Protein 7CP6 (pdb70)

Solvent-accessible surface area: 37897 Å² total; per-residue (Å²): 72,33,14,32,45,37,106,24,101,34,53,0,39,3,6,0,9,8,8,28,18,5,0,0,1,1,0,0,5,1,32,14,67,9,6,75,12,39,0,2,21,140,61,106,135,20,153,59,40,52,3,21,35,26,56,3,5,16,2,0,1,88,4,1,84,62,2,3,119,47,5,43,130,61,2,110,94,66,52,37,84,14,61,77,5,38,15,6,23,14,90,27,166,108,25,26,129,66,117,101,134,25,17,32,6,22,88,3,100,2,17,23,24,2,26,71,9,0,130,61,2,40,11,55,27,88,52,30,10,110,20,38,128,13,32,45,81,153,40,101,0,0,0,30,7,44,82,201,80,127,32,41,9,37,0,0,1,0,12,43,26,36,136,6,55,0,15,60,97,32,56,62,192,100,47,43,0,28,0,42,3,9,3,73,8,113,97,0,50,152,25,117,85,0,42,36,0,41,95,39,4,178,131,59,14,59,13,10,16,0,12,0,60,7,14,13,0,18,0,27,2,36,129,154,6,121,45,0,0,0,25,0,17,3,71,89,73,230,135,84,145,40,26,35,95,50,0,47,62,4,0,59,100,0,79,10,112,94,65,0,19,1,0,0,97,52,10,89,108,138,76,13,45,16,110,59,37,51,50,105,95,40,29,150,56,2,10,12,120,51,6,35,0,0,0,0,2,56,0,1,3,3,23,18,72,32,6,44,3,23,22,1,0,7,0,0,1,0,0,0,1,0,1,0,0,44,66,20,25,120,155,49,0,36,11,0,0,105,0,0,31,84,2,2,59,28,0,0,17,19,0,1,84,2,0,31,74,41,7,116,114,15,2,166,13,93,76,131,56,20,80,187,64,47,82,118,13,48,91,52,133,55,0,43,44,26,61,3,52,114,18,0,90,141,18,18,88,49,0,17,109,16,35,137,64,110,40,156,26,109,42,181,6,36,36,95,159,31,84,69,143,75,43,116,63,158,77,123,32,55,1,38,2,3,0,9,7,11,27,15,5,0,0,0,1,0,0,6,2,34,16,70,9,6,68,12,43,0,1,20,142,62,104,149,19,150,90,36,49,3,25,28,25,51,3,0,0,2,0,8,86,2,0,101,60,1,7,145,81,4,39,99,35,2,83,36,42,58,34,84,12,55,71,8,33,13,5,23,17,94,27,166,109,22,18,121,21,85,40,20,7,165,81,94,17,18,30,9,22,93,4,86,2,21,25,25,0,28,90,6,0,98,104,20,60,6,59,10,83,52,31,10,104,17,50,126,11,32,44,80,148,48,104,0,0,0,28,11,60,85,220,87,126,28,47,8,40,0,0,0,0,12,39,29,35,144,7,50,0,16,57,99,33,52,68,184,121,53,54,17,24,4,35,2,9,7,52,6,85,101,1,53,160,22,118,79,0,44,36,0,39,103,42,4,207,128,54,15,67,13,12,15,0,6,0,51,4,16,14,0,17,0,24,2,37,45,74,5,55,7,0,0,1,26,0,17,19,60,156,189,131,66,183,110,37,70,90,39,21,30,99,58,0,50,64,24,0,59,94,0,80,11,112,102,67,0,16,0,0,0,100,50,8,96,96,134,74,12,42,43,108,75,27,54,43,111,96,40,27,145,55,2,11,13,117,48,6,33,0,0,0,0,2,54,0,2,2,4,20,12,69,33,19,41,2,19,21,1,0,7,0,0,0,0,0,0,2,0,0,0,0,47,66,19,24,126,154,46,0,35,11,0,0,107,0,0,11,88,3,3,46,32,0,0,17,61,8,1,85,31,0,34,76,36,5,121,113,12,2,168,10,93,77,137,56,20,75,186,67,47,70,92,14,23,103,50,30,53,99,77,8,8,46,26,60,4,53,117,21,0,85,137,20,16,81,52,2,18,112,29,47,140,64,123,42,145,43,130,46,193,5,38,126

Radius of gyration: 33.61 Å; Cα contacts (8 Å, |Δi|>4): 1737; chains: 2; bounding box: 74×90×99 Å

Structure (mmCIF, N/CA/C/O backbone):
data_7CP6
#
_entry.id   7CP6
#
_cell.length_a   55.893
_cell.length_b   120.181
_cell.length_c   68.048
_cell.angle_alpha   90.000
_cell.angle_beta   94.111
_cell.angle_gamma   90.000
#
_symmetry.space_group_name_H-M   'P 1 21 1'
#
loop_
_entity.id
_entity.type
_entity.pdbx_description
1 polymer 'MAK1-like monooxygenase'
2 non-polymer 'FLAVIN-ADENINE DINUCLEOTIDE'
3 non-polymer 'IODIDE ION'
4 non-polymer 'MERCURY (II) ION'
5 water water
#
loop_
_atom_site.group_PDB
_atom_site.id
_atom_site.type_symbol
_atom_site.label_atom_id
_atom_site.label_alt_id
_atom_site.label_comp_id
_atom_site.label_asym_id
_atom_site.label_entity_id
_atom_site.label_seq_id
_atom_site.pdbx_PDB_ins_code
_atom_site.Cartn_x
_atom_site.Cartn_y
_atom_site.Cartn_z
_atom_site.occupancy
_atom_site.B_iso_or_equiv
_atom_site.auth_seq_id
_atom_site.auth_comp_id
_atom_site.auth_asym_id
_atom_site.auth_atom_id
_atom_site.pdbx_PDB_model_num
ATOM 1 N N . THR A 1 5 ? 32.65200 41.24700 50.71100 1.000 76.15739 5 THR A N 1
ATOM 2 C CA . THR A 1 5 ? 33.16800 39.91700 51.01500 1.000 72.27085 5 THR A CA 1
ATOM 3 C C . THR A 1 5 ? 33.95900 39.92900 52.32000 1.000 70.89460 5 THR A C 1
ATOM 4 O O . THR A 1 5 ? 34.84400 40.76400 52.51100 1.000 63.09886 5 THR A O 1
ATOM 8 N N . ALA A 1 6 ? 33.63300 38.99500 53.21900 1.000 64.88408 6 ALA A N 1
ATOM 9 C CA . ALA A 1 6 ? 34.32400 38.93600 54.50300 1.000 60.15818 6 ALA A CA 1
ATOM 10 C C . ALA A 1 6 ? 35.77900 38.51400 54.34400 1.000 54.82394 6 ALA A C 1
ATOM 11 O O . ALA A 1 6 ? 36.62600 38.89900 55.15800 1.000 51.30950 6 ALA A O 1
ATOM 13 N N . LEU A 1 7 ? 36.08700 37.73000 53.31400 1.000 47.09373 7 LEU A N 1
ATOM 14 C CA . LEU A 1 7 ? 37.45500 37.30700 53.02300 1.000 42.76812 7 LEU A CA 1
ATOM 15 C C . LEU A 1 7 ? 37.72900 37.51600 51.54100 1.000 42.23295 7 LEU A C 1
ATOM 16 O O . LEU A 1 7 ? 37.37000 36.65900 50.71400 1.000 49.18677 7 LEU A O 1
ATOM 21 N N . PRO A 1 8 ? 38.35400 38.62800 51.16400 1.000 34.90998 8 PRO A N 1
ATOM 22 C CA . PRO A 1 8 ? 38.64000 38.86100 49.74500 1.000 38.07800 8 PRO A CA 1
ATOM 23 C C . PRO A 1 8 ? 39.68800 37.89100 49.22400 1.000 36.35200 8 PRO A C 1
ATOM 24 O O . PRO A 1 8 ? 40.61100 37.49700 49.94100 1.000 34.48873 8 PRO A O 1
ATOM 28 N N . THR A 1 9 ? 39.52700 37.49900 47.96600 1.000 37.83435 9 THR A N 1
ATOM 29 C CA . THR A 1 9 ? 40.53000 36.62500 47.37400 1.000 41.14524 9 THR A CA 1
ATOM 30 C C . THR A 1 9 ? 41.66900 37.45400 46.78700 1.000 39.69031 9 THR A C 1
ATOM 31 O O . THR A 1 9 ? 41.43500 38.54500 46.25800 1.000 34.80703 9 THR A O 1
ATOM 35 N N . PRO A 1 10 ? 42.90300 36.96700 46.87200 1.000 33.61550 10 PRO A N 1
ATOM 36 C CA . PRO A 1 10 ? 44.02900 37.71800 46.31200 1.000 37.45514 10 PRO A CA 1
ATOM 37 C C . PRO A 1 10 ? 43.99700 37.72200 44.79200 1.000 40.96938 10 PRO A C 1
ATOM 38 O O . PRO A 1 10 ? 43.36800 36.88000 44.14800 1.000 40.97754 10 PRO A O 1
ATOM 42 N N . ARG A 1 11 ? 44.69400 38.70000 44.21900 1.000 41.73461 11 ARG A N 1
ATOM 43 C CA . ARG A 1 11 ? 44.85900 38.75100 42.77700 1.000 41.46693 11 ARG A CA 1
ATOM 44 C C . ARG A 1 11 ? 45.71400 37.57700 42.30200 1.000 39.18447 11 ARG A C 1
ATOM 45 O O . ARG A 1 11 ? 46.29800 36.83300 43.09700 1.000 37.62206 11 ARG A O 1
ATOM 53 N N . ALA A 1 12 ? 45.77900 37.41200 40.98300 1.000 39.78083 12 ALA A N 1
ATOM 54 C CA . ALA A 1 12 ? 46.59000 36.35200 40.40700 1.000 42.79732 12 ALA A CA 1
ATOM 55 C C . ALA A 1 12 ? 48.04900 36.52000 40.83200 1.000 39.06909 12 ALA A C 1
ATOM 56 O O . ALA A 1 12 ? 48.52600 37.64600 41.00400 1.000 34.29258 12 ALA A O 1
ATOM 58 N N . PRO A 1 13 ? 48.77100 35.41700 41.02500 1.000 36.15603 13 PRO A N 1
ATOM 59 C CA . PRO A 1 13 ? 50.16700 35.51200 41.47700 1.000 35.81997 13 PRO A CA 1
ATOM 60 C C . PRO A 1 13 ? 51.00200 36.38600 40.55200 1.000 32.99867 13 PRO A C 1
ATOM 61 O O . PRO A 1 13 ? 51.04300 36.17700 39.33900 1.000 37.40342 13 PRO A O 1
ATOM 65 N N . THR A 1 14 ? 51.66400 37.38200 41.14200 1.000 34.24984 14 THR A N 1
ATOM 66 C CA . THR A 1 14 ? 52.50300 38.28800 40.36900 1.000 32.54462 14 THR A CA 1
ATOM 67 C C . THR A 1 14 ? 53.90200 37.73800 40.13600 1.000 41.03777 14 THR A C 1
ATOM 68 O O . THR A 1 14 ? 54.61200 38.24800 39.26500 1.000 40.36943 14 THR A O 1
ATOM 72 N N . GLY A 1 15 ? 54.31100 36.71800 40.88800 1.000 40.58585 15 GLY A N 1
ATOM 73 C CA . GLY A 1 15 ? 55.65400 36.19000 40.80100 1.000 36.05089 15 GLY A CA 1
ATOM 74 C C . GLY A 1 15 ? 56.67500 36.89300 41.66700 1.000 39.03453 15 GLY A C 1
ATOM 75 O O . GLY A 1 15 ? 57.84600 36.49100 41.66600 1.000 43.33681 15 GLY A O 1
ATOM 76 N N . ILE A 1 16 ? 56.27700 37.92600 42.40400 1.000 32.65553 16 ILE A N 1
ATOM 77 C CA . ILE A 1 16 ? 57.19100 38.68000 43.25300 1.000 34.13617 16 ILE A CA 1
ATOM 78 C C . ILE A 1 16 ? 57.17500 38.08300 44.65300 1.000 32.73728 16 ILE A C 1
ATOM 79 O O . ILE A 1 16 ? 56.11000 37.93900 45.26600 1.000 25.04226 16 ILE A O 1
ATOM 84 N N . SER A 1 17 ? 58.35300 37.72800 45.15600 1.000 25.12954 17 SER A N 1
ATOM 85 C CA . SER A 1 17 ? 58.51000 37.23500 46.51700 1.000 27.26883 17 SER A CA 1
ATOM 86 C C . SER A 1 17 ? 58.95700 38.38500 47.40800 1.000 27.41555 17 SER A C 1
ATOM 87 O O . SER A 1 17 ? 59.88000 39.12600 47.05600 1.000 30.87063 17 SER A O 1
ATOM 90 N N . VAL A 1 18 ? 58.29500 38.54000 48.55200 1.000 30.30401 18 VAL A N 1
ATOM 91 C CA . VAL A 1 18 ? 58.54100 39.65800 49.45400 1.000 26.80760 18 VAL A CA 1
ATOM 92 C C . VAL A 1 18 ? 58.80800 39.11200 50.84900 1.000 22.51037 18 VAL A C 1
ATOM 93 O O . VAL A 1 18 ? 58.04600 38.27900 51.35100 1.000 24.11070 18 VAL A O 1
ATOM 97 N N . ILE A 1 19 ? 59.88900 39.57500 51.46700 1.000 24.26370 19 ILE A N 1
ATOM 98 C CA . ILE A 1 19 ? 60.17000 39.30500 52.87200 1.000 21.99189 19 ILE A CA 1
ATOM 99 C C . ILE A 1 19 ? 59.83900 40.56500 53.65800 1.000 22.49663 19 ILE A C 1
ATOM 100 O O . ILE A 1 19 ? 60.37600 41.64300 53.37400 1.000 25.25666 19 ILE A O 1
ATOM 105 N N . VAL A 1 20 ? 58.94100 40.43600 54.63000 1.000 27.34470 20 VAL A N 1
ATOM 106 C CA . VAL A 1 20 ? 58.54300 41.53600 55.49900 1.000 20.84574 20 VAL A CA 1
ATOM 107 C C . VAL A 1 20 ? 59.04800 41.24100 56.90400 1.000 23.51159 20 VAL A C 1
ATOM 108 O O . VAL A 1 20 ? 58.91400 40.11300 57.39500 1.000 26.13327 20 VAL A O 1
ATOM 112 N N . VAL A 1 21 ? 59.63100 42.24900 57.54600 1.000 19.06111 21 VAL A N 1
ATOM 113 C CA . VAL A 1 21 ? 60.17100 42.12700 58.89500 1.000 21.56959 21 VAL A CA 1
ATOM 114 C C . VAL A 1 21 ? 59.33000 42.99100 59.82300 1.000 24.66616 21 VAL A C 1
ATOM 115 O O . VAL A 1 21 ? 59.20600 44.20300 59.61100 1.000 22.09800 21 VAL A O 1
ATOM 119 N N . GLY A 1 22 ? 58.75100 42.36700 60.84900 1.000 23.36124 22 GLY A N 1
ATOM 120 C CA . GLY A 1 22 ? 58.00100 43.09000 61.85900 1.000 27.70673 22 GLY A CA 1
ATOM 121 C C . GLY A 1 22 ? 56.50800 42.83000 61.82900 1.000 23.92843 22 GLY A C 1
ATOM 122 O O . GLY A 1 22 ? 55.88700 42.88100 60.76400 1.000 28.21767 22 GLY A O 1
ATOM 123 N N . LEU A 1 23 ? 55.92100 42.55100 62.99600 1.000 26.21773 23 LEU A N 1
ATOM 124 C CA . LEU A 1 23 ? 54.48200 42.35100 63.13700 1.000 29.07172 23 LEU A CA 1
ATOM 125 C C . LEU A 1 23 ? 53.78400 43.58900 63.69900 1.000 29.93009 23 LEU A C 1
ATOM 126 O O . LEU A 1 23 ? 52.79300 43.47300 64.42900 1.000 30.37908 23 LEU A O 1
ATOM 131 N N . GLY A 1 24 ? 54.29000 44.77400 63.38400 1.000 27.68453 24 GLY A N 1
ATOM 132 C CA . GLY A 1 24 ? 53.65100 46.01500 63.76300 1.000 24.00610 24 GLY A CA 1
ATOM 133 C C . GLY A 1 24 ? 52.64800 46.45600 62.72200 1.000 26.13555 24 GLY A C 1
ATOM 134 O O . GLY A 1 24 ? 52.16400 45.66500 61.90900 1.000 27.33137 24 GLY A O 1
ATOM 135 N N . PHE A 1 25 ? 52.33800 47.75300 62.74200 1.000 23.86519 25 PHE A N 1
ATOM 136 C CA . PHE A 1 25 ? 51.37100 48.28100 61.78600 1.000 24.30679 25 PHE A CA 1
ATOM 137 C C . PHE A 1 25 ? 51.95100 48.33000 60.37900 1.000 25.08537 25 PHE A C 1
ATOM 138 O O . PHE A 1 25 ? 51.23700 48.08300 59.40000 1.000 23.49155 25 PHE A O 1
ATOM 146 N N . GLY A 1 26 ? 53.24100 48.64200 60.25400 1.000 24.58503 26 GLY A N 1
ATOM 147 C CA . GLY A 1 26 ? 53.85600 48.65500 58.93700 1.000 25.68879 26 GLY A CA 1
ATOM 148 C C . GLY A 1 26 ? 54.00200 47.26200 58.35300 1.000 24.95333 26 GLY A C 1
ATOM 149 O O . GLY A 1 26 ? 53.68000 47.02600 57.18400 1.000 22.17085 26 GLY A O 1
ATOM 150 N N . GLY A 1 27 ? 54.47800 46.31700 59.16400 1.000 18.88034 27 GLY A N 1
ATOM 151 C CA . GLY A 1 27 ? 54.73200 44.97900 58.65400 1.000 23.10259 27 GLY A CA 1
ATOM 152 C C . GLY A 1 27 ? 53.45900 44.22600 58.31400 1.000 23.53281 27 GLY A C 1
ATOM 153 O O . GLY A 1 27 ? 53.35800 43.60400 57.25300 1.000 23.86115 27 GLY A O 1
ATOM 154 N N . LEU A 1 28 ? 52.47400 44.26200 59.21500 1.000 21.94433 28 LEU A N 1
ATOM 155 C CA . LEU A 1 28 ? 51.20600 43.58900 58.94900 1.000 28.18787 28 LEU A CA 1
ATOM 156 C C . LEU A 1 28 ? 50.52200 44.16400 57.71600 1.000 23.94076 28 LEU A C 1
ATOM 157 O O . LEU A 1 28 ? 49.99300 43.41400 56.88600 1.000 24.93026 28 LEU A O 1
ATOM 162 N N . THR A 1 29 ? 50.52500 45.49200 57.57400 1.000 22.62067 29 THR A N 1
ATOM 163 C CA . THR A 1 29 ? 49.92200 46.10600 56.39500 1.000 24.26296 29 THR A CA 1
ATOM 164 C C . THR A 1 29 ? 50.65800 45.69800 55.12500 1.000 26.64744 29 THR A C 1
ATOM 165 O O . THR A 1 29 ? 50.02900 45.35800 54.11500 1.000 24.85136 29 THR A O 1
ATOM 169 N N . ALA A 1 30 ? 51.99200 45.72800 55.15600 1.000 22.28689 30 ALA A N 1
ATOM 170 C CA . ALA A 1 30 ? 52.76500 45.34300 53.98100 1.000 19.40369 30 ALA A CA 1
ATOM 171 C C . ALA A 1 30 ? 52.48700 43.90000 53.58900 1.000 19.45727 30 ALA A C 1
ATOM 172 O O . ALA A 1 30 ? 52.37900 43.58200 52.40100 1.000 26.76285 30 ALA A O 1
ATOM 174 N N . ALA A 1 31 ? 52.35300 43.01300 54.57600 1.000 20.43209 31 ALA A N 1
ATOM 175 C CA . ALA A 1 31 ? 52.10500 41.60800 54.27300 1.000 25.76546 31 ALA A CA 1
ATOM 176 C C . ALA A 1 31 ? 50.69000 41.38800 53.74900 1.000 19.34953 31 ALA A C 1
ATOM 177 O O . ALA A 1 31 ? 50.49000 40.63400 52.79000 1.000 27.14364 31 ALA A O 1
ATOM 179 N N . ILE A 1 32 ? 49.69600 42.03500 54.36100 1.000 26.41424 32 ILE A N 1
ATOM 180 C CA . ILE A 1 32 ? 48.30700 41.81000 53.96500 1.000 21.24871 32 ILE A CA 1
ATOM 181 C C . ILE A 1 32 ? 48.04800 42.37900 52.57500 1.000 26.21726 32 ILE A C 1
ATOM 182 O O . ILE A 1 32 ? 47.49800 41.69800 51.70100 1.000 24.33048 32 ILE A O 1
ATOM 187 N N . GLU A 1 33 ? 48.44400 43.63300 52.34700 1.000 26.26508 33 GLU A N 1
ATOM 188 C CA . GLU A 1 33 ? 48.20200 44.25400 51.04900 1.000 26.09199 33 GLU A CA 1
ATOM 189 C C . GLU A 1 33 ? 48.99400 43.56100 49.94300 1.000 30.73072 33 GLU A C 1
ATOM 190 O O . GLU A 1 33 ? 48.49400 43.40700 48.82300 1.000 24.95122 33 GLU A O 1
ATOM 196 N N . SER A 1 34 ? 50.22600 43.13000 50.23400 1.000 19.29821 34 SER A N 1
ATOM 197 C CA . SER A 1 34 ? 51.01600 42.43600 49.21900 1.000 26.65970 34 SER A CA 1
ATOM 198 C C . SER A 1 34 ? 50.40000 41.09000 48.86500 1.000 24.56636 34 SER A C 1
ATOM 199 O O . SER A 1 34 ? 50.37900 40.70000 47.69200 1.000 27.47524 34 SER A O 1
ATOM 202 N N . HIS A 1 35 ? 49.90500 40.36500 49.86900 1.000 30.42894 35 HIS A N 1
ATOM 203 C CA . HIS A 1 35 ? 49.25000 39.08700 49.61500 1.000 27.70462 35 HIS A CA 1
ATOM 204 C C . HIS A 1 35 ? 48.01100 39.27000 48.74900 1.000 30.38764 35 HIS A C 1
ATOM 205 O O . HIS A 1 35 ? 47.79900 38.52700 47.78400 1.000 28.87206 35 HIS A O 1
ATOM 212 N N . LEU A 1 36 ? 47.17900 40.25900 49.08000 1.000 28.68326 36 LEU A N 1
ATOM 213 C CA . LEU A 1 36 ? 45.96700 40.50400 48.30700 1.000 30.90806 36 LEU A CA 1
ATOM 214 C C . LEU A 1 36 ? 46.26500 40.98800 46.89500 1.000 30.84560 36 LEU A C 1
ATOM 215 O O . LEU A 1 36 ? 45.43100 40.80400 46.00300 1.000 37.44606 36 LEU A O 1
ATOM 220 N N . ARG A 1 37 ? 47.42800 41.59500 46.66800 1.000 33.60157 37 ARG A N 1
ATOM 221 C CA . ARG A 1 37 ? 47.81200 42.05600 45.34100 1.000 30.25534 37 ARG A CA 1
ATOM 222 C C . ARG A 1 37 ? 48.53800 40.99300 44.52500 1.000 33.69128 37 ARG A C 1
ATOM 223 O O . ARG A 1 37 ? 48.94400 41.27400 43.39300 1.000 35.49220 37 ARG A O 1
ATOM 231 N N . GLY A 1 38 ? 48.71600 39.78800 45.06500 1.000 30.73873 38 GLY A N 1
ATOM 232 C CA . GLY A 1 38 ? 49.29200 38.68900 44.31900 1.000 27.59295 38 GLY A CA 1
ATOM 233 C C . GLY A 1 38 ? 50.73000 38.34300 44.64800 1.000 31.82460 38 GLY A C 1
ATOM 234 O O . GLY A 1 38 ? 51.26300 37.39100 44.06500 1.000 34.71952 38 GLY A O 1
ATOM 235 N N . HIS A 1 39 ? 51.37200 39.07300 45.55600 1.000 27.87100 39 HIS A N 1
ATOM 236 C CA . HIS A 1 39 ? 52.75900 38.79800 45.90100 1.000 27.78834 39 HIS A CA 1
ATOM 237 C C . HIS A 1 39 ? 52.85900 37.59200 46.82700 1.000 24.50115 39 HIS A C 1
ATOM 238 O O . HIS A 1 39 ? 51.92700 37.26900 47.56900 1.000 32.65474 39 HIS A O 1
ATOM 245 N N . SER A 1 40 ? 54.00900 36.92400 46.77900 1.000 23.82032 40 SER A N 1
ATOM 246 C CA . SER A 1 40 ? 54.31000 35.82000 47.68300 1.000 30.26785 40 SER A CA 1
ATOM 247 C C . SER A 1 40 ? 55.03600 36.37800 48.90200 1.000 31.83280 40 SER A C 1
ATOM 248 O O . SER A 1 40 ? 56.14300 36.91200 48.77800 1.000 32.93783 40 SER A O 1
ATOM 251 N N . VAL A 1 41 ? 54.42000 36.24900 50.07600 1.000 29.73606 41 VAL A N 1
ATOM 252 C CA . VAL A 1 41 ? 54.82200 36.99200 51.26400 1.000 29.06383 41 VAL A CA 1
ATOM 253 C C . VAL A 1 41 ? 55.28300 36.03400 52.35300 1.000 30.46620 41 VAL A C 1
ATOM 254 O O . VAL A 1 41 ? 54.68500 34.97300 52.55900 1.000 28.24728 41 VAL A O 1
ATOM 258 N N . ILE A 1 42 ? 56.34900 36.41900 53.05100 1.000 26.67307 42 ILE A N 1
ATOM 259 C CA . ILE A 1 42 ? 56.73200 35.82600 54.32600 1.000 29.79691 42 ILE A CA 1
ATOM 260 C C . ILE A 1 42 ? 56.99300 36.96100 55.30400 1.000 27.29996 42 ILE A C 1
ATOM 261 O O . ILE A 1 42 ? 57.76800 37.87600 55.00400 1.000 26.01259 42 ILE A O 1
ATOM 266 N N . LEU A 1 43 ? 56.34100 36.91100 56.46100 1.000 25.32611 43 LEU A N 1
ATOM 267 C CA . LEU A 1 43 ? 56.51400 37.91200 57.50300 1.000 27.17534 43 LEU A CA 1
ATOM 268 C C . LEU A 1 43 ? 57.31300 37.30800 58.64900 1.000 30.57082 43 LEU A C 1
ATOM 269 O O . LEU A 1 43 ? 56.97700 36.22700 59.14300 1.000 28.41990 43 LEU A O 1
ATOM 274 N N . LEU A 1 44 ? 58.35900 38.01100 59.07300 1.000 27.00617 44 LEU A N 1
ATOM 275 C CA . LEU A 1 44 ? 59.22900 37.56600 60.15200 1.000 26.89633 44 LEU A CA 1
ATOM 276 C C . LEU A 1 44 ? 59.07700 38.50100 61.34400 1.000 26.55810 44 LEU A C 1
ATOM 277 O O . LEU A 1 44 ? 59.18800 39.72300 61.19800 1.000 25.66579 44 LEU A O 1
ATOM 282 N N . GLU A 1 45 ? 58.82200 37.92500 62.51700 1.000 29.82634 45 GLU A N 1
ATOM 283 C CA . GLU A 1 45 ? 58.65400 38.68300 63.74900 1.000 30.22218 45 GLU A CA 1
ATOM 284 C C . GLU A 1 45 ? 59.37100 37.96100 64.88000 1.000 26.56461 45 GLU A C 1
ATOM 285 O O . GLU A 1 45 ? 59.29900 36.73300 64.98100 1.000 25.30271 45 GLU A O 1
ATOM 291 N N . LYS A 1 46 ? 60.05600 38.72800 65.73400 1.000 25.48154 46 LYS A N 1
ATOM 292 C CA . LYS A 1 46 ? 60.89100 38.12000 66.76600 1.000 27.02127 46 LYS A CA 1
ATOM 293 C C . LYS A 1 46 ? 60.08800 37.64700 67.97300 1.000 29.04800 46 LYS A C 1
ATOM 294 O O . LYS A 1 46 ? 60.46400 36.65100 68.60200 1.000 35.99559 46 LYS A O 1
ATOM 300 N N . VAL A 1 47 ? 58.99200 38.32700 68.31700 1.000 20.85434 47 VAL A N 1
ATOM 301 C CA . VAL A 1 47 ? 58.21400 37.91700 69.48000 1.000 35.99435 47 VAL A CA 1
ATOM 302 C C . VAL A 1 47 ? 57.42700 36.65300 69.15500 1.000 28.63750 47 VAL A C 1
ATOM 303 O O . VAL A 1 47 ? 57.09700 36.37300 67.99400 1.000 30.43576 47 VAL A O 1
ATOM 307 N N . THR A 1 48 ? 57.13100 35.87000 70.19200 1.000 31.15311 48 THR A N 1
ATOM 308 C CA . THR A 1 48 ? 56.36700 34.63900 70.04000 1.000 36.17472 48 THR A CA 1
ATOM 309 C C . THR A 1 48 ? 54.86300 34.85800 70.13900 1.000 39.06764 48 THR A C 1
ATOM 310 O O . THR A 1 48 ? 54.09700 33.92500 69.87200 1.000 38.44520 48 THR A O 1
ATOM 314 N N . LYS A 1 49 ? 54.42800 36.05900 70.51100 1.000 36.19914 49 LYS A N 1
ATOM 315 C CA . LYS A 1 49 ? 53.01600 36.36500 70.67500 1.000 40.97569 49 LYS A CA 1
ATOM 316 C C . LYS A 1 49 ? 52.84400 37.87500 70.65100 1.000 41.51997 49 LYS A C 1
ATOM 317 O O . LYS A 1 49 ? 53.74600 38.62000 71.04300 1.000 43.25634 49 LYS A O 1
ATOM 323 N N . VAL A 1 50 ? 51.67800 38.31600 70.18500 1.000 38.76035 50 VAL A N 1
ATOM 324 C CA . VAL A 1 50 ? 51.35600 39.73800 70.19000 1.000 39.94641 50 VAL A CA 1
ATOM 325 C C . VAL A 1 50 ? 51.21500 40.20400 71.63300 1.000 41.33097 50 VAL A C 1
ATOM 326 O O . VAL A 1 50 ? 50.37400 39.69600 72.38400 1.000 50.24275 50 VAL A O 1
ATOM 330 N N . LYS A 1 51 ? 52.04700 41.16600 72.02800 1.000 46.88930 51 LYS A N 1
ATOM 331 C CA . LYS A 1 51 ? 51.98700 41.69700 73.38300 1.000 50.05093 51 LYS A CA 1
ATOM 332 C C . LYS A 1 51 ? 50.64500 42.37600 73.62600 1.000 44.47352 51 LYS A C 1
ATOM 333 O O . LYS A 1 51 ? 50.14600 43.12600 72.78200 1.000 40.33354 51 LYS A O 1
ATOM 339 N N . GLN A 1 52 ? 50.05500 42.10200 74.78600 1.000 47.24549 52 GLN A N 1
ATOM 340 C CA . GLN A 1 52 ? 48.74900 42.63400 75.15500 1.000 45.25511 52 GLN A CA 1
ATOM 341 C C . GLN A 1 52 ? 48.89800 43.49800 76.39700 1.000 48.17419 52 GLN A C 1
ATOM 342 O O . GLN A 1 52 ? 49.27700 43.00000 77.46200 1.000 53.58959 52 GLN A O 1
ATOM 348 N N . ASP A 1 53 ? 48.60000 44.78800 76.25900 1.000 40.41381 53 ASP A N 1
ATOM 349 C CA . ASP A 1 53 ? 48.64700 45.73500 77.36600 1.000 48.84778 53 ASP A CA 1
ATOM 350 C C . ASP A 1 53 ? 47.36300 46.54900 77.34800 1.000 41.52600 53 ASP A C 1
ATOM 351 O O . ASP A 1 53 ? 47.05500 47.20300 76.34700 1.000 44.45234 53 ASP A O 1
ATOM 356 N N . ALA A 1 54 ? 46.61500 46.50500 78.45300 1.000 40.98629 54 ALA A N 1
ATOM 357 C CA . ALA A 1 54 ? 45.34700 47.22200 78.51800 1.000 43.10151 54 ALA A CA 1
ATOM 358 C C . ALA A 1 54 ? 45.53400 48.73300 78.57300 1.000 37.36550 54 ALA A C 1
ATOM 359 O O . ALA A 1 54 ? 44.57900 49.47200 78.31000 1.000 39.16316 54 ALA A O 1
ATOM 361 N N . GLY A 1 55 ? 46.73200 49.20600 78.90300 1.000 37.30356 55 GLY A N 1
ATOM 362 C CA . GLY A 1 55 ? 47.02000 50.62100 78.98300 1.000 41.78652 55 GLY A CA 1
ATOM 363 C C . GLY A 1 55 ? 47.62800 51.23700 77.74300 1.000 48.52695 55 GLY A C 1
ATOM 364 O O . GLY A 1 55 ? 48.01700 52.41100 77.78200 1.000 48.77640 55 GLY A O 1
ATOM 365 N N . ASP A 1 56 ? 47.71900 50.49500 76.63900 1.000 42.31444 56 ASP A N 1
ATOM 366 C CA . ASP A 1 56 ? 48.33900 50.99300 75.41200 1.000 43.29007 56 ASP A CA 1
ATOM 367 C C . ASP A 1 56 ? 47.23100 51.40100 74.44500 1.000 43.20775 56 ASP A C 1
ATOM 368 O O . ASP A 1 56 ? 46.92700 50.71400 73.46900 1.000 36.84015 56 ASP A O 1
ATOM 373 N N . ALA A 1 57 ? 46.62300 52.54900 74.72900 1.000 40.78435 57 ALA A N 1
ATOM 374 C CA . ALA A 1 57 ? 45.57500 53.08500 73.87400 1.000 39.54915 57 ALA A CA 1
ATOM 375 C C . ALA A 1 57 ? 46.18500 53.86700 72.71800 1.000 41.15026 57 ALA A C 1
ATOM 376 O O . ALA A 1 57 ? 47.18400 54.57200 72.88400 1.000 41.86516 57 ALA A O 1
ATOM 378 N N . ILE A 1 58 ? 45.57500 53.73800 71.53900 1.000 41.16619 58 ILE A N 1
ATOM 379 C CA . ILE A 1 58 ? 46.06000 54.39300 70.33100 1.000 35.49223 58 ILE A CA 1
ATOM 380 C C . ILE A 1 58 ? 44.87300 54.89600 69.52200 1.000 43.21470 58 ILE A C 1
ATOM 381 O O . ILE A 1 58 ? 43.75400 54.38800 69.62900 1.000 37.16489 58 ILE A O 1
ATOM 386 N N . VAL A 1 59 ? 45.13600 55.90800 68.70000 1.000 32.63722 59 VAL A N 1
ATOM 387 C CA . VAL A 1 59 ? 44.14100 56.49300 67.80900 1.000 35.36179 59 VAL A CA 1
ATOM 388 C C . VAL A 1 59 ? 44.56500 56.20200 66.37800 1.000 37.18332 59 VAL A C 1
ATOM 389 O O . VAL A 1 59 ? 45.68700 56.53300 65.97500 1.000 42.67429 59 VAL A O 1
ATOM 393 N N . ILE A 1 60 ? 43.67300 55.57900 65.61300 1.000 39.74430 60 ILE A N 1
ATOM 394 C CA . ILE A 1 60 ? 43.88800 55.30700 64.19600 1.000 37.94294 60 ILE A CA 1
ATOM 395 C C . ILE A 1 60 ? 43.02300 56.27500 63.40400 1.000 34.93587 60 ILE A C 1
ATOM 396 O O . ILE A 1 60 ? 41.80100 56.32500 63.59400 1.000 36.06472 60 ILE A O 1
ATOM 401 N N . GLY A 1 61 ? 43.65300 57.04600 62.52100 1.000 38.73863 61 GLY A N 1
ATOM 402 C CA . GLY A 1 61 ? 42.95400 58.03500 61.73500 1.000 37.43683 61 GLY A CA 1
ATOM 403 C C . GLY A 1 61 ? 42.08100 57.42100 60.65900 1.000 41.06613 61 GLY A C 1
ATOM 404 O O . GLY A 1 61 ? 42.26200 56.26400 60.26500 1.000 37.69781 61 GLY A O 1
ATOM 405 N N . PRO A 1 62 ? 41.10700 58.19100 60.16600 1.000 41.76989 62 PRO A N 1
ATOM 406 C CA . PRO A 1 62 ? 40.22600 57.66500 59.10900 1.000 42.67183 62 PRO A CA 1
ATOM 407 C C . PRO A 1 62 ? 40.95900 57.32200 57.82500 1.000 39.32339 62 PRO A C 1
ATOM 408 O O . PRO A 1 62 ? 40.48800 56.46600 57.06500 1.000 37.93930 62 PRO A O 1
ATOM 412 N N . ASN A 1 63 ? 42.09800 57.96600 57.55500 1.000 37.36975 63 ASN A N 1
ATOM 413 C CA . ASN A 1 63 ? 42.86300 57.63800 56.35600 1.000 37.67253 63 ASN A CA 1
ATOM 414 C C . ASN A 1 63 ? 43.39300 56.21100 56.40300 1.000 37.67416 63 ASN A C 1
ATOM 415 O O . ASN A 1 63 ? 43.59200 55.58800 55.35300 1.000 41.50088 63 ASN A O 1
ATOM 420 N N . ALA A 1 64 ? 43.62100 55.67500 57.60100 1.000 38.11071 64 ALA A N 1
ATOM 421 C CA . ALA A 1 64 ? 44.05000 54.29100 57.74500 1.000 36.51753 64 ALA A CA 1
ATOM 422 C C . ALA A 1 64 ? 42.88500 53.33600 57.96300 1.000 36.51831 64 ALA A C 1
ATOM 423 O O . ALA A 1 64 ? 42.98000 52.16200 57.58500 1.000 35.35649 64 ALA A O 1
ATOM 425 N N . VAL A 1 65 ? 41.79000 53.81100 58.56100 1.000 33.66979 65 VAL A N 1
ATOM 426 C CA . VAL A 1 65 ? 40.63300 52.94900 58.79300 1.000 35.12284 65 VAL A CA 1
ATOM 427 C C . VAL A 1 65 ? 40.05900 52.46200 57.46700 1.000 34.41101 65 VAL A C 1
ATOM 428 O O . VAL A 1 65 ? 39.75300 51.27600 57.30300 1.000 35.65225 65 VAL A O 1
ATOM 432 N N . ARG A 1 66 ? 39.91500 53.37200 56.49800 1.000 34.08491 66 ARG A N 1
ATOM 433 C CA . ARG A 1 66 ? 39.37100 52.99400 55.19700 1.000 38.11157 66 ARG A CA 1
ATOM 434 C C . ARG A 1 66 ? 40.23000 51.93900 54.51100 1.000 38.71226 66 ARG A C 1
ATOM 435 O O . ARG A 1 66 ? 39.70300 51.08500 53.78900 1.000 45.06425 66 ARG A O 1
ATOM 443 N N . LEU A 1 67 ? 41.54700 51.98200 54.72100 1.000 38.23936 67 LEU A N 1
ATOM 444 C CA . LEU A 1 67 ? 42.41900 50.96000 54.15200 1.000 39.70219 67 LEU A CA 1
ATOM 445 C C . LEU A 1 67 ? 42.21600 49.61600 54.84300 1.000 36.48807 67 LEU A C 1
ATOM 446 O O . LEU A 1 67 ? 42.19300 48.56900 54.18400 1.000 39.22595 67 LEU A O 1
ATOM 451 N N . ILE A 1 68 ? 42.06200 49.62800 56.16900 1.000 33.46777 68 ILE A N 1
ATOM 452 C CA . ILE A 1 68 ? 41.86400 48.38700 56.91100 1.000 34.00016 68 ILE A CA 1
ATOM 453 C C . ILE A 1 68 ? 40.51700 47.76100 56.56700 1.000 39.30686 68 ILE A C 1
ATOM 454 O O . ILE A 1 68 ? 40.40900 46.53900 56.40700 1.000 39.64342 68 ILE A O 1
ATOM 459 N N . LYS A 1 69 ? 39.47200 48.58500 56.44200 1.000 41.76464 69 LYS A N 1
ATOM 460 C CA . LYS A 1 69 ? 38.14500 48.05900 56.13500 1.000 45.35509 69 LYS A CA 1
ATOM 461 C C . LYS A 1 69 ? 38.11100 47.37300 54.77600 1.000 41.24848 69 LYS A C 1
ATOM 462 O O . LYS A 1 69 ? 37.31200 46.45300 54.56600 1.000 46.00175 69 LYS A O 1
ATOM 468 N N . SER A 1 70 ? 38.96800 47.79800 53.84600 1.000 44.16378 70 SER A N 1
ATOM 469 C CA . SER A 1 70 ? 39.02000 47.18600 52.52400 1.000 39.63440 70 SER A CA 1
ATOM 470 C C . SER A 1 70 ? 39.57700 45.76800 52.54800 1.000 40.50630 70 SER A C 1
ATOM 471 O O . SER A 1 70 ? 39.45100 45.05900 51.54400 1.000 39.59005 70 SER A O 1
ATOM 474 N N . TRP A 1 71 ? 40.18700 45.34100 53.65500 1.000 34.35805 71 TRP A N 1
ATOM 475 C CA . TRP A 1 71 ? 40.70800 43.98400 53.76900 1.000 36.41636 71 TRP A CA 1
ATOM 476 C C . TRP A 1 71 ? 39.65200 42.97500 54.19800 1.000 34.27436 71 TRP A C 1
ATOM 477 O O . TRP A 1 71 ? 39.95000 41.77800 54.24400 1.000 41.24865 71 TRP A O 1
ATOM 488 N N . GLY A 1 72 ? 38.44000 43.42300 54.51600 1.000 37.80734 72 GLY A N 1
ATOM 489 C CA . GLY A 1 72 ? 37.39400 42.52800 54.97100 1.000 46.24587 72 GLY A CA 1
ATOM 490 C C . GLY A 1 72 ? 36.30900 43.24100 55.75100 1.000 49.88980 72 GLY A C 1
ATOM 491 O O . GLY A 1 72 ? 36.60100 44.08200 56.60700 1.000 44.11309 72 GLY A O 1
ATOM 492 N N . GLU A 1 73 ? 35.04700 42.90500 55.46600 1.000 54.58776 73 GLU A N 1
ATOM 493 C CA . GLU A 1 73 ? 33.92900 43.59500 56.10400 1.000 50.16193 73 GLU A CA 1
ATOM 494 C C . GLU A 1 73 ? 33.84800 43.27900 57.59300 1.000 56.73017 73 GLU A C 1
ATOM 495 O O . GLU A 1 73 ? 33.49900 44.14900 58.39900 1.000 61.31405 73 GLU A O 1
ATOM 501 N N . GLN A 1 74 ? 34.16700 42.04000 57.97700 1.000 53.34320 74 GLN A N 1
ATOM 502 C CA . GLN A 1 74 ? 34.01500 41.61900 59.36600 1.000 59.16791 74 GLN A CA 1
ATOM 503 C C . GLN A 1 74 ? 34.96300 42.34900 60.31100 1.000 59.03717 74 GLN A C 1
ATOM 504 O O . GLN A 1 74 ? 34.70100 42.38900 61.51900 1.000 61.19650 74 GLN A O 1
ATOM 510 N N . LEU A 1 75 ? 36.04600 42.93700 59.79300 1.000 58.35400 75 LEU A N 1
ATOM 511 C CA . LEU A 1 75 ? 37.02800 43.58500 60.65800 1.000 53.82555 75 LEU A CA 1
ATOM 512 C C . LEU A 1 75 ? 36.40800 44.69500 61.49900 1.000 48.02904 75 LEU A C 1
ATOM 513 O O . LEU A 1 75 ? 36.83200 44.91600 62.63900 1.000 48.99906 75 LEU A O 1
ATOM 518 N N . CYS A 1 76 ? 35.40700 45.39800 60.96300 1.000 54.63602 76 CYS A N 1
ATOM 519 C CA . CYS A 1 76 ? 34.71800 46.41400 61.75400 1.000 63.14015 76 CYS A CA 1
ATOM 520 C C . CYS A 1 76 ? 33.98400 45.78700 62.93300 1.000 67.29163 76 CYS A C 1
ATOM 521 O O . CYS A 1 76 ? 34.01100 46.32100 64.04800 1.000 66.18369 76 CYS A O 1
ATOM 524 N N . GLU A 1 77 ? 33.32200 44.65000 62.70400 1.000 58.89868 77 GLU A N 1
ATOM 525 C CA . GLU A 1 77 ? 32.60400 43.96600 63.77200 1.000 58.50843 77 GLU A CA 1
ATOM 526 C C . GLU A 1 77 ? 33.54000 43.39800 64.83100 1.000 60.46189 77 GLU A C 1
ATOM 527 O O . GLU A 1 77 ? 33.11200 43.19200 65.97100 1.000 63.22600 77 GLU A O 1
ATOM 533 N N . GLU A 1 78 ? 34.80100 43.14000 64.48100 1.000 54.54959 78 GLU A N 1
ATOM 534 C CA . GLU A 1 78 ? 35.75400 42.61700 65.45300 1.000 54.02000 78 GLU A CA 1
ATOM 535 C C . GLU A 1 78 ? 36.27300 43.71200 66.37700 1.000 48.68071 78 GLU A C 1
ATOM 536 O O . GLU A 1 78 ? 36.49900 43.46800 67.56700 1.000 55.16915 78 GLU A O 1
ATOM 542 N N . ILE A 1 79 ? 36.46600 44.92200 65.84900 1.000 54.59321 79 ILE A N 1
ATOM 543 C CA . ILE A 1 79 ? 37.04100 46.00800 66.63600 1.000 60.05847 79 ILE A CA 1
ATOM 544 C C . ILE A 1 79 ? 35.99400 46.77600 67.43900 1.000 51.76548 79 ILE A C 1
ATOM 545 O O . ILE A 1 79 ? 36.35600 47.48100 68.39200 1.000 50.01758 79 ILE A O 1
ATOM 550 N N . GLU A 1 80 ? 34.71100 46.64200 67.09800 1.000 58.89212 80 GLU A N 1
ATOM 551 C CA . GLU A 1 80 ? 33.65300 47.40800 67.75800 1.000 59.10577 80 GLU A CA 1
ATOM 552 C C . GLU A 1 80 ? 33.64500 47.28300 69.27900 1.000 60.32540 80 GLU A C 1
ATOM 553 O O . GLU A 1 80 ? 33.54300 48.32000 69.95400 1.000 65.06651 80 GLU A O 1
ATOM 559 N N . PRO A 1 81 ? 33.74000 46.09100 69.88300 1.000 58.87133 81 PRO A N 1
ATOM 560 C CA . PRO A 1 81 ? 33.73900 46.03200 71.35500 1.000 58.48598 81 PRO A CA 1
ATOM 561 C C . PRO A 1 81 ? 34.96300 46.66300 71.99600 1.000 62.05764 81 PRO A C 1
ATOM 562 O O . PRO A 1 81 ? 34.91800 46.97500 73.19300 1.000 66.32184 81 PRO A O 1
ATOM 566 N N . HIS A 1 82 ? 36.04800 46.86400 71.25100 1.000 56.45634 82 HIS A N 1
ATOM 567 C CA . HIS A 1 82 ? 37.26600 47.44700 71.79300 1.000 55.45782 82 HIS A CA 1
ATOM 568 C C . HIS A 1 82 ? 37.37900 48.94400 71.53300 1.000 49.09541 82 HIS A C 1
ATOM 569 O O . HIS A 1 82 ? 38.38700 49.54900 71.91000 1.000 51.99279 82 HIS A O 1
ATOM 576 N N . LEU A 1 83 ? 36.37800 49.55400 70.90400 1.000 43.68990 83 LEU A N 1
ATOM 577 C CA . LEU A 1 83 ? 36.41400 50.98400 70.63300 1.000 48.67452 83 LEU A CA 1
ATOM 578 C C . LEU A 1 83 ? 35.97500 51.76200 71.86600 1.000 47.87630 83 LEU A C 1
ATOM 579 O O . LEU A 1 83 ? 34.98500 51.41000 72.51400 1.000 50.17018 83 LEU A O 1
ATOM 584 N N . SER A 1 84 ? 36.71400 52.81900 72.18900 1.000 44.26543 84 SER A N 1
ATOM 585 C CA . SER A 1 84 ? 36.35100 53.66400 73.31600 1.000 41.49339 84 SER A CA 1
ATOM 586 C C . SER A 1 84 ? 35.13000 54.50800 72.97100 1.000 38.12955 84 SER A C 1
ATOM 587 O O . SER A 1 84 ? 34.98500 54.98600 71.84300 1.000 44.96790 84 SER A O 1
ATOM 590 N N . ASN A 1 85 ? 34.24100 54.67900 73.94800 1.000 33.85988 85 ASN A N 1
ATOM 591 C CA . ASN A 1 85 ? 33.09200 55.55900 73.79100 1.000 44.59687 85 ASN A CA 1
ATOM 592 C C . ASN A 1 85 ? 33.39800 56.99300 74.20200 1.000 45.14598 85 ASN A C 1
ATOM 593 O O . ASN A 1 85 ? 32.47300 57.80400 74.31900 1.000 40.22992 85 ASN A O 1
ATOM 598 N N . ALA A 1 86 ? 34.66900 57.31900 74.42900 1.000 35.79289 86 ALA A N 1
ATOM 599 C CA . ALA A 1 86 ? 35.04300 58.68900 74.74600 1.000 41.06166 86 ALA A CA 1
ATOM 600 C C . ALA A 1 86 ? 34.88000 59.57600 73.51900 1.000 41.71507 86 ALA A C 1
ATOM 601 O O . ALA A 1 86 ? 35.16700 59.16500 72.39100 1.000 38.37658 86 ALA A O 1
ATOM 603 N N . THR A 1 87 ? 34.41300 60.79900 73.74500 1.000 37.36638 87 THR A N 1
ATOM 604 C CA . THR A 1 87 ? 34.16500 61.74200 72.66500 1.000 48.70113 87 THR A CA 1
ATOM 605 C C . THR A 1 87 ? 35.03500 62.98600 72.72100 1.000 47.99430 87 THR A C 1
ATOM 606 O O . THR A 1 87 ? 35.32400 63.56100 71.66900 1.000 47.91825 87 THR A O 1
ATOM 610 N N . HIS A 1 88 ? 35.46600 63.41600 73.90500 1.000 45.55900 88 HIS A N 1
ATOM 611 C CA . HIS A 1 88 ? 36.21800 64.65400 74.03800 1.000 45.42455 88 HIS A CA 1
ATOM 612 C C . HIS A 1 88 ? 37.33000 64.48900 75.06300 1.000 48.58476 88 HIS A C 1
ATOM 613 O O . HIS A 1 88 ? 37.26500 63.64200 75.95800 1.000 39.15449 88 HIS A O 1
ATOM 620 N N . ALA A 1 89 ? 38.35600 65.32600 74.92100 1.000 42.12020 89 ALA A N 1
ATOM 621 C CA . ALA A 1 89 ? 39.48400 65.37400 75.84000 1.000 37.85765 89 ALA A CA 1
ATOM 622 C C . ALA A 1 89 ? 39.54900 66.75600 76.47200 1.000 36.63990 89 ALA A C 1
ATOM 623 O O . ALA A 1 89 ? 39.53500 67.76800 75.76400 1.000 36.29424 89 ALA A O 1
ATOM 625 N N . GLU A 1 90 ? 39.61500 66.79200 77.80000 1.000 33.73554 90 GLU A N 1
ATOM 626 C CA . GLU A 1 90 ? 39.70600 68.04100 78.54500 1.000 31.45275 90 GLU A CA 1
ATOM 627 C C . GLU A 1 90 ? 41.17500 68.42300 78.70600 1.000 34.39171 90 GLU A C 1
ATOM 628 O O . GLU A 1 90 ? 41.94300 67.70100 79.35100 1.000 30.84395 90 GLU A O 1
ATOM 634 N N . MET A 1 91 ? 41.56200 69.55400 78.11800 1.000 32.50000 91 MET A N 1
ATOM 635 C CA . MET A 1 91 ? 42.94200 70.02600 78.13100 1.000 28.74519 91 MET A CA 1
ATOM 636 C C . MET A 1 91 ? 43.13700 71.02800 79.26400 1.000 31.71680 91 MET A C 1
ATOM 637 O O . MET A 1 91 ? 42.41100 72.02400 79.34800 1.000 32.77190 91 MET A O 1
ATOM 642 N N . LEU A 1 92 ? 44.12200 70.76800 80.12300 1.000 26.74904 92 LEU A N 1
ATOM 643 C CA . LEU A 1 92 ? 44.46000 71.66100 81.22300 1.000 28.04243 92 LEU A CA 1
ATOM 644 C C . LEU A 1 92 ? 45.94800 71.98400 81.18700 1.000 27.56809 92 LEU A C 1
ATOM 645 O O . LEU A 1 92 ? 46.73700 71.29800 80.53300 1.000 27.11142 92 LEU A O 1
ATOM 650 N N . ASP A 1 93 ? 46.32800 73.04100 81.90300 1.000 25.63812 93 ASP A N 1
ATOM 651 C CA . ASP A 1 93 ? 47.72500 73.43500 81.98800 1.000 30.17151 93 ASP A CA 1
ATOM 652 C C . ASP A 1 93 ? 48.36100 72.83900 83.24400 1.000 28.68717 93 ASP A C 1
ATOM 653 O O . ASP A 1 93 ? 47.71900 72.12300 84.01700 1.000 25.47204 93 ASP A O 1
ATOM 658 N N . HIS A 1 94 ? 49.64200 73.14700 83.45700 1.000 21.88148 94 HIS A N 1
ATOM 659 C CA . HIS A 1 94 ? 50.35300 72.60200 84.60800 1.000 24.42578 94 HIS A CA 1
ATOM 660 C C . HIS A 1 94 ? 49.93500 73.25200 85.92100 1.000 25.54073 94 HIS A C 1
ATOM 661 O O . HIS A 1 94 ? 50.39600 72.81300 86.98000 1.000 28.33874 94 HIS A O 1
ATOM 668 N N . HIS A 1 95 ? 49.09000 74.28100 85.87800 1.000 27.81082 95 HIS A N 1
ATOM 669 C CA . HIS A 1 95 ? 48.40300 74.78800 87.05800 1.000 24.53927 95 HIS A CA 1
ATOM 670 C C . HIS A 1 95 ? 47.06400 74.09800 87.28500 1.000 30.00160 95 HIS A C 1
ATOM 671 O O . HIS A 1 95 ? 46.29800 74.53000 88.15200 1.000 27.17846 95 HIS A O 1
ATOM 678 N N . ASP A 1 96 ? 46.76800 73.04600 86.51700 1.000 26.14394 96 ASP A N 1
ATOM 679 C CA . ASP A 1 96 ? 45.49500 72.32900 86.60200 1.000 25.90539 96 ASP A CA 1
ATOM 680 C C . ASP A 1 96 ? 44.32300 73.26900 86.32200 1.000 34.32228 96 ASP A C 1
ATOM 681 O O . ASP A 1 96 ? 43.29200 73.22700 86.99500 1.000 28.85998 96 ASP A O 1
ATOM 686 N N . ARG A 1 97 ? 44.48800 74.13000 85.32100 1.000 30.51466 97 ARG A N 1
ATOM 687 C CA . ARG A 1 97 ? 43.47000 75.08900 84.91800 1.000 36.16658 97 ARG A CA 1
ATOM 688 C C . ARG A 1 97 ? 42.99200 74.76200 83.51100 1.000 32.79759 97 ARG A C 1
ATOM 689 O O . ARG A 1 97 ? 43.79700 74.43700 82.63300 1.000 34.09311 97 ARG A O 1
ATOM 697 N N . PHE A 1 98 ? 41.68100 74.85900 83.30400 1.000 33.17185 98 PHE A N 1
ATOM 698 C CA . PHE A 1 98 ? 41.08800 74.48700 82.02700 1.000 32.58332 98 PHE A CA 1
ATOM 699 C C . PHE A 1 98 ? 41.60100 75.37900 80.90300 1.000 31.90469 98 PHE A C 1
ATOM 700 O O . PHE A 1 98 ? 41.73000 76.59600 81.06100 1.000 35.89489 98 PHE A O 1
ATOM 708 N N . ILE A 1 99 ? 41.89100 74.76200 79.75900 1.000 32.80530 99 ILE A N 1
ATOM 709 C CA . ILE A 1 99 ? 42.34000 75.47300 78.56300 1.000 35.65322 99 ILE A CA 1
ATOM 710 C C . ILE A 1 99 ? 41.29700 75.39300 77.45400 1.000 31.94938 99 ILE A C 1
ATOM 711 O O . ILE A 1 99 ? 40.80000 76.41700 76.98400 1.000 30.63916 99 ILE A O 1
ATOM 716 N N . VAL A 1 100 ? 40.96100 74.17900 77.01700 1.000 35.21319 100 VAL A N 1
ATOM 717 C CA . VAL A 1 100 ? 40.04200 73.97700 75.90200 1.000 39.08840 100 VAL A CA 1
ATOM 718 C C . VAL A 1 100 ? 39.60100 72.52200 75.93200 1.000 42.05409 100 VAL A C 1
ATOM 719 O O . VAL A 1 100 ? 40.27400 71.66500 76.50800 1.000 30.78283 100 VAL A O 1
ATOM 723 N N . ARG A 1 101 ? 38.45200 72.24100 75.32200 1.000 41.30817 101 ARG A N 1
ATOM 724 C CA . ARG A 1 101 ? 37.93600 70.88500 75.18500 1.000 40.56288 101 ARG A CA 1
ATOM 725 C C . ARG A 1 101 ? 38.01900 70.48500 73.71800 1.000 44.37453 101 ARG A C 1
ATOM 726 O O . ARG A 1 101 ? 37.44300 71.15600 72.85400 1.000 40.94102 101 ARG A O 1
ATOM 734 N N . HIS A 1 102 ? 38.73500 69.40200 73.44100 1.000 40.12425 102 HIS A N 1
ATOM 735 C CA . HIS A 1 102 ? 38.97600 68.94100 72.08300 1.000 55.85862 102 HIS A CA 1
ATOM 736 C C . HIS A 1 102 ? 38.19100 67.66400 71.81400 1.000 55.17684 102 HIS A C 1
ATOM 737 O O . HIS A 1 102 ? 37.96000 66.85700 72.71800 1.000 57.03945 102 HIS A O 1
ATOM 744 N N . GLU A 1 103 ? 37.78000 67.48900 70.56100 1.000 56.22409 103 GLU A N 1
ATOM 745 C CA . GLU A 1 103 ? 37.08700 66.27300 70.17000 1.000 62.94172 103 GLU A CA 1
ATOM 746 C C . GLU A 1 103 ? 38.05000 65.08700 70.19300 1.000 67.23611 103 GLU A C 1
ATOM 747 O O . GLU A 1 103 ? 39.27400 65.24900 70.22100 1.000 70.09562 103 GLU A O 1
ATOM 753 N N . LEU A 1 104 ? 37.47400 63.88500 70.18600 1.000 58.80855 104 LEU A N 1
ATOM 754 C CA . LEU A 1 104 ? 38.20200 62.63800 70.44700 1.000 61.95021 104 LEU A CA 1
ATOM 755 C C . LEU A 1 104 ? 38.74300 62.63900 71.87400 1.000 62.60105 104 LEU A C 1
ATOM 756 O O . LEU A 1 104 ? 39.84400 62.15400 72.13400 1.000 61.22390 104 LEU A O 1
ATOM 761 N N . LYS A 1 109 ? 35.54800 59.86300 61.03000 1.000 53.72185 109 LYS A N 1
ATOM 762 C CA . LYS A 1 109 ? 35.51600 58.73100 61.94900 1.000 61.35022 109 LYS A CA 1
ATOM 763 C C . LYS A 1 109 ? 36.83300 58.59700 62.71000 1.000 59.61422 109 LYS A C 1
ATOM 764 O O . LYS A 1 109 ? 37.42600 59.59400 63.12100 1.000 67.35848 109 LYS A O 1
ATOM 770 N N . GLY A 1 110 ? 37.28400 57.35900 62.89600 1.000 56.28296 110 GLY A N 1
ATOM 771 C CA . GLY A 1 110 ? 38.50800 57.09900 63.62700 1.000 47.64220 110 GLY A CA 1
ATOM 772 C C . GLY A 1 110 ? 38.34400 56.00000 64.65400 1.000 46.78306 110 GLY A C 1
ATOM 773 O O . GLY A 1 110 ? 37.22900 55.73300 65.11200 1.000 49.92980 110 GLY A O 1
ATOM 774 N N . TRP A 1 111 ? 39.44700 55.35300 65.02500 1.000 40.56307 111 TRP A N 1
ATOM 775 C CA . TRP A 1 111 ? 39.43900 54.26100 65.99300 1.000 37.17817 111 TRP A CA 1
ATOM 776 C C . TRP A 1 111 ? 40.29200 54.65600 67.19100 1.000 40.01079 111 TRP A C 1
ATOM 777 O O . TRP A 1 111 ? 41.52000 54.74300 67.08200 1.000 45.07825 111 TRP A O 1
ATOM 788 N N . PHE A 1 112 ? 39.64400 54.89400 68.32800 1.000 42.95133 112 PHE A N 1
ATOM 789 C CA . PHE A 1 112 ? 40.32400 55.08100 69.60800 1.000 38.17720 112 PHE A CA 1
ATOM 790 C C . PHE A 1 112 ? 40.17200 53.76800 70.36700 1.000 38.86076 112 PHE A C 1
ATOM 791 O O . PHE A 1 112 ? 39.11700 53.49100 70.94200 1.000 37.98428 112 PHE A O 1
ATOM 799 N N . THR A 1 113 ? 41.22300 52.95100 70.35900 1.000 36.17155 113 THR A N 1
ATOM 800 C CA . THR A 1 113 ? 41.11500 51.58200 70.84600 1.000 37.81187 113 THR A CA 1
ATOM 801 C C . THR A 1 113 ? 42.45700 51.14600 71.42600 1.000 35.48099 113 THR A C 1
ATOM 802 O O . THR A 1 113 ? 43.35000 51.96400 71.66700 1.000 36.33445 113 THR A O 1
ATOM 806 N N . ASN A 1 114 ? 42.59200 49.84100 71.65000 1.000 40.26887 114 ASN A N 1
ATOM 807 C CA . ASN A 1 114 ? 43.78200 49.24300 72.23800 1.000 33.63786 114 ASN A CA 1
ATOM 808 C C . ASN A 1 114 ? 44.71100 48.74200 71.13900 1.000 36.57372 114 ASN A C 1
ATOM 809 O O . ASN A 1 114 ? 44.25600 48.20700 70.12400 1.000 39.27345 114 ASN A O 1
ATOM 814 N N . ARG A 1 115 ? 46.01700 48.91700 71.35100 1.000 29.36084 115 ARG A N 1
ATOM 815 C CA . ARG A 1 115 ? 47.00000 48.54100 70.33700 1.000 33.92442 115 ARG A CA 1
ATOM 816 C C . ARG A 1 115 ? 47.06700 47.02800 70.16200 1.000 31.39933 115 ARG A C 1
ATOM 817 O O . ARG A 1 115 ? 46.86100 46.50800 69.06000 1.000 34.14365 115 ARG A O 1
ATOM 825 N N . GLY A 1 116 ? 47.36800 46.30600 71.24400 1.000 29.00147 116 GLY A N 1
ATOM 826 C CA . GLY A 1 116 ? 47.51600 44.86300 71.14800 1.000 32.61344 116 GLY A CA 1
ATOM 827 C C . GLY A 1 116 ? 46.26300 44.15500 70.67000 1.000 34.43400 116 GLY A C 1
ATOM 828 O O . GLY A 1 116 ? 46.34700 43.13100 69.98700 1.000 29.38492 116 GLY A O 1
ATOM 829 N N . ARG A 1 117 ? 45.08800 44.68700 71.01300 1.000 33.12620 117 ARG A N 1
ATOM 830 C CA . ARG A 1 117 ? 43.84700 44.07000 70.55800 1.000 36.32744 117 ARG A CA 1
ATOM 831 C C . ARG A 1 117 ? 43.61200 44.31100 69.07300 1.000 35.25806 117 ARG A C 1
ATOM 832 O O . ARG A 1 117 ? 43.01200 43.46700 68.39900 1.000 34.54750 117 ARG A O 1
ATOM 840 N N . LEU A 1 118 ? 44.07300 45.44800 68.54700 1.000 33.38426 118 LEU A N 1
ATOM 841 C CA . LEU A 1 118 ? 43.95400 45.70000 67.11500 1.000 30.57776 118 LEU A CA 1
ATOM 842 C C . LEU A 1 118 ? 44.97800 44.89600 66.32300 1.000 31.69863 118 LEU A C 1
ATOM 843 O O . LEU A 1 118 ? 44.66300 44.37800 65.24600 1.000 31.57522 118 LEU A O 1
ATOM 848 N N . ILE A 1 119 ? 46.20400 44.77900 66.83900 1.000 33.44342 119 ILE A N 1
ATOM 849 C CA . ILE A 1 119 ? 47.21600 43.97500 66.16000 1.000 34.58564 119 ILE A CA 1
ATOM 850 C C . ILE A 1 119 ? 46.81700 42.50400 66.16100 1.000 31.38323 119 ILE A C 1
ATOM 851 O O . ILE A 1 119 ? 47.03600 41.79000 65.17500 1.000 30.78721 119 ILE A O 1
ATOM 856 N N . SER A 1 120 ? 46.21700 42.02900 67.25600 1.000 32.42144 120 SER A N 1
ATOM 857 C CA . SER A 1 120 ? 45.78000 40.63700 67.31200 1.000 33.44065 120 SER A CA 1
ATOM 858 C C . SER A 1 120 ? 44.69800 40.35800 66.27700 1.000 29.26556 120 SER A C 1
ATOM 859 O O . SER A 1 120 ? 44.71000 39.30900 65.62200 1.000 35.65590 120 SER A O 1
ATOM 862 N N . ILE A 1 121 ? 43.75400 41.28700 66.11300 1.000 31.82872 121 ILE A N 1
ATOM 863 C CA . ILE A 1 121 ? 42.70500 41.11600 65.11300 1.000 32.05607 121 ILE A CA 1
ATOM 864 C C . ILE A 1 121 ? 43.29900 41.10900 63.71000 1.000 37.15715 121 ILE A C 1
ATOM 865 O O . ILE A 1 121 ? 42.94900 40.26400 62.87600 1.000 29.53459 121 ILE A O 1
ATOM 870 N N . LEU A 1 122 ? 44.21300 42.04100 63.42600 1.000 27.60205 122 LEU A N 1
ATOM 871 C CA . LEU A 1 122 ? 44.85800 42.06500 62.11700 1.000 31.01254 122 LEU A CA 1
ATOM 872 C C . LEU A 1 122 ? 45.72700 40.83000 61.90500 1.000 31.07996 122 LEU A C 1
ATOM 873 O O . LEU A 1 122 ? 45.81500 40.31100 60.78600 1.000 28.98547 122 LEU A O 1
ATOM 878 N N . TYR A 1 123 ? 46.37300 40.34600 62.96800 1.000 26.50489 123 TYR A N 1
ATOM 879 C CA . TYR A 1 123 ? 47.19900 39.14700 62.85800 1.000 30.04122 123 TYR A CA 1
ATOM 880 C C . TYR A 1 123 ? 46.35300 37.90800 62.58900 1.000 30.20341 123 TYR A C 1
ATOM 881 O O . TYR A 1 123 ? 46.71700 37.07200 61.75300 1.000 25.19272 123 TYR A O 1
ATOM 890 N N . GLU A 1 124 ? 45.22600 37.76600 63.29000 1.000 29.28910 124 GLU A N 1
ATOM 891 C CA . GLU A 1 124 ? 44.35200 36.62400 63.04100 1.000 35.39510 124 GLU A CA 1
ATOM 892 C C . GLU A 1 124 ? 43.73100 36.70400 61.65400 1.000 30.55486 124 GLU A C 1
ATOM 893 O O . GLU A 1 124 ? 43.58300 35.68200 60.97400 1.000 32.24465 124 GLU A O 1
ATOM 899 N N . HIS A 1 125 ? 43.36600 37.91100 61.21500 1.000 29.92015 125 HIS A N 1
ATOM 900 C CA . HIS A 1 125 ? 42.83400 38.07500 59.86700 1.000 29.95998 125 HIS A CA 1
ATOM 901 C C . HIS A 1 125 ? 43.87000 37.68200 58.82100 1.000 31.48754 125 HIS A C 1
ATOM 902 O O . HIS A 1 125 ? 43.52800 37.09900 57.78600 1.000 29.39385 125 HIS A O 1
ATOM 909 N N . ALA A 1 126 ? 45.14500 37.98100 59.08000 1.000 31.57057 126 ALA A N 1
ATOM 910 C CA . ALA A 1 126 ? 46.19800 37.59800 58.14600 1.000 31.48927 126 ALA A CA 1
ATOM 911 C C . ALA A 1 126 ? 46.33500 36.08300 58.05700 1.000 30.06304 126 ALA A C 1
ATOM 912 O O . ALA A 1 126 ? 46.57500 35.53900 56.97200 1.000 27.38270 126 ALA A O 1
ATOM 914 N N . ARG A 1 127 ? 46.17800 35.38100 59.18100 1.000 29.69316 127 ARG A N 1
ATOM 915 C CA . ARG A 1 127 ? 46.24800 33.92400 59.14600 1.000 30.97395 127 ARG A CA 1
ATOM 916 C C . ARG A 1 127 ? 45.04300 33.32800 58.42900 1.000 30.40177 127 ARG A C 1
ATOM 917 O O . ARG A 1 127 ? 45.16900 32.30800 57.74200 1.000 27.38474 127 ARG A O 1
ATOM 925 N N . LYS A 1 128 ? 43.86800 33.94600 58.57800 1.000 22.73576 128 LYS A N 1
ATOM 926 C CA . LYS A 1 128 ? 42.69600 33.47900 57.84400 1.000 29.17063 128 LYS A CA 1
ATOM 927 C C . LYS A 1 128 ? 42.88600 33.63000 56.34100 1.000 32.81722 128 LYS A C 1
ATOM 928 O O . LYS A 1 128 ? 42.36000 32.82600 55.56300 1.000 33.76431 128 LYS A O 1
ATOM 934 N N . LEU A 1 129 ? 43.62800 34.65300 55.91700 1.000 26.95472 129 LEU A N 1
ATOM 935 C CA . LEU A 1 129 ? 43.94900 34.83600 54.50900 1.000 26.59186 129 LEU A CA 1
ATOM 936 C C . LEU A 1 129 ? 45.00100 33.85600 54.00700 1.000 24.53145 129 LEU A C 1
ATOM 937 O O . LEU A 1 129 ? 45.20000 33.75900 52.79200 1.000 37.40874 129 LEU A O 1
ATOM 942 N N . GLY A 1 130 ? 45.67300 33.13300 54.89900 1.000 22.69710 130 GLY A N 1
ATOM 943 C CA . GLY A 1 130 ? 46.70000 32.19900 54.48700 1.000 30.59757 130 GLY A CA 1
ATOM 944 C C . GLY A 1 130 ? 48.08100 32.79100 54.32700 1.000 32.00309 130 GLY A C 1
ATOM 945 O O . GLY A 1 130 ? 48.88500 32.26000 53.55200 1.000 32.98313 130 GLY A O 1
ATOM 946 N N . ILE A 1 131 ? 48.38800 33.87300 55.03500 1.000 26.81528 131 ILE A N 1
ATOM 947 C CA . ILE A 1 131 ? 49.69100 34.51800 54.92800 1.000 33.34292 131 ILE A CA 1
ATOM 948 C C . ILE A 1 131 ? 50.69000 33.79600 55.82200 1.000 28.78222 131 ILE A C 1
ATOM 949 O O . ILE A 1 131 ? 50.39000 33.45900 56.97400 1.000 29.00372 131 ILE A O 1
ATOM 954 N N . ASP A 1 132 ? 51.88600 33.55500 55.28800 1.000 33.04242 132 ASP A N 1
ATOM 955 C CA . ASP A 1 132 ? 52.94200 32.83300 55.99700 1.000 27.57905 132 ASP A CA 1
ATOM 956 C C . ASP A 1 132 ? 53.59000 33.77700 57.00300 1.000 32.10632 132 ASP A C 1
ATOM 957 O O . ASP A 1 132 ? 54.49100 34.54800 56.66300 1.000 32.17524 132 ASP A O 1
ATOM 962 N N . ILE A 1 133 ? 53.13000 33.71600 58.25100 1.000 29.27901 133 ILE A N 1
ATOM 963 C CA . ILE A 1 133 ? 53.67400 34.51000 59.34700 1.000 32.71016 133 ILE A CA 1
ATOM 964 C C . ILE A 1 133 ? 54.47700 33.58300 60.24600 1.000 33.90843 133 ILE A C 1
ATOM 965 O O . ILE A 1 133 ? 53.99800 32.50700 60.62300 1.000 29.24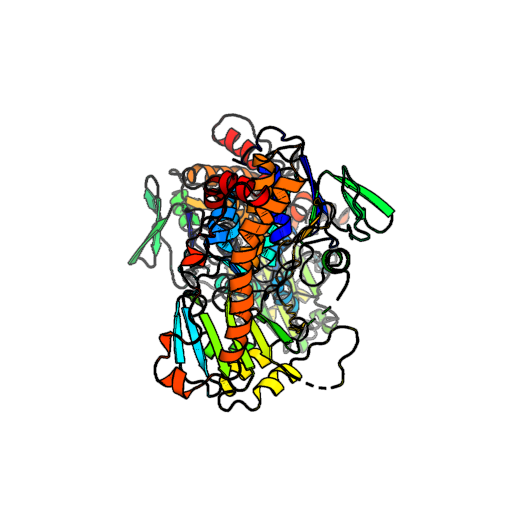818 133 ILE A O 1
ATOM 970 N N . ARG A 1 134 ? 55.69500 33.99900 60.59000 1.000 27.35364 134 ARG A N 1
ATOM 971 C CA . ARG A 1 134 ? 56.62900 33.17000 61.35000 1.000 30.05623 134 ARG A CA 1
ATOM 972 C C . ARG A 1 134 ? 57.10100 33.95200 62.57200 1.000 30.64216 134 ARG A C 1
ATOM 973 O O . ARG A 1 134 ? 57.98400 34.80900 62.47000 1.000 28.82919 134 ARG A O 1
ATOM 981 N N . LEU A 1 135 ? 56.50800 33.65200 63.72300 1.000 27.49108 135 LEU A N 1
ATOM 982 C CA . LEU A 1 135 ? 56.89400 34.27200 64.97700 1.000 27.00597 135 LEU A CA 1
ATOM 983 C C . LEU A 1 135 ? 58.16200 33.62000 65.52500 1.000 24.93684 135 LEU A C 1
ATOM 984 O O . LEU A 1 135 ? 58.59100 32.55400 65.07700 1.000 32.63137 135 LEU A O 1
ATOM 989 N N . GLY A 1 136 ? 58.76200 34.27600 66.51400 1.000 29.98506 136 GLY A N 1
ATOM 990 C CA . GLY A 1 136 ? 60.00600 33.78200 67.07900 1.000 25.79390 136 GLY A CA 1
ATOM 991 C C . GLY A 1 136 ? 61.16100 33.78800 66.10500 1.000 28.55064 136 GLY A C 1
ATOM 992 O O . GLY A 1 136 ? 62.06600 32.95600 66.21900 1.000 29.38175 136 GLY A O 1
ATOM 993 N N . SER A 1 137 ? 61.15600 34.71100 65.14700 1.000 29.45568 137 SER A N 1
ATOM 994 C CA . SER A 1 137 ? 62.15700 34.77200 64.08400 1.000 29.72021 137 SER A CA 1
ATOM 995 C C . SER A 1 137 ? 62.88100 36.11200 64.17900 1.000 31.96851 137 SER A C 1
ATOM 996 O O . SER A 1 137 ? 62.43300 37.11100 63.61100 1.000 31.76385 137 SER A O 1
ATOM 999 N N . ARG A 1 138 ? 64.00300 36.13300 64.89500 1.000 28.99727 138 ARG A N 1
ATOM 1000 C CA . ARG A 1 138 ? 64.79800 37.34700 65.01400 1.000 27.70664 138 ARG A CA 1
ATOM 1001 C C . ARG A 1 138 ? 65.60900 37.55900 63.74300 1.000 30.49602 138 ARG A C 1
ATOM 1002 O O . ARG A 1 138 ? 66.32200 36.65700 63.29200 1.000 30.88667 138 ARG A O 1
ATOM 1010 N N . VAL A 1 139 ? 65.50300 38.75300 63.17300 1.000 26.25629 139 VAL A N 1
ATOM 1011 C CA . VAL A 1 139 ? 66.13500 39.08900 61.90200 1.000 25.15690 139 VAL A CA 1
ATOM 1012 C C . VAL A 1 139 ? 67.36600 39.94400 62.16200 1.000 33.77728 139 VAL A C 1
ATOM 1013 O O . VAL A 1 139 ? 67.33800 40.86000 62.99500 1.000 31.10841 139 VAL A O 1
ATOM 1017 N N . THR A 1 140 ? 68.45100 39.63900 61.45400 1.000 35.79595 140 THR A N 1
ATOM 1018 C CA . THR A 1 140 ? 69.64300 40.47900 61.43700 1.000 35.96763 140 THR A CA 1
ATOM 1019 C C . THR A 1 140 ? 70.48000 40.08800 60.22400 1.000 32.40028 140 THR A C 1
ATOM 1020 O O . THR A 1 140 ? 70.10700 39.20300 59.44800 1.000 32.39804 140 THR A O 1
ATOM 1024 N N . LYS A 1 141 ? 71.61600 40.76300 60.06800 1.000 34.00146 141 LYS A N 1
ATOM 1025 C CA . LYS A 1 141 ? 72.57000 40.49700 58.99300 1.000 27.76212 141 LYS A CA 1
ATOM 1026 C C . LYS A 1 141 ? 71.89300 40.57900 57.62400 1.000 33.44230 141 LYS A C 1
ATOM 1027 O O . LYS A 1 141 ? 71.86500 39.62100 56.84700 1.000 26.01317 141 LYS A O 1
ATOM 1033 N N . TYR A 1 142 ? 71.33300 41.75300 57.34500 1.000 31.04181 142 TYR A N 1
ATOM 1034 C CA . TYR A 1 142 ? 70.75100 42.01000 56.03500 1.000 30.15991 142 TYR A CA 1
ATOM 1035 C C . TYR A 1 142 ? 71.82500 41.91700 54.95900 1.000 33.08148 142 TYR A C 1
ATOM 1036 O O . TYR A 1 142 ? 72.98100 42.28800 55.17700 1.000 34.57904 142 TYR A O 1
ATOM 1045 N N . TRP A 1 143 ? 71.44000 41.40400 53.79300 1.000 33.64608 143 TRP A N 1
ATOM 1046 C CA . TRP A 1 143 ? 72.36700 41.25500 52.68200 1.000 37.95506 143 TRP A CA 1
ATOM 1047 C C . TRP A 1 143 ? 71.62800 41.50600 51.37600 1.000 42.51149 143 TRP A C 1
ATOM 1048 O O . TRP A 1 143 ? 70.40000 41.40600 51.30200 1.000 31.52048 143 TRP A O 1
ATOM 1059 N N . GLU A 1 144 ? 72.39600 41.83400 50.34000 1.000 37.14891 144 GLU A N 1
ATOM 1060 C CA . GLU A 1 144 ? 71.82300 42.17000 49.04700 1.000 36.54415 144 GLU A CA 1
ATOM 1061 C C . GLU A 1 144 ? 72.79700 41.78700 47.94300 1.000 40.39326 144 GLU A C 1
ATOM 1062 O O . GLU A 1 144 ? 74.00300 42.01900 48.05900 1.000 40.15164 144 GLU A O 1
ATOM 1068 N N . GLU A 1 145 ? 72.26200 41.19400 46.87900 1.000 38.81630 145 GLU A N 1
ATOM 1069 C CA . GLU A 1 145 ? 73.00800 40.87100 45.67200 1.000 41.32562 145 GLU A CA 1
ATOM 1070 C C . GLU A 1 145 ? 72.29000 41.48900 44.47900 1.000 38.24838 145 GLU A C 1
ATOM 1071 O O . GLU A 1 145 ? 71.26800 42.16600 44.62500 1.000 38.16739 145 GLU A O 1
ATOM 1077 N N . ASP A 1 146 ? 72.83100 41.25300 43.28700 1.000 39.07198 146 ASP A N 1
ATOM 1078 C CA . ASP A 1 146 ? 72.15400 41.65500 42.05900 1.000 45.68974 146 ASP A CA 1
ATOM 1079 C C . ASP A 1 146 ? 70.98000 40.71600 41.81000 1.000 40.90175 146 ASP A C 1
ATOM 1080 O O . ASP A 1 146 ? 71.17400 39.53200 41.51800 1.000 45.52831 146 ASP A O 1
ATOM 1085 N N . GLY A 1 147 ? 69.76100 41.23400 41.93800 1.000 34.83775 147 GLY A N 1
ATOM 1086 C CA . GLY A 1 147 ? 68.56800 40.46500 41.65600 1.000 31.27240 147 GLY A CA 1
ATOM 1087 C C . GLY A 1 147 ? 67.88800 39.83800 42.85400 1.000 33.36392 147 GLY A C 1
ATOM 1088 O O . GLY A 1 147 ? 66.82100 39.23400 42.68600 1.000 34.24208 147 GLY A O 1
ATOM 1089 N N . ARG A 1 148 ? 68.46000 39.95500 44.05100 1.000 29.37946 148 ARG A N 1
ATOM 1090 C CA . ARG A 1 148 ? 67.84000 39.36300 45.22800 1.000 30.73617 148 ARG A CA 1
ATOM 1091 C C . ARG A 1 148 ? 68.41400 40.00500 46.48200 1.000 32.59138 148 ARG A C 1
ATOM 1092 O O . ARG A 1 148 ? 69.54600 40.49500 46.48600 1.000 33.51807 148 ARG A O 1
ATOM 1100 N N . ALA A 1 149 ? 67.60800 40.00000 47.54100 1.000 31.26300 149 ALA A N 1
ATOM 1101 C CA . ALA A 1 149 ? 68.02200 40.46300 48.85800 1.000 30.41174 149 ALA A CA 1
ATOM 1102 C C . ALA A 1 149 ? 67.48200 39.49000 49.89600 1.000 24.00129 149 ALA A C 1
ATOM 1103 O O . ALA A 1 149 ? 66.61300 38.66300 49.60700 1.000 29.77576 149 ALA A O 1
ATOM 1105 N N . GLY A 1 150 ? 68.00200 39.58600 51.11200 1.000 26.88640 150 GLY A N 1
ATOM 1106 C CA . GLY A 1 150 ? 67.57400 38.65900 52.13600 1.000 25.95165 150 GLY A CA 1
ATOM 1107 C C . GLY A 1 150 ? 68.09000 39.02800 53.50800 1.000 28.24424 150 GLY A C 1
ATOM 1108 O O . GLY A 1 150 ? 68.68000 40.09100 53.71100 1.000 27.34580 150 GLY A O 1
ATOM 1109 N N . VAL A 1 151 ? 67.84500 38.12300 54.45600 1.000 26.88980 151 VAL A N 1
ATOM 1110 C CA . VAL A 1 151 ? 68.15300 38.31500 55.86700 1.000 30.94682 151 VAL A CA 1
ATOM 1111 C C . VAL A 1 151 ? 68.70800 37.01000 56.42800 1.000 25.25536 151 VAL A C 1
ATOM 1112 O O . VAL A 1 151 ? 68.79800 35.99500 55.73300 1.000 29.83450 151 VAL A O 1
ATOM 1116 N N . ILE A 1 152 ? 69.07500 37.04300 57.70700 1.000 31.23275 152 ILE A N 1
ATOM 1117 C CA . ILE A 1 152 ? 69.42700 35.85300 58.47100 1.000 31.92646 152 ILE A CA 1
ATOM 1118 C C . ILE A 1 152 ? 68.47600 35.77000 59.65600 1.000 26.69652 152 ILE A C 1
ATOM 1119 O O . ILE A 1 152 ? 68.27300 36.76300 60.36300 1.000 30.08628 152 ILE A O 1
ATOM 1124 N N . VAL A 1 153 ? 67.89100 34.59500 59.86900 1.000 28.99675 153 VAL A N 1
ATOM 1125 C CA . VAL A 1 153 ? 66.88300 34.38700 60.90300 1.000 30.50001 153 VAL A CA 1
ATOM 1126 C C . VAL A 1 153 ? 67.49500 33.54500 62.01400 1.000 36.14595 153 VAL A C 1
ATOM 1127 O O . VAL A 1 153 ? 67.98600 32.43600 61.76400 1.000 32.15712 153 VAL A O 1
ATOM 1131 N N . ASN A 1 154 ? 67.46600 34.07500 63.24100 1.000 33.94508 154 ASN A N 1
ATOM 1132 C CA . ASN A 1 154 ? 67.94900 33.37500 64.43500 1.000 37.63903 154 ASN A CA 1
ATOM 1133 C C . ASN A 1 154 ? 69.40200 32.92600 64.29400 1.000 39.69441 154 ASN A C 1
ATOM 1134 O O . ASN A 1 154 ? 69.82700 31.96300 64.93600 1.000 41.77503 154 ASN A O 1
ATOM 1139 N N . ASP A 1 155 ? 70.16600 33.62000 63.44700 1.000 37.13371 155 ASP A N 1
ATOM 1140 C CA . ASP A 1 155 ? 71.58700 33.34000 63.22600 1.000 43.99876 155 ASP A CA 1
ATOM 1141 C C . ASP A 1 155 ? 71.82700 31.89700 62.77700 1.000 43.96508 155 ASP A C 1
ATOM 1142 O O . ASP A 1 155 ? 72.90400 31.33700 62.99700 1.000 45.05151 155 ASP A O 1
ATOM 1147 N N . ARG A 1 156 ? 70.82900 31.28500 62.13500 1.000 31.63765 156 ARG A N 1
ATOM 1148 C CA . ARG A 1 156 ? 70.94000 29.90100 61.68500 1.000 39.09828 156 ARG A CA 1
ATOM 1149 C C . ARG A 1 156 ? 70.34000 29.64100 60.31300 1.000 37.38001 156 ARG A C 1
ATOM 1150 O O . ARG A 1 156 ? 70.55800 28.55400 59.77000 1.000 41.86971 156 ARG A O 1
ATOM 1158 N N . GLU A 1 157 ? 69.60100 30.58200 59.73000 1.000 38.43866 157 GLU A N 1
ATOM 1159 C CA . GLU A 1 157 ? 68.83800 30.32400 58.51800 1.000 36.02499 157 GLU A CA 1
ATOM 1160 C C . GLU A 1 157 ? 68.91900 31.53300 57.60100 1.000 39.24820 157 GLU A C 1
ATOM 1161 O O . GLU A 1 157 ? 68.68900 32.66400 58.03900 1.000 37.84179 157 GLU A O 1
ATOM 1167 N N . ARG A 1 158 ? 69.24300 31.29100 56.33400 1.000 37.60953 158 ARG A N 1
ATOM 1168 C CA . ARG A 1 158 ? 69.34200 32.34200 55.33100 1.000 39.14810 158 ARG A CA 1
ATOM 1169 C C . ARG A 1 158 ? 68.09500 32.32600 54.45800 1.000 34.14614 158 ARG A C 1
ATOM 1170 O O . ARG A 1 158 ? 67.68100 31.26400 53.98100 1.000 32.08643 158 ARG A O 1
ATOM 1178 N N . LEU A 1 159 ? 67.49800 33.49800 54.25800 1.000 37.68144 159 LEU A N 1
ATOM 1179 C CA . LEU A 1 159 ? 66.31700 33.64600 53.42200 1.000 36.69852 159 LEU A CA 1
ATOM 1180 C C . LEU A 1 159 ? 66.58600 34.70300 52.36400 1.000 30.29043 159 LEU A C 1
ATOM 1181 O O . LEU A 1 159 ? 67.29300 35.67900 52.61400 1.000 34.09033 159 LEU A O 1
ATOM 1186 N N . ALA A 1 160 ? 66.01500 34.50100 51.17700 1.000 26.02857 160 ALA A N 1
ATOM 1187 C CA . ALA A 1 160 ? 66.23200 35.39800 50.05100 1.000 29.18474 160 ALA A CA 1
ATOM 1188 C C . ALA A 1 160 ? 64.91400 35.65300 49.33800 1.000 28.35974 160 ALA A C 1
ATOM 1189 O O . ALA A 1 160 ? 64.02300 34.80100 49.32800 1.000 26.81805 160 ALA A O 1
ATOM 1191 N N . ALA A 1 161 ? 64.80300 36.83000 48.72900 1.000 27.06421 161 ALA A N 1
ATOM 1192 C CA . ALA A 1 161 ? 63.58000 37.21900 48.03800 1.000 29.27370 161 ALA A CA 1
ATOM 1193 C C . ALA A 1 161 ? 63.91100 38.30400 47.02200 1.000 30.50654 161 ALA A C 1
ATOM 1194 O O . ALA A 1 161 ? 65.05700 38.74400 46.90200 1.000 30.43285 161 ALA A O 1
ATOM 1196 N N . ASP A 1 162 ? 62.88400 38.73200 46.28400 1.000 26.58939 162 ASP A N 1
ATOM 1197 C CA . ASP A 1 162 ? 63.05500 39.82800 45.33700 1.000 29.48092 162 ASP A CA 1
ATOM 1198 C C . ASP A 1 162 ? 63.28000 41.15300 46.05100 1.000 22.99039 162 ASP A C 1
ATOM 1199 O O . ASP A 1 162 ? 63.96900 42.03200 45.52300 1.000 27.73908 162 ASP A O 1
ATOM 1204 N N . CYS A 1 163 ? 62.70900 41.31600 47.24200 1.000 25.61627 163 CYS A N 1
ATOM 1205 C CA . CYS A 1 163 ? 62.91400 42.52600 48.02300 1.000 24.09681 163 CYS A CA 1
ATOM 1206 C C . CYS A 1 163 ? 62.62700 42.22200 49.48500 1.000 22.42995 163 CYS A C 1
ATOM 1207 O O . CYS A 1 163 ? 61.94000 41.25200 49.81500 1.000 22.59310 163 CYS A O 1
ATOM 1210 N N . VAL A 1 164 ? 63.16900 43.06900 50.35600 1.000 22.15997 164 VAL A N 1
ATOM 1211 C CA . VAL A 1 164 ? 62.97000 42.96700 51.79600 1.000 26.01883 164 VAL A CA 1
ATOM 1212 C C . VAL A 1 164 ? 62.36900 44.28000 52.27700 1.000 23.82681 164 VAL A C 1
ATOM 1213 O O . VAL A 1 164 ? 62.95500 45.34900 52.06900 1.000 26.38681 164 VAL A O 1
ATOM 1217 N N . ILE A 1 165 ? 61.20800 44.19800 52.91800 1.000 24.77428 165 ILE A N 1
ATOM 1218 C CA . ILE A 1 165 ? 60.50900 45.36200 53.45100 1.000 22.63505 165 ILE A CA 1
ATOM 1219 C C . ILE A 1 165 ? 60.70800 45.36400 54.96200 1.000 24.73744 165 ILE A C 1
ATOM 1220 O O . ILE A 1 165 ? 60.20600 44.48100 55.66600 1.000 25.36127 165 ILE A O 1
ATOM 1225 N N . CYS A 1 166 ? 61.43300 46.36200 55.46700 1.000 22.98402 166 CYS A N 1
ATOM 1226 C CA . CYS A 1 166 ? 61.85900 46.39900 56.86300 1.000 23.81637 166 CYS A CA 1
ATOM 1227 C C . CYS A 1 166 ? 60.95500 47.33300 57.65900 1.000 24.71087 166 CYS A C 1
ATOM 1228 O O . CYS A 1 166 ? 61.05300 48.55900 57.54000 1.000 24.11811 166 CYS A O 1
ATOM 1231 N N . ALA A 1 167 ? 60.09200 46.75000 58.48800 1.000 23.87287 167 ALA A N 1
ATOM 1232 C CA . ALA A 1 167 ? 59.24800 47.52800 59.38400 1.000 28.04000 167 ALA A CA 1
ATOM 1233 C C . ALA A 1 167 ? 59.51200 47.12700 60.83000 1.000 27.89873 167 ALA A C 1
ATOM 1234 O O . ALA A 1 167 ? 58.58600 46.74200 61.55200 1.000 22.34556 167 ALA A O 1
ATOM 1236 N N . ASP A 1 168 ? 60.77200 47.22200 61.26300 1.000 24.46035 168 ASP A N 1
ATOM 1237 C CA . ASP A 1 168 ? 61.20100 46.70800 62.55600 1.000 24.82364 168 ASP A CA 1
ATOM 1238 C C . ASP A 1 168 ? 61.24500 47.77900 63.64600 1.000 25.59247 168 ASP A C 1
ATOM 1239 O O . ASP A 1 168 ? 61.88900 47.57200 64.68000 1.000 31.56984 168 ASP A O 1
ATOM 1244 N N . GLY A 1 169 ? 60.57800 48.91000 63.44400 1.000 21.52853 169 GLY A N 1
ATOM 1245 C CA . GLY A 1 169 ? 60.38900 49.87000 64.51700 1.000 29.42416 169 GLY A CA 1
ATOM 1246 C C . GLY A 1 169 ? 61.50400 50.88900 64.65300 1.000 31.08742 169 GLY A C 1
ATOM 1247 O O . GLY A 1 169 ? 62.44200 50.96500 63.85500 1.000 29.85810 169 GLY A O 1
ATOM 1248 N N . VAL A 1 170 ? 61.38500 51.69300 65.71600 1.000 36.15626 170 VAL A N 1
ATOM 1249 C CA . VAL A 1 170 ? 62.31900 52.79600 65.93900 1.000 38.89251 170 VAL A CA 1
ATOM 1250 C C . VAL A 1 170 ? 63.73500 52.27500 66.15900 1.000 38.47495 170 VAL A C 1
ATOM 1251 O O . VAL A 1 170 ? 64.71100 52.87900 65.69900 1.000 42.36302 170 VAL A O 1
ATOM 1255 N N . HIS A 1 171 ? 63.87200 51.15600 66.86300 1.000 31.37115 171 HIS A N 1
ATOM 1256 C CA . HIS A 1 171 ? 65.18500 50.55900 67.11400 1.000 41.49090 171 HIS A CA 1
ATOM 1257 C C . HIS A 1 171 ? 65.59200 49.63000 65.97500 1.000 37.41302 171 HIS A C 1
ATOM 1258 O O . HIS A 1 171 ? 65.96000 48.47400 66.17900 1.000 47.04164 171 HIS A O 1
ATOM 1265 N N . SER A 1 172 ? 65.53400 50.15400 64.75300 1.000 40.79174 172 SER A N 1
ATOM 1266 C CA . SER A 1 172 ? 65.70400 49.34600 63.55200 1.000 33.72568 172 SER A CA 1
ATOM 1267 C C . SER A 1 172 ? 67.17000 48.98900 63.34800 1.000 37.51731 172 SER A C 1
ATOM 1268 O O . SER A 1 172 ? 68.02100 49.87600 63.23000 1.000 34.43091 172 SER A O 1
ATOM 1271 N N . ALA A 1 173 ? 67.46100 47.68800 63.29100 1.000 35.99880 173 ALA A N 1
ATOM 1272 C CA . ALA A 1 173 ? 68.79400 47.25900 62.88500 1.000 41.19017 173 ALA A CA 1
ATOM 1273 C C . ALA A 1 173 ? 68.97700 47.39000 61.37900 1.000 39.44131 173 ALA A C 1
ATOM 1274 O O . ALA A 1 173 ? 70.10800 47.53900 60.90300 1.000 39.30011 173 ALA A O 1
ATOM 1276 N N . ALA A 1 174 ? 67.88000 47.33800 60.62000 1.000 42.33029 174 ALA A N 1
ATOM 1277 C CA . ALA A 1 174 ? 67.96500 47.52400 59.17500 1.000 38.43063 174 ALA A CA 1
ATOM 1278 C C . ALA A 1 174 ? 68.37600 48.94800 58.82600 1.000 30.85302 174 ALA A C 1
ATOM 1279 O O . ALA A 1 174 ? 69.13900 49.16500 57.87700 1.000 37.35588 174 ALA A O 1
ATOM 1281 N N . ARG A 1 175 ? 67.87400 49.93300 59.57600 1.000 25.44636 175 ARG A N 1
ATOM 1282 C CA . ARG A 1 175 ? 68.27400 51.31600 59.33800 1.000 38.31707 175 ARG A CA 1
ATOM 1283 C C . ARG A 1 175 ? 69.76300 51.50400 59.59000 1.000 39.36717 175 ARG A C 1
ATOM 1284 O O . ARG A 1 175 ? 70.44500 52.20300 58.83100 1.000 35.79290 175 ARG A O 1
ATOM 1292 N N . ALA A 1 176 ? 70.28600 50.88500 60.65100 1.000 40.33879 176 ALA A N 1
ATOM 1293 C CA . ALA A 1 176 ? 71.72000 50.94600 60.90700 1.000 42.51754 176 ALA A CA 1
ATOM 1294 C C . ALA A 1 176 ? 72.50500 50.30200 59.77200 1.000 43.23582 176 ALA A C 1
ATOM 1295 O O . ALA A 1 176 ? 73.56000 50.80600 59.37300 1.000 46.34518 176 ALA A O 1
ATOM 1297 N N . TRP A 1 177 ? 72.00000 49.19100 59.23100 1.000 39.18367 177 TRP A N 1
ATOM 1298 C CA . TRP A 1 177 ? 72.66700 48.54800 58.10300 1.000 37.12835 177 TRP A CA 1
ATOM 1299 C C . TRP A 1 177 ? 72.56100 49.39400 56.84100 1.000 39.08473 177 TRP A C 1
ATOM 1300 O O . TRP A 1 177 ? 73.54700 49.56200 56.11400 1.000 42.01139 177 TRP A O 1
ATOM 1311 N N . LEU A 1 178 ? 71.37100 49.92800 56.55900 1.000 43.18748 178 LEU A N 1
ATOM 1312 C CA . LEU A 1 178 ? 71.18200 50.72200 55.34900 1.000 42.48988 178 LEU A CA 1
ATOM 1313 C C . LEU A 1 178 ? 71.98300 52.01700 55.40700 1.000 45.89696 178 LEU A C 1
ATOM 1314 O O . LEU A 1 178 ? 72.58500 52.42600 54.40700 1.000 46.29055 178 LEU A O 1
ATOM 1319 N N . THR A 1 179 ? 72.00500 52.67300 56.56800 1.000 52.37412 179 THR A N 1
ATOM 1320 C CA . THR A 1 179 ? 72.74300 53.92300 56.70800 1.000 49.99871 179 THR A CA 1
ATOM 1321 C C . THR A 1 179 ? 74.22200 53.67400 56.98400 1.000 58.90396 179 THR A C 1
ATOM 1322 O O . THR A 1 179 ? 75.08200 54.41100 56.48800 1.000 63.42162 179 THR A O 1
ATOM 1326 N N . GLY A 1 180 ? 74.53700 52.63900 57.76000 1.000 59.09994 180 GLY A N 1
ATOM 1327 C CA . GLY A 1 180 ? 75.90000 52.39700 58.18000 1.000 58.19631 180 GLY A CA 1
ATOM 1328 C C . GLY A 1 180 ? 76.40800 53.32800 59.25500 1.000 68.67322 180 GLY A C 1
ATOM 1329 O O . GLY A 1 180 ? 77.54600 53.16100 59.70800 1.000 69.63324 180 GLY A O 1
ATOM 1330 N N . GLN A 1 181 ? 75.60500 54.29700 59.68100 1.000 65.08727 181 GLN A N 1
ATOM 1331 C CA . GLN A 1 181 ? 76.03900 55.30200 60.64100 1.000 72.34157 181 GLN A CA 1
ATOM 1332 C C . GLN A 1 181 ? 74.99200 55.50300 61.73100 1.000 69.01697 181 GLN A C 1
ATOM 1333 O O . GLN A 1 181 ? 73.94900 56.11300 61.49700 1.000 68.59320 181 GLN A O 1
ATOM 1339 N N . SER A 1 188 ? 67.90600 61.27700 72.41200 1.000 67.40294 188 SER A N 1
ATOM 1340 C CA . SER A 1 188 ? 67.07000 62.47100 72.35600 1.000 60.81587 188 SER A CA 1
ATOM 1341 C C . SER A 1 188 ? 66.82300 63.03000 73.75300 1.000 59.06354 188 SER A C 1
ATOM 1342 O O . SER A 1 188 ? 66.72800 64.24300 73.93900 1.000 59.46142 188 SER A O 1
ATOM 1345 N N . GLY A 1 189 ? 66.72100 62.13500 74.73500 1.000 52.79203 189 GLY A N 1
ATOM 1346 C CA . GLY A 1 189 ? 66.46700 62.51200 76.10800 1.000 55.01984 189 GLY A CA 1
ATOM 1347 C C . GLY A 1 189 ? 65.02300 62.39000 76.54500 1.000 47.34403 189 GLY A C 1
ATOM 1348 O O . GLY A 1 189 ? 64.73900 62.56300 77.73700 1.000 49.19720 189 GLY A O 1
ATOM 1349 N N . TRP A 1 190 ? 64.10800 62.09500 75.62500 1.000 45.89119 190 TRP A N 1
ATOM 1350 C CA . TRP A 1 190 ? 62.69500 61.96900 75.94800 1.000 39.76405 190 TRP A CA 1
ATOM 1351 C C . TRP A 1 190 ? 62.36200 60.54100 76.35800 1.000 36.76172 190 TRP A C 1
ATOM 1352 O O . TRP A 1 190 ? 62.89800 59.57900 75.80100 1.000 36.26933 190 TRP A O 1
ATOM 1363 N N . ALA A 1 191 ? 61.47100 60.41300 77.33800 1.000 30.05083 191 ALA A N 1
ATOM 1364 C CA . ALA A 1 191 ? 60.96200 59.12100 77.77100 1.000 26.12689 191 ALA A CA 1
ATOM 1365 C C . ALA A 1 191 ? 59.45700 59.23300 77.96200 1.000 30.77329 191 ALA A C 1
ATOM 1366 O O . ALA A 1 191 ? 58.88800 60.32800 77.95200 1.000 24.96202 191 ALA A O 1
ATOM 1368 N N . ASN A 1 192 ? 58.80700 58.08400 78.14200 1.000 23.94683 192 ASN A N 1
ATOM 1369 C CA . ASN A 1 192 ? 57.35000 58.03200 78.23900 1.000 34.34424 192 ASN A CA 1
ATOM 1370 C C . ASN A 1 192 ? 56.95000 57.00700 79.28900 1.000 29.33686 192 ASN A C 1
ATOM 1371 O O . ASN A 1 192 ? 57.11600 55.80200 79.07700 1.000 31.45193 192 ASN A O 1
ATOM 1376 N N . PHE A 1 193 ? 56.42900 57.48200 80.41800 1.000 24.87286 193 PHE A N 1
ATOM 1377 C CA . PHE A 1 193 ? 55.75900 56.59400 81.35500 1.000 29.50087 193 PHE A CA 1
ATOM 1378 C C . PHE A 1 193 ? 54.43900 56.11700 80.76000 1.000 29.97954 193 PHE A C 1
ATOM 1379 O O . PHE A 1 193 ? 53.77600 56.83700 80.01100 1.000 27.28058 193 PHE A O 1
ATOM 1387 N N . ARG A 1 194 ? 54.05600 54.89100 81.10200 1.000 23.65720 194 ARG A N 1
ATOM 1388 C CA . ARG A 1 194 ? 52.78100 54.35000 80.65500 1.000 26.16865 194 ARG A CA 1
ATOM 1389 C C . ARG A 1 194 ? 52.32900 53.29700 81.65300 1.000 31.41433 194 ARG A C 1
ATOM 1390 O O . ARG A 1 194 ? 53.12800 52.46400 82.08800 1.000 25.74004 194 ARG A O 1
ATOM 1398 N N . ALA A 1 195 ? 51.04900 53.34200 82.01900 1.000 26.71577 195 ALA A N 1
ATOM 1399 C CA . ALA A 1 195 ? 50.55400 52.47300 83.07500 1.000 25.60693 195 ALA A CA 1
ATOM 1400 C C . ALA A 1 195 ? 49.06300 52.22900 82.90400 1.000 30.72107 195 ALA A C 1
ATOM 1401 O O . ALA A 1 195 ? 48.34900 53.00800 82.26800 1.000 26.07837 195 ALA A O 1
ATOM 1403 N N . HIS A 1 196 ? 48.60800 51.12700 83.49500 1.000 33.80094 196 HIS A N 1
ATOM 1404 C CA . HIS A 1 196 ? 47.20200 50.76400 83.56500 1.000 28.29873 196 HIS A CA 1
ATOM 1405 C C . HIS A 1 196 ? 46.87700 50.40200 85.00700 1.000 33.14981 196 HIS A C 1
ATOM 1406 O O . HIS A 1 196 ? 47.75300 49.97500 85.76300 1.000 31.60241 196 HIS A O 1
ATOM 1413 N N . MET A 1 197 ? 45.61900 50.59300 85.39800 1.000 28.61008 197 MET A N 1
ATOM 1414 C CA . MET A 1 197 ? 45.23500 50.27000 86.76500 1.000 27.50024 197 MET A CA 1
ATOM 1415 C C . MET A 1 197 ? 43.74300 49.98400 86.83000 1.000 29.88825 197 MET A C 1
ATOM 1416 O O . MET A 1 197 ? 42.97000 50.39600 85.96200 1.000 31.21307 197 MET A O 1
ATOM 1421 N N . THR A 1 198 ? 43.35900 49.25400 87.87200 1.000 35.52292 198 THR A N 1
ATOM 1422 C CA . THR A 1 198 ? 41.97100 49.15200 88.29200 1.000 38.26087 198 THR A CA 1
ATOM 1423 C C . THR A 1 198 ? 41.71300 50.17700 89.39000 1.000 37.36416 198 THR A C 1
ATOM 1424 O O . THR A 1 198 ? 42.59500 50.48500 90.19600 1.000 36.72039 198 THR A O 1
ATOM 1428 N N . THR A 1 199 ? 40.49200 50.70900 89.41400 1.000 40.40398 199 THR A N 1
ATOM 1429 C CA . THR A 1 199 ? 40.17300 51.87600 90.22500 1.000 42.10278 199 THR A CA 1
ATOM 1430 C C . THR A 1 199 ? 39.51900 51.52300 91.55800 1.000 44.88145 199 THR A C 1
ATOM 1431 O O . THR A 1 199 ? 38.82300 52.36400 92.13500 1.000 49.92726 199 THR A O 1
ATOM 1435 N N . GLU A 1 200 ? 39.73900 50.31000 92.06800 1.000 45.89036 200 GLU A N 1
ATOM 1436 C CA . GLU A 1 200 ? 39.11000 49.92300 93.32800 1.000 48.21484 200 GLU A CA 1
ATOM 1437 C C . GLU A 1 200 ? 39.71900 50.67600 94.50800 1.000 50.46355 200 GLU A C 1
ATOM 1438 O O . GLU A 1 200 ? 38.99500 51.25700 95.32500 1.000 49.47300 200 GLU A O 1
ATOM 1444 N N . GLN A 1 201 ? 41.05100 50.68200 94.61300 1.000 45.11878 201 GLN A N 1
ATOM 1445 C CA . GLN A 1 201 ? 41.69900 51.38000 95.71900 1.000 49.26466 201 GLN A CA 1
ATOM 1446 C C . GLN A 1 201 ? 41.66600 52.88800 95.52400 1.000 46.74966 201 GLN A C 1
ATOM 1447 O O . GLN A 1 201 ? 41.57900 53.63800 96.50400 1.000 50.06851 201 GLN A O 1
ATOM 1453 N N . LEU A 1 202 ? 41.74000 53.34700 94.27400 1.000 43.66297 202 LEU A N 1
ATOM 1454 C CA . LEU A 1 202 ? 41.65800 54.77500 93.99600 1.000 42.60613 202 LEU A CA 1
ATOM 1455 C C . LEU A 1 202 ? 40.30500 55.34500 94.39800 1.000 44.75866 202 LEU A C 1
ATOM 1456 O O . LEU A 1 202 ? 40.21800 56.50800 94.80800 1.000 41.20295 202 LEU A O 1
ATOM 1461 N N . ALA A 1 203 ? 39.24100 54.54400 94.29000 1.000 46.51387 203 ALA A N 1
ATOM 1462 C CA . ALA A 1 203 ? 37.90800 55.01000 94.65300 1.000 44.82332 203 ALA A CA 1
ATOM 1463 C C . ALA A 1 203 ? 37.78700 55.31800 96.13900 1.000 44.58842 203 ALA A C 1
ATOM 1464 O O . ALA A 1 203 ? 36.91200 56.09800 96.52900 1.000 47.88503 203 ALA A O 1
ATOM 1466 N N . LYS A 1 204 ? 38.64100 54.72800 96.97300 1.000 44.80646 204 LYS A N 1
ATOM 1467 C CA . LYS A 1 204 ? 38.61000 54.95400 98.41000 1.000 46.31692 204 LYS A CA 1
ATOM 1468 C C . LYS A 1 204 ? 39.43700 56.15700 98.84400 1.000 47.12668 204 LYS A C 1
ATOM 1469 O O . LYS A 1 204 ? 39.41800 56.50700 100.02900 1.000 43.68649 204 LYS A O 1
ATOM 1475 N N . ASP A 1 205 ? 40.15900 56.79300 97.92100 1.000 42.64071 205 ASP A N 1
ATOM 1476 C CA . ASP A 1 205 ? 40.93300 57.98600 98.23000 1.000 37.50670 205 ASP A CA 1
ATOM 1477 C C . ASP A 1 205 ? 40.13500 59.21200 97.82000 1.000 41.49084 205 ASP A C 1
ATOM 1478 O O . ASP A 1 205 ? 39.87300 59.39100 96.61900 1.000 36.47811 205 ASP A O 1
ATOM 1483 N N . PRO A 1 206 ? 39.72300 60.07200 98.75800 1.000 42.30384 206 PRO A N 1
ATOM 1484 C CA . PRO A 1 206 ? 38.92800 61.24900 98.37300 1.000 43.16247 206 PRO A CA 1
ATOM 1485 C C . PRO A 1 206 ? 39.70200 62.27400 97.56200 1.000 40.06398 206 PRO A C 1
ATOM 1486 O O . PRO A 1 206 ? 39.08000 63.03800 96.81300 1.000 49.68386 206 PRO A O 1
ATOM 1490 N N . GLU A 1 207 ? 41.02900 62.32300 97.68400 1.000 35.58953 207 GLU A N 1
ATOM 1491 C CA . GLU A 1 207 ? 41.83300 63.21300 96.85700 1.000 31.90862 207 GLU A CA 1
ATOM 1492 C C . GLU A 1 207 ? 41.97000 62.72800 95.42000 1.000 36.90603 207 GLU A C 1
ATOM 1493 O O . GLU A 1 207 ? 42.39400 63.50800 94.56000 1.000 36.56067 207 GLU A O 1
ATOM 1499 N N . ALA A 1 208 ? 41.62600 61.47000 95.13900 1.000 34.38987 208 ALA A N 1
ATOM 1500 C CA . ALA A 1 208 ? 41.75700 60.90500 93.80500 1.000 33.79958 208 ALA A CA 1
ATOM 1501 C C . ALA A 1 208 ? 40.44600 60.41300 93.21300 1.000 32.54273 208 ALA A C 1
ATOM 1502 O O . ALA A 1 208 ? 40.39800 60.14800 92.00600 1.000 34.75523 208 ALA A O 1
ATOM 1504 N N . SER A 1 209 ? 39.38900 60.28300 94.01500 1.000 34.06781 209 SER A N 1
ATOM 1505 C CA . SER A 1 209 ? 38.12000 59.76900 93.51600 1.000 38.37241 209 SER A CA 1
ATOM 1506 C C . SER A 1 209 ? 37.47300 60.68900 92.49200 1.000 36.12161 209 SER A C 1
ATOM 1507 O O . SER A 1 209 ? 36.53500 60.26200 91.80900 1.000 37.45864 209 SER A O 1
ATOM 1510 N N . TRP A 1 210 ? 37.95100 61.93100 92.36500 1.000 30.51959 210 TRP A N 1
ATOM 1511 C CA . TRP A 1 210 ? 37.38200 62.85300 91.38800 1.000 29.00847 210 TRP A CA 1
ATOM 1512 C C . TRP A 1 210 ? 37.45500 62.29500 89.97400 1.000 31.46354 210 TRP A C 1
ATOM 1513 O O . TRP A 1 210 ? 36.58000 62.58300 89.15200 1.000 24.74011 210 TRP A O 1
ATOM 1524 N N . VAL A 1 211 ? 38.48600 61.50200 89.66700 1.000 25.48883 211 VAL A N 1
ATOM 1525 C CA . VAL A 1 211 ? 38.69300 61.05300 88.29500 1.000 24.51167 211 VAL A CA 1
ATOM 1526 C C . VAL A 1 211 ? 37.62700 60.05600 87.85900 1.000 23.20932 211 VAL A C 1
ATOM 1527 O O . VAL A 1 211 ? 37.46900 59.80800 86.65900 1.000 27.36190 211 VAL A O 1
ATOM 1531 N N . LEU A 1 212 ? 36.87700 59.49300 88.80200 1.000 28.87021 212 LEU A N 1
ATOM 1532 C CA . LEU A 1 212 ? 35.80700 58.55500 88.49500 1.000 30.30145 212 LEU A CA 1
ATOM 1533 C C . LEU A 1 212 ? 34.47000 59.23600 88.23600 1.000 35.36196 212 LEU A C 1
ATOM 1534 O O . LEU A 1 212 ? 33.46700 58.54100 88.04400 1.000 39.08635 212 LEU A O 1
ATOM 1539 N N . GLN A 1 213 ? 34.42700 60.56700 88.22000 1.000 35.80908 213 GLN A N 1
ATOM 1540 C CA . GLN A 1 213 ? 33.16200 61.27300 88.05300 1.000 33.37303 213 GLN A CA 1
ATOM 1541 C C . GLN A 1 213 ? 32.63200 61.09300 86.63200 1.000 29.91895 213 GLN A C 1
ATOM 1542 O O . GLN A 1 213 ? 33.36400 61.27000 85.65300 1.000 32.69677 213 GLN A O 1
ATOM 1548 N N . GLY A 1 214 ? 31.36000 60.71400 86.52500 1.000 36.92344 214 GLY A N 1
ATOM 1549 C CA . GLY A 1 214 ? 30.73100 60.53200 85.22800 1.000 27.64291 214 GLY A CA 1
ATOM 1550 C C . GLY A 1 214 ? 31.35000 59.46500 84.35400 1.000 30.40274 214 GLY A C 1
ATOM 1551 O O . GLY A 1 214 ? 31.17400 59.49900 83.13300 1.000 32.01613 214 GLY A O 1
ATOM 1552 N N . THR A 1 215 ? 32.06400 58.50300 84.94300 1.000 30.82253 215 THR A N 1
ATOM 1553 C CA . THR A 1 215 ? 32.76900 57.50900 84.13900 1.000 34.29673 215 THR A CA 1
ATOM 1554 C C . THR A 1 215 ? 31.87100 56.35400 83.71000 1.000 37.37286 215 THR A C 1
ATOM 1555 O O . THR A 1 215 ? 32.15000 55.71000 82.69300 1.000 38.30902 215 THR A O 1
ATOM 1559 N N . ARG A 1 216 ? 30.80800 56.06400 84.46500 1.000 36.32038 216 ARG A N 1
ATOM 1560 C CA . ARG A 1 216 ? 29.87700 55.02500 84.03400 1.000 46.30201 216 ARG A CA 1
ATOM 1561 C C . ARG A 1 216 ? 29.12800 55.43900 82.77500 1.000 46.89959 216 ARG A C 1
ATOM 1562 O O . ARG A 1 216 ? 28.78100 54.58500 81.95100 1.000 53.08059 216 ARG A O 1
ATOM 1570 N N . GLU A 1 217 ? 28.87100 56.73700 82.61400 1.000 40.57573 217 GLU A N 1
ATOM 1571 C CA . GLU A 1 217 ? 28.19800 57.22500 81.41600 1.000 37.52176 217 GLU A CA 1
ATOM 1572 C C . GLU A 1 217 ? 29.06400 57.01900 80.17900 1.000 37.90063 217 GLU A C 1
ATOM 1573 O O . GLU A 1 217 ? 28.62100 56.42300 79.19000 1.000 40.98149 217 GLU A O 1
ATOM 1579 N N . LYS A 1 218 ? 30.30500 57.49900 80.21700 1.000 38.03595 218 LYS A N 1
ATOM 1580 C CA . LYS A 1 218 ? 31.22400 57.34100 79.09900 1.000 36.53583 218 LYS A CA 1
ATOM 1581 C C . LYS A 1 218 ? 32.64600 57.54900 79.60100 1.000 35.97575 218 LYS A C 1
ATOM 1582 O O . LYS A 1 218 ? 32.87000 58.06000 80.70100 1.000 34.32406 218 LYS A O 1
ATOM 1588 N N . ASP A 1 219 ? 33.60700 57.14400 78.77500 1.000 32.57148 219 ASP A N 1
ATOM 1589 C CA . ASP A 1 219 ? 35.01100 57.29600 79.13200 1.000 39.13881 219 ASP A CA 1
ATOM 1590 C C . ASP A 1 219 ? 35.42700 58.76000 79.04900 1.000 33.42096 219 ASP A C 1
ATOM 1591 O O . ASP A 1 219 ? 35.03600 59.48200 78.12800 1.000 28.60066 219 ASP A O 1
ATOM 1596 N N . ARG A 1 220 ? 36.22500 59.19400 80.02000 1.000 31.07453 220 ARG A N 1
ATOM 1597 C CA . ARG A 1 220 ? 36.70900 60.56400 80.09700 1.000 30.75079 220 ARG A CA 1
ATOM 1598 C C . ARG A 1 220 ? 38.21300 60.60200 79.85600 1.000 35.80426 220 ARG A C 1
ATOM 1599 O O . ARG A 1 220 ? 38.93700 59.65900 80.19200 1.000 33.20927 220 ARG A O 1
ATOM 1607 N N . VAL A 1 221 ? 38.67800 61.70300 79.26700 1.000 28.88692 221 VAL A N 1
ATOM 1608 C CA . VAL A 1 221 ? 40.08400 61.89400 78.92800 1.000 32.09883 221 VAL A CA 1
ATOM 1609 C C . VAL A 1 221 ? 40.53800 63.24000 79.48000 1.000 31.22812 221 VAL A C 1
ATOM 1610 O O . VAL A 1 221 ? 39.89700 64.26600 79.22900 1.000 30.70847 221 VAL A O 1
ATOM 1614 N N . TYR A 1 222 ? 41.63900 63.23400 80.22900 1.000 29.50796 222 TYR A N 1
ATOM 1615 C CA . TYR A 1 222 ? 42.23000 64.44800 80.77700 1.000 22.99768 222 TYR A CA 1
ATOM 1616 C C . TYR A 1 222 ? 43.68600 64.52500 80.34200 1.000 31.44733 222 TYR A C 1
ATOM 1617 O O . TYR A 1 222 ? 44.43200 63.55300 80.49400 1.000 27.58224 222 TYR A O 1
ATOM 1626 N N . VAL A 1 223 ? 44.08700 65.67200 79.79300 1.000 26.63283 223 VAL A N 1
ATOM 1627 C CA . VAL A 1 223 ? 45.45400 65.88200 79.33100 1.000 25.54937 223 VAL A CA 1
ATOM 1628 C C . VAL A 1 223 ? 45.98400 67.17500 79.93800 1.000 32.73998 223 VAL A C 1
ATOM 1629 O O . VAL A 1 223 ? 45.35200 68.23000 79.81500 1.000 30.28407 223 VAL A O 1
ATOM 1633 N N . TRP A 1 224 ? 47.14200 67.09000 80.58700 1.000 22.64681 224 TRP A N 1
ATOM 1634 C CA . TRP A 1 224 ? 47.81700 68.23800 81.17600 1.000 21.72337 224 TRP A CA 1
ATOM 1635 C C . TRP A 1 224 ? 49.06400 68.57600 80.36900 1.000 28.96462 224 TRP A C 1
ATOM 1636 O O . TRP A 1 224 ? 49.82800 67.68300 79.99000 1.000 23.26583 224 TRP A O 1
ATOM 1647 N N . PHE A 1 225 ? 49.27000 69.86900 80.11200 1.000 29.44614 225 PHE A N 1
ATOM 1648 C CA . PHE A 1 225 ? 50.42100 70.35900 79.36400 1.000 25.01521 225 PHE A CA 1
ATOM 1649 C C . PHE A 1 225 ? 51.13900 71.42700 80.17600 1.000 26.70228 225 PHE A C 1
ATOM 1650 O O . PHE A 1 225 ? 50.51200 72.18200 80.92300 1.000 30.54057 225 PHE A O 1
ATOM 1658 N N . GLY A 1 226 ? 52.45000 71.50700 80.00900 1.000 28.49126 226 GLY A N 1
ATOM 1659 C CA . GLY A 1 226 ? 53.22300 72.60000 80.57500 1.000 23.74807 226 GLY A CA 1
ATOM 1660 C C . GLY A 1 226 ? 54.56100 72.24600 81.19300 1.000 23.96781 226 GLY A C 1
ATOM 1661 O O . GLY A 1 226 ? 54.75700 71.16000 81.74200 1.000 23.31971 226 GLY A O 1
ATOM 1662 N N . ASP A 1 227 ? 55.50100 73.19000 81.10700 1.000 28.67996 227 ASP A N 1
ATOM 1663 C CA . ASP A 1 227 ? 56.82000 73.07500 81.73100 1.000 26.52005 227 ASP A CA 1
ATOM 1664 C C . ASP A 1 227 ? 57.53400 71.78800 81.31500 1.000 22.44032 227 ASP A C 1
ATOM 1665 O O . ASP A 1 227 ? 58.15800 71.10700 82.12900 1.000 25.93174 227 ASP A O 1
ATOM 1670 N N . GLY A 1 228 ? 57.44000 71.45600 80.02800 1.000 25.72388 228 GLY A N 1
ATOM 1671 C CA . GLY A 1 228 ? 58.17200 70.33100 79.48000 1.000 24.39358 228 GLY A CA 1
ATOM 1672 C C . GLY A 1 228 ? 57.61400 68.96500 79.79900 1.000 25.76500 228 GLY A C 1
ATOM 1673 O O . GLY A 1 228 ? 58.33700 67.97200 79.67500 1.000 27.34058 228 GLY A O 1
ATOM 1674 N N . ILE A 1 229 ? 56.34800 68.87600 80.19700 1.000 22.09449 229 ILE A N 1
ATOM 1675 C CA . ILE A 1 229 ? 55.73700 67.62000 80.61300 1.000 27.79952 229 ILE A CA 1
ATOM 1676 C C . ILE A 1 229 ? 54.36200 67.50800 79.97000 1.000 23.22166 229 ILE A C 1
ATOM 1677 O O . ILE A 1 229 ? 53.64100 68.50300 79.84700 1.000 23.33582 229 ILE A O 1
ATOM 1682 N N . ASN A 1 230 ? 54.00800 66.29400 79.55200 1.000 22.11210 230 ASN A N 1
ATOM 1683 C CA . ASN A 1 230 ? 52.68200 65.98400 79.03600 1.000 29.85455 230 ASN A CA 1
ATOM 1684 C C . ASN A 1 230 ? 52.14600 64.77200 79.78200 1.000 30.73098 230 ASN A C 1
ATOM 1685 O O . ASN A 1 230 ? 52.82100 63.74100 79.85600 1.000 26.69513 230 ASN A O 1
ATOM 1690 N N . LEU A 1 231 ? 50.94200 64.89500 80.33600 1.000 27.65740 231 LEU A N 1
ATOM 1691 C CA . LEU A 1 231 ? 50.30100 63.80900 81.06700 1.000 24.97853 231 LEU A CA 1
ATOM 1692 C C . LEU A 1 231 ? 48.87500 63.63700 80.56700 1.000 27.54776 231 LEU A C 1
ATOM 1693 O O . LEU A 1 231 ? 48.11500 64.60800 80.50700 1.000 26.16377 231 LEU A O 1
ATOM 1698 N N . ALA A 1 232 ? 48.51500 62.40300 80.21900 1.000 17.74439 232 ALA A N 1
ATOM 1699 C CA . ALA A 1 232 ? 47.17900 62.06600 79.74900 1.000 26.00844 232 ALA A CA 1
ATOM 1700 C C . ALA A 1 232 ? 46.60700 60.96000 80.62300 1.000 25.18013 232 ALA A C 1
ATOM 1701 O O . ALA A 1 232 ? 47.30500 59.98900 80.92800 1.000 24.23754 232 ALA A O 1
ATOM 1703 N N . ILE A 1 233 ? 45.34600 61.10700 81.02600 1.000 26.01502 233 ILE A N 1
ATOM 1704 C CA . ILE A 1 233 ? 44.651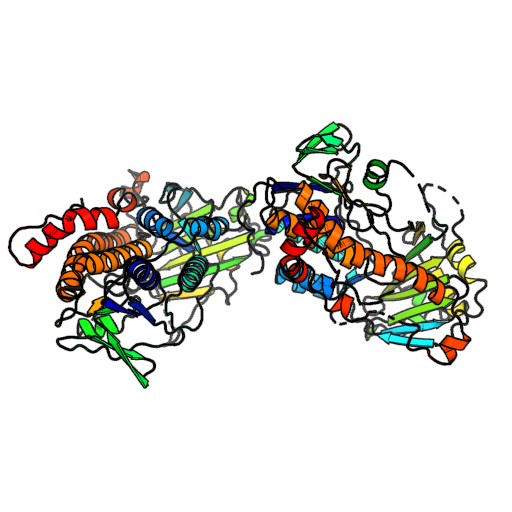00 60.11500 81.84000 1.000 23.65225 233 ILE A CA 1
ATOM 1705 C C . ILE A 1 233 ? 43.34200 59.75600 81.14900 1.000 31.65613 233 ILE A C 1
ATOM 1706 O O . ILE A 1 233 ? 42.54700 60.64300 80.81700 1.000 27.21690 233 ILE A O 1
ATOM 1711 N N . MET A 1 234 ? 43.11800 58.46000 80.93700 1.000 26.53389 234 MET A N 1
ATOM 1712 C CA . MET A 1 234 ? 41.96900 57.96500 80.18700 1.000 25.29598 234 MET A CA 1
ATOM 1713 C C . MET A 1 234 ? 41.27300 56.88300 80.99800 1.000 33.45058 234 MET A C 1
ATOM 1714 O O . MET A 1 234 ? 41.89800 55.88300 81.36200 1.000 37.35141 234 MET A O 1
ATOM 1719 N N . THR A 1 235 ? 39.98600 57.07700 81.27400 1.000 31.14292 235 THR A N 1
ATOM 1720 C CA . THR A 1 235 ? 39.19300 56.08900 81.99200 1.000 29.40389 235 THR A CA 1
ATOM 1721 C C . THR A 1 235 ? 38.61400 55.06900 81.02000 1.000 28.36983 235 THR A C 1
ATOM 1722 O O . THR A 1 235 ? 38.39600 55.36100 79.84200 1.000 30.92661 235 THR A O 1
ATOM 1726 N N . MET A 1 236 ? 38.36600 53.86200 81.52700 1.000 30.82202 236 MET A N 1
ATOM 1727 C CA . MET A 1 236 ? 37.90300 52.76200 80.69200 1.000 38.77111 236 MET A CA 1
ATOM 1728 C C . MET A 1 236 ? 36.93700 51.88600 81.47700 1.000 26.47671 236 MET A C 1
ATOM 1729 O O . MET A 1 236 ? 36.93600 51.87600 82.71100 1.000 32.61361 236 MET A O 1
ATOM 1734 N N . LYS A 1 237 ? 36.11100 51.14700 80.73200 1.000 34.89677 237 LYS A N 1
ATOM 1735 C CA . LYS A 1 237 ? 35.25100 50.09800 81.28600 1.000 43.37742 237 LYS A CA 1
ATOM 1736 C C . LYS A 1 237 ? 34.32000 50.64000 82.37100 1.000 37.93401 237 LYS A C 1
ATOM 1737 O O . LYS A 1 237 ? 34.25600 50.11200 83.48300 1.000 37.94811 237 LYS A O 1
ATOM 1743 N N . ARG A 1 238 ? 33.59200 51.70600 82.03400 1.000 38.50729 238 ARG A N 1
ATOM 1744 C CA . ARG A 1 238 ? 32.63400 52.33200 82.94900 1.000 34.39172 238 ARG A CA 1
ATOM 1745 C C . ARG A 1 238 ? 33.29900 52.71800 84.26900 1.000 39.43521 238 ARG A C 1
ATOM 1746 O O . ARG A 1 238 ? 32.73000 52.55400 85.35000 1.000 38.24349 238 ARG A O 1
ATOM 1754 N N . GLY A 1 239 ? 34.52500 53.23200 84.17700 1.000 34.89892 239 GLY A N 1
ATOM 1755 C CA . GLY A 1 239 ? 35.26100 53.67300 85.34200 1.000 30.94963 239 GLY A CA 1
ATOM 1756 C C . GLY A 1 239 ? 35.92200 52.58000 86.15100 1.000 34.95995 239 GLY A C 1
ATOM 1757 O O . GLY A 1 239 ? 36.48100 52.87600 87.21500 1.000 38.80149 239 GLY A O 1
ATOM 1758 N N . GLN A 1 240 ? 35.87900 51.32800 85.69300 1.000 38.51638 240 GLN A N 1
ATOM 1759 C CA . GLN A 1 240 ? 36.52200 50.25200 86.43600 1.000 44.10685 240 GLN A CA 1
ATOM 1760 C C . GLN A 1 240 ? 38.03400 50.25600 86.25200 1.000 36.32217 240 GLN A C 1
ATOM 1761 O O . GLN A 1 240 ? 38.76000 49.75900 87.12000 1.000 40.73826 240 GLN A O 1
ATOM 1767 N N . GLU A 1 241 ? 38.52200 50.80900 85.14300 1.000 38.12545 241 GLU A N 1
ATOM 1768 C CA . GLU A 1 241 ? 39.94600 50.84400 84.84900 1.000 38.56022 241 GLU A CA 1
ATOM 1769 C C . GLU A 1 241 ? 40.31300 52.20800 84.28300 1.000 36.79196 241 GLU A C 1
ATOM 1770 O O . GLU A 1 241 ? 39.46200 52.94200 83.77400 1.000 37.31474 241 GLU A O 1
ATOM 1776 N N . LEU A 1 242 ? 41.59900 52.54100 84.37400 1.000 32.35112 242 LEU A N 1
ATOM 1777 C CA . LEU A 1 242 ? 42.11400 53.73900 83.72800 1.000 31.45418 242 LEU A CA 1
ATOM 1778 C C . LEU A 1 242 ? 43.56700 53.51400 83.33900 1.000 31.03796 242 LEU A C 1
ATOM 1779 O O . LEU A 1 242 ? 44.29100 52.75400 83.98700 1.000 29.26669 242 LEU A O 1
ATOM 1784 N N . ALA A 1 243 ? 43.98100 54.18600 82.27100 1.000 25.04977 243 ALA A N 1
ATOM 1785 C CA . ALA A 1 243 ? 45.36200 54.18800 81.82300 1.000 32.36384 243 ALA A CA 1
ATOM 1786 C C . ALA A 1 243 ? 45.88200 55.61800 81.80500 1.000 25.98341 243 ALA A C 1
ATOM 1787 O O . ALA A 1 243 ? 45.11000 56.57800 81.73200 1.000 27.39878 243 ALA A O 1
ATOM 1789 N N . TRP A 1 244 ? 47.20300 55.76000 81.88200 1.000 21.11893 244 TRP A N 1
ATOM 1790 C CA . TRP A 1 244 ? 47.80000 57.08300 81.78800 1.000 24.43345 244 TRP A CA 1
ATOM 1791 C C . TRP A 1 244 ? 49.17500 56.98800 81.14500 1.000 25.52020 244 TRP A C 1
ATOM 1792 O O . TRP A 1 244 ? 49.80500 55.92700 81.11900 1.000 21.70970 244 TRP A O 1
ATOM 1803 N N . ALA A 1 245 ? 49.62400 58.12200 80.60800 1.000 21.73436 245 ALA A N 1
ATOM 1804 C CA . ALA A 1 245 ? 50.91300 58.23600 79.94400 1.000 24.81527 245 ALA A CA 1
ATOM 1805 C C . ALA A 1 245 ? 51.52700 59.58300 80.28800 1.000 29.15758 245 ALA A C 1
ATOM 1806 O O . ALA A 1 245 ? 50.81300 60.58000 80.42600 1.000 28.73276 245 ALA A O 1
ATOM 1808 N N . LEU A 1 246 ? 52.85200 59.61000 80.42000 1.000 22.92105 246 LEU A N 1
ATOM 1809 C CA . LEU A 1 246 ? 53.56700 60.81100 80.84500 1.000 19.41766 246 LEU A CA 1
ATOM 1810 C C . LEU A 1 246 ? 54.83800 60.93200 80.01400 1.000 25.51790 246 LEU A C 1
ATOM 1811 O O . LEU A 1 246 ? 55.75900 60.12500 80.17100 1.000 22.27946 246 LEU A O 1
ATOM 1816 N N . MET A 1 247 ? 54.88600 61.93700 79.14000 1.000 22.40646 247 MET A N 1
ATOM 1817 C CA . MET A 1 247 ? 56.07800 62.24700 78.35900 1.000 28.66372 247 MET A CA 1
ATOM 1818 C C . MET A 1 247 ? 56.89900 63.30900 79.07800 1.000 29.42140 247 MET A C 1
ATOM 1819 O O . MET A 1 247 ? 56.35500 64.32600 79.52000 1.000 24.98136 247 MET A O 1
ATOM 1824 N N . HIS A 1 248 ? 58.20700 63.08100 79.17400 1.000 24.51185 248 HIS A N 1
ATOM 1825 C CA . HIS A 1 248 ? 59.07700 63.93400 79.97600 1.000 31.08721 248 HIS A CA 1
ATOM 1826 C C . HIS A 1 248 ? 60.50900 63.80500 79.46800 1.000 35.52104 248 HIS A C 1
ATOM 1827 O O . HIS A 1 248 ? 60.80900 62.99600 78.58600 1.000 28.99467 248 HIS A O 1
ATOM 1834 N N . THR A 1 249 ? 61.40000 64.61600 80.04700 1.000 33.59184 249 THR A N 1
ATOM 1835 C CA . THR A 1 249 ? 62.83300 64.54500 79.77700 1.000 40.55724 249 THR A CA 1
ATOM 1836 C C . THR A 1 249 ? 63.63900 64.28100 81.04500 1.000 42.17876 249 THR A C 1
ATOM 1837 O O . THR A 1 249 ? 64.84000 64.56700 81.08200 1.000 44.10152 249 THR A O 1
ATOM 1841 N N . ASP A 1 250 ? 63.00300 63.75200 82.08700 1.000 38.89625 250 ASP A N 1
ATOM 1842 C CA . ASP A 1 250 ? 63.67200 63.45800 83.34700 1.000 44.13818 250 ASP A CA 1
ATOM 1843 C C . ASP A 1 250 ? 64.25200 62.05000 83.39700 1.000 45.80018 250 ASP A C 1
ATOM 1844 O O . ASP A 1 250 ? 64.65700 61.60100 84.47400 1.000 46.10347 250 ASP A O 1
ATOM 1849 N N . LYS A 1 251 ? 64.29200 61.34500 82.26800 1.000 50.07107 251 LYS A N 1
ATOM 1850 C CA . LYS A 1 251 ? 64.83200 59.99100 82.24600 1.000 50.81533 251 LYS A CA 1
ATOM 1851 C C . LYS A 1 251 ? 66.30200 60.00700 82.64100 1.000 56.80282 251 LYS A C 1
ATOM 1852 O O . LYS A 1 251 ? 67.11200 60.71100 82.03000 1.000 47.19429 251 LYS A O 1
ATOM 1858 N N . PHE A 1 252 ? 66.64100 59.23300 83.66500 1.000 56.71888 252 PHE A N 1
ATOM 1859 C CA . PHE A 1 252 ? 67.99300 59.21900 84.20300 1.000 60.68801 252 PHE A CA 1
ATOM 1860 C C . PHE A 1 252 ? 68.98200 58.59600 83.22200 1.000 58.57154 252 PHE A C 1
ATOM 1861 O O . PHE A 1 252 ? 69.21900 57.38800 83.24600 1.000 59.18921 252 PHE A O 1
ATOM 1869 N N . GLY A 1 260 ? 69.93100 47.91500 81.14500 1.000 50.34459 260 GLY A N 1
ATOM 1870 C CA . GLY A 1 260 ? 68.63300 47.32900 81.42200 1.000 51.13758 260 GLY A CA 1
ATOM 1871 C C . GLY A 1 260 ? 67.54300 48.36100 81.63600 1.000 48.01003 260 GLY A C 1
ATOM 1872 O O . GLY A 1 260 ? 67.81000 49.56200 81.68500 1.000 47.50975 260 GLY A O 1
ATOM 1873 N N . GLY A 1 261 ? 66.30300 47.89000 81.76700 1.000 40.66412 261 GLY A N 1
ATOM 1874 C CA . GLY A 1 261 ? 65.18500 48.78200 81.97000 1.000 44.44374 261 GLY A CA 1
ATOM 1875 C C . GLY A 1 261 ? 64.90600 49.06200 83.43600 1.000 38.70666 261 GLY A C 1
ATOM 1876 O O . GLY A 1 261 ? 65.37100 48.35300 84.32700 1.000 37.98829 261 GLY A O 1
ATOM 1877 N N . ARG A 1 262 ? 64.12800 50.11600 83.67400 1.000 37.80592 262 ARG A N 1
ATOM 1878 C CA . ARG A 1 262 ? 63.76300 50.51400 85.02600 1.000 39.27892 262 ARG A CA 1
ATOM 1879 C C . ARG A 1 262 ? 62.56200 51.44800 84.96600 1.000 42.90874 262 ARG A C 1
ATOM 1880 O O . ARG A 1 262 ? 62.49100 52.32000 84.09700 1.000 40.40208 262 ARG A O 1
ATOM 1888 N N . ALA A 1 263 ? 61.62600 51.26000 85.89600 1.000 34.29340 263 ALA A N 1
ATOM 1889 C CA . ALA A 1 263 ? 60.46200 52.13000 86.01000 1.000 32.14421 263 ALA A CA 1
ATOM 1890 C C . ALA A 1 263 ? 60.04700 52.20900 87.47100 1.000 33.67754 263 ALA A C 1
ATOM 1891 O O . ALA A 1 263 ? 59.90100 51.17700 88.13200 1.000 32.30005 263 ALA A O 1
ATOM 1893 N N . SER A 1 264 ? 59.85500 53.43000 87.96600 1.000 28.81813 264 SER A N 1
ATOM 1894 C CA . SER A 1 264 ? 59.46500 53.65100 89.35200 1.000 30.41754 264 SER A CA 1
ATOM 1895 C C . SER A 1 264 ? 58.39700 54.73100 89.41000 1.000 29.44220 264 SER A C 1
ATOM 1896 O O . SER A 1 264 ? 58.52600 55.77100 88.75700 1.000 24.07280 264 SER A O 1
ATOM 1899 N N . ILE A 1 265 ? 57.34700 54.48500 90.19800 1.000 29.30409 265 ILE A N 1
ATOM 1900 C CA . ILE A 1 265 ? 56.29300 55.47900 90.35300 1.000 28.24384 265 ILE A CA 1
ATOM 1901 C C . ILE A 1 265 ? 56.80500 56.72400 91.06700 1.000 32.99850 265 ILE A C 1
ATOM 1902 O O . ILE A 1 265 ? 56.24300 57.81200 90.89000 1.000 32.24083 265 ILE A O 1
ATOM 1907 N N . ASP A 1 266 ? 57.87400 56.59800 91.86000 1.000 31.10352 266 ASP A N 1
ATOM 1908 C CA . ASP A 1 266 ? 58.45200 57.76600 92.51500 1.000 30.46835 266 ASP A CA 1
ATOM 1909 C C . ASP A 1 266 ? 59.05600 58.73400 91.50600 1.000 27.66647 266 ASP A C 1
ATOM 1910 O O . ASP A 1 266 ? 59.03500 59.95000 91.72900 1.000 33.36724 266 ASP A O 1
ATOM 1915 N N . ASP A 1 267 ? 59.60100 58.22200 90.40000 1.000 30.39187 267 ASP A N 1
ATOM 1916 C CA . ASP A 1 267 ? 60.13000 59.10400 89.36500 1.000 31.30701 267 ASP A CA 1
ATOM 1917 C C . ASP A 1 267 ? 59.00800 59.84400 88.64900 1.000 29.73067 267 ASP A C 1
ATOM 1918 O O . ASP A 1 267 ? 59.15800 61.01900 88.29400 1.000 32.44809 267 ASP A O 1
ATOM 1923 N N . ALA A 1 268 ? 57.87800 59.17200 88.42200 1.000 29.18472 268 ALA A N 1
ATOM 1924 C CA . ALA A 1 268 ? 56.73800 59.84300 87.80400 1.000 24.67317 268 ALA A CA 1
ATOM 1925 C C . ALA A 1 268 ? 56.17200 60.92100 88.72100 1.000 22.18431 268 ALA A C 1
ATOM 1926 O O . ALA A 1 268 ? 55.82100 62.01200 88.25900 1.000 24.91414 268 ALA A O 1
ATOM 1928 N N . LEU A 1 269 ? 56.08500 60.63700 90.02400 1.000 29.01589 269 LEU A N 1
ATOM 1929 C CA . LEU A 1 269 ? 55.59600 61.63500 90.97000 1.000 24.78107 269 LEU A CA 1
ATOM 1930 C C . LEU A 1 269 ? 56.58200 62.78600 91.12300 1.000 27.18564 269 LEU A C 1
ATOM 1931 O O . LEU A 1 269 ? 56.17500 63.94900 91.23300 1.000 27.56618 269 LEU A O 1
ATOM 1936 N N . ALA A 1 270 ? 57.88300 62.48500 91.13900 1.000 29.97195 270 ALA A N 1
ATOM 1937 C CA . ALA A 1 270 ? 58.88200 63.54600 91.21200 1.000 27.82060 270 ALA A CA 1
ATOM 1938 C C . ALA A 1 270 ? 58.85400 64.42500 89.96900 1.000 25.66467 270 ALA A C 1
ATOM 1939 O O . ALA A 1 270 ? 59.13400 65.62700 90.05500 1.000 30.44508 270 ALA A O 1
ATOM 1941 N N . THR A 1 271 ? 58.51500 63.84900 88.81400 1.000 27.78639 271 THR A N 1
ATOM 1942 C CA . THR A 1 271 ? 58.41900 64.63800 87.59000 1.000 24.67961 271 THR A CA 1
ATOM 1943 C C . THR A 1 271 ? 57.31700 65.68600 87.69400 1.000 28.02621 271 THR A C 1
ATOM 1944 O O . THR A 1 271 ? 57.46200 66.80300 87.18600 1.000 30.08678 271 THR A O 1
ATOM 1948 N N . LEU A 1 272 ? 56.21300 65.35100 88.36200 1.000 26.74539 272 LEU A N 1
ATOM 1949 C CA . LEU A 1 272 ? 55.08500 66.26300 88.50500 1.000 24.50914 272 LEU A CA 1
ATOM 1950 C C . LEU A 1 272 ? 55.19700 67.18100 89.71600 1.000 29.57827 272 LEU A C 1
ATOM 1951 O O . LEU A 1 272 ? 54.39900 68.11600 89.83400 1.000 30.93041 272 LEU A O 1
ATOM 1956 N N . SER A 1 273 ? 56.15500 66.93800 90.60900 1.000 25.44082 273 SER A N 1
ATOM 1957 C CA . SER A 1 273 ? 56.29900 67.76500 91.80600 1.000 31.32322 273 SER A CA 1
ATOM 1958 C C . SER A 1 273 ? 56.42200 69.26300 91.53100 1.000 28.52907 273 SER A C 1
ATOM 1959 O O . SER A 1 273 ? 55.79300 70.04300 92.26500 1.000 29.84438 273 SER A O 1
ATOM 1962 N N . PRO A 1 274 ? 57.19200 69.73700 90.54200 1.000 30.08466 274 PRO A N 1
ATOM 1963 C CA . PRO A 1 274 ? 57.27900 71.19400 90.33400 1.000 26.72898 274 PRO A CA 1
ATOM 1964 C C . PRO A 1 274 ? 55.98100 71.83200 89.87200 1.000 30.64690 274 PRO A C 1
ATOM 1965 O O . PRO A 1 274 ? 55.84200 73.05600 89.98900 1.000 31.13123 274 PRO A O 1
ATOM 1969 N N . TRP A 1 275 ? 55.03500 71.05500 89.35500 1.000 22.79636 275 TRP A N 1
ATOM 1970 C CA . TRP A 1 275 ? 53.79600 71.62200 88.84000 1.000 29.94547 275 TRP A CA 1
ATOM 1971 C C . TRP A 1 275 ? 52.98800 72.25600 89.96800 1.000 24.27565 275 TRP A C 1
ATOM 1972 O O . TRP A 1 275 ? 52.77500 71.61600 91.00800 1.000 31.35408 275 TRP A O 1
ATOM 1983 N N . PRO A 1 276 ? 52.52200 73.49800 89.80900 1.000 24.60540 276 PRO A N 1
ATOM 1984 C CA . PRO A 1 276 ? 51.61900 74.07200 90.81900 1.000 29.60088 276 PRO A CA 1
ATOM 1985 C C . PRO A 1 276 ? 50.31000 73.31400 90.95600 1.000 28.07223 276 PRO A C 1
ATOM 1986 O O . PRO A 1 276 ? 49.76000 73.24300 92.06200 1.000 30.61030 276 PRO A O 1
ATOM 1990 N N . GLY A 1 277 ? 49.79500 72.74300 89.86900 1.000 28.88629 277 GLY A N 1
ATOM 1991 C CA . GLY A 1 277 ? 48.55700 71.98600 89.92200 1.000 28.29627 277 GLY A CA 1
ATOM 1992 C C . GLY A 1 277 ? 48.77700 70.48700 89.95200 1.000 32.37495 277 GLY A C 1
ATOM 1993 O O . GLY A 1 277 ? 48.05700 69.73100 89.29200 1.000 33.09852 277 GLY A O 1
ATOM 1994 N N . ARG A 1 278 ? 49.76900 70.04500 90.72800 1.000 34.35331 278 ARG A N 1
ATOM 1995 C CA . ARG A 1 278 ? 50.14600 68.63700 90.77300 1.000 31.80591 278 ARG A CA 1
ATOM 1996 C C . ARG A 1 278 ? 49.16800 67.77100 91.55800 1.000 30.04761 278 ARG A C 1
ATOM 1997 O O . ARG A 1 278 ? 49.19700 66.54700 91.40200 1.000 36.08398 278 ARG A O 1
ATOM 2005 N N . LEU A 1 279 ? 48.30600 68.37200 92.38200 1.000 33.12039 279 LEU A N 1
ATOM 2006 C CA . LEU A 1 279 ? 47.53700 67.60800 93.36400 1.000 34.34093 279 LEU A CA 1
ATOM 2007 C C . LEU A 1 279 ? 46.64000 66.56900 92.69600 1.000 30.90235 279 LEU A C 1
ATOM 2008 O O . LEU A 1 279 ? 46.76400 65.36700 92.95600 1.000 32.81721 279 LEU A O 1
ATOM 2013 N N . ARG A 1 280 ? 45.71400 67.01700 91.84800 1.000 27.29923 280 ARG A N 1
ATOM 2014 C CA . ARG A 1 280 ? 44.76100 66.08800 91.24100 1.000 33.09973 280 ARG A CA 1
ATOM 2015 C C . ARG A 1 280 ? 45.43100 65.01300 90.39200 1.000 27.05629 280 ARG A C 1
ATOM 2016 O O . ARG A 1 280 ? 45.06900 63.83200 90.54000 1.000 29.51178 280 ARG A O 1
ATOM 2024 N N . PRO A 1 281 ? 46.38900 65.31900 89.50700 1.000 33.11595 281 PRO A N 1
ATOM 2025 C CA . PRO A 1 281 ? 47.02600 64.22500 88.75100 1.000 27.01867 281 PRO A CA 1
ATOM 2026 C C . PRO A 1 281 ? 47.85300 63.29100 89.61800 1.000 29.86726 281 PRO A C 1
ATOM 2027 O O . PRO A 1 281 ? 47.77800 62.06800 89.43900 1.000 26.60259 281 PRO A O 1
ATOM 2031 N N . SER A 1 282 ? 48.64500 63.82800 90.55200 1.000 27.26666 282 SER A N 1
ATOM 2032 C CA . SER A 1 282 ? 49.49900 62.97500 91.37500 1.000 29.44132 282 SER A CA 1
ATOM 2033 C C . SER A 1 282 ? 48.67500 62.05900 92.27000 1.000 28.69921 282 SER A C 1
ATOM 2034 O O . SER A 1 282 ? 49.06600 60.91300 92.52100 1.000 30.45079 282 SER A O 1
ATOM 2037 N N . SER A 1 283 ? 47.53600 62.54700 92.76500 1.000 28.53449 283 SER A N 1
ATOM 2038 C CA . SER A 1 283 ? 46.69200 61.72200 93.62400 1.000 30.87871 283 SER A CA 1
ATOM 2039 C C . SER A 1 283 ? 46.16400 60.50300 92.88200 1.000 29.71619 283 SER A C 1
ATOM 2040 O O . SER A 1 283 ? 45.88600 59.47100 93.50300 1.000 29.35939 283 SER A O 1
ATOM 2043 N N . VAL A 1 284 ? 46.02900 60.59900 91.56100 1.000 22.52792 284 VAL A N 1
ATOM 2044 C CA . VAL A 1 284 ? 45.54000 59.47300 90.77100 1.000 24.32976 284 VAL A CA 1
ATOM 2045 C C . VAL A 1 284 ? 46.65800 58.47000 90.50900 1.000 31.78512 284 VAL A C 1
ATOM 2046 O O . VAL A 1 284 ? 46.54600 57.28700 90.84900 1.000 31.54374 284 VAL A O 1
ATOM 2050 N N . ILE A 1 285 ? 47.76000 58.92800 89.90800 1.000 24.41267 285 ILE A N 1
ATOM 2051 C CA . ILE A 1 285 ? 48.77900 58.00300 89.42400 1.000 28.35438 285 ILE A CA 1
ATOM 2052 C C . ILE A 1 285 ? 49.58200 57.35400 90.53900 1.000 31.42053 285 ILE A C 1
ATOM 2053 O O . ILE A 1 285 ? 50.28000 56.36500 90.28600 1.000 30.61070 285 ILE A O 1
ATOM 2058 N N . ARG A 1 286 ? 49.50300 57.87300 91.76600 1.000 26.94606 286 ARG A N 1
ATOM 2059 C CA . ARG A 1 286 ? 50.22900 57.26000 92.87200 1.000 31.92952 286 ARG A CA 1
ATOM 2060 C C . ARG A 1 286 ? 49.65800 55.90600 93.27200 1.000 32.26871 286 ARG A C 1
ATOM 2061 O O . ARG A 1 286 ? 50.31400 55.17600 94.02100 1.000 31.16948 286 ARG A O 1
ATOM 2069 N N . HIS A 1 287 ? 48.46600 55.55200 92.79400 1.000 26.72443 287 HIS A N 1
ATOM 2070 C CA . HIS A 1 287 ? 47.87300 54.24900 93.06000 1.000 32.65132 287 HIS A CA 1
ATOM 2071 C C . HIS A 1 287 ? 48.31700 53.18700 92.06300 1.000 30.29839 287 HIS A C 1
ATOM 2072 O O . HIS A 1 287 ? 47.79900 52.06600 92.09700 1.000 30.99568 287 HIS A O 1
ATOM 2079 N N . THR A 1 288 ? 49.25900 53.51100 91.18200 1.000 28.99305 288 THR A N 1
ATOM 2080 C CA . THR A 1 288 ? 49.70800 52.56000 90.17500 1.000 24.49543 288 THR A CA 1
ATOM 2081 C C . THR A 1 288 ? 50.48400 51.42300 90.82900 1.000 22.61973 288 THR A C 1
ATOM 2082 O O . THR A 1 288 ? 51.34500 51.65500 91.68300 1.000 28.58745 288 THR A O 1
ATOM 2086 N N . LEU A 1 289 ? 50.16700 50.19000 90.43400 1.000 24.16302 289 LEU A N 1
ATOM 2087 C CA . LEU A 1 289 ? 50.91600 49.03900 90.91900 1.000 33.43579 289 LEU A CA 1
ATOM 2088 C C . LEU A 1 289 ? 52.27000 48.96400 90.21400 1.000 29.97399 289 LEU A C 1
ATOM 2089 O O . LEU A 1 289 ? 52.36600 49.27200 89.02300 1.000 26.33495 289 LEU A O 1
ATOM 2094 N N . PRO A 1 290 ? 53.32800 48.56300 90.92400 1.000 31.28776 290 PRO A N 1
ATOM 2095 C CA . PRO A 1 290 ? 54.66800 48.58100 90.31100 1.000 34.19103 290 PRO A CA 1
ATOM 2096 C C . PRO A 1 290 ? 54.79600 47.69800 89.08300 1.000 29.71075 290 PRO A C 1
ATOM 2097 O O . PRO A 1 290 ? 55.54500 48.04400 88.16100 1.000 33.10751 290 PRO A O 1
ATOM 2101 N N . GLU A 1 291 ? 54.08600 46.57200 89.03300 1.000 29.23067 291 GLU A N 1
ATOM 2102 C CA . GLU A 1 291 ? 54.22300 45.64000 87.92100 1.000 32.06172 291 GLU A CA 1
ATOM 2103 C C . GLU A 1 291 ? 53.43200 46.05700 86.68700 1.000 33.40119 291 GLU A C 1
ATOM 2104 O O . GLU A 1 291 ? 53.49300 45.36000 85.66900 1.000 28.23639 291 GLU A O 1
ATOM 2110 N N . LYS A 1 292 ? 52.70100 47.16900 86.74400 1.000 31.30572 292 LYS A N 1
ATOM 2111 C CA . LYS A 1 292 ? 51.89900 47.63500 85.62100 1.000 29.59025 292 LYS A CA 1
ATOM 2112 C C . LYS A 1 292 ? 52.36100 49.00500 85.13500 1.000 30.11012 292 LYS A C 1
ATOM 2113 O O . LYS A 1 292 ? 51.57300 49.77400 84.58100 1.000 34.10516 292 LYS A O 1
ATOM 2119 N N . LEU A 1 293 ? 53.63900 49.31900 85.33100 1.000 30.23744 293 LEU A N 1
ATOM 2120 C CA . LEU A 1 293 ? 54.20400 50.60700 84.95100 1.000 30.94401 293 LEU A CA 1
ATOM 2121 C C . LEU A 1 293 ? 55.47300 50.38700 84.14300 1.000 32.43294 293 LEU A C 1
ATOM 2122 O O . LEU A 1 293 ? 56.34100 49.60700 84.54600 1.000 36.05004 293 LEU A O 1
ATOM 2127 N N . VAL A 1 294 ? 55.58000 51.07900 83.00700 1.000 31.37059 294 VAL A N 1
ATOM 2128 C CA . VAL A 1 294 ? 56.78400 51.07300 82.18900 1.000 35.24672 294 VAL A CA 1
ATOM 2129 C C . VAL A 1 294 ? 57.24100 52.51000 81.97800 1.000 39.76110 294 VAL A C 1
ATOM 2130 O O . VAL A 1 294 ? 56.46900 53.46100 82.11600 1.000 31.70335 294 VAL A O 1
ATOM 2134 N N . ASP A 1 295 ? 58.52600 52.65800 81.63900 1.000 36.66799 295 ASP A N 1
ATOM 2135 C CA . ASP A 1 295 ? 59.13900 53.96600 81.37600 1.000 35.64106 295 ASP A CA 1
ATOM 2136 C C . ASP A 1 295 ? 60.14600 53.77300 80.24200 1.000 42.81471 295 ASP A C 1
ATOM 2137 O O . ASP A 1 295 ? 61.33300 53.53700 80.48200 1.000 44.22188 295 ASP A O 1
ATOM 2142 N N . HIS A 1 296 ? 59.66200 53.88200 79.00800 1.000 33.12746 296 HIS A N 1
ATOM 2143 C CA . HIS A 1 296 ? 60.46200 53.62300 77.82100 1.000 36.09547 296 HIS A CA 1
ATOM 2144 C C . HIS A 1 296 ? 61.04600 54.91600 77.26900 1.000 38.33229 296 HIS A C 1
ATOM 2145 O O . HIS A 1 296 ? 60.38100 55.95600 77.25200 1.000 39.34693 296 HIS A O 1
ATOM 2152 N N . ALA A 1 297 ? 62.29400 54.84200 76.81500 1.000 37.53790 297 ALA A N 1
ATOM 2153 C CA . ALA A 1 297 ? 62.94000 55.97800 76.17800 1.000 38.81910 297 ALA A CA 1
ATOM 2154 C C . ALA A 1 297 ? 62.39600 56.17500 74.76900 1.000 39.51984 297 ALA A C 1
ATOM 2155 O O . ALA A 1 297 ? 62.19500 55.21100 74.02600 1.000 42.97690 297 ALA A O 1
ATOM 2157 N N . LEU A 1 298 ? 62.15600 57.43100 74.40700 1.000 40.82440 298 LEU A N 1
ATOM 2158 C CA . LEU A 1 298 ? 61.64200 57.77000 73.08800 1.000 43.41967 298 LEU A CA 1
ATOM 2159 C C . LEU A 1 298 ? 62.79500 58.04700 72.13100 1.000 49.05161 298 LEU A C 1
ATOM 2160 O O . LEU A 1 298 ? 63.80200 58.65200 72.51000 1.000 46.68196 298 LEU A O 1
ATOM 2165 N N . ILE A 1 299 ? 62.64000 57.60100 70.88800 1.000 50.13435 299 ILE A N 1
ATOM 2166 C CA . ILE A 1 299 ? 63.67300 57.72300 69.86600 1.000 51.00013 299 ILE A CA 1
ATOM 2167 C C . ILE A 1 299 ? 63.13600 58.59500 68.74200 1.000 47.00940 299 ILE A C 1
ATOM 2168 O O . ILE A 1 299 ? 62.11100 58.26800 68.13000 1.000 46.11004 299 ILE A O 1
ATOM 2173 N N . TYR A 1 300 ? 63.82300 59.70300 68.47300 1.000 41.51347 300 TYR A N 1
ATOM 2174 C CA . TYR A 1 300 ? 63.53500 60.54900 67.32400 1.000 44.64875 300 TYR A CA 1
ATOM 2175 C C . TYR A 1 300 ? 64.81400 60.77500 66.53500 1.000 47.55033 300 TYR A C 1
ATOM 2176 O O . TYR A 1 300 ? 65.89000 60.95600 67.11500 1.000 49.71414 300 TYR A O 1
ATOM 2185 N N . ARG A 1 301 ? 64.69100 60.76400 65.21300 1.000 46.21389 301 ARG A N 1
ATOM 2186 C CA . ARG A 1 301 ? 65.80000 61.01800 64.30800 1.000 39.05044 301 ARG A CA 1
ATOM 2187 C C . ARG A 1 301 ? 65.31400 61.91300 63.17900 1.000 41.72331 301 ARG A C 1
ATOM 2188 O O . ARG A 1 301 ? 64.14200 61.84400 62.79000 1.000 43.16566 301 ARG A O 1
ATOM 2196 N N . PRO A 1 302 ? 66.18300 62.76800 62.64500 1.000 44.57605 302 PRO A N 1
ATOM 2197 C CA . PRO A 1 302 ? 65.78700 63.63600 61.53000 1.000 43.30352 302 PRO A CA 1
ATOM 2198 C C . PRO A 1 302 ? 65.46300 62.81700 60.29300 1.000 35.93203 302 PRO A C 1
ATOM 2199 O O . PRO A 1 302 ? 65.79500 61.62300 60.22800 1.000 32.01178 302 PRO A O 1
ATOM 2203 N N . PRO A 1 303 ? 64.79900 63.41200 59.30100 1.000 36.39133 303 PRO A N 1
ATOM 2204 C CA . PRO A 1 303 ? 64.46200 62.65900 58.08500 1.000 36.70430 303 PRO A CA 1
ATOM 2205 C C . PRO A 1 303 ? 65.70200 62.09600 57.40500 1.000 35.48160 303 PRO A C 1
ATOM 2206 O O . PRO A 1 303 ? 66.73700 62.75800 57.30700 1.000 35.81943 303 PRO A O 1
ATOM 2210 N N . LEU A 1 304 ? 65.58600 60.85600 56.94000 1.000 24.89510 304 LEU A N 1
ATOM 2211 C CA . LEU A 1 304 ? 66.69100 60.18600 56.27700 1.000 35.96350 304 LEU A CA 1
ATOM 2212 C C . LEU A 1 304 ? 66.85400 60.70300 54.85000 1.000 34.18957 304 LEU A C 1
ATOM 2213 O O . LEU A 1 304 ? 65.92900 61.25500 54.24900 1.000 34.07657 304 LEU A O 1
ATOM 2218 N N . ASP A 1 305 ? 68.06100 60.52100 54.31000 1.000 33.22874 305 ASP A N 1
ATOM 2219 C CA . ASP A 1 305 ? 68.29900 60.88200 52.91800 1.000 37.25539 305 ASP A CA 1
ATOM 2220 C C . ASP A 1 305 ? 67.57800 59.93800 51.96600 1.000 37.83292 305 ASP A C 1
ATOM 2221 O O . ASP A 1 305 ? 67.11000 60.36700 50.90500 1.000 38.66963 305 ASP A O 1
ATOM 2226 N N . THR A 1 306 ? 67.47600 58.66100 52.32500 1.000 34.51073 306 THR A N 1
ATOM 2227 C CA . THR A 1 306 ? 66.81300 57.68400 51.47400 1.000 37.20892 306 THR A CA 1
ATOM 2228 C C . THR A 1 306 ? 66.32300 56.52800 52.33400 1.000 37.51243 306 THR A C 1
ATOM 2229 O O . THR A 1 306 ? 66.89800 56.22900 53.38400 1.000 30.61199 306 THR A O 1
ATOM 2233 N N . TRP A 1 307 ? 65.24500 55.89000 51.88000 1.000 31.04629 307 TRP A N 1
ATOM 2234 C CA . TRP A 1 307 ? 64.71900 54.70000 52.53300 1.000 32.62819 307 TRP A CA 1
ATOM 2235 C C . TRP A 1 307 ? 65.15500 53.41300 51.85000 1.000 25.14918 307 TRP A C 1
ATOM 2236 O O . TRP A 1 307 ? 64.95300 52.33200 52.41400 1.000 29.68181 307 TRP A O 1
ATOM 2247 N N . VAL A 1 308 ? 65.74900 53.50300 50.66500 1.000 29.78471 308 VAL A N 1
ATOM 2248 C CA . VAL A 1 308 ? 66.05800 52.34500 49.83700 1.000 30.20731 308 VAL A CA 1
ATOM 2249 C C . VAL A 1 308 ? 67.56400 52.12300 49.83600 1.000 33.64201 308 VAL A C 1
ATOM 2250 O O . VAL A 1 308 ? 68.34500 53.07900 49.77100 1.000 30.60877 308 VAL A O 1
ATOM 2254 N N . SER A 1 309 ? 67.96600 50.85600 49.90800 1.000 30.23675 309 SER A N 1
ATOM 2255 C CA . SER A 1 309 ? 69.37600 50.50100 49.90200 1.000 36.05962 309 SER A CA 1
ATOM 2256 C C . SER A 1 309 ? 70.01000 50.83800 48.55200 1.000 42.33363 309 SER A C 1
ATOM 2257 O O . SER A 1 309 ? 69.33400 51.19000 47.58000 1.000 38.70779 309 SER A O 1
ATOM 2260 N N . ALA A 1 310 ? 71.34000 50.72000 48.50400 1.000 41.35985 310 ALA A N 1
ATOM 2261 C CA . ALA A 1 310 ? 72.07600 51.06700 47.29200 1.000 51.34408 310 ALA A CA 1
ATOM 2262 C C . ALA A 1 310 ? 71.69400 50.15900 46.12900 1.000 42.54506 310 ALA A C 1
ATOM 2263 O O . ALA A 1 310 ? 71.53100 50.62500 44.99500 1.000 47.24732 310 ALA A O 1
ATOM 2265 N N . GLY A 1 311 ? 71.54700 48.85800 46.39000 1.000 44.53840 311 GLY A N 1
ATOM 2266 C CA . GLY A 1 311 ? 71.13000 47.94600 45.33900 1.000 43.82409 311 GLY A CA 1
ATOM 2267 C C . GLY A 1 311 ? 69.69400 48.15400 44.90200 1.000 46.19246 311 GLY A C 1
ATOM 2268 O O . GLY A 1 311 ? 69.34000 47.84900 43.75900 1.000 50.28459 311 GLY A O 1
ATOM 2269 N N . GLY A 1 312 ? 68.85100 48.66500 45.79400 1.000 37.55067 312 GLY A N 1
ATOM 2270 C CA . GLY A 1 312 ? 67.47800 48.97500 45.46400 1.000 37.86371 312 GLY A CA 1
ATOM 2271 C C . GLY A 1 312 ? 66.45100 47.91800 45.80700 1.000 37.04916 312 GLY A C 1
ATOM 2272 O O . GLY A 1 312 ? 65.30000 48.04100 45.37400 1.000 40.96960 312 GLY A O 1
ATOM 2273 N N . ARG A 1 313 ? 66.82000 46.88800 46.57100 1.000 30.91681 313 ARG A N 1
ATOM 2274 C CA . ARG A 1 313 ? 65.89300 45.81600 46.91600 1.000 30.92867 313 ARG A CA 1
ATOM 2275 C C . ARG A 1 313 ? 65.62500 45.71700 48.41300 1.000 29.79550 313 ARG A C 1
ATOM 2276 O O . ARG A 1 313 ? 64.98000 44.76000 48.85300 1.000 28.60259 313 ARG A O 1
ATOM 2284 N N . VAL A 1 314 ? 66.10400 46.67200 49.20700 1.000 30.57059 314 VAL A N 1
ATOM 2285 C CA . VAL A 1 314 ? 65.80600 46.74300 50.63200 1.000 27.14252 314 VAL A CA 1
ATOM 2286 C C . VAL A 1 314 ? 65.28600 48.14200 50.92400 1.000 27.47314 314 VAL A C 1
ATOM 2287 O O . VAL A 1 314 ? 65.87900 49.13100 50.48000 1.000 29.34562 314 VAL A O 1
ATOM 2291 N N . MET A 1 315 ? 64.18000 48.22600 51.66200 1.000 27.62450 315 MET A N 1
ATOM 2292 C CA . MET A 1 315 ? 63.52100 49.49900 51.91300 1.000 30.80508 315 MET A CA 1
ATOM 2293 C C . MET A 1 315 ? 62.98100 49.53700 53.33400 1.000 27.48145 315 MET A C 1
ATOM 2294 O O . MET A 1 315 ? 62.40200 48.55800 53.81300 1.000 23.29240 315 MET A O 1
ATOM 2299 N N . LEU A 1 316 ? 63.17200 50.67400 54.00000 1.000 27.46992 316 LEU A N 1
ATOM 2300 C CA . LEU A 1 316 ? 62.61900 50.90400 55.32600 1.000 24.75965 316 LEU A CA 1
ATOM 2301 C C . LEU A 1 316 ? 61.25500 51.57200 55.21500 1.000 26.18243 316 LEU A C 1
ATOM 2302 O O . LEU A 1 316 ? 61.04500 52.43900 54.36200 1.000 22.29181 316 LEU A O 1
ATOM 2307 N N . ILE A 1 317 ? 60.32800 51.16400 56.08600 1.000 25.10982 317 ILE A N 1
ATOM 2308 C CA . ILE A 1 317 ? 59.02000 51.79900 56.21300 1.000 26.30888 317 ILE A CA 1
ATOM 2309 C C . ILE A 1 317 ? 58.69600 51.95300 57.69500 1.000 24.96916 317 ILE A C 1
ATOM 2310 O O . ILE A 1 317 ? 59.38100 51.41400 58.56500 1.000 21.99488 317 ILE A O 1
ATOM 2315 N N . GLY A 1 318 ? 57.63200 52.70700 57.97300 1.000 29.44806 318 GLY A N 1
ATOM 2316 C CA . GLY A 1 318 ? 57.16100 52.85800 59.33900 1.000 25.56297 318 GLY A CA 1
ATOM 2317 C C . GLY A 1 318 ? 58.12400 53.64600 60.21400 1.000 28.01371 318 GLY A C 1
ATOM 2318 O O . GLY A 1 318 ? 58.82100 54.56000 59.76100 1.000 29.38200 318 GLY A O 1
ATOM 2319 N N . ASP A 1 319 ? 58.15700 53.27800 61.49900 1.000 26.80671 319 ASP A N 1
ATOM 2320 C CA . ASP A 1 319 ? 59.02700 53.96000 62.45500 1.000 28.18689 319 ASP A CA 1
ATOM 2321 C C . ASP A 1 319 ? 60.49900 53.80600 62.09700 1.000 30.17398 319 ASP A C 1
ATOM 2322 O O . ASP A 1 319 ? 61.31300 54.67300 62.43800 1.000 31.34440 319 ASP A O 1
ATOM 2327 N N . ALA A 1 320 ? 60.86200 52.71100 61.42600 1.000 21.70215 320 ALA A N 1
ATOM 2328 C CA . ALA A 1 320 ? 62.24800 52.51700 61.01400 1.000 26.26751 320 ALA A CA 1
ATOM 2329 C C . ALA A 1 320 ? 62.71400 53.61600 60.07000 1.000 34.56829 320 ALA A C 1
ATOM 2330 O O . ALA A 1 320 ? 63.89900 53.96900 60.06500 1.000 36.48799 320 ALA A O 1
ATOM 2332 N N . ALA A 1 321 ? 61.80300 54.17300 59.27200 1.000 29.96950 321 ALA A N 1
ATOM 2333 C CA . ALA A 1 321 ? 62.14300 55.21600 58.31300 1.000 34.24822 321 ALA A CA 1
ATOM 2334 C C . ALA A 1 321 ? 61.86500 56.62500 58.81800 1.000 33.12092 321 ALA A C 1
ATOM 2335 O O . ALA A 1 321 ? 62.60400 57.54900 58.46400 1.000 30.63359 321 ALA A O 1
ATOM 2337 N N . HIS A 1 322 ? 60.82700 56.81600 59.63100 1.000 29.04519 322 HIS A N 1
ATOM 2338 C CA . HIS A 1 322 ? 60.39100 58.15500 60.03400 1.000 33.09983 322 HIS A CA 1
ATOM 2339 C C . HIS A 1 322 ? 59.70200 58.09500 61.39000 1.000 32.06914 322 HIS A C 1
ATOM 2340 O O . HIS A 1 322 ? 58.46900 58.06000 61.48400 1.000 35.94403 322 HIS A O 1
ATOM 2347 N N . PRO A 1 323 ? 60.47500 58.09300 62.47500 1.000 29.23500 323 PRO A N 1
ATOM 2348 C CA . PRO A 1 323 ? 59.86200 58.13600 63.80800 1.000 30.93946 323 PRO A CA 1
ATOM 2349 C C . PRO A 1 323 ? 59.28700 59.51200 64.10900 1.000 32.81896 323 PRO A C 1
ATOM 2350 O O . PRO A 1 323 ? 59.90900 60.54000 63.83100 1.000 37.54253 323 PRO A O 1
ATOM 2354 N N . TYR A 1 324 ? 58.08800 59.52200 64.68300 1.000 27.60652 324 TYR A N 1
ATOM 2355 C CA . TYR A 1 324 ? 57.38000 60.75000 65.01100 1.000 33.13446 324 TYR A CA 1
ATOM 2356 C C . TYR A 1 324 ? 57.44600 61.03500 66.50700 1.000 39.58906 324 TYR A C 1
ATOM 2357 O O . TYR A 1 324 ? 57.64100 60.13700 67.33000 1.000 34.53455 324 TYR A O 1
ATOM 2366 N N . PHE A 1 325 ? 57.27000 62.30700 66.85000 1.000 39.99166 325 PHE A N 1
ATOM 2367 C CA . PHE A 1 325 ? 56.95500 62.66100 68.22800 1.000 36.49945 325 PHE A CA 1
ATOM 2368 C C . PHE A 1 325 ? 55.47700 62.38800 68.48600 1.000 41.15540 325 PHE A C 1
ATOM 2369 O O . PHE A 1 325 ? 54.62600 62.85200 67.72000 1.000 45.22617 325 PHE A O 1
ATOM 2377 N N . PRO A 1 326 ? 55.13400 61.64000 69.53400 1.000 43.69930 326 PRO A N 1
ATOM 2378 C CA . PRO A 1 326 ? 53.74400 61.19100 69.70200 1.000 44.56893 326 PRO A CA 1
ATOM 2379 C C . PRO A 1 326 ? 52.78000 62.30900 70.06300 1.000 47.60120 326 PRO A C 1
ATOM 2380 O O . PRO A 1 326 ? 52.25600 62.33900 71.18100 1.000 58.38036 326 PRO A O 1
ATOM 2384 N N . VAL A 1 327 ? 52.52700 63.22700 69.12900 1.000 45.52733 327 VAL A N 1
ATOM 2385 C CA . VAL A 1 327 ? 51.58300 64.31600 69.36200 1.000 40.56403 327 VAL A CA 1
ATOM 2386 C C . VAL A 1 327 ? 50.71900 64.53300 68.12700 1.000 42.17939 327 VAL A C 1
ATOM 2387 O O . VAL A 1 327 ? 49.81000 65.37100 68.13600 1.000 44.22754 327 VAL A O 1
ATOM 2391 N N . VAL A 1 328 ? 50.98900 63.78400 67.05500 1.000 42.94472 328 VAL A N 1
ATOM 2392 C CA . VAL A 1 328 ? 50.22800 63.93200 65.81600 1.000 37.64401 328 VAL A CA 1
ATOM 2393 C C . VAL A 1 328 ? 49.21100 62.81900 65.60300 1.000 39.96613 328 VAL A C 1
ATOM 2394 O O . VAL A 1 328 ? 48.32600 62.96600 64.74400 1.000 43.54783 328 VAL A O 1
ATOM 2398 N N . GLY A 1 329 ? 49.30200 61.72200 66.34900 1.000 36.21961 329 GLY A N 1
ATOM 2399 C CA . GLY A 1 329 ? 48.35400 60.62800 66.19400 1.000 36.07555 329 GLY A CA 1
ATOM 2400 C C . GLY A 1 329 ? 48.32700 60.02600 64.80600 1.000 32.14566 329 GLY A C 1
ATOM 2401 O O . GLY A 1 329 ? 47.26000 59.62200 64.32600 1.000 35.63931 329 GLY A O 1
ATOM 2402 N N . GLN A 1 330 ? 49.48100 59.96100 64.14400 1.000 29.47966 330 GLN A N 1
ATOM 2403 C CA . GLN A 1 330 ? 49.54000 59.46200 62.77800 1.000 28.47668 330 GLN A CA 1
ATOM 2404 C C . GLN A 1 330 ? 50.68200 58.48900 62.52500 1.000 29.66266 330 GLN A C 1
ATOM 2405 O O . GLN A 1 330 ? 50.87100 58.08500 61.37400 1.000 26.98372 330 GLN A O 1
ATOM 2411 N N . GLY A 1 331 ? 51.44500 58.09900 63.54800 1.000 24.75798 331 GLY A N 1
ATOM 2412 C CA . GLY A 1 331 ? 52.56500 57.19900 63.31900 1.000 27.14250 331 GLY A CA 1
ATOM 2413 C C . GLY A 1 331 ? 52.12600 55.85500 62.77000 1.000 29.69703 331 GLY A C 1
ATOM 2414 O O . GLY A 1 331 ? 52.69300 55.35000 61.79800 1.000 25.66353 331 GLY A O 1
ATOM 2415 N N . GLY A 1 332 ? 51.10200 55.26100 63.38400 1.000 27.04296 332 GLY A N 1
ATOM 2416 C CA . GLY A 1 332 ? 50.59500 53.99200 62.88900 1.000 26.80807 332 GLY A CA 1
ATOM 2417 C C . GLY A 1 332 ? 49.90100 54.12400 61.54700 1.000 31.04687 332 GLY A C 1
ATOM 2418 O O . GLY A 1 332 ? 50.04200 53.25700 60.68100 1.000 21.93699 332 GLY A O 1
ATOM 2419 N N . SER A 1 333 ? 49.14800 55.21100 61.35300 1.000 23.90944 333 SER A N 1
ATOM 2420 C CA . SER A 1 333 ? 48.45200 55.41500 60.08600 1.000 30.28206 333 SER A CA 1
ATOM 2421 C C . SER A 1 333 ? 49.43400 55.59900 58.93700 1.000 28.88774 333 SER A C 1
ATOM 2422 O O . SER A 1 333 ? 49.20300 55.10400 57.82800 1.000 27.29196 333 SER A O 1
ATOM 2425 N N . GLN A 1 334 ? 50.53500 56.31400 59.18100 1.000 24.42941 334 GLN A N 1
ATOM 2426 C CA . GLN A 1 334 ? 51.53000 56.50900 58.13200 1.000 26.24507 334 GLN A CA 1
ATOM 2427 C C . GLN A 1 334 ? 52.32400 55.23600 57.86500 1.000 28.32521 334 GLN A C 1
ATOM 2428 O O . GLN A 1 334 ? 52.77900 55.01900 56.73700 1.000 27.76551 334 GLN A O 1
ATOM 2434 N N . ALA A 1 335 ? 52.50900 54.39000 58.88200 1.000 26.86911 335 ALA A N 1
ATOM 2435 C CA . ALA A 1 335 ? 53.10800 53.08300 58.63600 1.000 25.91838 335 ALA A CA 1
ATOM 2436 C C . ALA A 1 335 ? 52.19100 52.21100 57.79100 1.000 27.46667 335 ALA A C 1
ATOM 2437 O O . ALA A 1 335 ? 52.66900 51.42200 56.96700 1.000 22.32930 335 ALA A O 1
ATOM 2439 N N . ILE A 1 336 ? 50.87700 52.34600 57.97800 1.000 25.63674 336 ILE A N 1
ATOM 2440 C CA . ILE A 1 336 ? 49.91900 51.62100 57.15200 1.000 27.33735 336 ILE A CA 1
ATOM 2441 C C . ILE A 1 336 ? 49.94600 52.14400 55.72000 1.000 26.93843 336 ILE A C 1
ATOM 2442 O O . ILE A 1 336 ? 49.94200 51.36400 54.76000 1.000 28.64703 336 ILE A O 1
ATOM 2447 N N . GLU A 1 337 ? 49.98300 53.46900 55.55300 1.000 25.05681 337 GLU A N 1
ATOM 2448 C CA . GLU A 1 337 ? 50.09900 54.03800 54.21400 1.000 29.54259 337 GLU A CA 1
ATOM 2449 C C . GLU A 1 337 ? 51.40700 53.63800 53.54600 1.000 27.40941 337 GLU A C 1
ATOM 2450 O O . GLU A 1 337 ? 51.44700 53.46300 52.32300 1.000 25.07028 337 GLU A O 1
ATOM 2456 N N . ASP A 1 338 ? 52.48600 53.49100 54.32100 1.000 25.08620 338 ASP A N 1
ATOM 2457 C CA . ASP A 1 338 ? 53.74500 53.02700 53.74600 1.000 25.98797 338 ASP A CA 1
ATOM 2458 C C . ASP A 1 338 ? 53.58700 51.63700 53.14300 1.000 22.08596 338 ASP A C 1
ATOM 2459 O O . ASP A 1 338 ? 54.01400 51.38400 52.01000 1.000 25.92351 338 ASP A O 1
ATOM 2464 N N . GLY A 1 339 ? 52.96100 50.72100 53.88600 1.000 22.33187 339 GLY A N 1
ATOM 2465 C CA . GLY A 1 339 ? 52.84800 49.34900 53.42100 1.000 22.28114 339 GLY A CA 1
ATOM 2466 C C . GLY A 1 339 ? 51.90500 49.18000 52.24700 1.000 24.92356 339 GLY A C 1
ATOM 2467 O O . GLY A 1 339 ? 52.12300 48.31300 51.39500 1.000 21.08403 339 GLY A O 1
ATOM 2468 N N . VAL A 1 340 ? 50.84600 49.99000 52.18700 1.000 28.05911 340 VAL A N 1
ATOM 2469 C CA . VAL A 1 340 ? 49.91100 49.90000 51.07100 1.000 25.88117 340 VAL A CA 1
ATOM 2470 C C . VAL A 1 340 ? 50.56800 50.38000 49.78200 1.000 24.64170 340 VAL A C 1
ATOM 2471 O O . VAL A 1 340 ? 50.44000 49.74200 48.72900 1.000 29.29387 340 VAL A O 1
ATOM 2475 N N . VAL A 1 341 ? 51.28700 51.50200 49.84300 1.000 25.99041 341 VAL A N 1
ATOM 2476 C CA . VAL A 1 341 ? 51.91100 52.05300 48.64400 1.000 26.00081 341 VAL A CA 1
ATOM 2477 C C . VAL A 1 341 ? 53.02300 51.13700 48.14300 1.000 25.61526 341 VAL A C 1
ATOM 2478 O O . VAL A 1 341 ? 53.20000 50.96100 46.93100 1.000 30.85750 341 VAL A O 1
ATOM 2482 N N . VAL A 1 342 ? 53.78700 50.53900 49.06100 1.000 21.27597 342 VAL A N 1
ATOM 2483 C CA . VAL A 1 342 ? 54.84500 49.61300 48.65900 1.000 24.02451 342 VAL A CA 1
ATOM 2484 C C . VAL A 1 342 ? 54.25400 48.42100 47.91600 1.000 22.30136 342 VAL A C 1
ATOM 2485 O O . VAL A 1 342 ? 54.74500 48.02300 46.85300 1.000 22.52257 342 VAL A O 1
ATOM 2489 N N . ALA A 1 343 ? 53.18800 47.83400 48.46300 1.000 21.19238 343 ALA A N 1
ATOM 2490 C CA . ALA A 1 343 ? 52.55700 46.70000 47.79800 1.000 23.85423 343 ALA A CA 1
ATOM 2491 C C . ALA A 1 343 ? 51.91600 47.10900 46.47900 1.000 25.56548 343 ALA A C 1
ATOM 2492 O O . ALA A 1 343 ? 51.90100 46.32000 45.52700 1.000 27.28861 343 ALA A O 1
ATOM 2494 N N . THR A 1 344 ? 51.39300 48.33400 46.40100 1.000 25.78317 344 THR A N 1
ATOM 2495 C CA . THR A 1 344 ? 50.76500 48.79700 45.16900 1.000 29.27974 344 THR A CA 1
ATOM 2496 C C . THR A 1 344 ? 51.80200 49.07900 44.09000 1.000 24.31876 344 THR A C 1
ATOM 2497 O O . THR A 1 344 ? 51.59600 48.74100 42.91900 1.000 26.63724 344 THR A O 1
ATOM 2501 N N . ALA A 1 345 ? 52.92300 49.69900 44.46400 1.000 23.85978 345 ALA A N 1
ATOM 2502 C CA . ALA A 1 345 ? 53.97200 49.98000 43.49100 1.000 26.88284 345 ALA A CA 1
ATOM 2503 C C . ALA A 1 345 ? 54.62200 48.70100 42.97800 1.000 29.20887 345 ALA A C 1
ATOM 2504 O O . ALA A 1 345 ? 55.01200 48.63400 41.80600 1.000 30.43872 345 ALA A O 1
ATOM 2506 N N . LEU A 1 346 ? 54.74800 47.68200 43.83200 1.000 27.78132 346 LEU A N 1
ATOM 2507 C CA . LEU A 1 346 ? 55.28700 46.40300 43.37900 1.000 26.45017 346 LEU A CA 1
ATOM 2508 C C . LEU A 1 346 ? 54.35900 45.74200 42.36700 1.000 34.75903 346 LEU A C 1
ATOM 2509 O O . LEU A 1 346 ? 54.82300 45.09500 41.42000 1.000 33.11377 346 LEU A O 1
ATOM 2514 N N . GLU A 1 347 ? 53.04600 45.89300 42.54900 1.000 26.87506 347 GLU A N 1
ATOM 2515 C CA . GLU A 1 347 ? 52.09700 45.29300 41.61600 1.000 37.67184 347 GLU A CA 1
ATOM 2516 C C . GLU A 1 347 ? 52.13500 45.99000 40.26200 1.000 38.80847 347 GLU A C 1
ATOM 2517 O O . GLU A 1 347 ? 52.08800 45.33200 39.21600 1.000 37.70209 347 GLU A O 1
ATOM 2523 N N . LEU A 1 348 ? 52.22400 47.32100 40.26000 1.000 35.02136 348 LEU A N 1
ATOM 2524 C CA . LEU A 1 348 ? 52.19600 48.07200 39.01000 1.000 32.02063 348 LEU A CA 1
ATOM 2525 C C . LEU A 1 348 ? 53.51300 47.98400 38.24800 1.000 35.85384 348 LEU A C 1
ATOM 2526 O O . LEU A 1 348 ? 53.52000 48.12300 37.02000 1.000 40.15621 348 LEU A O 1
ATOM 2531 N N . ALA A 1 349 ? 54.62900 47.75700 38.94400 1.000 32.36996 349 ALA A N 1
ATOM 2532 C CA . ALA A 1 349 ? 55.91900 47.71600 38.26400 1.000 36.73200 349 ALA A CA 1
ATOM 2533 C C . ALA A 1 349 ? 56.18800 46.35100 37.64200 1.000 37.15710 349 ALA A C 1
ATOM 2534 O O . ALA A 1 349 ? 56.66600 46.27000 36.50500 1.000 40.94935 349 ALA A O 1
ATOM 2536 N N . GLY A 1 350 ? 55.89800 45.27400 38.36600 1.000 37.65770 350 GLY A N 1
ATOM 2537 C CA . GLY A 1 350 ? 56.09900 43.92900 37.86100 1.000 39.37691 350 GLY A CA 1
ATOM 2538 C C . GLY A 1 350 ? 57.37900 43.30000 38.37900 1.000 36.67678 350 GLY A C 1
ATOM 2539 O O . GLY A 1 350 ? 58.18500 43.91600 39.08200 1.000 39.35960 350 GLY A O 1
ATOM 2540 N N . LYS A 1 351 ? 57.55900 42.03200 37.99600 1.000 41.68499 351 LYS A N 1
ATOM 2541 C CA . LYS A 1 351 ? 58.69600 41.24800 38.47500 1.000 42.59033 351 LYS A CA 1
ATOM 2542 C C . LYS A 1 351 ? 60.02400 41.88700 38.08900 1.000 40.57080 351 LYS A C 1
ATOM 2543 O O . LYS A 1 351 ? 60.94200 41.98500 38.91200 1.000 43.67853 351 LYS A O 1
ATOM 2549 N N . GLU A 1 352 ? 60.15300 42.31000 36.83500 1.000 42.63318 352 GLU A N 1
ATOM 2550 C CA . GLU A 1 352 ? 61.43000 42.78300 36.31900 1.000 44.83487 352 GLU A CA 1
ATOM 2551 C C . GLU A 1 352 ? 61.71400 44.24000 36.65900 1.000 40.37325 352 GLU A C 1
ATOM 2552 O O . GLU A 1 352 ? 62.65800 44.81400 36.10500 1.000 41.29469 352 GLU A O 1
ATOM 2558 N N . ASN A 1 353 ? 60.93600 44.84900 37.55000 1.000 36.64411 353 ASN A N 1
ATOM 2559 C CA . ASN A 1 353 ? 61.17000 46.22900 37.95800 1.000 37.70928 353 ASN A CA 1
ATOM 2560 C C . ASN A 1 353 ? 60.90800 46.39600 39.44800 1.000 28.98591 353 ASN A C 1
ATOM 2561 O O . ASN A 1 353 ? 60.30700 47.38300 39.88500 1.000 35.11213 353 ASN A O 1
ATOM 2566 N N . VAL A 1 354 ? 61.36000 45.42800 40.24800 1.000 36.73328 354 VAL A N 1
ATOM 2567 C CA . VAL A 1 354 ? 61.26400 45.56900 41.70100 1.000 31.59796 354 VAL A CA 1
ATOM 2568 C C . VAL A 1 354 ? 62.07300 46.75400 42.21500 1.000 30.81080 354 VAL A C 1
ATOM 2569 O O . VAL A 1 354 ? 61.54600 47.51900 43.04000 1.000 33.45180 354 VAL A O 1
ATOM 2573 N N . PRO A 1 355 ? 63.32700 46.97600 41.78900 1.000 35.02524 355 PRO A N 1
ATOM 2574 C CA . PRO A 1 355 ? 64.02800 48.18900 42.24800 1.000 30.30833 355 PRO A CA 1
ATOM 2575 C C . PRO A 1 355 ? 63.31500 49.47500 41.87100 1.000 32.73036 355 PRO A C 1
ATOM 2576 O O . PRO A 1 355 ? 63.30000 50.42500 42.66300 1.000 36.25855 355 PRO A O 1
ATOM 2580 N N . LEU A 1 356 ? 62.71900 49.53300 40.67800 1.000 34.86580 356 LEU A N 1
ATOM 2581 C CA . LEU A 1 356 ? 61.95500 50.71600 40.29700 1.000 36.21206 356 LEU A CA 1
ATOM 2582 C C . LEU A 1 356 ? 60.74200 50.89800 41.20100 1.000 31.25653 356 LEU A C 1
ATOM 2583 O O . LEU A 1 356 ? 60.40400 52.02600 41.57900 1.000 28.98140 356 LEU A O 1
ATOM 2588 N N . ALA A 1 357 ? 60.08400 49.79500 41.57000 1.000 29.67749 357 ALA A N 1
ATOM 2589 C CA . ALA A 1 357 ? 58.89400 49.88000 42.41200 1.000 29.49080 357 ALA A CA 1
ATOM 2590 C C . ALA A 1 357 ? 59.21300 50.49800 43.76700 1.000 29.31534 357 ALA A C 1
ATOM 2591 O O . ALA A 1 357 ? 58.44600 51.32500 44.27600 1.000 30.23024 357 ALA A O 1
ATOM 2593 N N . LEU A 1 358 ? 60.33900 50.10700 44.37000 1.000 31.92830 358 LEU A N 1
ATOM 2594 C CA . LEU A 1 358 ? 60.69400 50.64400 45.68000 1.000 32.58275 358 LEU A CA 1
ATOM 2595 C C . LEU A 1 358 ? 61.08400 52.11400 45.58700 1.000 29.33653 358 LEU A C 1
ATOM 2596 O O . LEU A 1 358 ? 60.76400 52.90200 46.48400 1.000 30.75713 358 LEU A O 1
ATOM 2601 N N . ARG A 1 359 ? 61.77600 52.50200 44.51100 1.000 33.39766 359 ARG A N 1
ATOM 2602 C CA . ARG A 1 359 ? 62.10400 53.91100 44.31500 1.000 34.34526 359 ARG A CA 1
ATOM 2603 C C . ARG A 1 359 ? 60.85800 54.74300 44.04400 1.000 31.97493 359 ARG A C 1
ATOM 2604 O O . ARG A 1 359 ? 60.79900 55.91400 44.43400 1.000 27.95886 359 ARG A O 1
ATOM 2612 N N . VAL A 1 360 ? 59.86000 54.16100 43.37600 1.000 29.32844 360 VAL A N 1
ATOM 2613 C CA . VAL A 1 360 ? 58.61600 54.88000 43.12000 1.000 30.16066 360 VAL A CA 1
ATOM 2614 C C . VAL A 1 360 ? 57.82600 55.05800 44.41000 1.000 29.16849 360 VAL A C 1
ATOM 2615 O O . VAL A 1 360 ? 57.31800 56.15000 44.69700 1.000 27.02111 360 VAL A O 1
ATOM 2619 N N . ALA A 1 361 ? 57.71500 53.99600 45.21400 1.000 26.07516 361 ALA A N 1
ATOM 2620 C CA . ALA A 1 361 ? 57.01900 54.10500 46.49200 1.000 32.00138 361 ALA A CA 1
ATOM 2621 C C . ALA A 1 361 ? 57.70500 55.09700 47.42300 1.000 29.27784 361 ALA A C 1
ATOM 2622 O O . ALA A 1 361 ? 57.03300 55.80300 48.18400 1.000 28.41189 361 ALA A O 1
ATOM 2624 N N . GLU A 1 362 ? 59.03500 55.17200 47.37300 1.000 25.51168 362 GLU A N 1
ATOM 2625 C CA . GLU A 1 362 ? 59.74900 56.13300 48.20800 1.000 27.74536 362 GLU A CA 1
ATOM 2626 C C . GLU A 1 362 ? 59.41000 57.56500 47.80600 1.000 31.00414 362 GLU A C 1
ATOM 2627 O O . GLU A 1 362 ? 59.13000 58.41000 48.66400 1.000 24.13510 362 GLU A O 1
ATOM 2633 N N . LYS A 1 363 ? 59.41500 57.85600 46.50200 1.000 26.54166 363 LYS A N 1
ATOM 2634 C CA . LYS A 1 363 ? 59.16100 59.22400 46.06000 1.000 31.70287 363 LYS A CA 1
ATOM 2635 C C . LYS A 1 363 ? 57.71800 59.64200 46.31600 1.000 27.50524 363 LYS A C 1
ATOM 2636 O O . LYS A 1 363 ? 57.44100 60.83500 46.48600 1.000 29.99419 363 LYS A O 1
ATOM 2642 N N . ILE A 1 364 ? 56.79100 58.68400 46.35500 1.000 32.61765 364 ILE A N 1
ATOM 2643 C CA . ILE A 1 364 ? 55.41200 59.00300 46.70900 1.000 33.60148 364 ILE A CA 1
ATOM 2644 C C . ILE A 1 364 ? 55.28000 59.23400 48.20900 1.000 29.16844 364 ILE A C 1
ATOM 2645 O O . ILE A 1 364 ? 54.61400 60.17700 48.64900 1.000 31.39908 364 ILE A O 1
ATOM 2650 N N . ARG A 1 365 ? 55.92000 58.38700 49.01800 1.000 30.58483 365 ARG A N 1
ATOM 2651 C CA . ARG A 1 365 ? 55.66300 58.39000 50.45400 1.000 28.02381 365 ARG A CA 1
ATOM 2652 C C . ARG A 1 365 ? 56.51900 59.41100 51.19500 1.000 27.86271 365 ARG A C 1
ATOM 2653 O O . ARG A 1 365 ? 56.05200 60.02300 52.16200 1.000 29.41547 365 ARG A O 1
ATOM 2661 N N . TYR A 1 366 ? 57.76800 59.60600 50.76300 1.000 27.33390 366 TYR A N 1
ATOM 2662 C CA . TYR A 1 366 ? 58.70400 60.42800 51.53100 1.000 29.93358 366 TYR A CA 1
ATOM 2663 C C . TYR A 1 366 ? 58.19500 61.83800 51.80100 1.000 32.68170 366 TYR A C 1
ATOM 2664 O O . TYR A 1 366 ? 58.29900 62.29000 52.95400 1.000 36.23251 366 TYR A O 1
ATOM 2673 N N . PRO A 1 367 ? 57.65500 62.58600 50.82800 1.000 31.31652 367 PRO A N 1
ATOM 2674 C CA . PRO A 1 367 ? 57.18000 63.94300 51.15700 1.000 32.96796 367 PRO A CA 1
ATOM 2675 C C . PRO A 1 367 ? 56.06100 63.96200 52.18400 1.000 34.21781 367 PRO A C 1
ATOM 2676 O O . PRO A 1 367 ? 56.03500 64.84600 53.04900 1.000 35.79069 367 PRO A O 1
ATOM 2680 N N . ARG A 1 368 ? 55.13500 63.00400 52.11500 1.000 31.34553 368 ARG A N 1
ATOM 2681 C CA . ARG A 1 368 ? 54.00300 62.99600 53.03700 1.000 33.65478 368 ARG A CA 1
ATOM 2682 C C . ARG A 1 368 ? 54.44300 62.61700 54.44500 1.000 34.07192 368 ARG A C 1
ATOM 2683 O O . ARG A 1 368 ? 54.04300 63.25700 55.42500 1.000 34.58966 368 ARG A O 1
ATOM 2691 N N . ALA A 1 369 ? 55.27400 61.58000 54.56500 1.000 32.63080 369 ALA A N 1
ATOM 2692 C CA . ALA A 1 369 ? 55.73200 61.14700 55.88000 1.000 33.43293 369 ALA A CA 1
ATOM 2693 C C . ALA A 1 369 ? 56.66700 62.16700 56.51600 1.000 31.87687 369 ALA A C 1
ATOM 2694 O O . ALA A 1 369 ? 56.70500 62.28400 57.74600 1.000 34.01172 369 ALA A O 1
ATOM 2696 N N . THR A 1 370 ? 57.41900 62.91200 55.70500 1.000 35.27380 370 THR A N 1
ATOM 2697 C CA . THR A 1 370 ? 58.38100 63.86700 56.24600 1.000 31.67235 370 THR A CA 1
ATOM 2698 C C . THR A 1 370 ? 57.70100 65.14700 56.71800 1.000 32.35733 370 THR A C 1
ATOM 2699 O O . THR A 1 370 ? 58.09000 65.71300 57.74700 1.000 37.85770 370 THR A O 1
ATOM 2703 N N . VAL A 1 371 ? 56.69000 65.61900 55.98600 1.000 33.68026 371 VAL A N 1
ATOM 2704 C CA . VAL A 1 371 ? 55.93800 66.79000 56.43100 1.000 38.81033 371 VAL A CA 1
ATOM 2705 C C . VAL A 1 371 ? 55.31100 66.53000 57.79500 1.000 39.27091 371 VAL A C 1
ATOM 2706 O O . VAL A 1 371 ? 55.36500 67.38000 58.69300 1.000 35.60955 371 VAL A O 1
ATOM 2710 N N . ILE A 1 372 ? 54.72400 65.34600 57.97800 1.000 35.39522 372 ILE A N 1
ATOM 2711 C CA . ILE A 1 372 ? 54.14300 64.99400 59.27000 1.000 33.25956 372 ILE A CA 1
ATOM 2712 C C . ILE A 1 372 ? 55.23700 64.80000 60.31300 1.000 30.76514 372 ILE A C 1
ATOM 2713 O O . ILE A 1 372 ? 55.06500 65.15200 61.48600 1.000 37.00859 372 ILE A O 1
ATOM 2718 N N . GLN A 1 373 ? 56.38100 64.24300 59.90400 1.000 32.14800 373 GLN A N 1
ATOM 2719 C CA . GLN A 1 373 ? 57.49100 64.05100 60.83200 1.000 31.58777 373 GLN A CA 1
ATOM 2720 C C . GLN A 1 373 ? 58.00400 65.38700 61.35300 1.000 40.55357 373 GLN A C 1
ATOM 2721 O O . GLN A 1 373 ? 58.15500 65.57900 62.56500 1.000 40.43835 373 GLN A O 1
ATOM 2727 N N . LEU A 1 374 ? 58.28200 66.32600 60.44400 1.000 43.53895 374 LEU A N 1
ATOM 2728 C CA . LEU A 1 374 ? 58.71400 67.65500 60.86100 1.000 44.73672 374 LEU A CA 1
ATOM 2729 C C . LEU A 1 374 ? 57.60300 68.40100 61.58600 1.000 41.73293 374 LEU A C 1
ATOM 2730 O O . LEU A 1 374 ? 57.88200 69.22300 62.46600 1.000 46.43404 374 LEU A O 1
ATOM 2735 N N . GLY A 1 375 ? 56.34500 68.13000 61.23500 1.000 43.18404 375 GLY A N 1
ATOM 2736 C CA . GLY A 1 375 ? 55.24000 68.75400 61.93800 1.000 41.36107 375 GLY A CA 1
ATOM 2737 C C . GLY A 1 375 ? 55.11600 68.29700 63.37600 1.000 46.96882 375 GLY A C 1
ATOM 2738 O O . GLY A 1 375 ? 54.70400 69.07400 64.24300 1.000 46.33320 375 GLY A O 1
ATOM 2739 N N . SER A 1 376 ? 55.46900 67.03900 63.65500 1.000 38.83853 376 SER A N 1
ATOM 2740 C CA . SER A 1 376 ? 55.40500 66.54800 65.02700 1.000 40.98913 376 SER A CA 1
ATOM 2741 C C . SER A 1 376 ? 56.49100 67.17100 65.89000 1.000 39.25394 376 SER A C 1
ATOM 2742 O O . SER A 1 376 ? 56.27500 67.40100 67.08500 1.000 41.11245 376 SER A O 1
ATOM 2745 N N . SER A 1 377 ? 57.65700 67.45400 65.30800 1.000 40.10123 377 SER A N 1
ATOM 2746 C CA . SER A 1 377 ? 58.74000 68.05600 66.07700 1.000 42.22792 377 SER A CA 1
ATOM 2747 C C . SER A 1 377 ? 58.42900 69.50400 66.43200 1.000 50.58441 377 SER A C 1
ATOM 2748 O O . SER A 1 377 ? 58.70000 69.94500 67.55400 1.000 50.99144 377 SER A O 1
ATOM 2751 N N . THR A 1 378 ? 57.86200 70.26000 65.48900 1.000 45.49694 378 THR A N 1
ATOM 2752 C CA . THR A 1 378 ? 57.50900 71.64600 65.77800 1.000 47.49494 378 THR A CA 1
ATOM 2753 C C . THR A 1 378 ? 56.32400 71.72400 66.73300 1.000 50.05641 378 THR A C 1
ATOM 2754 O O . THR A 1 378 ? 56.32200 72.53900 67.66200 1.000 51.16171 378 THR A O 1
ATOM 2758 N N . LEU A 1 379 ? 55.30800 70.88300 66.52100 1.000 46.77907 379 LEU A N 1
ATOM 2759 C CA . LEU A 1 379 ? 54.17900 70.84500 67.44300 1.000 43.02268 379 LEU A CA 1
ATOM 2760 C C . LEU A 1 379 ? 54.60700 70.37400 68.82700 1.000 44.61263 379 LEU A C 1
ATOM 2761 O O . LEU A 1 379 ? 53.99000 70.75200 69.83000 1.000 43.95261 379 LEU A O 1
ATOM 2766 N N . GLN A 1 380 ? 55.66100 69.55600 68.90100 1.000 44.75252 380 GLN A N 1
ATOM 2767 C CA . GLN A 1 380 ? 56.16900 69.10800 70.19400 1.000 43.73434 380 GLN A CA 1
ATOM 2768 C C . GLN A 1 380 ? 56.59600 70.28900 71.05600 1.000 47.86071 380 GLN A C 1
ATOM 2769 O O . GLN A 1 380 ? 56.33500 70.31200 72.26500 1.000 49.27207 380 GLN A O 1
ATOM 2775 N N . GLU A 1 381 ? 57.25100 71.28100 70.44900 1.000 52.50472 381 GLU A N 1
ATOM 2776 C CA . GLU A 1 381 ? 57.68100 72.45800 71.19700 1.000 49.63504 381 GLU A CA 1
ATOM 2777 C C . GLU A 1 381 ? 56.48900 73.25700 71.70700 1.000 42.36700 381 GLU A C 1
ATOM 2778 O O . GLU A 1 381 ? 56.48600 73.71400 72.85600 1.000 43.76204 381 GLU A O 1
ATOM 2784 N N . HIS A 1 382 ? 55.46600 73.43100 70.86900 1.000 45.10690 382 HIS A N 1
ATOM 2785 C CA . HIS A 1 382 ? 54.31700 74.24900 71.23600 1.000 45.06251 382 HIS A CA 1
ATOM 2786 C C . HIS A 1 382 ? 53.49200 73.63500 72.35900 1.000 40.30036 382 HIS A C 1
ATOM 2787 O O . HIS A 1 382 ? 52.75500 74.36100 73.03400 1.000 45.99889 382 HIS A O 1
ATOM 2794 N N . LEU A 1 383 ? 53.59100 72.32400 72.57800 1.000 34.35921 383 LEU A N 1
ATOM 2795 C CA . LEU A 1 383 ? 52.76000 71.67200 73.58300 1.000 37.31484 383 LEU A CA 1
ATOM 2796 C C . LEU A 1 383 ? 53.46400 71.51700 74.92300 1.000 35.39990 383 LEU A C 1
ATOM 2797 O O . LEU A 1 383 ? 52.80400 71.55900 75.96800 1.000 29.91332 383 LEU A O 1
ATOM 2802 N N . PHE A 1 384 ? 54.78400 71.34400 74.91900 1.000 28.58995 384 PHE A N 1
ATOM 2803 C CA . PHE A 1 384 ? 55.52400 71.13400 76.15600 1.000 29.50241 384 PHE A CA 1
ATOM 2804 C C . PHE A 1 384 ? 56.01500 72.43200 76.78400 1.000 31.07079 384 PHE A C 1
ATOM 2805 O O . PHE A 1 384 ? 56.21100 72.48300 78.00400 1.000 28.75898 384 PHE A O 1
ATOM 2813 N N . TRP A 1 385 ? 56.21900 73.47900 75.98600 1.000 27.38009 385 TRP A N 1
ATOM 2814 C CA . TRP A 1 385 ? 56.52600 74.81900 76.48700 1.000 32.19052 385 TRP A CA 1
ATOM 2815 C C . TRP A 1 385 ? 55.66300 75.82300 75.73500 1.000 28.63130 385 TRP A C 1
ATOM 2816 O O . TRP A 1 385 ? 56.15700 76.58500 74.89500 1.000 33.13682 385 TRP A O 1
ATOM 2827 N N . PRO A 1 386 ? 54.36200 75.85100 76.01700 1.000 30.71683 386 PRO A N 1
ATOM 2828 C CA . PRO A 1 386 ? 53.45500 76.68100 75.21700 1.000 31.55350 386 PRO A CA 1
ATOM 2829 C C . PRO A 1 386 ? 53.64400 78.16600 75.48200 1.000 35.23855 386 PRO A C 1
ATOM 2830 O O . PRO A 1 386 ? 54.06100 78.58600 76.56500 1.000 30.24972 386 PRO A O 1
ATOM 2834 N N . ASP A 1 387 ? 53.33500 78.96100 74.46100 1.000 36.02660 387 ASP A N 1
ATOM 2835 C CA . ASP A 1 387 ? 53.24600 80.41400 74.59100 1.000 42.73812 387 ASP A CA 1
ATOM 2836 C C . ASP A 1 387 ? 51.87100 80.72200 75.17000 1.000 39.30114 387 ASP A C 1
ATOM 2837 O O . ASP A 1 387 ? 50.87900 80.84200 74.44900 1.000 37.41078 387 ASP A O 1
ATOM 2842 N N . TRP A 1 388 ? 51.81300 80.84400 76.49800 1.000 31.65648 388 TRP A N 1
ATOM 2843 C CA . TRP A 1 388 ? 50.53000 80.95800 77.18200 1.000 36.35117 388 TRP A CA 1
ATOM 2844 C C . TRP A 1 388 ? 49.79400 82.24800 76.84800 1.000 46.34921 388 TRP A C 1
ATOM 2845 O O . TRP A 1 388 ? 48.57200 82.30900 77.02100 1.000 42.12682 388 TRP A O 1
ATOM 2856 N N . GLU A 1 389 ? 50.49800 83.27700 76.37300 1.000 48.97356 389 GLU A N 1
ATOM 2857 C CA . GLU A 1 389 ? 49.81300 84.50500 75.98200 1.000 48.68705 389 GLU A CA 1
ATOM 2858 C C . GLU A 1 389 ? 49.06600 84.32100 74.66800 1.000 45.79470 389 GLU A C 1
ATOM 2859 O O . GLU A 1 389 ? 47.94200 84.81200 74.51200 1.000 54.24190 389 GLU A O 1
ATOM 2865 N N . ALA A 1 390 ? 49.67100 83.61200 73.71100 1.000 42.91432 390 ALA A N 1
ATOM 2866 C CA . ALA A 1 390 ? 48.97800 83.31700 72.46300 1.000 45.91117 390 ALA A CA 1
ATOM 2867 C C . ALA A 1 390 ? 47.87400 82.28900 72.66700 1.000 53.19812 390 ALA A C 1
ATOM 2868 O O . ALA A 1 390 ? 46.85300 82.33100 71.97100 1.000 56.53984 390 ALA A O 1
ATOM 2870 N N . VAL A 1 391 ? 48.06000 81.36100 73.60800 1.000 46.74450 391 VAL A N 1
ATOM 2871 C CA . VAL A 1 391 ? 47.01700 80.38500 73.90900 1.000 53.63493 391 VAL A CA 1
ATOM 2872 C C . VAL A 1 391 ? 45.83800 81.06300 74.59600 1.000 47.88937 391 VAL A C 1
ATOM 2873 O O . VAL A 1 391 ? 44.67800 80.69400 74.37800 1.000 49.37271 391 VAL A O 1
ATOM 2877 N N . ALA A 1 392 ? 46.11400 82.06700 75.43300 1.000 54.40524 392 ALA A N 1
ATOM 2878 C CA . ALA A 1 392 ? 45.03800 82.80000 76.09000 1.000 53.80406 392 ALA A CA 1
ATOM 2879 C C . ALA A 1 392 ? 44.14100 83.49300 75.07300 1.000 59.50065 392 ALA A C 1
ATOM 2880 O O . ALA A 1 392 ? 42.91100 83.45600 75.19100 1.000 60.45179 392 ALA A O 1
ATOM 2882 N N . LYS A 1 393 ? 44.73800 84.12200 74.06100 1.000 52.76527 393 LYS A N 1
ATOM 2883 C CA . LYS A 1 393 ? 43.95900 84.81000 73.04100 1.000 60.56776 393 LYS A CA 1
ATOM 2884 C C . LYS A 1 393 ? 43.31100 83.85500 72.04500 1.000 61.05787 393 LYS A C 1
ATOM 2885 O O . LYS A 1 393 ? 42.34800 84.24500 71.37400 1.000 62.87296 393 LYS A O 1
ATOM 2891 N N . ASP A 1 394 ? 43.80800 82.62200 71.93100 1.000 56.54579 394 ASP A N 1
ATOM 2892 C CA . ASP A 1 394 ? 43.27400 81.65200 70.97500 1.000 66.70196 394 ASP A CA 1
ATOM 2893 C C . ASP A 1 394 ? 43.65400 80.25600 71.45000 1.000 66.27537 394 ASP A C 1
ATOM 2894 O O . ASP A 1 394 ? 44.78700 79.79900 71.23200 1.000 63.21910 394 ASP A O 1
ATOM 2899 N N . PRO A 1 395 ? 42.73300 79.54300 72.09600 1.000 60.52144 395 PRO A N 1
ATOM 2900 C CA . PRO A 1 395 ? 43.04100 78.19000 72.57200 1.000 63.64873 395 PRO A CA 1
ATOM 2901 C C . PRO A 1 395 ? 42.59900 77.09200 71.61400 1.000 64.04869 395 PRO A C 1
ATOM 2902 O O . PRO A 1 395 ? 43.02000 75.94000 71.75900 1.000 65.32647 395 PRO A O 1
ATOM 2906 N N . SER A 1 396 ? 41.75400 77.42900 70.63300 1.000 71.42017 396 SER A N 1
ATOM 2907 C CA . SER A 1 396 ? 41.26600 76.41600 69.70100 1.000 74.60955 396 SER A CA 1
ATOM 2908 C C . SER A 1 396 ? 42.39100 75.84500 68.84700 1.000 74.59921 396 SER A C 1
ATOM 2909 O O . SER A 1 396 ? 42.29800 74.70600 68.37800 1.000 78.72604 396 SER A O 1
ATOM 2912 N N . VAL A 1 397 ? 43.45600 76.62000 68.63400 1.000 71.43353 397 VAL A N 1
ATOM 2913 C CA . VAL A 1 397 ? 44.62300 76.12300 67.91200 1.000 72.20833 397 VAL A CA 1
ATOM 2914 C C . VAL A 1 397 ? 45.46500 75.18600 68.77300 1.000 73.62516 397 VAL A C 1
ATOM 2915 O O . VAL A 1 397 ? 46.18100 74.33000 68.23600 1.000 71.13685 397 VAL A O 1
ATOM 2919 N N . PHE A 1 398 ? 45.36000 75.29600 70.10000 1.000 69.18620 398 PHE A N 1
ATOM 2920 C CA . PHE A 1 398 ? 46.22800 74.53900 70.99800 1.000 64.76340 398 PHE A CA 1
ATOM 2921 C C . PHE A 1 398 ? 45.99400 73.03400 70.91100 1.000 53.22733 398 PHE A C 1
ATOM 2922 O O . PHE A 1 398 ? 46.94500 72.25600 71.05300 1.000 58.44633 398 PHE A O 1
ATOM 2930 N N . ALA A 1 399 ? 44.75400 72.60600 70.68700 1.000 65.45614 399 ALA A N 1
ATOM 2931 C CA . ALA A 1 399 ? 44.38700 71.18800 70.75800 1.000 62.12657 399 ALA A CA 1
ATOM 2932 C C . ALA A 1 399 ? 45.20700 70.29000 69.82800 1.000 64.81559 399 ALA A C 1
ATOM 2933 O O . ALA A 1 399 ? 45.87200 70.76000 68.90500 1.000 68.72018 399 ALA A O 1
ATOM 2935 N N . ASN A 1 402 ? 43.58300 67.43400 63.33400 1.000 59.94150 402 ASN A N 1
ATOM 2936 C CA . ASN A 1 402 ? 44.34100 67.15200 62.12300 1.000 59.20306 402 ASN A CA 1
ATOM 2937 C C . ASN A 1 402 ? 43.56300 67.58700 60.88300 1.000 50.61696 402 ASN A C 1
ATOM 2938 O O . ASN A 1 402 ? 42.34900 67.39700 60.80400 1.000 49.56743 402 ASN A O 1
ATOM 2943 N N . PRO A 1 403 ? 44.26800 68.17600 59.92100 1.000 44.80040 403 PRO A N 1
ATOM 2944 C CA . PRO A 1 403 ? 43.59700 68.76000 58.75600 1.000 45.16900 403 PRO A CA 1
ATOM 2945 C C . PRO A 1 403 ? 43.07700 67.68700 57.81000 1.000 52.10979 403 PRO A C 1
ATOM 2946 O O . PRO A 1 403 ? 43.30200 66.48400 57.97600 1.000 55.33218 403 PRO A O 1
ATOM 2950 N N . GLU A 1 404 ? 42.36800 68.15600 56.78300 1.000 44.82538 404 GLU A N 1
ATOM 2951 C CA . GLU A 1 404 ? 41.70000 67.25800 55.85300 1.000 54.82788 404 GLU A CA 1
ATOM 2952 C C . GLU A 1 404 ? 42.64900 66.65100 54.82900 1.000 51.42046 404 GLU A C 1
ATOM 2953 O O . GLU A 1 404 ? 42.36400 65.56700 54.31000 1.000 47.01276 404 GLU A O 1
ATOM 2959 N N . TRP A 1 405 ? 43.77200 67.30800 54.53100 1.000 44.54109 405 TRP A N 1
ATOM 2960 C CA . TRP A 1 405 ? 44.70400 66.73500 53.56600 1.000 43.39668 405 TRP A CA 1
ATOM 2961 C C . TRP A 1 405 ? 45.38100 65.47500 54.08400 1.000 41.22186 405 TRP A C 1
ATOM 2962 O O . TRP A 1 405 ? 45.97500 64.74200 53.28600 1.000 42.84019 405 TRP A O 1
ATOM 2973 N N . ILE A 1 406 ? 45.29900 65.20500 55.38200 1.000 45.75139 406 ILE A N 1
ATOM 2974 C CA . ILE A 1 406 ? 45.77400 63.95300 55.96000 1.000 43.28161 406 ILE A CA 1
ATOM 2975 C C . ILE A 1 406 ? 44.64500 62.94200 56.09800 1.000 46.60491 406 ILE A C 1
ATOM 2976 O O . ILE A 1 406 ? 44.76100 61.80300 55.64500 1.000 41.23020 406 ILE A O 1
ATOM 2981 N N . LEU A 1 407 ? 43.53900 63.34700 56.72700 1.000 41.53245 407 LEU A N 1
ATOM 2982 C CA . LEU A 1 407 ? 42.50500 62.38700 57.09800 1.000 39.54402 407 LEU A CA 1
ATOM 2983 C C . LEU A 1 407 ? 41.68500 61.94400 55.89200 1.000 41.94366 407 LEU A C 1
ATOM 2984 O O . LEU A 1 407 ? 41.29800 60.77400 55.79600 1.000 39.12797 407 LEU A O 1
ATOM 2989 N N . GLY A 1 408 ? 41.40500 62.85800 54.97100 1.000 41.20778 408 GLY A N 1
ATOM 2990 C CA . GLY A 1 408 ? 40.61500 62.54600 53.80000 1.000 37.82010 408 GLY A CA 1
ATOM 2991 C C . GLY A 1 408 ? 41.38800 61.97700 52.63200 1.000 44.37309 408 GLY A C 1
ATOM 2992 O O . GLY A 1 408 ? 40.83900 61.88000 51.52900 1.000 41.41713 408 GLY A O 1
ATOM 2993 N N . HIS A 1 409 ? 42.64200 61.58700 52.83700 1.000 44.32441 409 HIS A N 1
ATOM 2994 C CA . HIS A 1 409 ? 43.49500 61.11100 51.76000 1.000 38.91251 409 HIS A CA 1
ATOM 2995 C C . HIS A 1 409 ? 43.34100 59.60700 51.56400 1.000 42.23730 409 HIS A C 1
ATOM 2996 O O . HIS A 1 409 ? 43.12000 58.85500 52.51700 1.000 39.26820 409 HIS A O 1
ATOM 3003 N N . ASP A 1 410 ? 43.45900 59.17900 50.30900 1.000 38.01871 410 ASP A N 1
ATOM 3004 C CA . ASP A 1 410 ? 43.42700 57.76700 49.92800 1.000 40.34062 410 ASP A CA 1
ATOM 3005 C C . ASP A 1 410 ? 44.74700 57.46000 49.22800 1.000 37.96029 410 ASP A C 1
ATOM 3006 O O . ASP A 1 410 ? 44.92900 57.80100 48.05500 1.000 38.41648 410 ASP A O 1
ATOM 3011 N N . CYS A 1 411 ? 45.66300 56.80900 49.95000 1.000 35.62766 411 CYS A N 1
ATOM 3012 C CA . CYS A 1 411 ? 47.00300 56.57800 49.42000 1.000 36.87965 411 CYS A CA 1
ATOM 3013 C C . CYS A 1 411 ? 46.98000 55.63200 48.22600 1.000 38.20384 411 CYS A C 1
ATOM 3014 O O . CYS A 1 411 ? 47.76900 55.78800 47.28600 1.000 34.07025 411 CYS A O 1
ATOM 3017 N N . ARG A 1 412 ? 46.08500 54.64400 48.24400 1.000 33.49634 412 ARG A N 1
ATOM 3018 C CA . ARG A 1 412 ? 46.04900 53.65700 47.17000 1.000 34.21223 412 ARG A CA 1
ATOM 3019 C C . ARG A 1 412 ? 45.57500 54.27700 45.86100 1.000 37.13592 412 ARG A C 1
ATOM 3020 O O . ARG A 1 412 ? 46.15300 54.01600 44.80000 1.000 39.28715 412 ARG A O 1
ATOM 3028 N N . GLU A 1 413 ? 44.52800 55.10400 45.91600 1.000 35.40597 413 GLU A N 1
ATOM 3029 C CA . GLU A 1 413 ? 44.04700 55.76300 44.70500 1.000 42.57178 413 GLU A CA 1
ATOM 3030 C C . GLU A 1 413 ? 45.04600 56.79500 44.20100 1.000 41.27581 413 GLU A C 1
ATOM 3031 O O . GLU A 1 413 ? 45.23100 56.94600 42.98700 1.000 35.10570 413 GLU A O 1
ATOM 3037 N N . TYR A 1 414 ? 45.70000 57.51600 45.11500 1.000 39.19028 414 TYR A N 1
ATOM 3038 C CA . TYR A 1 414 ? 46.71000 58.48600 44.70200 1.000 39.28170 414 TYR A CA 1
ATOM 3039 C C . TYR A 1 414 ? 47.89300 57.79700 44.03500 1.000 36.39367 414 TYR A C 1
ATOM 3040 O O . TYR A 1 414 ? 48.47900 58.33200 43.08700 1.000 37.87646 414 TYR A O 1
ATOM 3049 N N . THR A 1 415 ? 48.26100 56.60800 44.51900 1.000 31.11844 415 THR A N 1
ATOM 3050 C CA . THR A 1 415 ? 49.36200 55.86800 43.91000 1.000 35.24628 415 THR A CA 1
ATOM 3051 C C . THR A 1 415 ? 49.02000 55.45000 42.48500 1.000 34.33053 415 THR A C 1
ATOM 3052 O O . THR A 1 415 ? 49.84800 55.58000 41.57600 1.000 33.75913 415 THR A O 1
ATOM 3056 N N . HIS A 1 416 ? 47.80000 54.94800 42.27000 1.000 27.04147 416 HIS A N 1
ATOM 3057 C CA . HIS A 1 416 ? 47.36800 54.60200 40.91900 1.000 37.38490 416 HIS A CA 1
ATOM 3058 C C . HIS A 1 416 ? 47.32800 55.82400 40.01200 1.000 40.00476 416 HIS A C 1
ATOM 3059 O O . HIS A 1 416 ? 47.54900 55.70800 38.80100 1.000 42.28113 416 HIS A O 1
ATOM 3066 N N . GLN A 1 417 ? 47.05400 57.00000 40.57700 1.000 41.65827 417 GLN A N 1
ATOM 3067 C CA . GLN A 1 417 ? 46.91000 58.20600 39.77100 1.000 40.73521 417 GLN A CA 1
ATOM 3068 C C . GLN A 1 417 ? 48.25400 58.72200 39.26700 1.000 42.77140 417 GLN A C 1
ATOM 3069 O O . GLN A 1 417 ? 48.35100 59.19000 38.12700 1.000 40.76867 417 GLN A O 1
ATOM 3075 N N . VAL A 1 418 ? 49.29900 58.64300 40.09100 1.000 35.33034 418 VAL A N 1
ATOM 3076 C CA . VAL A 1 418 ? 50.57700 59.27900 39.78900 1.000 37.84020 418 VAL A CA 1
ATOM 3077 C C . VAL A 1 418 ? 51.67900 58.28000 39.48500 1.000 33.96924 418 VAL A C 1
ATOM 3078 O O . VAL A 1 418 ? 52.83000 58.69600 39.29200 1.000 39.26453 418 VAL A O 1
ATOM 3082 N N . PHE A 1 419 ? 51.37300 56.98000 39.42200 1.000 34.17814 419 PHE A N 1
ATOM 3083 C CA . PHE A 1 419 ? 52.42700 55.97700 39.27100 1.000 33.45525 419 PHE A CA 1
ATOM 3084 C C . PHE A 1 419 ? 53.25900 56.22200 38.01600 1.000 39.94124 419 PHE A C 1
ATOM 3085 O O . PHE A 1 419 ? 54.49400 56.25300 38.07600 1.000 34.88846 419 PHE A O 1
ATOM 3093 N N . ASP A 1 420 ? 52.60000 56.39800 36.86700 1.000 38.08126 420 ASP A N 1
ATOM 3094 C CA . ASP A 1 420 ? 53.33500 56.61400 35.62400 1.000 36.74954 420 ASP A CA 1
ATOM 3095 C C . ASP A 1 420 ? 54.15200 57.89800 35.68000 1.000 38.18312 420 ASP A C 1
ATOM 3096 O O . ASP A 1 420 ? 55.29400 57.93600 35.20600 1.000 33.95446 420 ASP A O 1
ATOM 3101 N N . THR A 1 421 ? 53.58300 58.96100 36.25400 1.000 38.48401 421 THR A N 1
ATOM 3102 C CA . THR A 1 421 ? 54.32600 60.20800 36.39800 1.000 40.48860 421 THR A CA 1
ATOM 3103 C C . THR A 1 421 ? 55.55900 60.01600 37.27300 1.000 39.36332 421 THR A C 1
ATOM 3104 O O . THR A 1 421 ? 56.63700 60.53600 36.96200 1.000 37.44661 421 THR A O 1
ATOM 3108 N N . VAL A 1 422 ? 55.42200 59.26100 38.36500 1.000 34.86317 422 VAL A N 1
ATOM 3109 C CA . VAL A 1 422 ? 56.55300 59.05300 39.26500 1.000 40.89517 422 VAL A CA 1
ATOM 3110 C C . VAL A 1 422 ? 57.61800 58.18900 38.59900 1.000 33.02102 422 VAL A C 1
ATOM 3111 O O . VAL A 1 422 ? 58.82000 58.41300 38.78700 1.000 37.20243 422 VAL A O 1
ATOM 3115 N N . VAL A 1 423 ? 57.20100 57.19800 37.80600 1.000 36.14341 423 VAL A N 1
ATOM 3116 C CA . VAL A 1 423 ? 58.16600 56.36400 37.08900 1.000 39.77850 423 VAL A CA 1
ATOM 3117 C C . VAL A 1 423 ? 59.00600 57.21500 36.14400 1.000 41.89180 423 VAL A C 1
ATOM 3118 O O . VAL A 1 423 ? 60.23000 57.05500 36.06300 1.000 38.57633 423 VAL A O 1
ATOM 3122 N N . ARG A 1 424 ? 58.36500 58.13600 35.42100 1.000 41.31146 424 ARG A N 1
ATOM 3123 C CA . ARG A 1 424 ? 59.11000 59.02700 34.53900 1.000 41.26607 424 ARG A CA 1
ATOM 3124 C C . ARG A 1 424 ? 60.05600 59.92300 35.33100 1.000 47.92789 424 ARG A C 1
ATOM 3125 O O . ARG A 1 424 ? 61.17300 60.20700 34.88400 1.000 51.58107 424 ARG A O 1
ATOM 3133 N N . ALA A 1 425 ? 59.63300 60.36600 36.51800 1.000 47.72319 425 ALA A N 1
ATOM 3134 C CA . ALA A 1 425 ? 60.49100 61.22300 37.33100 1.000 47.77808 425 ALA A CA 1
ATOM 3135 C C . ALA A 1 425 ? 61.67200 60.44800 37.90500 1.000 44.54255 425 ALA A C 1
ATOM 3136 O O . ALA A 1 425 ? 62.78000 60.98700 38.01200 1.000 45.17557 425 ALA A O 1
ATOM 3138 N N . VAL A 1 426 ? 61.45800 59.18600 38.28300 1.000 44.12194 426 VAL A N 1
ATOM 3139 C CA . VAL A 1 426 ? 62.55000 58.37900 38.82200 1.000 44.90830 426 VAL A CA 1
ATOM 3140 C C . VAL A 1 426 ? 63.57800 58.08100 37.73800 1.000 48.75990 426 VAL A C 1
ATOM 3141 O O . VAL A 1 426 ? 64.78900 58.19800 37.96100 1.000 44.13788 426 VAL A O 1
ATOM 3145 N N . ARG A 1 427 ? 63.11500 57.70000 36.54600 1.000 47.77881 427 ARG A N 1
ATOM 3146 C CA . ARG A 1 427 ? 64.00700 57.46700 35.41700 1.000 48.50596 427 ARG A CA 1
ATOM 3147 C C . ARG A 1 427 ? 64.54100 58.75600 34.80400 1.000 51.69127 427 ARG A C 1
ATOM 3148 O O . ARG A 1 427 ? 65.27800 58.68600 33.81400 1.000 54.34272 427 ARG A O 1
ATOM 3156 N N . GLY A 1 428 ? 64.19800 59.91800 35.35700 1.000 48.78907 428 GLY A N 1
ATOM 3157 C CA . GLY A 1 428 ? 64.69100 61.18300 34.85300 1.000 53.56516 428 GLY A CA 1
ATOM 3158 C C . GLY A 1 428 ? 63.98500 61.71200 33.62700 1.000 57.10886 428 GLY A C 1
ATOM 3159 O O . GLY A 1 428 ? 64.49200 62.64700 32.99600 1.000 59.33745 428 GLY A O 1
ATOM 3160 N N . GLU A 1 429 ? 62.82800 61.15200 33.27000 1.000 54.66781 429 GLU A N 1
ATOM 3161 C CA . GLU A 1 429 ? 62.13800 61.56900 32.05500 1.000 59.88479 429 GLU A CA 1
ATOM 3162 C C . GLU A 1 429 ? 61.34700 62.85700 32.25100 1.000 60.59480 429 GLU A C 1
ATOM 3163 O O . GLU A 1 429 ? 61.24400 63.66100 31.31800 1.000 71.90992 429 GLU A O 1
ATOM 3169 N N . GLY A 1 430 ? 60.78700 63.07100 33.43900 1.000 59.17625 430 GLY A N 1
ATOM 3170 C CA . GLY A 1 430 ? 59.99600 64.26000 33.69000 1.000 51.62119 430 GLY A CA 1
ATOM 3171 C C . GLY A 1 430 ? 60.05600 64.74000 35.12500 1.000 51.79552 430 GLY A C 1
ATOM 3172 O O . GLY A 1 430 ? 60.92100 64.31300 35.89600 1.000 55.77016 430 GLY A O 1
ATOM 3173 N N . GLU A 1 431 ? 59.14100 65.63100 35.49300 1.000 47.08571 431 GLU A N 1
ATOM 3174 C CA . GLU A 1 431 ? 59.06500 66.18400 36.83600 1.000 55.76120 431 GLU A CA 1
ATOM 3175 C C . GLU A 1 431 ? 57.88700 65.58000 37.58900 1.000 47.81525 431 GLU A C 1
ATOM 3176 O O . GLU A 1 431 ? 56.96500 65.01100 36.99800 1.000 50.06803 431 GLU A O 1
ATOM 3182 N N . TYR A 1 432 ? 57.92800 65.71200 38.91300 1.000 51.29628 432 TYR A N 1
ATOM 3183 C CA . TYR A 1 432 ? 56.86400 65.21100 39.77600 1.000 47.53522 432 TYR A CA 1
ATOM 3184 C C . TYR A 1 432 ? 56.59400 66.22900 40.87100 1.000 44.38464 432 TYR A C 1
ATOM 3185 O O . TYR A 1 432 ? 57.48700 66.54400 41.66300 1.000 45.35525 432 TYR A O 1
ATOM 3194 N N . ILE A 1 433 ? 55.36600 66.73800 40.91300 1.000 45.26021 433 ILE A N 1
ATOM 3195 C CA . ILE A 1 433 ? 54.92600 67.66200 41.95300 1.000 42.42753 433 ILE A CA 1
ATOM 3196 C C . ILE A 1 433 ? 54.11000 66.86000 42.96300 1.000 45.34537 433 ILE A C 1
ATOM 3197 O O . ILE A 1 433 ? 53.00900 66.39500 42.62200 1.000 43.77972 433 ILE A O 1
ATOM 3202 N N . PRO A 1 434 ? 54.59700 66.66200 44.18800 1.000 41.84960 434 PRO A N 1
ATOM 3203 C CA . PRO A 1 434 ? 53.81200 65.91300 45.17900 1.000 44.25986 434 PRO A CA 1
ATOM 3204 C C . PRO A 1 434 ? 52.53900 66.66500 45.54200 1.000 46.60260 434 PRO A C 1
ATOM 3205 O O . PRO A 1 434 ? 52.57900 67.83200 45.93700 1.000 42.99217 434 PRO A O 1
ATOM 3209 N N . ARG A 1 435 ? 51.40100 65.98600 45.39100 1.000 39.59577 435 ARG A N 1
ATOM 3210 C CA . ARG A 1 435 ? 50.10200 66.55900 45.72100 1.000 39.83855 435 ARG A CA 1
ATOM 3211 C C . ARG A 1 435 ? 49.40100 65.81100 46.84800 1.000 40.87623 435 ARG A C 1
ATOM 3212 O O . ARG A 1 435 ? 48.24900 66.12900 47.16700 1.000 40.08068 435 ARG A O 1
ATOM 3220 N N . ASN A 1 436 ? 50.06100 64.82900 47.46000 1.000 41.93624 436 ASN A N 1
ATOM 3221 C CA . ASN A 1 436 ? 49.58300 64.23000 48.69900 1.000 38.81434 436 ASN A CA 1
ATOM 3222 C C . ASN A 1 436 ? 49.98900 65.04200 49.92400 1.000 39.32321 436 ASN A C 1
ATOM 3223 O O . ASN A 1 436 ? 49.80900 64.57600 51.05500 1.000 43.07477 436 ASN A O 1
ATOM 3228 N N . ILE A 1 437 ? 50.53800 66.23400 49.71200 1.000 44.57853 437 ILE A N 1
ATOM 3229 C CA . ILE A 1 437 ? 50.87100 67.17400 50.78100 1.000 42.89638 437 ILE A CA 1
ATOM 3230 C C . ILE A 1 437 ? 50.29500 68.53200 50.40400 1.000 46.79980 437 ILE A C 1
ATOM 3231 O O . ILE A 1 437 ? 50.01600 68.79600 49.22400 1.000 54.54479 437 ILE A O 1
ATOM 3236 N N . PRO A 1 438 ? 50.09700 69.41800 51.38000 1.000 47.87731 438 PRO A N 1
ATOM 3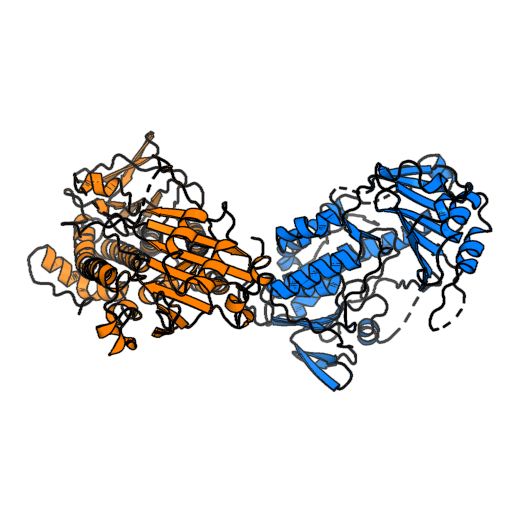237 C CA . PRO A 1 438 ? 49.56800 70.74600 51.05300 1.000 61.49950 438 PRO A CA 1
ATOM 3238 C C . PRO A 1 438 ? 50.63100 71.61500 50.40100 1.000 64.00912 438 PRO A C 1
ATOM 3239 O O . PRO A 1 438 ? 51.80800 71.57000 50.76800 1.000 62.06175 438 PRO A O 1
ATOM 3243 N N . ALA A 1 439 ? 50.20700 72.40200 49.41500 1.000 68.12865 439 ALA A N 1
ATOM 3244 C CA . ALA A 1 439 ? 51.10800 73.36300 48.79500 1.000 75.71174 439 ALA A CA 1
ATOM 3245 C C . ALA A 1 439 ? 51.52900 74.40600 49.82100 1.000 83.36748 439 ALA A C 1
ATOM 3246 O O . ALA A 1 439 ? 50.69600 74.91900 50.57500 1.000 87.14327 439 ALA A O 1
ATOM 3248 N N . ASP A 1 440 ? 52.82900 74.71000 49.85100 1.000 81.73271 440 ASP A N 1
ATOM 3249 C CA . ASP A 1 440 ? 53.41100 75.57100 50.88300 1.000 87.45587 440 ASP A CA 1
ATOM 3250 C C . ASP A 1 440 ? 53.12500 75.00500 52.27300 1.000 81.63942 440 ASP A C 1
ATOM 3251 O O . ASP A 1 440 ? 52.78300 75.73500 53.20500 1.000 84.30354 440 ASP A O 1
ATOM 3256 N N . GLY A 1 441 ? 53.26700 73.68900 52.41000 1.000 78.72277 441 GLY A N 1
ATOM 3257 C CA . GLY A 1 441 ? 52.78900 72.97900 53.58300 1.000 77.83563 441 GLY A CA 1
ATOM 3258 C C . GLY A 1 441 ? 53.89600 72.67200 54.57300 1.000 66.00170 441 GLY A C 1
ATOM 3259 O O . GLY A 1 441 ? 54.93300 72.10800 54.21500 1.000 67.53892 441 GLY A O 1
ATOM 3260 N N . ALA A 1 442 ? 53.65700 73.05100 55.82700 1.000 66.24248 442 ALA A N 1
ATOM 3261 C CA . ALA A 1 442 ? 54.50800 72.67700 56.94800 1.000 65.77554 442 ALA A CA 1
ATOM 3262 C C . ALA A 1 442 ? 53.94800 71.49800 57.72900 1.000 63.64006 442 ALA A C 1
ATOM 3263 O O . ALA A 1 442 ? 54.69800 70.58400 58.08500 1.000 51.99844 442 ALA A O 1
ATOM 3265 N N . TYR A 1 443 ? 52.64400 71.50400 57.99400 1.000 63.50978 443 TYR A N 1
ATOM 3266 C CA . TYR A 1 443 ? 51.95600 70.39000 58.63800 1.000 63.66461 443 TYR A CA 1
ATOM 3267 C C . TYR A 1 443 ? 50.44400 70.59400 58.57400 1.000 61.44076 443 TYR A C 1
ATOM 3268 O O . TYR A 1 443 ? 49.92000 71.58900 59.07600 1.000 59.05653 443 TYR A O 1
ATOM 3277 N N . ALA B 1 6 ? 45.24500 44.31700 23.77600 1.000 56.55029 6 ALA B N 1
ATOM 3278 C CA . ALA B 1 6 ? 45.19400 42.89500 24.08800 1.000 72.80564 6 ALA B CA 1
ATOM 3279 C C . ALA B 1 6 ? 43.81200 42.32000 23.79100 1.000 73.26676 6 ALA B C 1
ATOM 3280 O O . ALA B 1 6 ? 43.67400 41.12700 23.51800 1.000 71.56337 6 ALA B O 1
ATOM 3282 N N . LEU B 1 7 ? 42.79600 43.17500 23.84600 1.000 66.41606 7 LEU B N 1
ATOM 3283 C CA . LEU B 1 7 ? 41.43800 42.73800 23.55200 1.000 70.55493 7 LEU B CA 1
ATOM 3284 C C . LEU B 1 7 ? 41.33500 42.31000 22.09100 1.000 67.93526 7 LEU B C 1
ATOM 3285 O O . LEU B 1 7 ? 41.82100 43.02600 21.20500 1.000 73.92319 7 LEU B O 1
ATOM 3290 N N . PRO B 1 8 ? 40.73000 41.15900 21.79900 1.000 63.71530 8 PRO B N 1
ATOM 3291 C CA . PRO B 1 8 ? 40.57600 40.74100 20.39800 1.000 60.94533 8 PRO B CA 1
ATOM 3292 C C . PRO B 1 8 ? 39.64500 41.68500 19.65000 1.000 67.68353 8 PRO B C 1
ATOM 3293 O O . PRO B 1 8 ? 38.53600 41.97800 20.10300 1.000 58.37457 8 PRO B O 1
ATOM 3297 N N . THR B 1 9 ? 40.10700 42.16200 18.50000 1.000 63.27841 9 THR B N 1
ATOM 3298 C CA . THR B 1 9 ? 39.29300 43.07600 17.71300 1.000 64.79360 9 THR B CA 1
ATOM 3299 C C . THR B 1 9 ? 38.24000 42.30000 16.92400 1.000 59.60364 9 THR B C 1
ATOM 3300 O O . THR B 1 9 ? 38.54500 41.25600 16.34100 1.000 56.41818 9 THR B O 1
ATOM 3304 N N . PRO B 1 10 ? 37.00000 42.78100 16.89500 1.000 52.28132 10 PRO B N 1
ATOM 3305 C CA . PRO B 1 10 ? 35.96300 42.09200 16.12200 1.000 55.28077 10 PRO B CA 1
ATOM 3306 C C . PRO B 1 10 ? 36.24500 42.15900 14.63100 1.000 61.43979 10 PRO B C 1
ATOM 3307 O O . PRO B 1 10 ? 36.84300 43.11300 14.12700 1.000 65.61838 10 PRO B O 1
ATOM 3311 N N . ARG B 1 11 ? 35.80000 41.12400 13.92300 1.000 62.79069 11 ARG B N 1
ATOM 3312 C CA . ARG B 1 11 ? 35.98500 41.06400 12.48200 1.000 59.67379 11 ARG B CA 1
ATOM 3313 C C . ARG B 1 11 ? 35.09000 42.09500 11.79400 1.000 64.69866 11 ARG B C 1
ATOM 3314 O O . ARG B 1 11 ? 34.32800 42.82800 12.43200 1.000 63.42648 11 ARG B O 1
ATOM 3322 N N . ALA B 1 12 ? 35.19300 42.14800 10.46700 1.000 67.92700 12 ALA B N 1
ATOM 3323 C CA . ALA B 1 12 ? 34.44600 43.12600 9.69200 1.000 61.88087 12 ALA B CA 1
ATOM 3324 C C . ALA B 1 12 ? 32.94500 42.96000 9.92600 1.000 59.32597 12 ALA B C 1
ATOM 3325 O O . ALA B 1 12 ? 32.46100 41.84100 10.12600 1.000 55.32050 12 ALA B O 1
ATOM 3327 N N . PRO B 1 13 ? 32.19100 44.05900 9.92000 1.000 55.03633 13 PRO B N 1
ATOM 3328 C CA . PRO B 1 13 ? 30.74600 43.97500 10.18900 1.000 50.21075 13 PRO B CA 1
ATOM 3329 C C . PRO B 1 13 ? 30.04500 43.04900 9.20900 1.000 55.11022 13 PRO B C 1
ATOM 3330 O O . PRO B 1 13 ? 30.13300 43.21800 7.99100 1.000 53.80535 13 PRO B O 1
ATOM 3334 N N . THR B 1 14 ? 29.34600 42.05400 9.75700 1.000 53.71616 14 THR B N 1
ATOM 3335 C CA . THR B 1 14 ? 28.59700 41.11600 8.93300 1.000 52.07324 14 THR B CA 1
ATOM 3336 C C . THR B 1 14 ? 27.28800 41.69900 8.42700 1.000 53.24175 14 THR B C 1
ATOM 3337 O O . THR B 1 14 ? 26.70700 41.14900 7.48700 1.000 58.23588 14 THR B O 1
ATOM 3341 N N . GLY B 1 15 ? 26.81300 42.79100 9.02100 1.000 53.80149 15 GLY B N 1
ATOM 3342 C CA . GLY B 1 15 ? 25.52300 43.34500 8.67800 1.000 54.71589 15 GLY B CA 1
ATOM 3343 C C . GLY B 1 15 ? 24.34400 42.67400 9.34600 1.000 55.57066 15 GLY B C 1
ATOM 3344 O O . GLY B 1 15 ? 23.19800 43.04000 9.05500 1.000 51.83826 15 GLY B O 1
ATOM 3345 N N . ILE B 1 16 ? 24.58300 41.71000 10.23200 1.000 50.67674 16 ILE B N 1
ATOM 3346 C CA . ILE B 1 16 ? 23.52300 40.98100 10.91900 1.000 49.10358 16 ILE B CA 1
ATOM 3347 C C . ILE B 1 16 ? 23.29100 41.62300 12.27900 1.000 49.95502 16 ILE B C 1
ATOM 3348 O O . ILE B 1 16 ? 24.23100 41.78600 13.06700 1.000 46.71677 16 ILE B O 1
ATOM 3353 N N . SER B 1 17 ? 22.04200 41.99100 12.55200 1.000 44.52842 17 SER B N 1
ATOM 3354 C CA . SER B 1 17 ? 21.64500 42.53700 13.84300 1.000 41.63080 17 SER B CA 1
ATOM 3355 C C . SER B 1 17 ? 20.98700 41.43600 14.66300 1.000 38.29459 17 SER B C 1
ATOM 3356 O O . SER B 1 17 ? 20.08100 40.75200 14.17700 1.000 36.73856 17 SER B O 1
ATOM 3359 N N . VAL B 1 18 ? 21.44600 41.26600 15.90100 1.000 31.84196 18 VAL B N 1
ATOM 3360 C CA . VAL B 1 18 ? 21.01800 40.16600 16.75500 1.000 33.49128 18 VAL B CA 1
ATOM 3361 C C . VAL B 1 18 ? 20.58000 40.72400 18.10000 1.000 33.15856 18 VAL B C 1
ATOM 3362 O O . VAL B 1 18 ? 21.32200 41.48500 18.73300 1.000 31.43557 18 VAL B O 1
ATOM 3366 N N . ILE B 1 19 ? 19.38300 40.34200 18.53800 1.000 24.14927 19 ILE B N 1
ATOM 3367 C CA . ILE B 1 19 ? 18.91100 40.61600 19.88900 1.000 32.80193 19 ILE B CA 1
ATOM 3368 C C . ILE B 1 19 ? 19.08000 39.35100 20.71700 1.000 27.80343 19 ILE B C 1
ATOM 3369 O O . ILE B 1 19 ? 18.62000 38.27300 20.31900 1.000 31.17078 19 ILE B O 1
ATOM 3374 N N . VAL B 1 20 ? 19.74400 39.47600 21.86300 1.000 26.21389 20 VAL B N 1
ATOM 3375 C CA . VAL B 1 20 ? 19.97100 38.36200 22.77600 1.000 26.17343 20 VAL B CA 1
ATOM 3376 C C . VAL B 1 20 ? 19.28900 38.68000 24.09900 1.000 28.38952 20 VAL B C 1
ATOM 3377 O O . VAL B 1 20 ? 19.45600 39.77700 24.64200 1.000 26.34006 20 VAL B O 1
ATOM 3381 N N . VAL B 1 21 ? 18.52400 37.72100 24.61300 1.000 23.70319 21 VAL B N 1
ATOM 3382 C CA . VAL B 1 21 ? 17.77500 37.88300 25.85400 1.000 26.03003 21 VAL B CA 1
ATOM 3383 C C . VAL B 1 21 ? 18.43900 37.03000 26.92600 1.000 29.34324 21 VAL B C 1
ATOM 3384 O O . VAL B 1 21 ? 18.53200 35.80500 26.78400 1.000 31.24730 21 VAL B O 1
ATOM 3388 N N . GLY B 1 22 ? 18.90100 37.67100 27.98600 1.000 24.30685 22 GLY B N 1
ATOM 3389 C CA . GLY B 1 22 ? 19.42700 36.96100 29.14000 1.000 29.56840 22 GLY B CA 1
ATOM 3390 C C . GLY B 1 22 ? 20.91400 37.19500 29.33800 1.000 32.70575 22 GLY B C 1
ATOM 3391 O O . GLY B 1 22 ? 21.70600 37.15400 28.38800 1.000 31.52866 22 GLY B O 1
ATOM 3392 N N . LEU B 1 23 ? 21.30000 37.44100 30.59000 1.000 30.68923 23 LEU B N 1
ATOM 3393 C CA . LEU B 1 23 ? 22.69800 37.62100 30.98000 1.000 31.22446 23 LEU B CA 1
ATOM 3394 C C . LEU B 1 23 ? 23.25100 36.37800 31.66700 1.000 32.80615 23 LEU B C 1
ATOM 3395 O O . LEU B 1 23 ? 24.05100 36.47100 32.60200 1.000 32.13055 23 LEU B O 1
ATOM 3400 N N . GLY B 1 24 ? 22.83000 35.19500 31.23300 1.000 31.52368 24 GLY B N 1
ATOM 3401 C CA . GLY B 1 24 ? 2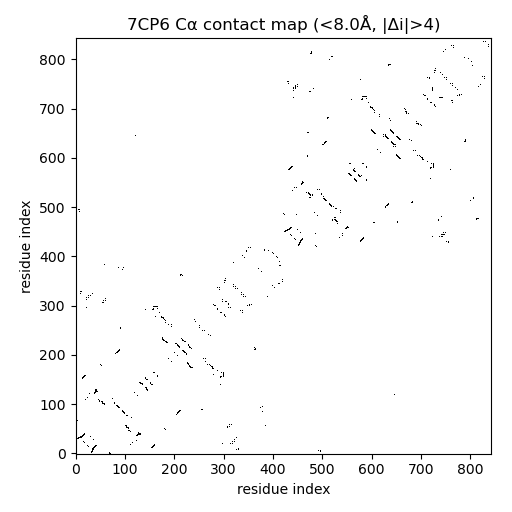3.36400 33.94900 31.73700 1.000 26.05240 24 GLY B CA 1
ATOM 3402 C C . GLY B 1 24 ? 24.50900 33.45600 30.87900 1.000 26.15052 24 GLY B C 1
ATOM 3403 O O . GLY B 1 24 ? 25.10100 34.20300 30.09600 1.000 22.58522 24 GLY B O 1
ATOM 3404 N N . PHE B 1 25 ? 24.81900 32.16600 31.02100 1.000 29.36026 25 PHE B N 1
ATOM 3405 C CA . PHE B 1 25 ? 25.92100 31.59900 30.24900 1.000 29.41567 25 PHE B CA 1
ATOM 3406 C C . PHE B 1 25 ? 25.60000 31.57100 28.76000 1.000 27.29991 25 PHE B C 1
ATOM 3407 O O . PHE B 1 25 ? 26.46800 31.85900 27.93000 1.000 34.29523 25 PHE B O 1
ATOM 3415 N N . GLY B 1 26 ? 24.35800 31.24300 28.40200 1.000 25.54125 26 GLY B N 1
ATOM 3416 C CA . GLY B 1 26 ? 23.99400 31.22100 26.99400 1.000 26.18561 26 GLY B CA 1
ATOM 3417 C C . GLY B 1 26 ? 23.95400 32.60900 26.38100 1.000 26.15131 26 GLY B C 1
ATOM 3418 O O . GLY B 1 26 ? 24.48600 32.83700 25.29100 1.000 32.68242 26 GLY B O 1
ATOM 3419 N N . GLY B 1 27 ? 23.33000 33.55900 27.08000 1.000 26.82971 27 GLY B N 1
ATOM 3420 C CA . GLY B 1 27 ? 23.18100 34.89500 26.52300 1.000 26.92752 27 GLY B CA 1
ATOM 3421 C C . GLY B 1 27 ? 24.50200 35.63000 26.39500 1.000 26.56580 27 GLY B C 1
ATOM 3422 O O . GLY B 1 27 ? 24.79500 36.22600 25.35400 1.000 27.11731 27 GLY B O 1
ATOM 3423 N N . LEU B 1 28 ? 25.31500 35.60300 27.45500 1.000 25.54057 28 LEU B N 1
ATOM 3424 C CA . LEU B 1 28 ? 26.61300 36.27000 27.41200 1.000 29.76816 28 LEU B CA 1
ATOM 3425 C C . LEU B 1 28 ? 27.52000 35.65900 26.35000 1.000 28.47642 28 LEU B C 1
ATOM 3426 O O . LEU B 1 28 ? 28.24300 36.38000 25.65400 1.000 27.67090 28 LEU B O 1
ATOM 3431 N N . THR B 1 29 ? 27.50200 34.33100 26.21700 1.000 28.58900 29 THR B N 1
ATOM 3432 C CA . THR B 1 29 ? 28.30100 33.68300 25.18100 1.000 25.87798 29 THR B CA 1
ATOM 3433 C C . THR B 1 29 ? 27.83200 34.09900 23.79400 1.000 28.01203 29 THR B C 1
ATOM 3434 O O . THR B 1 29 ? 28.64500 34.41300 22.91600 1.000 31.05896 29 THR B O 1
ATOM 3438 N N . ALA B 1 30 ? 26.51400 34.10900 23.57800 1.000 29.96430 30 ALA B N 1
ATOM 3439 C CA . ALA B 1 30 ? 25.98400 34.47400 22.27000 1.000 32.00468 30 ALA B CA 1
ATOM 3440 C C . ALA B 1 30 ? 26.34400 35.90900 21.90900 1.000 27.23517 30 ALA B C 1
ATOM 3441 O O . ALA B 1 30 ? 26.65700 36.20300 20.75100 1.000 30.92734 30 ALA B O 1
ATOM 3443 N N . ALA B 1 31 ? 26.32800 36.81200 22.89100 1.000 28.08413 31 ALA B N 1
ATOM 3444 C CA . ALA B 1 31 ? 26.63100 38.21400 22.62000 1.000 33.65461 31 ALA B CA 1
ATOM 3445 C C . ALA B 1 31 ? 28.12100 38.44200 22.39200 1.000 34.18668 31 ALA B C 1
ATOM 3446 O O . ALA B 1 31 ? 28.50300 39.18700 21.48200 1.000 35.27854 31 ALA B O 1
ATOM 3448 N N . ILE B 1 32 ? 28.97500 37.82300 23.20900 1.000 31.51683 32 ILE B N 1
ATOM 3449 C CA . ILE B 1 32 ? 30.41600 38.01800 23.06400 1.000 31.24521 32 ILE B CA 1
ATOM 3450 C C . ILE B 1 32 ? 30.90800 37.40700 21.75800 1.000 35.27029 32 ILE B C 1
ATOM 3451 O O . ILE B 1 32 ? 31.68300 38.02500 21.01800 1.000 41.05862 32 ILE B O 1
ATOM 3456 N N . GLU B 1 33 ? 30.45700 36.19000 21.45000 1.000 33.88085 33 GLU B N 1
ATOM 3457 C CA . GLU B 1 33 ? 30.91600 35.52200 20.23700 1.000 35.49389 33 GLU B CA 1
ATOM 3458 C C . GLU B 1 33 ? 30.37700 36.20900 18.98700 1.000 37.87900 33 GLU B C 1
ATOM 3459 O O . GLU B 1 33 ? 31.09300 36.34000 17.98800 1.000 39.62221 33 GLU B O 1
ATOM 3465 N N . SER B 1 34 ? 29.11700 36.65700 19.02100 1.000 42.51539 34 SER B N 1
ATOM 3466 C CA . SER B 1 34 ? 28.55700 37.35500 17.86800 1.000 35.18388 34 SER B CA 1
ATOM 3467 C C . SER B 1 34 ? 29.26400 38.68200 17.63200 1.000 39.06188 34 SER B C 1
ATOM 3468 O O . SER B 1 34 ? 29.49800 39.07300 16.48300 1.000 43.01984 34 SER B O 1
ATOM 3471 N N . HIS B 1 35 ? 29.60700 39.39100 18.70900 1.000 38.97383 35 HIS B N 1
ATOM 3472 C CA . HIS B 1 35 ? 30.31300 40.65900 18.56700 1.000 42.11459 35 HIS B CA 1
ATOM 3473 C C . HIS B 1 35 ? 31.69100 40.45100 17.95000 1.000 44.44628 35 HIS B C 1
ATOM 3474 O O . HIS B 1 35 ? 32.09400 41.18300 17.04000 1.000 45.37749 35 HIS B O 1
ATOM 3481 N N . LEU B 1 36 ? 32.42800 39.44700 18.43300 1.000 42.13488 36 LEU B N 1
ATOM 3482 C CA . LEU B 1 36 ? 33.75300 39.17200 17.88700 1.000 43.92368 36 LEU B CA 1
ATOM 3483 C C . LEU B 1 36 ? 33.67900 38.68100 16.44700 1.000 45.58483 36 LEU B C 1
ATOM 3484 O O . LEU B 1 36 ? 34.62800 38.87600 15.68000 1.000 45.11214 36 LEU B O 1
ATOM 3489 N N . ARG B 1 37 ? 32.57100 38.05200 16.06300 1.000 47.92515 37 ARG B N 1
ATOM 3490 C CA . ARG B 1 37 ? 32.39700 37.54200 14.71000 1.000 43.97203 37 ARG B CA 1
ATOM 3491 C C . ARG B 1 37 ? 31.84100 38.58100 13.74200 1.000 45.10772 37 ARG B C 1
ATOM 3492 O O . ARG B 1 37 ? 31.60600 38.25000 12.57600 1.000 53.81748 37 ARG B O 1
ATOM 3500 N N . GLY B 1 38 ? 31.62100 39.81600 14.19000 1.000 46.92243 38 GLY B N 1
ATOM 3501 C CA . GLY B 1 38 ? 31.20700 40.90000 13.31900 1.000 46.88957 38 GLY B CA 1
ATOM 3502 C C . GLY B 1 38 ? 29.76300 41.33300 13.45700 1.000 46.47032 38 GLY B C 1
ATOM 3503 O O . GLY B 1 38 ? 29.39300 42.36900 12.88900 1.000 48.35279 38 GLY B O 1
ATOM 3504 N N . HIS B 1 39 ? 28.93400 40.58900 14.18500 1.000 46.13057 39 HIS B N 1
ATOM 3505 C CA . HIS B 1 39 ? 27.52500 40.93700 14.30000 1.000 46.42540 39 HIS B CA 1
ATOM 3506 C C . HIS B 1 39 ? 27.33800 42.16900 15.18200 1.000 42.24577 39 HIS B C 1
ATOM 3507 O O . HIS B 1 39 ? 28.16400 42.47700 16.04400 1.000 43.38576 39 HIS B O 1
ATOM 3514 N N . SER B 1 40 ? 26.23500 42.87600 14.95400 1.000 40.79579 40 SER B N 1
ATOM 3515 C CA . SER B 1 40 ? 25.82100 43.98400 15.80500 1.000 45.19455 40 SER B CA 1
ATOM 3516 C C . SER B 1 40 ? 24.80100 43.45200 16.80300 1.000 40.23913 40 SER B C 1
ATOM 3517 O O . SER B 1 40 ? 23.72100 42.99800 16.40900 1.000 41.32303 40 SER B O 1
ATOM 3520 N N . VAL B 1 41 ? 25.14300 43.51000 18.08800 1.000 40.00984 41 VAL B N 1
ATOM 3521 C CA . VAL B 1 41 ? 24.43600 42.77000 19.12600 1.000 40.37463 41 VAL B CA 1
ATOM 3522 C C . VAL B 1 41 ? 23.85200 43.73800 20.14400 1.000 37.76599 41 VAL B C 1
ATOM 3523 O O . VAL B 1 41 ? 24.48600 44.73300 20.51000 1.000 39.23021 41 VAL B O 1
ATOM 3527 N N . ILE B 1 42 ? 22.63900 43.43400 20.60100 1.000 34.53505 42 ILE B N 1
ATOM 3528 C CA . ILE B 1 42 ? 22.03400 44.07000 21.76400 1.000 39.87958 42 ILE B CA 1
ATOM 3529 C C . ILE B 1 42 ? 21.59300 42.96400 22.71200 1.000 27.78262 42 ILE B C 1
ATOM 3530 O O . ILE B 1 42 ? 20.85800 42.05600 22.30900 1.000 34.20625 42 ILE B O 1
ATOM 3535 N N . LEU B 1 43 ? 22.04700 43.03100 23.96100 1.000 30.25019 43 LEU B N 1
ATOM 3536 C CA . LEU B 1 43 ? 21.69800 42.04300 24.97400 1.000 28.64324 43 LEU B CA 1
ATOM 3537 C C . LEU B 1 43 ? 20.75300 42.67100 25.99000 1.000 30.40535 43 LEU B C 1
ATOM 3538 O O . LEU B 1 43 ? 21.03900 43.74400 26.53200 1.000 28.02216 43 LEU B O 1
ATOM 3543 N N . LEU B 1 44 ? 19.64100 41.99000 26.25400 1.000 22.67667 44 LEU B N 1
ATOM 3544 C CA . LEU B 1 44 ? 18.61200 42.46600 27.16700 1.000 27.99004 44 LEU B CA 1
ATOM 3545 C C . LEU B 1 44 ? 18.55300 41.55600 28.38700 1.000 29.21692 44 LEU B C 1
ATOM 3546 O O . LEU B 1 44 ? 18.48500 40.32900 28.24900 1.000 26.60652 44 LEU B O 1
ATOM 3551 N N . GLU B 1 45 ? 18.57900 42.15900 29.57500 1.000 24.96654 45 GLU B N 1
ATOM 3552 C CA . GLU B 1 45 ? 18.54000 41.42900 30.83500 1.000 29.20402 45 GLU B CA 1
ATOM 3553 C C . GLU B 1 45 ? 17.64400 42.17100 31.81500 1.000 29.20322 45 GLU B C 1
ATOM 3554 O O . GLU B 1 45 ? 17.70100 43.40000 31.90600 1.000 32.31005 45 GLU B O 1
ATOM 3560 N N . LYS B 1 46 ? 16.81800 41.42000 32.55300 1.000 28.52951 46 LYS B N 1
ATOM 3561 C CA . LYS B 1 46 ? 15.84600 42.05300 33.43900 1.000 26.56822 46 LYS B CA 1
ATOM 3562 C C . LYS B 1 46 ? 16.45700 42.50400 34.76200 1.000 33.32068 46 LYS B C 1
ATOM 3563 O O . LYS B 1 46 ? 15.99500 43.49600 35.33800 1.000 35.54051 46 LYS B O 1
ATOM 3569 N N . VAL B 1 47 ? 17.48100 41.80800 35.26400 1.000 30.92658 47 VAL B N 1
ATOM 3570 C CA . VAL B 1 47 ? 18.08800 42.20200 36.53100 1.000 32.65519 47 VAL B CA 1
ATOM 3571 C C . VAL B 1 47 ? 18.95600 43.44100 36.32600 1.000 29.58788 47 VAL B C 1
ATOM 3572 O O . VAL B 1 47 ? 19.39700 43.75400 35.21800 1.000 28.41800 47 VAL B O 1
ATOM 3576 N N . THR B 1 48 ? 19.19700 44.15800 37.42100 1.000 31.28026 48 THR B N 1
ATOM 3577 C CA . THR B 1 48 ? 20.02800 45.35400 37.38700 1.000 31.13035 48 THR B CA 1
ATOM 3578 C C . THR B 1 48 ? 21.48700 45.07500 37.72600 1.000 37.22666 48 THR B C 1
ATOM 3579 O O . THR B 1 48 ? 22.33500 45.94600 37.50400 1.000 34.09376 48 THR B O 1
ATOM 3583 N N . LYS B 1 49 ? 21.79600 43.89100 38.24900 1.000 39.43389 49 LYS B N 1
ATOM 3584 C CA . LYS B 1 49 ? 23.16100 43.53800 38.61200 1.000 39.52100 49 LYS B CA 1
ATOM 3585 C C . LYS B 1 49 ? 23.26800 42.02300 38.69300 1.000 36.51824 49 LYS B C 1
ATOM 3586 O O . LYS B 1 49 ? 22.28000 41.33200 38.95700 1.000 40.91903 49 LYS B O 1
ATOM 3592 N N . VAL B 1 50 ? 24.47900 41.51700 38.46300 1.000 41.32382 50 VAL B N 1
ATOM 3593 C CA . VAL B 1 50 ? 24.71900 40.08200 38.54900 1.000 43.05954 50 VAL B CA 1
ATOM 3594 C C . VAL B 1 50 ? 24.55500 39.62600 39.99200 1.000 40.28229 50 VAL B C 1
ATOM 3595 O O . VAL B 1 50 ? 25.14900 40.20100 40.91400 1.000 40.63361 50 VAL B O 1
ATOM 3599 N N . LYS B 1 51 ? 23.73900 38.59400 40.19400 1.000 34.84190 51 LYS B N 1
ATOM 3600 C CA . LYS B 1 51 ? 23.53800 38.04200 41.52700 1.000 38.91362 51 LYS B CA 1
ATOM 3601 C C . LYS B 1 51 ? 24.82800 37.41500 42.04300 1.000 47.22485 51 LYS B C 1
ATOM 3602 O O . LYS B 1 51 ? 25.53400 36.71400 41.31300 1.000 47.55560 51 LYS B O 1
ATOM 3608 N N . GLN B 1 52 ? 25.13900 37.67600 43.31200 1.000 47.86988 52 GLN B N 1
ATOM 3609 C CA . GLN B 1 52 ? 26.36500 37.19100 43.94000 1.000 43.21303 52 GLN B CA 1
ATOM 3610 C C . GLN B 1 52 ? 26.00200 36.34700 45.15600 1.000 49.15272 52 GLN B C 1
ATOM 3611 O O . GLN B 1 52 ? 25.49900 36.87100 46.15500 1.000 53.24383 52 GLN B O 1
ATOM 3617 N N . ASP B 1 53 ? 26.25900 35.04300 45.06600 1.000 44.38540 53 ASP B N 1
ATOM 3618 C CA . ASP B 1 53 ? 26.05000 34.11100 46.16900 1.000 43.28929 53 ASP B CA 1
ATOM 3619 C C . ASP B 1 53 ? 27.30000 33.25600 46.29900 1.000 38.43337 53 ASP B C 1
ATOM 3620 O O . ASP B 1 53 ? 27.70500 32.59600 45.33700 1.000 34.40721 53 ASP B O 1
ATOM 3625 N N . ALA B 1 54 ? 27.91100 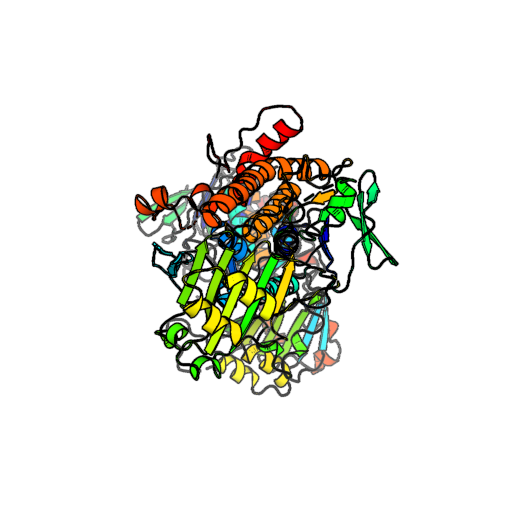33.27000 47.48600 1.000 33.35897 54 ALA B N 1
ATOM 3626 C CA . ALA B 1 54 ? 29.15800 32.54100 47.68900 1.000 41.27756 54 ALA B CA 1
ATOM 3627 C C . ALA B 1 54 ? 28.96100 31.03100 47.69500 1.000 35.48746 54 ALA B C 1
ATOM 3628 O O . ALA B 1 54 ? 29.93100 30.29200 47.49600 1.000 42.36102 54 ALA B O 1
ATOM 3630 N N . GLY B 1 55 ? 27.73800 30.55600 47.91200 1.000 35.05261 55 GLY B N 1
ATOM 3631 C CA . GLY B 1 55 ? 27.45900 29.13800 47.94800 1.000 35.70388 55 GLY B CA 1
ATOM 3632 C C . GLY B 1 55 ? 27.02900 28.51500 46.64000 1.000 42.47998 55 GLY B C 1
ATOM 3633 O O . GLY B 1 55 ? 26.79700 27.30400 46.59100 1.000 43.41248 55 GLY B O 1
ATOM 3634 N N . ASP B 1 56 ? 26.91800 29.30300 45.56900 1.000 43.61970 56 ASP B N 1
ATOM 3635 C CA . ASP B 1 56 ? 26.47000 28.79600 44.27200 1.000 41.07090 56 ASP B CA 1
ATOM 3636 C C . ASP B 1 56 ? 27.68700 28.29600 43.49700 1.000 33.32889 56 ASP B C 1
ATOM 3637 O O . ASP B 1 56 ? 28.21300 28.95200 42.59600 1.000 37.27258 56 ASP B O 1
ATOM 3642 N N . ALA B 1 57 ? 28.13800 27.10000 43.86500 1.000 42.19388 57 ALA B N 1
ATOM 3643 C CA . ALA B 1 57 ? 29.28700 26.47400 43.22800 1.000 34.35427 57 ALA B CA 1
ATOM 3644 C C . ALA B 1 57 ? 28.84900 25.69900 41.99300 1.000 32.03086 57 ALA B C 1
ATOM 3645 O O . ALA B 1 57 ? 27.82400 25.01300 42.00600 1.000 39.51073 57 ALA B O 1
ATOM 3647 N N . ILE B 1 58 ? 29.63400 25.81800 40.92100 1.000 25.37129 58 ILE B N 1
ATOM 3648 C CA . ILE B 1 58 ? 29.35200 25.14500 39.66000 1.000 34.96316 58 ILE B CA 1
ATOM 3649 C C . ILE B 1 58 ? 30.65700 24.63300 39.06800 1.000 39.53557 58 ILE B C 1
ATOM 3650 O O . ILE B 1 58 ? 31.74600 25.10400 39.40000 1.000 34.26250 58 ILE B O 1
ATOM 3655 N N . VAL B 1 59 ? 30.52700 23.66100 38.16900 1.000 28.13665 59 VAL B N 1
ATOM 3656 C CA . VAL B 1 59 ? 31.65500 23.08700 37.44500 1.000 31.65940 59 VAL B CA 1
ATOM 3657 C C . VAL B 1 59 ? 31.46000 23.38100 35.96600 1.000 35.59910 59 VAL B C 1
ATOM 3658 O O . VAL B 1 59 ? 30.42900 23.01700 35.38600 1.000 40.20207 59 VAL B O 1
ATOM 3662 N N . ILE B 1 60 ? 32.44200 24.03900 35.35800 1.000 32.16981 60 ILE B N 1
ATOM 3663 C CA . ILE B 1 60 ? 32.44000 24.31400 33.92700 1.000 34.80151 60 ILE B CA 1
ATOM 3664 C C . ILE B 1 60 ? 33.40400 23.34100 33.26400 1.000 36.75681 60 ILE B C 1
ATOM 3665 O O . ILE B 1 60 ? 34.58800 23.29000 33.61900 1.000 34.34370 60 ILE B O 1
ATOM 3670 N N . GLY B 1 61 ? 32.90000 22.56600 32.30700 1.000 36.54799 61 GLY B N 1
ATOM 3671 C CA . GLY B 1 61 ? 33.69200 21.55900 31.64100 1.000 34.51780 61 GLY B CA 1
ATOM 3672 C C . GLY B 1 61 ? 34.77100 22.14700 30.75400 1.000 38.40653 61 GLY B C 1
ATOM 3673 O O . GLY B 1 61 ? 34.71400 23.31500 30.35500 1.000 37.70999 61 GLY B O 1
ATOM 3674 N N . PRO B 1 62 ? 35.78500 21.33900 30.43100 1.000 41.35412 62 PRO B N 1
ATOM 3675 C CA . PRO B 1 62 ? 36.86600 21.83300 29.56100 1.000 39.77641 62 PRO B CA 1
ATOM 3676 C C . PRO B 1 62 ? 36.39200 22.21300 28.17100 1.000 36.93963 62 PRO B C 1
ATOM 3677 O O . PRO B 1 62 ? 37.00500 23.07900 27.53300 1.000 39.20464 62 PRO B O 1
ATOM 3681 N N . ASN B 1 63 ? 35.32000 21.58700 27.67900 1.000 38.00186 63 ASN B N 1
ATOM 3682 C CA . ASN B 1 63 ? 34.79300 21.93700 26.36400 1.000 41.45808 63 ASN B CA 1
ATOM 3683 C C . ASN B 1 63 ? 34.34200 23.39000 26.30800 1.000 42.69292 63 ASN B C 1
ATOM 3684 O O . ASN B 1 63 ? 34.38100 24.01000 25.23900 1.000 44.24438 63 ASN B O 1
ATOM 3689 N N . ALA B 1 64 ? 33.91100 23.94800 27.43800 1.000 37.41895 64 ALA B N 1
ATOM 3690 C CA . ALA B 1 64 ? 33.53300 25.35300 27.49300 1.000 38.96866 64 ALA B CA 1
ATOM 3691 C C . ALA B 1 64 ? 34.68800 26.25300 27.90700 1.000 37.17750 64 ALA B C 1
ATOM 3692 O O . ALA B 1 64 ? 34.70700 27.43200 27.53600 1.000 42.56083 64 ALA B O 1
ATOM 3694 N N . VAL B 1 65 ? 35.65100 25.72400 28.66600 1.000 38.16369 65 VAL B N 1
ATOM 3695 C CA . VAL B 1 65 ? 36.80700 26.52300 29.06400 1.000 36.64649 65 VAL B CA 1
ATOM 3696 C C . VAL B 1 65 ? 37.61300 26.93900 27.84100 1.000 36.95628 65 VAL B C 1
ATOM 3697 O O . VAL B 1 65 ? 38.02000 28.10000 27.71300 1.000 40.95474 65 VAL B O 1
ATOM 3701 N N . ARG B 1 66 ? 37.84700 26.00200 26.91700 1.000 40.22166 66 ARG B N 1
ATOM 3702 C CA . ARG B 1 66 ? 38.60600 26.32100 25.71200 1.000 43.31582 66 ARG B CA 1
ATOM 3703 C C . ARG B 1 66 ? 37.89900 27.36800 24.86000 1.000 44.11541 66 ARG B C 1
ATOM 3704 O O . ARG B 1 66 ? 38.55600 28.12400 24.13500 1.000 46.28715 66 ARG B O 1
ATOM 3712 N N . LEU B 1 67 ? 36.56700 27.43000 24.93200 1.000 39.71287 67 LEU B N 1
ATOM 3713 C CA . LEU B 1 67 ? 35.83800 28.47200 24.21700 1.000 35.33739 67 LEU B CA 1
ATOM 3714 C C . LEU B 1 67 ? 36.03600 29.83200 24.87600 1.000 43.17165 67 LEU B C 1
ATOM 3715 O O . LEU B 1 67 ? 36.26600 30.83500 24.18900 1.000 41.49963 67 LEU B O 1
ATOM 3720 N N . ILE B 1 68 ? 35.95500 29.88300 26.20900 1.000 40.40061 68 ILE B N 1
ATOM 3721 C CA . ILE B 1 68 ? 36.10500 31.14500 26.92800 1.000 44.23657 68 ILE B CA 1
ATOM 3722 C C . ILE B 1 68 ? 37.50900 31.70700 26.75700 1.000 41.63866 68 ILE B C 1
ATOM 3723 O O . ILE B 1 68 ? 37.69500 32.92900 26.69800 1.000 45.26414 68 ILE B O 1
ATOM 3728 N N . LYS B 1 69 ? 38.51600 30.83400 26.65700 1.000 42.03980 69 LYS B N 1
ATOM 3729 C CA . LYS B 1 69 ? 39.89700 31.29700 26.55700 1.000 45.78931 69 LYS B CA 1
ATOM 3730 C C . LYS B 1 69 ? 40.14200 32.08900 25.27900 1.000 49.30541 69 LYS B C 1
ATOM 3731 O O . LYS B 1 69 ? 41.00300 32.97600 25.25600 1.000 50.15776 69 LYS B O 1
ATOM 3737 N N . SER B 1 70 ? 39.39700 31.79400 24.21100 1.000 49.18498 70 SER B N 1
ATOM 3738 C CA . SER B 1 70 ? 39.60800 32.48000 22.94200 1.000 41.48173 70 SER B CA 1
ATOM 3739 C C . SER B 1 70 ? 39.14400 33.93100 22.97500 1.000 48.22527 70 SER B C 1
ATOM 3740 O O . SER B 1 70 ? 39.55300 34.71700 22.11400 1.000 51.04747 70 SER B O 1
ATOM 3743 N N . TRP B 1 71 ? 38.30700 34.30600 23.94400 1.000 49.53765 71 TRP B N 1
ATOM 3744 C CA . TRP B 1 71 ? 37.80200 35.67000 24.03100 1.000 46.27833 71 TRP B CA 1
ATOM 3745 C C . TRP B 1 71 ? 38.82700 36.65400 24.57900 1.000 47.25002 71 TRP B C 1
ATOM 3746 O O . TRP B 1 71 ? 38.58100 37.86400 24.53500 1.000 50.65634 71 TRP B O 1
ATOM 3757 N N . GLY B 1 72 ? 39.95600 36.17400 25.09400 1.000 46.72054 72 GLY B N 1
ATOM 3758 C CA . GLY B 1 72 ? 40.96800 37.04900 25.65100 1.000 48.89676 72 GLY B CA 1
ATOM 3759 C C . GLY B 1 72 ? 41.84900 36.35400 26.66800 1.000 56.20766 72 GLY B C 1
ATOM 3760 O O . GLY B 1 72 ? 41.34700 35.70300 27.58900 1.000 52.17425 72 GLY B O 1
ATOM 3761 N N . GLU B 1 73 ? 43.16900 36.48800 26.51100 1.000 54.11250 73 GLU B N 1
ATOM 3762 C CA . GLU B 1 73 ? 44.09700 35.82000 27.41900 1.000 59.01588 73 GLU B CA 1
ATOM 3763 C C . GLU B 1 73 ? 43.97700 36.34700 28.84300 1.000 55.49212 73 GLU B C 1
ATOM 3764 O O . GLU B 1 73 ? 44.24700 35.61200 29.80000 1.000 59.09456 73 GLU B O 1
ATOM 3770 N N . GLN B 1 74 ? 43.57200 37.60800 29.00500 1.000 57.70465 74 GLN B N 1
ATOM 3771 C CA . GLN B 1 74 ? 43.45300 38.18900 30.33700 1.000 58.49481 74 GLN B CA 1
ATOM 3772 C C . GLN B 1 74 ? 42.32100 37.56500 31.14600 1.000 56.32887 74 GLN B C 1
ATOM 3773 O O . GLN B 1 74 ? 42.34700 37.63700 32.37900 1.000 56.00061 74 GLN B O 1
ATOM 3779 N N . LEU B 1 75 ? 41.33500 36.95300 30.48200 1.000 50.56081 75 LEU B N 1
ATOM 3780 C CA . LEU B 1 75 ? 40.22400 36.33800 31.20400 1.000 50.52644 75 LEU B CA 1
ATOM 3781 C C . LEU B 1 75 ? 40.71100 35.27000 32.17600 1.000 43.91588 75 LEU B C 1
ATOM 3782 O O . LEU B 1 75 ? 40.21100 35.17400 33.30200 1.000 44.82216 75 LEU B O 1
ATOM 3787 N N . CYS B 1 76 ? 41.68900 34.46000 31.76000 1.000 47.19609 76 CYS B N 1
ATOM 3788 C CA . CYS B 1 76 ? 42.21700 33.42500 32.64400 1.000 54.05061 76 CYS B CA 1
ATOM 3789 C C . CYS B 1 76 ? 42.84100 34.02500 33.89700 1.000 49.10802 76 CYS B C 1
ATOM 3790 O O . CYS B 1 76 ? 42.76100 33.42800 34.97700 1.000 46.61153 76 CYS B O 1
ATOM 3793 N N . GLU B 1 77 ? 43.45900 35.20200 33.77800 1.000 52.40953 77 GLU B N 1
ATOM 3794 C CA . GLU B 1 77 ? 44.03100 35.86100 34.94700 1.000 48.00377 77 GLU B CA 1
ATOM 3795 C C . GLU B 1 77 ? 42.94900 36.35900 35.89700 1.000 48.86514 77 GLU B C 1
ATOM 3796 O O . GLU B 1 77 ? 43.14500 36.34800 37.11700 1.000 48.15626 77 GLU B O 1
ATOM 3802 N N . GLU B 1 78 ? 41.80700 36.79900 35.36100 1.000 42.08386 78 GLU B N 1
ATOM 3803 C CA . GLU B 1 78 ? 40.71800 37.26000 36.21600 1.000 42.53331 78 GLU B CA 1
ATOM 3804 C C . GLU B 1 78 ? 40.00500 36.09800 36.89700 1.000 32.03586 78 GLU B C 1
ATOM 3805 O O . GLU B 1 78 ? 39.51300 36.24700 38.02200 1.000 30.74912 78 GLU B O 1
ATOM 3811 N N . ILE B 1 79 ? 39.94100 34.94000 36.23800 1.000 35.69378 79 ILE B N 1
ATOM 3812 C CA . ILE B 1 79 ? 39.17900 33.81500 36.77000 1.000 38.41727 79 ILE B CA 1
ATOM 3813 C C . ILE B 1 79 ? 40.02300 32.97700 37.72700 1.000 38.95345 79 ILE B C 1
ATOM 3814 O O . ILE B 1 79 ? 39.49500 32.42800 38.70300 1.000 35.41864 79 ILE B O 1
ATOM 3819 N N . GLU B 1 80 ? 41.33100 32.89500 37.48400 1.000 42.37964 80 GLU B N 1
ATOM 3820 C CA . GLU B 1 80 ? 42.21200 32.03400 38.27000 1.000 41.27796 80 GLU B CA 1
ATOM 3821 C C . GLU B 1 80 ? 42.06900 32.17900 39.78400 1.000 38.15992 80 GLU B C 1
ATOM 3822 O O . GLU B 1 80 ? 42.03600 31.14100 40.46700 1.000 41.25174 80 GLU B O 1
ATOM 3828 N N . PRO B 1 81 ? 41.98500 33.37800 40.37200 1.000 38.54564 81 PRO B N 1
ATOM 3829 C CA . PRO B 1 81 ? 41.85300 33.45400 41.83700 1.000 36.60510 81 PRO B CA 1
ATOM 3830 C C . PRO B 1 81 ? 40.57700 32.83300 42.37600 1.000 35.54233 81 PRO B C 1
ATOM 3831 O O . PRO B 1 81 ? 40.54000 32.47100 43.55900 1.000 37.03327 81 PRO B O 1
ATOM 3835 N N . HIS B 1 82 ? 39.53400 32.69900 41.56100 1.000 33.87253 82 HIS B N 1
ATOM 3836 C CA . HIS B 1 82 ? 38.26200 32.15500 42.01700 1.000 33.15609 82 HIS B CA 1
ATOM 3837 C C . HIS B 1 82 ? 38.09400 30.67700 41.69700 1.000 30.17467 82 HIS B C 1
ATOM 3838 O O . HIS B 1 82 ? 37.01900 30.12400 41.94300 1.000 39.41378 82 HIS B O 1
ATOM 3845 N N . LEU B 1 83 ? 39.12100 30.02800 41.15900 1.000 31.28814 83 LEU B N 1
ATOM 3846 C CA . LEU B 1 83 ? 39.05600 28.59900 40.89000 1.000 30.73255 83 LEU B CA 1
ATOM 3847 C C . LEU B 1 83 ? 39.37400 27.81400 42.15600 1.000 34.20187 83 LEU B C 1
ATOM 3848 O O . LEU B 1 83 ? 40.35300 28.10600 42.85000 1.000 30.56337 83 LEU B O 1
ATOM 3853 N N . SER B 1 84 ? 38.54400 26.82100 42.45600 1.000 28.93278 84 SER B N 1
ATOM 3854 C CA . SER B 1 84 ? 38.82900 25.92200 43.56500 1.000 32.99052 84 SER B CA 1
ATOM 3855 C C . SER B 1 84 ? 39.97400 24.98700 43.19800 1.000 28.03381 84 SER B C 1
ATOM 3856 O O . SER B 1 84 ? 40.10900 24.56700 42.04500 1.000 29.99690 84 SER B O 1
ATOM 3859 N N . ASN B 1 85 ? 40.81000 24.66800 44.18400 1.000 30.82278 85 ASN B N 1
ATOM 3860 C CA . ASN B 1 85 ? 41.90400 23.72500 43.99300 1.000 30.01972 85 ASN B CA 1
ATOM 3861 C C . ASN B 1 85 ? 41.52700 22.30000 44.38000 1.000 27.11157 85 ASN B C 1
ATOM 3862 O O . ASN B 1 85 ? 42.41500 21.45300 44.52300 1.000 29.01318 85 ASN B O 1
ATOM 3867 N N . ALA B 1 86 ? 40.23700 22.02000 44.55200 1.000 27.09727 86 ALA B N 1
ATOM 3868 C CA . ALA B 1 86 ? 39.79600 20.67000 44.87200 1.000 24.56997 86 ALA B CA 1
ATOM 3869 C C . ALA B 1 86 ? 40.07900 19.72700 43.71000 1.000 29.42236 86 ALA B C 1
ATOM 3870 O O . ALA B 1 86 ? 39.92100 20.09000 42.54200 1.000 23.98910 86 ALA B O 1
ATOM 3872 N N . THR B 1 87 ? 40.49900 18.50800 44.03800 1.000 25.90506 87 THR B N 1
ATOM 3873 C CA . THR B 1 87 ? 40.81800 17.50200 43.03600 1.000 25.52576 87 THR B CA 1
ATOM 3874 C C . THR B 1 87 ? 39.95600 16.25200 43.12100 1.000 29.93810 87 THR B C 1
ATOM 3875 O O . THR B 1 87 ? 39.78700 15.57100 42.10700 1.000 34.66968 87 THR B O 1
ATOM 3879 N N . HIS B 1 88 ? 39.40800 15.93100 44.29100 1.000 26.15018 88 HIS B N 1
ATOM 3880 C CA . HIS B 1 88 ? 38.66700 14.69200 44.47400 1.000 32.21259 88 HIS B CA 1
ATOM 3881 C C . HIS B 1 88 ? 37.39300 14.95100 45.26200 1.000 28.92211 88 HIS B C 1
ATOM 3882 O O . HIS B 1 88 ? 37.31400 15.88400 46.06500 1.000 26.55226 88 HIS B O 1
ATOM 3889 N N . ALA B 1 89 ? 36.39800 14.10200 45.02200 1.000 27.13093 89 ALA B N 1
ATOM 3890 C CA . ALA B 1 89 ? 35.15200 14.09900 45.77100 1.000 28.01089 89 ALA B CA 1
ATOM 3891 C C . ALA B 1 89 ? 34.97100 12.72800 46.40500 1.000 30.63888 89 ALA B C 1
ATOM 3892 O O . ALA B 1 89 ? 35.09400 11.70400 45.72400 1.000 31.58703 89 ALA B O 1
ATOM 3894 N N . GLU B 1 90 ? 34.69200 12.71100 47.70300 1.000 28.56738 90 GLU B N 1
ATOM 3895 C CA . GLU B 1 90 ? 34.51600 11.46900 48.44400 1.000 32.14850 90 GLU B CA 1
ATOM 3896 C C . GLU B 1 90 ? 33.03300 11.11600 48.49100 1.000 29.61788 90 GLU B C 1
ATOM 3897 O O . GLU B 1 90 ? 32.22200 11.89300 49.00800 1.000 28.37877 90 GLU B O 1
ATOM 3903 N N . MET B 1 91 ? 32.68200 9.95100 47.95000 1.000 36.90038 91 MET B N 1
ATOM 3904 C CA . MET B 1 91 ? 31.30000 9.48900 47.89200 1.000 31.76153 91 MET B CA 1
ATOM 3905 C C . MET B 1 91 ? 31.02900 8.53800 49.05100 1.000 34.82217 91 MET B C 1
ATOM 3906 O O . MET B 1 91 ? 31.78500 7.58400 49.26600 1.000 32.72465 91 MET B O 1
ATOM 3911 N N . LEU B 1 92 ? 29.94800 8.79400 49.78600 1.000 32.23402 92 LEU B N 1
ATOM 3912 C CA . LEU B 1 92 ? 29.53400 7.95600 50.90300 1.000 32.29857 92 LEU B CA 1
ATOM 3913 C C . LEU B 1 92 ? 28.03700 7.69000 50.80900 1.000 29.51137 92 LEU B C 1
ATOM 3914 O O . LEU B 1 92 ? 27.31700 8.33200 50.03900 1.000 24.48418 92 LEU B O 1
ATOM 3919 N N . ASP B 1 93 ? 27.56600 6.72900 51.60400 1.000 31.09860 93 ASP B N 1
ATOM 3920 C CA . ASP B 1 93 ? 26.16000 6.35800 51.62100 1.000 36.94743 93 ASP B CA 1
ATOM 3921 C C . ASP B 1 93 ? 25.46700 6.95400 52.84600 1.000 34.19580 93 ASP B C 1
ATOM 3922 O O . ASP B 1 93 ? 26.06800 7.67300 53.64800 1.000 31.17482 93 ASP B O 1
ATOM 3927 N N . HIS B 1 94 ? 24.17800 6.63800 52.99400 1.000 31.41487 94 HIS B N 1
ATOM 3928 C CA . HIS B 1 94 ? 23.40200 7.16600 54.11000 1.000 33.33843 94 HIS B CA 1
ATOM 3929 C C . HIS B 1 94 ? 23.78200 6.54000 55.44500 1.000 34.62055 94 HIS B C 1
ATOM 3930 O O . HIS B 1 94 ? 23.28800 6.99100 56.48400 1.000 33.43657 94 HIS B O 1
ATOM 3937 N N . HIS B 1 95 ? 24.63200 5.51500 55.44400 1.000 34.85552 95 HIS B N 1
ATOM 3938 C CA . HIS B 1 95 ? 25.26100 5.02000 56.65900 1.000 28.80399 95 HIS B CA 1
ATOM 3939 C C . HIS B 1 95 ? 26.59400 5.70000 56.93200 1.000 33.80450 95 HIS B C 1
ATOM 3940 O O . HIS B 1 95 ? 27.29500 5.31000 57.87200 1.000 27.86346 95 HIS B O 1
ATOM 3947 N N . ASP B 1 96 ? 26.95400 6.70400 56.12600 1.000 32.68086 96 ASP B N 1
ATOM 3948 C CA . ASP B 1 96 ? 28.21900 7.42600 56.26300 1.000 30.26024 96 ASP B CA 1
ATOM 3949 C C . ASP B 1 96 ? 29.40600 6.47500 56.12000 1.000 31.22678 96 ASP B C 1
ATOM 3950 O O . ASP B 1 96 ? 30.36900 6.52200 56.88800 1.000 32.67449 96 ASP B O 1
ATOM 3955 N N . ARG B 1 97 ? 29.33200 5.59400 55.12700 1.000 31.99902 97 ARG B N 1
ATOM 3956 C CA . ARG B 1 97 ? 30.38300 4.63000 54.84200 1.000 33.39705 97 ARG B CA 1
ATOM 3957 C C . ARG B 1 97 ? 30.96500 4.91400 53.46700 1.000 36.25302 97 ARG B C 1
ATOM 3958 O O . ARG B 1 97 ? 30.23800 5.29400 52.54400 1.000 33.96524 97 ARG B O 1
ATOM 3966 N N . PHE B 1 98 ? 32.27300 4.71800 53.33100 1.000 32.26326 98 PHE B N 1
ATOM 3967 C CA . PHE B 1 98 ? 32.95200 5.01200 52.07500 1.000 33.59503 98 PHE B CA 1
ATOM 3968 C C . PHE B 1 98 ? 32.43800 4.12500 50.94500 1.000 32.82987 98 PHE B C 1
ATOM 3969 O O . PHE B 1 98 ? 32.34400 2.90100 51.08900 1.000 36.26608 98 PHE B O 1
ATOM 3977 N N . ILE B 1 99 ? 32.11600 4.75100 49.81100 1.000 32.18035 99 ILE B N 1
ATOM 3978 C CA . ILE B 1 99 ? 31.75500 4.04200 48.58000 1.000 29.47535 99 ILE B CA 1
ATOM 3979 C C . ILE B 1 99 ? 32.90300 4.06300 47.58000 1.000 38.57372 99 ILE B C 1
ATOM 3980 O O . ILE B 1 99 ? 33.41600 3.01400 47.18900 1.000 43.70731 99 ILE B O 1
ATOM 3985 N N . VAL B 1 100 ? 33.31700 5.25700 47.14800 1.000 34.58093 100 VAL B N 1
ATOM 3986 C CA . VAL B 1 100 ? 34.34600 5.41100 46.12300 1.000 37.25112 100 VAL B CA 1
ATOM 3987 C C . VAL B 1 100 ? 34.80300 6.86200 46.13900 1.000 40.33742 100 VAL B C 1
ATOM 3988 O O . VAL B 1 100 ? 34.07700 7.75400 46.57900 1.000 35.11393 100 VAL B O 1
ATOM 3992 N N . ARG B 1 101 ? 36.02300 7.10000 45.67900 1.000 39.72228 101 ARG B N 1
ATOM 3993 C CA . ARG B 1 101 ? 36.54100 8.45100 45.52700 1.000 40.39150 101 ARG B CA 1
ATOM 3994 C C . ARG B 1 101 ? 36.83800 8.68500 44.05600 1.000 42.93767 101 ARG B C 1
ATOM 3995 O O . ARG B 1 101 ? 37.43300 7.82800 43.39700 1.000 38.47915 101 ARG B O 1
ATOM 4003 N N . HIS B 1 102 ? 36.40500 9.83100 43.54300 1.000 34.74537 102 HIS B N 1
ATOM 4004 C CA . HIS B 1 102 ? 36.56200 10.16300 42.13800 1.000 36.79948 102 HIS B CA 1
ATOM 4005 C C . HIS B 1 102 ? 37.30800 11.47900 41.99000 1.000 34.78009 102 HIS B C 1
ATOM 4006 O O . HIS B 1 102 ? 37.17500 12.38400 42.81800 1.000 37.02440 102 HIS B O 1
ATOM 4013 N N . GLU B 1 103 ? 38.09600 11.57400 40.92400 1.000 31.60849 103 GLU B N 1
ATOM 4014 C CA . GLU B 1 103 ? 38.69300 12.84200 40.53900 1.000 40.37560 103 GLU B CA 1
ATOM 4015 C C . GLU B 1 103 ? 37.64500 13.70000 39.84400 1.000 46.32068 103 GLU B C 1
ATOM 4016 O O . GLU B 1 103 ? 36.77900 13.18500 39.13100 1.000 57.78509 103 GLU B O 1
ATOM 4022 N N . LEU B 1 104 ? 37.71800 15.01100 40.06200 1.000 49.87640 104 LEU B N 1
ATOM 4023 C CA . LEU B 1 104 ? 36.70800 15.91400 39.53100 1.000 56.52927 104 LEU B CA 1
ATOM 4024 C C . LEU B 1 104 ? 36.72600 15.90400 38.00100 1.000 65.44290 104 LEU B C 1
ATOM 4025 O O . LEU B 1 104 ? 37.60900 15.32500 37.36300 1.000 69.65370 104 LEU B O 1
ATOM 4030 N N . ALA B 1 105 ? 35.72200 16.55400 37.41200 1.000 72.42956 105 ALA B N 1
ATOM 4031 C CA . ALA B 1 105 ? 35.46700 16.51100 35.97000 1.000 75.08952 105 ALA B CA 1
ATOM 4032 C C . ALA B 1 105 ? 35.68500 17.89800 35.36800 1.000 74.18281 105 ALA B C 1
ATOM 4033 O O . ALA B 1 105 ? 34.76700 18.72100 35.33000 1.000 70.67346 105 ALA B O 1
ATOM 4035 N N . GLY B 1 106 ? 36.89800 18.14900 34.88200 1.000 69.56156 106 GLY B N 1
ATOM 4036 C CA . GLY B 1 106 ? 37.96900 17.17400 34.95800 1.000 72.82089 106 GLY B CA 1
ATOM 4037 C C . GLY B 1 106 ? 38.82100 17.02700 33.71400 1.000 73.29478 106 GLY B C 1
ATOM 4038 O O . GLY B 1 106 ? 38.33600 17.17200 32.59100 1.000 74.48402 106 GLY B O 1
ATOM 4039 N N . ARG B 1 107 ? 40.10200 16.73800 33.91600 1.000 77.05472 107 ARG B N 1
ATOM 4040 C CA . ARG B 1 107 ? 40.66600 16.62300 35.25800 1.000 73.93846 107 ARG B CA 1
ATOM 4041 C C . ARG B 1 107 ? 41.76800 17.65700 35.42400 1.000 69.38897 107 ARG B C 1
ATOM 4042 O O . ARG B 1 107 ? 42.90900 17.43700 35.01700 1.000 69.31938 107 ARG B O 1
ATOM 4050 N N . GLY B 1 108 ? 41.41600 18.79000 36.03000 1.000 65.93638 108 GLY B N 1
ATOM 4051 C CA . GLY B 1 108 ? 42.26100 19.96100 36.01600 1.000 56.59236 108 GLY B CA 1
ATOM 4052 C C . GLY B 1 108 ? 42.11300 20.82200 34.78300 1.000 56.83319 108 GLY B C 1
ATOM 4053 O O . GLY B 1 108 ? 42.55800 21.97700 34.79400 1.000 66.44964 108 GLY B O 1
ATOM 4054 N N . LYS B 1 109 ? 41.50100 20.30000 33.71800 1.000 59.67116 109 LYS B N 1
ATOM 4055 C CA . LYS B 1 109 ? 41.24800 21.08900 32.52000 1.000 58.80576 109 LYS B CA 1
ATOM 4056 C C . LYS B 1 109 ? 40.04800 22.01300 32.67300 1.000 47.91326 109 LYS B C 1
ATOM 4057 O O . LYS B 1 109 ? 39.95900 23.01400 31.95600 1.000 42.26169 109 LYS B O 1
ATOM 4063 N N . GLY B 1 110 ? 39.12600 21.70000 33.58500 1.000 52.07713 110 GLY B N 1
ATOM 4064 C CA . GLY B 1 110 ? 37.91700 22.47100 33.76400 1.000 46.65994 110 GLY B CA 1
ATOM 4065 C C . GLY B 1 110 ? 38.02600 23.49300 34.88300 1.000 47.29286 110 GLY B C 1
ATOM 4066 O O . GLY B 1 110 ? 39.07700 23.69200 35.49600 1.000 43.42488 110 GLY B O 1
ATOM 4067 N N . TRP B 1 111 ? 36.90000 24.15300 35.14600 1.000 40.72748 111 TRP B N 1
ATOM 4068 C CA . TRP B 1 111 ? 36.81000 25.20800 36.14900 1.000 35.87239 111 TRP B CA 1
ATOM 4069 C C . TRP B 1 111 ? 35.76600 24.83000 37.19000 1.000 39.03168 111 TRP B C 1
ATOM 4070 O O . TRP B 1 111 ? 34.59500 24.62100 36.85400 1.000 45.13202 111 TRP B O 1
ATOM 4081 N N . PHE B 1 112 ? 36.19100 24.74700 38.44700 1.000 36.33242 112 PHE B N 1
ATOM 4082 C CA . PHE B 1 112 ? 35.30100 24.57600 39.59400 1.000 38.49557 112 PHE B CA 1
ATOM 4083 C C . PHE B 1 112 ? 35.32500 25.90100 40.35100 1.000 37.08301 112 PHE B C 1
ATOM 4084 O O . PHE B 1 112 ? 36.29400 26.20200 41.05400 1.000 35.77414 112 PHE B O 1
ATOM 4092 N N . THR B 1 113 ? 34.26900 26.69700 40.20300 1.000 29.92882 113 THR B N 1
ATOM 4093 C CA . THR B 1 113 ? 34.30500 28.07700 40.67400 1.000 36.34797 113 THR B CA 1
ATOM 4094 C C . THR B 1 113 ? 32.90200 28.51700 41.08400 1.000 32.99094 113 THR B C 1
ATOM 4095 O O . THR B 1 113 ? 31.99000 27.69900 41.23700 1.000 32.25362 113 THR B O 1
ATOM 4099 N N . ASN B 1 114 ? 32.74000 29.82600 41.26600 1.000 38.29181 114 ASN B N 1
ATOM 4100 C CA . ASN B 1 114 ? 31.49600 30.43200 41.71900 1.000 38.71305 114 ASN B CA 1
ATOM 4101 C C . ASN B 1 114 ? 30.73800 31.01300 40.53000 1.000 30.43992 114 ASN B C 1
AT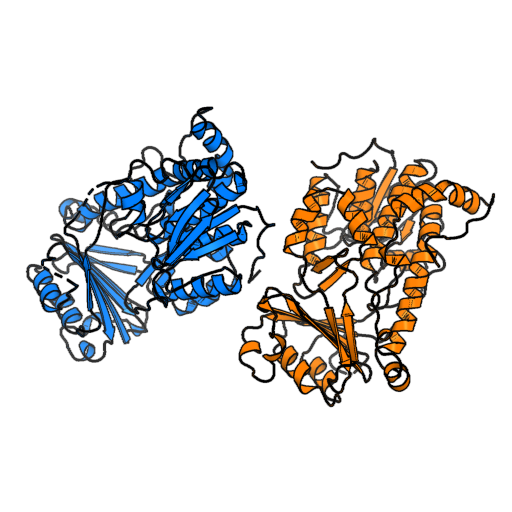OM 4102 O O . ASN B 1 114 ? 31.34000 31.60200 39.62800 1.000 30.55105 114 ASN B O 1
ATOM 4107 N N . ARG B 1 115 ? 29.41200 30.84500 40.53900 1.000 31.31858 115 ARG B N 1
ATOM 4108 C CA . ARG B 1 115 ? 28.60100 31.25300 39.39400 1.000 27.67687 115 ARG B CA 1
ATOM 4109 C C . ARG B 1 115 ? 28.61200 32.76800 39.21700 1.000 29.89425 115 ARG B C 1
ATOM 4110 O O . ARG B 1 115 ? 28.89200 33.27300 38.12300 1.000 29.84534 115 ARG B O 1
ATOM 4118 N N . GLY B 1 116 ? 28.30700 33.50900 40.28300 1.000 23.98893 116 GLY B N 1
ATOM 4119 C CA . GLY B 1 116 ? 28.23600 34.95700 40.16800 1.000 33.95625 116 GLY B CA 1
ATOM 4120 C C . GLY B 1 116 ? 29.57800 35.59200 39.86300 1.000 33.54977 116 GLY B C 1
ATOM 4121 O O . GLY B 1 116 ? 29.65300 36.59000 39.14100 1.000 34.56056 116 GLY B O 1
ATOM 4122 N N . ARG B 1 117 ? 30.65700 35.02700 40.40700 1.000 30.60695 117 ARG B N 1
ATOM 4123 C CA . ARG B 1 117 ? 31.98500 35.56200 40.12800 1.000 33.60802 117 ARG B CA 1
ATOM 4124 C C . ARG B 1 117 ? 32.34900 35.39400 38.65900 1.000 30.57963 117 ARG B C 1
ATOM 4125 O O . ARG B 1 117 ? 32.95600 36.28900 38.05800 1.000 29.76770 117 ARG B O 1
ATOM 4133 N N . LEU B 1 118 ? 31.98600 34.25800 38.06000 1.000 28.03030 118 LEU B N 1
ATOM 4134 C CA . LEU B 1 118 ? 32.30000 34.04200 36.65200 1.000 30.21649 118 LEU B CA 1
ATOM 4135 C C . LEU B 1 118 ? 31.42900 34.90900 35.75300 1.000 22.66984 118 LEU B C 1
ATOM 4136 O O . LEU B 1 118 ? 31.92300 35.50200 34.78700 1.000 23.57943 118 LEU B O 1
ATOM 4141 N N . ILE B 1 119 ? 30.13200 35.00100 36.05700 1.000 27.63868 119 ILE B N 1
ATOM 4142 C CA . ILE B 1 119 ? 29.23500 35.82000 35.24600 1.000 27.14192 119 ILE B CA 1
ATOM 4143 C C . ILE B 1 119 ? 29.64700 37.28600 35.30500 1.000 28.37402 119 ILE B C 1
ATOM 4144 O O . ILE B 1 119 ? 29.60600 37.99700 34.29400 1.000 32.35687 119 ILE B O 1
ATOM 4149 N N . SER B 1 120 ? 30.06300 37.75900 36.48400 1.000 28.05984 120 SER B N 1
ATOM 4150 C CA . SER B 1 120 ? 30.51200 39.14400 36.60300 1.000 30.04971 120 SER B CA 1
ATOM 4151 C C . SER B 1 120 ? 31.74900 39.39800 35.75300 1.000 29.80476 120 SER B C 1
ATOM 4152 O O . SER B 1 120 ? 31.85900 40.44200 35.10000 1.000 32.22725 120 SER B O 1
ATOM 4155 N N . ILE B 1 121 ? 32.69100 38.45100 35.74700 1.000 30.76323 121 ILE B N 1
ATOM 4156 C CA . ILE B 1 121 ? 33.89900 38.60200 34.93900 1.000 30.10626 121 ILE B CA 1
ATOM 4157 C C . ILE B 1 121 ? 33.55200 38.63300 33.45500 1.000 32.82365 121 ILE B C 1
ATOM 4158 O O . ILE B 1 121 ? 34.07400 39.46100 32.69800 1.000 37.09789 121 ILE B O 1
ATOM 4163 N N . LEU B 1 122 ? 32.66700 37.73500 33.01300 1.000 28.36223 122 LEU B N 1
ATOM 4164 C CA . LEU B 1 122 ? 32.26400 37.73500 31.61000 1.000 26.66268 122 LEU B CA 1
ATOM 4165 C C . LEU B 1 122 ? 31.47200 38.98900 31.26600 1.000 28.50733 122 LEU B C 1
ATOM 4166 O O . LEU B 1 122 ? 31.61500 39.53800 30.16700 1.000 29.72308 122 LEU B O 1
ATOM 4171 N N . TYR B 1 123 ? 30.63100 39.45500 32.19200 1.000 30.69524 123 TYR B N 1
ATOM 4172 C CA . TYR B 1 123 ? 29.87200 40.67800 31.95700 1.000 31.66963 123 TYR B CA 1
ATOM 4173 C C . TYR B 1 123 ? 30.79300 41.88400 31.82700 1.000 30.43241 123 TYR B C 1
ATOM 4174 O O . TYR B 1 123 ? 30.61500 42.71500 30.92900 1.000 34.34457 123 TYR B O 1
ATOM 4183 N N . GLU B 1 124 ? 31.78400 41.99900 32.71400 1.000 33.37149 124 GLU B N 1
ATOM 4184 C CA . GLU B 1 124 ? 32.72300 43.11200 32.61800 1.000 35.63194 124 GLU B CA 1
ATOM 4185 C C . GLU B 1 124 ? 33.57900 43.00400 31.36400 1.000 36.78812 124 GLU B C 1
ATOM 4186 O O . GLU B 1 124 ? 33.90900 44.02000 30.74100 1.000 40.77478 124 GLU B O 1
ATOM 4192 N N . HIS B 1 125 ? 33.94800 41.78100 30.97500 1.000 34.64596 125 HIS B N 1
ATOM 4193 C CA . HIS B 1 125 ? 34.70500 41.60100 29.74100 1.000 36.44687 125 HIS B CA 1
ATOM 4194 C C . HIS B 1 125 ? 33.87600 42.00200 28.52700 1.000 37.14380 125 HIS B C 1
ATOM 4195 O O . HIS B 1 125 ? 34.40400 42.58200 27.57100 1.000 35.17347 125 HIS B O 1
ATOM 4202 N N . ALA B 1 126 ? 32.57300 41.70800 28.55100 1.000 31.71593 126 ALA B N 1
ATOM 4203 C CA . ALA B 1 126 ? 31.70400 42.11300 27.45100 1.000 33.01195 126 ALA B CA 1
ATOM 4204 C C . ALA B 1 126 ? 31.58600 43.62800 27.36200 1.000 34.42315 126 ALA B C 1
ATOM 4205 O O . ALA B 1 126 ? 31.48300 44.17600 26.25800 1.000 37.49349 126 ALA B O 1
ATOM 4207 N N . ARG B 1 127 ? 31.60200 44.32100 28.50400 1.000 34.28736 127 ARG B N 1
ATOM 4208 C CA . ARG B 1 127 ? 31.56600 45.77900 28.47600 1.000 38.01292 127 ARG B CA 1
ATOM 4209 C C . ARG B 1 127 ? 32.89000 46.36500 28.00300 1.000 38.15898 127 ARG B C 1
ATOM 4210 O O . ARG B 1 127 ? 32.90100 47.42200 27.36200 1.000 44.70921 127 ARG B O 1
ATOM 4218 N N . LYS B 1 128 ? 34.01000 45.70300 28.30700 1.000 41.42549 128 LYS B N 1
ATOM 4219 C CA . LYS B 1 128 ? 35.29100 46.14400 27.76400 1.000 44.32947 128 LYS B CA 1
ATOM 4220 C C . LYS B 1 128 ? 35.30000 46.07700 26.24400 1.000 43.14752 128 LYS B C 1
ATOM 4221 O O . LYS B 1 128 ? 35.93000 46.91400 25.58800 1.000 48.27441 128 LYS B O 1
ATOM 4227 N N . LEU B 1 129 ? 34.60900 45.09400 25.66900 1.000 39.25685 129 LEU B N 1
ATOM 4228 C CA . LEU B 1 129 ? 34.50000 44.95900 24.22300 1.000 35.11498 129 LEU B CA 1
ATOM 4229 C C . LEU B 1 129 ? 33.50400 45.93400 23.61100 1.000 40.74585 129 LEU B C 1
ATOM 4230 O O . LEU B 1 129 ? 33.36800 45.96300 22.38300 1.000 39.46600 129 LEU B O 1
ATOM 4235 N N . GLY B 1 130 ? 32.81000 46.72300 24.42600 1.000 40.69393 130 GLY B N 1
ATOM 4236 C CA . GLY B 1 130 ? 31.85000 47.67800 23.91000 1.000 38.57233 130 GLY B CA 1
ATOM 4237 C C . GLY B 1 130 ? 30.55200 47.07000 23.42800 1.000 35.58745 130 GLY B C 1
ATOM 4238 O O . GLY B 1 130 ? 29.98100 47.54300 22.43800 1.000 39.23379 130 GLY B O 1
ATOM 4239 N N . ILE B 1 131 ? 30.06500 46.03500 24.10100 1.000 37.09924 131 ILE B N 1
ATOM 4240 C CA . ILE B 1 131 ? 28.83200 45.36500 23.70500 1.000 35.70995 131 ILE B CA 1
ATOM 4241 C C . ILE B 1 131 ? 27.64600 46.10000 24.31700 1.000 32.57824 131 ILE B C 1
ATOM 4242 O O . ILE B 1 131 ? 27.66400 46.45600 25.50200 1.000 38.73863 131 ILE B O 1
ATOM 4247 N N . ASP B 1 132 ? 26.61500 46.33500 23.50500 1.000 35.96867 132 ASP B N 1
ATOM 4248 C CA . ASP B 1 132 ? 25.40900 47.01900 23.95700 1.000 37.35396 132 ASP B CA 1
ATOM 4249 C C . ASP B 1 132 ? 24.61200 46.13100 24.90500 1.000 34.27043 132 ASP B C 1
ATOM 4250 O O . ASP B 1 132 ? 23.76200 45.35000 24.46500 1.000 35.68045 132 ASP B O 1
ATOM 4255 N N . ILE B 1 133 ? 24.87600 46.24400 26.20400 1.000 34.67560 133 ILE B N 1
ATOM 4256 C CA . ILE B 1 133 ? 24.17900 45.47600 27.23000 1.000 38.14997 133 ILE B CA 1
ATOM 4257 C C . ILE B 1 133 ? 23.24400 46.41600 27.97400 1.000 42.16011 133 ILE B C 1
ATOM 4258 O O . ILE B 1 133 ? 23.65800 47.49900 28.40600 1.000 40.64956 133 ILE B O 1
ATOM 4263 N N . ARG B 1 134 ? 21.98700 46.00500 28.12500 1.000 37.55966 134 ARG B N 1
ATOM 4264 C CA . ARG B 1 134 ? 20.95800 46.83900 28.74400 1.000 38.05273 134 ARG B CA 1
ATOM 4265 C C . ARG B 1 134 ? 20.32400 46.06900 29.89800 1.000 31.06795 134 ARG B C 1
ATOM 4266 O O . ARG B 1 134 ? 19.50100 45.17400 29.68400 1.000 28.95545 134 ARG B O 1
ATOM 4274 N N . LEU B 1 135 ? 20.71300 46.42500 31.11900 1.000 25.55967 135 LEU B N 1
ATOM 4275 C CA . LEU B 1 135 ? 20.15600 45.82300 32.31700 1.000 33.28725 135 LEU B CA 1
ATOM 4276 C C . LEU B 1 135 ? 18.81400 46.46600 32.65700 1.000 32.58618 135 LEU B C 1
ATOM 4277 O O . LEU B 1 135 ? 18.45500 47.53000 32.14600 1.000 32.23450 135 LEU B O 1
ATOM 4282 N N . GLY B 1 136 ? 18.06800 45.80600 33.53800 1.000 28.49498 136 GLY B N 1
ATOM 4283 C CA . GLY B 1 136 ? 16.74000 46.28300 33.88500 1.000 33.03403 136 GLY B CA 1
ATOM 4284 C C . GLY B 1 136 ? 15.77700 46.29800 32.72100 1.000 30.76422 136 GLY B C 1
ATOM 4285 O O . GLY B 1 136 ? 14.87000 47.13600 32.68400 1.000 40.04693 136 GLY B O 1
ATOM 4286 N N . SER B 1 137 ? 15.94800 45.38800 31.76500 1.000 33.71505 137 SER B N 1
ATOM 4287 C CA . SER B 1 137 ? 15.14000 45.34100 30.54900 1.000 30.80875 137 SER B CA 1
ATOM 4288 C C . SER B 1 137 ? 14.39900 44.00900 30.51500 1.000 31.78942 137 SER B C 1
ATOM 4289 O O . SER B 1 137 ? 14.95500 42.99400 30.08700 1.000 33.15889 137 SER B O 1
ATOM 4292 N N . ARG B 1 138 ? 13.14600 44.01100 30.96400 1.000 31.10108 138 ARG B N 1
ATOM 4293 C CA . ARG B 1 138 ? 12.33600 42.80200 30.94500 1.000 29.36903 138 ARG B CA 1
ATOM 4294 C C . ARG B 1 138 ? 11.75000 42.59500 29.55400 1.000 35.31032 138 ARG B C 1
ATOM 4295 O O . ARG B 1 138 ? 11.17400 43.51800 28.96800 1.000 31.90956 138 ARG B O 1
ATOM 4303 N N . VAL B 1 139 ? 11.88900 41.37900 29.03200 1.000 30.56305 139 VAL B N 1
ATOM 4304 C CA . VAL B 1 139 ? 11.48600 41.04300 27.67200 1.000 30.04151 139 VAL B CA 1
ATOM 4305 C C . VAL B 1 139 ? 10.20400 40.22300 27.71700 1.000 35.14500 139 VAL B C 1
ATOM 4306 O O . VAL B 1 139 ? 10.06900 39.30500 28.53400 1.000 33.96592 139 VAL B O 1
ATOM 4310 N N . THR B 1 140 ? 9.25900 40.57100 26.84600 1.000 35.58242 140 THR B N 1
ATOM 4311 C CA . THR B 1 140 ? 8.00200 39.84700 26.69700 1.000 34.76217 140 THR B CA 1
ATOM 4312 C C . THR B 1 140 ? 7.46800 40.14700 25.30000 1.000 33.74640 140 THR B C 1
ATOM 4313 O O . THR B 1 140 ? 8.01600 40.98000 24.57400 1.000 34.40600 140 THR B O 1
ATOM 4317 N N . LYS B 1 141 ? 6.40500 39.43300 24.92100 1.000 30.65763 141 LYS B N 1
ATOM 4318 C CA . LYS B 1 141 ? 5.67700 39.68400 23.67600 1.000 35.43277 141 LYS B CA 1
ATOM 4319 C C . LYS B 1 141 ? 6.57900 39.50400 22.45600 1.000 37.15124 141 LYS B C 1
ATOM 4320 O O . LYS B 1 141 ? 6.71400 40.39600 21.61500 1.000 33.61131 141 LYS B O 1
ATOM 4326 N N . TYR B 1 142 ? 7.20400 38.33200 22.36800 1.000 34.74080 142 TYR B N 1
ATOM 4327 C CA . TYR B 1 142 ? 7.98900 37.99400 21.18900 1.000 34.24901 142 TYR B CA 1
ATOM 4328 C C . TYR B 1 142 ? 7.10700 38.03800 19.94800 1.000 35.46594 142 TYR B C 1
ATOM 4329 O O . TYR B 1 142 ? 5.98600 37.52300 19.94800 1.000 36.48659 142 TYR B O 1
ATOM 4338 N N . TRP B 1 143 ? 7.61100 38.67300 18.89300 1.000 32.75194 143 TRP B N 1
ATOM 4339 C CA . TRP B 1 143 ? 6.86800 38.81600 17.65100 1.000 37.45584 143 TRP B CA 1
ATOM 4340 C C . TRP B 1 143 ? 7.79400 38.51500 16.48300 1.000 38.54088 143 TRP B C 1
ATOM 4341 O O . TRP B 1 143 ? 9.01900 38.59100 16.60000 1.000 35.07872 143 TRP B O 1
ATOM 4352 N N . GLU B 1 144 ? 7.19400 38.17100 15.34600 1.000 38.96955 144 GLU B N 1
ATOM 4353 C CA . GLU B 1 144 ? 7.97100 37.77400 14.18300 1.000 42.49229 144 GLU B CA 1
ATOM 4354 C C . GLU B 1 144 ? 7.23200 38.15300 12.91000 1.000 42.46414 144 GLU B C 1
ATOM 4355 O O . GLU B 1 144 ? 6.00600 38.03000 12.83100 1.000 43.90575 144 GLU B O 1
ATOM 4361 N N . GLU B 1 145 ? 7.99000 38.61700 11.92000 1.000 46.44403 145 GLU B N 1
ATOM 4362 C CA . GLU B 1 145 ? 7.49200 38.90900 10.58400 1.000 48.49401 145 GLU B CA 1
ATOM 4363 C C . GLU B 1 145 ? 8.37400 38.18600 9.57200 1.000 54.79071 145 GLU B C 1
ATOM 4364 O O . GLU B 1 145 ? 9.30400 37.45900 9.93500 1.000 60.01916 145 GLU B O 1
ATOM 4370 N N . ASP B 1 146 ? 8.07900 38.38900 8.28500 1.000 49.61438 146 ASP B N 1
ATOM 4371 C CA . ASP B 1 146 ? 8.82200 37.68500 7.24300 1.000 49.99925 146 ASP B CA 1
ATOM 4372 C C . ASP B 1 146 ? 10.28300 38.11800 7.20500 1.000 52.29145 146 ASP B C 1
ATOM 4373 O O . ASP B 1 146 ? 11.17600 37.28400 7.01400 1.000 56.86085 146 ASP B O 1
ATOM 4378 N N . GLY B 1 147 ? 10.55100 39.40700 7.39300 1.000 49.76708 147 GLY B N 1
ATOM 4379 C CA . GLY B 1 147 ? 11.90600 39.90400 7.26400 1.000 47.81500 147 GLY B CA 1
ATOM 4380 C C . GLY B 1 147 ? 12.62000 40.18700 8.57000 1.000 43.28421 147 GLY B C 1
ATOM 4381 O O . GLY B 1 147 ? 13.84100 40.37200 8.58100 1.000 42.77269 147 GLY B O 1
ATOM 4382 N N . ARG B 1 148 ? 11.88500 40.22300 9.67800 1.000 44.78097 148 ARG B N 1
ATOM 4383 C CA . ARG B 1 148 ? 12.47600 40.60700 10.95100 1.000 41.10678 148 ARG B CA 1
ATOM 4384 C C . ARG B 1 148 ? 11.72900 39.93200 12.09200 1.000 41.88446 148 ARG B C 1
ATOM 4385 O O . ARG B 1 148 ? 10.63100 39.39700 11.92100 1.000 43.45972 148 ARG B O 1
ATOM 4393 N N . ALA B 1 149 ? 12.35200 39.96300 13.26800 1.000 34.25793 149 ALA B N 1
ATOM 4394 C CA . ALA B 1 149 ? 11.74300 39.49500 14.50400 1.000 34.82467 149 ALA B CA 1
ATOM 4395 C C . ALA B 1 149 ? 12.17100 40.42700 15.62600 1.000 28.09761 149 ALA B C 1
ATOM 4396 O O . ALA B 1 149 ? 13.13200 41.18700 15.49100 1.000 29.08408 149 ALA B O 1
ATOM 4398 N N . GLY B 1 150 ? 11.45100 40.37500 16.73800 1.000 29.62353 150 GLY B N 1
ATOM 4399 C CA . GLY B 1 150 ? 11.78900 41.27000 17.82400 1.000 29.05399 150 GLY B CA 1
ATOM 4400 C C . GLY B 1 150 ? 11.04000 40.95300 19.09800 1.000 29.41909 150 GLY B C 1
ATOM 4401 O O . GLY B 1 150 ? 10.40400 39.90700 19.22900 1.000 28.72629 150 GLY B O 1
ATOM 4402 N N . VAL B 1 151 ? 11.13400 41.88700 20.04400 1.000 26.81344 151 VAL B N 1
ATOM 4403 C CA . VAL B 1 151 ? 10.60200 41.73500 21.39000 1.000 27.34688 151 VAL B CA 1
ATOM 4404 C C . VAL B 1 151 ? 9.98500 43.05900 21.82700 1.000 33.52576 151 VAL B C 1
ATOM 4405 O O . VAL B 1 151 ? 10.02200 44.05900 21.10600 1.000 31.24766 151 VAL B O 1
ATOM 4409 N N . ILE B 1 152 ? 9.42200 43.05800 23.03300 1.000 29.80633 152 ILE B N 1
ATOM 4410 C CA . ILE B 1 152 ? 8.95700 44.26200 23.70800 1.000 30.05767 152 ILE B CA 1
ATOM 4411 C C . ILE B 1 152 ? 9.69600 44.36200 25.03600 1.000 25.16032 152 ILE B C 1
ATOM 4412 O O . ILE B 1 152 ? 9.73200 43.39500 25.80400 1.000 30.51787 152 ILE B O 1
ATOM 4417 N N . VAL B 1 153 ? 10.28400 45.52400 25.30200 1.000 27.67773 153 VAL B N 1
ATOM 4418 C CA . VAL B 1 153 ? 11.08100 45.74700 26.50300 1.000 31.38665 153 VAL B CA 1
ATOM 4419 C C . VAL B 1 153 ? 10.26800 46.58000 27.48500 1.000 32.16857 153 VAL B C 1
ATOM 4420 O O . VAL B 1 153 ? 9.78400 47.66500 27.13900 1.000 32.36703 153 VAL B O 1
ATOM 4424 N N . ASN B 1 154 ? 10.11800 46.06500 28.70800 1.000 28.77646 154 ASN B N 1
ATOM 4425 C CA . ASN B 1 154 ? 9.45800 46.77200 29.80900 1.000 33.36605 154 ASN B CA 1
ATOM 4426 C C . ASN B 1 154 ? 8.05100 47.23700 29.43800 1.000 37.52639 154 ASN B C 1
ATOM 4427 O O . ASN B 1 154 ? 7.54600 48.21600 29.99400 1.000 32.76179 154 ASN B O 1
ATOM 4432 N N . ASP B 1 155 ? 7.41100 46.53400 28.50000 1.000 31.33589 155 ASP B N 1
ATOM 4433 C CA . ASP B 1 155 ? 6.05500 46.84900 28.04600 1.000 38.75305 155 ASP B CA 1
ATOM 4434 C C . ASP B 1 155 ? 5.94000 48.29500 27.56600 1.000 39.64400 155 ASP B C 1
ATOM 4435 O O . ASP B 1 155 ? 4.89300 48.93100 27.71100 1.000 39.66341 155 ASP B O 1
ATOM 4440 N N . ARG B 1 156 ? 7.02100 48.82700 26.99500 1.000 37.30020 156 ARG B N 1
ATOM 4441 C CA . ARG B 1 156 ? 7.04200 50.20200 26.50200 1.000 35.24307 156 ARG B CA 1
ATOM 4442 C C . ARG B 1 156 ? 7.81300 50.38700 25.20300 1.000 35.13977 156 ARG B C 1
ATOM 4443 O O . ARG B 1 156 ? 7.48000 51.30100 24.44300 1.000 37.22851 156 ARG B O 1
ATOM 4451 N N . GLU B 1 157 ? 8.81900 49.56700 24.91200 1.000 36.75520 157 GLU B N 1
ATOM 4452 C CA . GLU B 1 157 ? 9.71400 49.78200 23.78500 1.000 29.73156 157 GLU B CA 1
ATOM 4453 C C . GLU B 1 157 ? 9.71900 48.55300 22.88800 1.000 37.88049 157 GLU B C 1
ATOM 4454 O O . GLU B 1 157 ? 9.89700 47.42800 23.36800 1.000 34.52660 157 GLU B O 1
ATOM 4460 N N . ARG B 1 158 ? 9.52800 48.77200 21.59000 1.000 32.11823 158 ARG B N 1
ATOM 4461 C CA . ARG B 1 158 ? 9.56200 47.71000 20.59400 1.000 34.70339 158 ARG B CA 1
ATOM 4462 C C . ARG B 1 158 ? 10.93400 47.68700 19.93200 1.000 34.71655 158 ARG B C 1
ATOM 4463 O O . ARG B 1 158 ? 11.42900 48.72900 19.49000 1.000 30.56463 158 ARG B O 1
ATOM 4471 N N . LEU B 1 159 ? 11.54700 46.50700 19.87600 1.000 33.81342 159 LEU B N 1
ATOM 4472 C CA . LEU B 1 159 ? 12.85400 46.31800 19.26000 1.000 33.09524 159 LEU B CA 1
ATOM 4473 C C . LEU B 1 159 ? 12.75800 45.24600 18.18600 1.000 31.78463 159 LEU B C 1
ATOM 4474 O O . LEU B 1 159 ? 12.03200 44.26200 18.34600 1.000 34.41117 159 LEU B O 1
ATOM 4479 N N . ALA B 1 160 ? 13.49500 45.43800 17.09300 1.000 34.81648 160 ALA B N 1
ATOM 4480 C CA . ALA B 1 160 ? 13.49300 44.50500 15.97600 1.000 36.69991 160 ALA B CA 1
ATOM 4481 C C . ALA B 1 160 ? 14.92100 44.22600 15.52900 1.000 36.20599 160 ALA B C 1
ATOM 4482 O O . ALA B 1 160 ? 15.81500 45.06000 15.69200 1.000 32.24029 160 ALA B O 1
ATOM 4484 N N . ALA B 1 161 ? 15.12400 43.04200 14.95800 1.000 30.62515 161 ALA B N 1
ATOM 4485 C CA . ALA B 1 161 ? 16.43600 42.63400 14.47400 1.000 37.22700 161 ALA B CA 1
ATOM 4486 C C . ALA B 1 161 ? 16.25100 41.50300 13.47000 1.000 34.29161 161 ALA B C 1
ATOM 4487 O O . ALA B 1 161 ? 15.13600 41.02700 13.23800 1.000 29.97902 161 ALA B O 1
ATOM 4489 N N . ASP B 1 162 ? 17.36600 41.07600 12.87200 1.000 39.30993 162 ASP B N 1
ATOM 4490 C CA . ASP B 1 162 ? 17.32400 39.96200 11.93100 1.000 33.64740 162 ASP B CA 1
ATOM 4491 C C . ASP B 1 162 ? 16.97700 38.65200 12.62500 1.000 35.75962 162 ASP B C 1
ATOM 4492 O O . ASP B 1 162 ? 16.35300 37.77600 12.01500 1.000 38.92916 162 ASP B O 1
ATOM 4497 N N . CYS B 1 163 ? 17.36400 38.50000 13.88900 1.000 37.23158 163 CYS B N 1
ATOM 4498 C CA . CYS B 1 163 ? 17.03300 37.30000 14.64200 1.000 31.60859 163 CYS B CA 1
ATOM 4499 C C . CYS B 1 163 ? 17.06900 37.62200 16.12700 1.000 31.75374 163 CYS B C 1
ATOM 4500 O O . CYS B 1 163 ? 17.74500 38.55700 16.56400 1.000 30.23485 163 CYS B O 1
ATOM 4503 N N . VAL B 1 164 ? 16.32900 36.82900 16.89700 1.000 29.98083 164 VAL B N 1
ATOM 4504 C CA . VAL B 1 164 ? 16.26700 36.95700 18.34800 1.000 32.12082 164 VAL B CA 1
ATOM 4505 C C . VAL B 1 164 ? 16.72500 35.63800 18.95200 1.000 29.52392 164 VAL B C 1
ATOM 4506 O O . VAL B 1 164 ? 16.12500 34.58800 18.69200 1.000 30.51522 164 VAL B O 1
ATOM 4510 N N . ILE B 1 165 ? 17.78300 35.69200 19.75400 1.000 32.07149 165 ILE B N 1
ATOM 4511 C CA . ILE B 1 165 ? 18.31800 34.52100 20.43700 1.000 30.62116 165 ILE B CA 1
ATOM 4512 C C . ILE B 1 165 ? 17.84900 34.57100 21.88400 1.000 30.49321 165 ILE B C 1
ATOM 4513 O O . ILE B 1 165 ? 18.20600 35.49100 22.63000 1.000 33.23828 165 ILE B O 1
ATOM 4518 N N . CYS B 1 166 ? 17.05000 33.58600 22.28200 1.000 25.02710 166 CYS B N 1
ATOM 4519 C CA . CYS B 1 166 ? 16.41300 33.57200 23.59400 1.000 30.87775 166 CYS B CA 1
ATOM 4520 C C . CYS B 1 166 ? 17.19500 32.65300 24.52500 1.000 34.17136 166 CYS B C 1
ATOM 4521 O O . CYS B 1 166 ? 17.23100 31.43400 24.32300 1.000 34.19485 166 CYS B O 1
ATOM 4524 N N . ALA B 1 167 ? 17.81400 33.24000 25.54400 1.000 34.31142 167 ALA B N 1
ATOM 4525 C CA . ALA B 1 167 ? 18.53600 32.51700 26.58400 1.000 29.29744 167 ALA B CA 1
ATOM 4526 C C . ALA B 1 167 ? 18.04600 32.95900 27.95600 1.000 37.14017 167 ALA B C 1
ATOM 4527 O O . ALA B 1 167 ? 18.82100 33.36600 28.82400 1.000 30.07541 167 ALA B O 1
ATOM 4529 N N . ASP B 1 168 ? 16.73000 32.88300 28.16600 1.000 32.10061 168 ASP B N 1
ATOM 4530 C CA . ASP B 1 168 ? 16.09600 33.40200 29.37000 1.000 32.75322 168 ASP B CA 1
ATOM 4531 C C . ASP B 1 168 ? 15.82300 32.32200 30.41400 1.000 33.17033 168 ASP B C 1
ATOM 4532 O O . ASP B 1 168 ? 14.93100 32.49100 31.25300 1.000 32.93658 168 ASP B O 1
ATOM 4537 N N . GLY B 1 169 ? 16.57000 31.22000 30.38400 1.000 32.72399 169 GLY B N 1
ATOM 4538 C CA . GLY B 1 169 ? 16.53900 30.26000 31.46900 1.000 33.48509 169 GLY B CA 1
ATOM 4539 C C . GLY B 1 169 ? 15.37400 29.28700 31.41800 1.000 33.51002 169 GLY B C 1
ATOM 4540 O O . GLY B 1 169 ? 14.60800 29.21300 30.45200 1.000 39.99263 169 GLY B O 1
ATOM 4541 N N . VAL B 1 170 ? 15.24600 28.52700 32.51100 1.000 35.01833 170 VAL B N 1
ATOM 4542 C CA . VAL B 1 170 ? 14.24100 27.47000 32.58600 1.000 38.69350 170 VAL B CA 1
ATOM 4543 C C . VAL B 1 170 ? 12.83200 28.04500 32.57400 1.000 47.89033 170 VAL B C 1
ATOM 4544 O O . VAL B 1 170 ? 11.89900 27.40400 32.07600 1.000 47.17775 170 VAL B O 1
ATOM 4548 N N . HIS B 1 171 ? 12.64400 29.24200 33.12000 1.000 46.75588 171 HIS B N 1
ATOM 4549 C CA . HIS B 1 171 ? 11.33800 29.90100 33.11200 1.000 46.86451 171 HIS B CA 1
ATOM 4550 C C . HIS B 1 171 ? 11.17200 30.77200 31.87200 1.000 47.84101 171 HIS B C 1
ATOM 4551 O O . HIS B 1 171 ? 10.81500 31.94600 31.95100 1.000 61.83849 171 HIS B O 1
ATOM 4558 N N . SER B 1 172 ? 11.43500 30.18600 30.70800 1.000 47.62522 172 SER B N 1
ATOM 4559 C CA . SER B 1 172 ? 11.47300 30.95000 29.46900 1.000 46.91047 172 SER B CA 1
ATOM 4560 C C . SER B 1 172 ? 10.06500 31.32200 29.02500 1.000 49.26527 172 SER B C 1
ATOM 4561 O O . SER B 1 172 ? 9.23000 30.44500 28.77800 1.000 41.01678 172 SER B O 1
ATOM 4564 N N . ALA B 1 173 ? 9.80000 32.62700 28.92500 1.000 47.98279 173 ALA B N 1
ATOM 4565 C CA . ALA B 1 173 ? 8.56200 33.07400 28.30000 1.000 46.75860 173 ALA B CA 1
ATOM 4566 C C . ALA B 1 173 ? 8.61100 32.88400 26.79100 1.000 40.61585 173 ALA B C 1
ATOM 4567 O O . ALA B 1 173 ? 7.56400 32.74700 26.14800 1.000 51.71160 173 ALA B O 1
ATOM 4569 N N . ALA B 1 174 ? 9.81500 32.87000 26.21300 1.000 41.27998 174 ALA B N 1
ATOM 4570 C CA . ALA B 1 174 ? 9.95000 32.62400 24.78200 1.000 44.93532 174 ALA B CA 1
ATOM 4571 C C . ALA B 1 174 ? 9.59600 31.18500 24.43600 1.000 42.18060 174 ALA B C 1
ATOM 4572 O O . ALA B 1 174 ? 9.02900 30.91800 23.37000 1.000 45.77542 174 ALA B O 1
ATOM 4574 N N . ARG B 1 175 ? 9.92900 30.24300 25.32200 1.000 42.23478 175 ARG B N 1
ATOM 4575 C CA . ARG B 1 175 ? 9.57600 28.84700 25.09000 1.000 50.04620 175 ARG B CA 1
ATOM 4576 C C . ARG B 1 175 ? 8.06500 28.67500 25.01400 1.000 50.43711 175 ARG B C 1
ATOM 4577 O O . ARG B 1 175 ? 7.54700 28.04800 24.08200 1.000 48.19398 175 ARG B O 1
ATOM 4585 N N . ALA B 1 176 ? 7.33900 29.23700 25.98500 1.000 41.62671 176 ALA B N 1
ATOM 4586 C CA . ALA B 1 176 ? 5.88200 29.15700 25.96500 1.000 55.11639 176 ALA B CA 1
ATOM 4587 C C . ALA B 1 176 ? 5.31000 29.80200 24.70800 1.000 54.55617 176 ALA B C 1
ATOM 4588 O O . ALA B 1 176 ? 4.35400 29.28600 24.11600 1.000 54.84408 176 ALA B O 1
ATOM 4590 N N . TRP B 1 177 ? 5.88800 30.92700 24.27900 1.000 48.27899 177 TRP B N 1
ATOM 4591 C CA . TRP B 1 177 ? 5.44600 31.56000 23.04100 1.000 51.74030 177 TRP B CA 1
ATOM 4592 C C . TRP B 1 177 ? 5.77500 30.70800 21.82300 1.000 50.95142 177 TRP B C 1
ATOM 4593 O O . TRP B 1 177 ? 5.01400 30.69800 20.84900 1.000 55.65718 177 TRP B O 1
ATOM 4604 N N . LEU B 1 178 ? 6.89700 29.98800 21.85800 1.000 51.14759 178 LEU B N 1
ATOM 4605 C CA . LEU B 1 178 ? 7.32200 29.21300 20.69800 1.000 49.44109 178 LEU B CA 1
ATOM 4606 C C . LEU B 1 178 ? 6.60400 27.87100 20.62000 1.000 53.21351 178 LEU B C 1
ATOM 4607 O O . LEU B 1 178 ? 6.27500 27.40800 19.52200 1.000 53.18648 178 LEU B O 1
ATOM 4612 N N . THR B 1 179 ? 6.35300 27.23300 21.76400 1.000 60.89091 179 THR B N 1
ATOM 4613 C CA . THR B 1 179 ? 5.70900 25.92500 21.77100 1.000 59.03405 179 THR B CA 1
ATOM 4614 C C . THR B 1 179 ? 4.19400 26.00100 21.92300 1.000 65.88505 179 THR B C 1
ATOM 4615 O O . THR B 1 179 ? 3.50300 25.04300 21.55800 1.000 66.81800 179 THR B O 1
ATOM 4619 N N . GLY B 1 180 ? 3.66200 27.10700 22.44500 1.000 67.36522 180 GLY B N 1
ATOM 4620 C CA . GLY B 1 180 ? 2.23400 27.26200 22.62500 1.000 66.57694 180 GLY B CA 1
ATOM 4621 C C . GLY B 1 180 ? 1.63200 26.48700 23.77800 1.000 75.09102 180 GLY B C 1
ATOM 4622 O O . GLY B 1 180 ? 0.47200 26.73800 24.12900 1.000 69.94936 180 GLY B O 1
ATOM 4623 N N . GLN B 1 181 ? 2.37000 25.55900 24.37900 1.000 75.36342 181 GLN B N 1
ATOM 4624 C CA . GLN B 1 181 ? 1.85200 24.76300 25.48500 1.000 76.88530 181 GLN B CA 1
ATOM 4625 C C . GLN B 1 181 ? 1.70400 25.60400 26.74900 1.000 75.86007 181 GLN B C 1
ATOM 4626 O O . GLN B 1 181 ? 2.21400 25.24200 27.81000 1.000 78.72180 181 GLN B O 1
ATOM 4632 N N . SER B 1 188 ? 9.44200 16.80000 37.53300 1.000 75.12211 188 SER B N 1
ATOM 4633 C CA . SER B 1 188 ? 8.98600 17.67900 38.60400 1.000 75.89723 188 SER B CA 1
ATOM 4634 C C . SER B 1 188 ? 9.05000 16.97100 39.95400 1.000 67.54202 188 SER B C 1
ATOM 4635 O O . SER B 1 188 ? 9.30700 15.77000 40.02300 1.000 66.26595 188 SER B O 1
ATOM 4638 N N . GLY B 1 189 ? 8.82100 17.72600 41.02700 1.000 66.68527 189 GLY B N 1
ATOM 4639 C CA . GLY B 1 189 ? 8.81600 17.17600 42.36600 1.000 67.43899 189 GLY B CA 1
ATOM 4640 C C . GLY B 1 189 ? 10.16100 17.12400 43.05800 1.000 72.03234 189 GLY B C 1
ATOM 4641 O O . GLY B 1 189 ? 10.23200 16.64100 44.19600 1.000 73.58194 189 GLY B O 1
ATOM 4642 N N . TRP B 1 190 ? 11.22500 17.59800 42.41900 1.000 67.40617 190 TRP B N 1
ATOM 4643 C CA . TRP B 1 190 ? 12.55400 17.61200 43.01400 1.000 61.88394 190 TRP B CA 1
ATOM 4644 C C . TRP B 1 190 ? 12.88600 19.01200 43.51600 1.000 60.20638 190 TRP B C 1
ATOM 4645 O O . TRP B 1 190 ? 12.64300 20.00500 42.82500 1.000 59.65967 190 TRP B O 1
ATOM 4656 N N . ALA B 1 191 ? 13.43700 19.08300 44.72600 1.000 56.84638 191 ALA B N 1
ATOM 4657 C CA . ALA B 1 191 ? 13.83900 20.33800 45.34300 1.000 43.82472 191 ALA B CA 1
ATOM 4658 C C . ALA B 1 191 ? 15.32300 20.29500 45.68300 1.000 45.12600 191 ALA B C 1
ATOM 4659 O O . ALA B 1 191 ? 15.94600 19.22900 45.71000 1.000 34.25377 191 ALA B O 1
ATOM 4661 N N . ASN B 1 192 ? 15.88900 21.47000 45.95300 1.000 39.30806 192 ASN B N 1
ATOM 4662 C CA . ASN B 1 192 ? 17.32700 21.58200 46.18100 1.000 34.17429 192 ASN B CA 1
ATOM 4663 C C . ASN B 1 192 ? 17.59200 22.69200 47.18800 1.000 38.79495 192 ASN B C 1
ATOM 4664 O O . ASN B 1 192 ? 17.44000 23.87400 46.86400 1.000 40.52760 192 ASN B O 1
ATOM 4669 N N . PHE B 1 193 ? 17.98200 22.31200 48.40200 1.000 28.55074 193 PHE B N 1
ATOM 4670 C CA . PHE B 1 193 ? 18.53400 23.27300 49.34500 1.000 31.11223 193 PHE B CA 1
ATOM 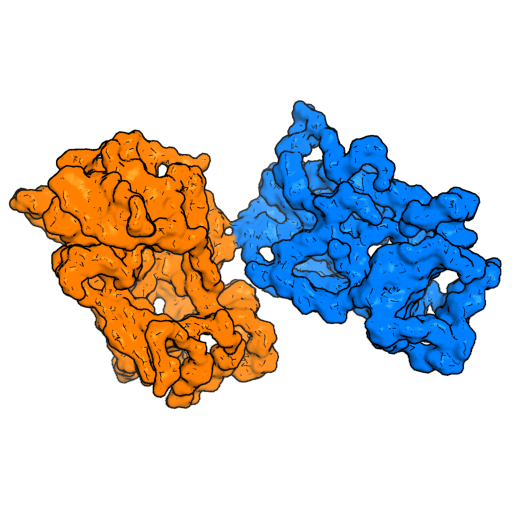4671 C C . PHE B 1 193 ? 19.93000 23.69600 48.90200 1.000 33.66848 193 PHE B C 1
ATOM 4672 O O . PHE B 1 193 ? 20.65800 22.93800 48.25500 1.000 31.00675 193 PHE B O 1
ATOM 4680 N N . ARG B 1 194 ? 20.30400 24.92000 49.26000 1.000 30.37912 194 ARG B N 1
ATOM 4681 C CA . ARG B 1 194 ? 21.62900 25.43000 48.94300 1.000 28.34826 194 ARG B CA 1
ATOM 4682 C C . ARG B 1 194 ? 21.99400 26.49000 49.97100 1.000 35.25611 194 ARG B C 1
ATOM 4683 O O . ARG B 1 194 ? 21.15600 27.31900 50.33700 1.000 29.11144 194 ARG B O 1
ATOM 4691 N N . ALA B 1 195 ? 23.23900 26.45600 50.43900 1.000 24.90130 195 ALA B N 1
ATOM 4692 C CA . ALA B 1 195 ? 23.64100 27.34000 51.52100 1.000 29.82688 195 ALA B CA 1
ATOM 4693 C C . ALA B 1 195 ? 25.14000 27.59800 51.46700 1.000 29.26307 195 ALA B C 1
ATOM 4694 O O . ALA B 1 195 ? 25.90500 26.84500 50.85900 1.000 21.44167 195 ALA B O 1
ATOM 4696 N N . HIS B 1 196 ? 25.54000 28.69100 52.11500 1.000 23.72468 196 HIS B N 1
ATOM 4697 C CA . HIS B 1 196 ? 26.93400 29.05400 52.31500 1.000 26.80250 196 HIS B CA 1
ATOM 4698 C C . HIS B 1 196 ? 27.15800 29.28100 53.80400 1.000 38.29697 196 HIS B C 1
ATOM 4699 O O . HIS B 1 196 ? 26.22100 29.57300 54.55200 1.000 37.07200 196 HIS B O 1
ATOM 4706 N N . MET B 1 197 ? 28.40900 29.14300 54.23600 1.000 23.50348 197 MET B N 1
ATOM 4707 C CA . MET B 1 197 ? 28.69500 29.16500 55.66300 1.000 27.95790 197 MET B CA 1
ATOM 4708 C C . MET B 1 197 ? 30.14700 29.55500 55.89900 1.000 32.61086 197 MET B C 1
ATOM 4709 O O . MET B 1 197 ? 31.03000 29.16900 55.13100 1.000 30.99219 197 MET B O 1
ATOM 4714 N N . THR B 1 198 ? 30.38100 30.32800 56.95600 1.000 30.79593 198 THR B N 1
ATOM 4715 C CA . THR B 1 198 ? 31.71300 30.49500 57.51900 1.000 37.08616 198 THR B CA 1
ATOM 4716 C C . THR B 1 198 ? 31.88600 29.51300 58.67200 1.000 32.61809 198 THR B C 1
ATOM 4717 O O . THR B 1 198 ? 30.93500 29.20300 59.39300 1.000 31.62743 198 THR B O 1
ATOM 4721 N N . THR B 1 199 ? 33.11000 29.01900 58.83800 1.000 28.33324 199 THR B N 1
ATOM 4722 C CA . THR B 1 199 ? 33.36500 27.87100 59.69800 1.000 32.61624 199 THR B CA 1
ATOM 4723 C C . THR B 1 199 ? 33.78900 28.24700 61.11400 1.000 35.78984 199 THR B C 1
ATOM 4724 O O . THR B 1 199 ? 34.24800 27.37200 61.85600 1.000 38.21124 199 THR B O 1
ATOM 4728 N N . GLU B 1 200 ? 33.63500 29.51200 61.51400 1.000 37.79921 200 GLU B N 1
ATOM 4729 C CA . GLU B 1 200 ? 34.11300 29.93100 62.83000 1.000 39.78850 200 GLU B CA 1
ATOM 4730 C C . GLU B 1 200 ? 33.33700 29.24600 63.95200 1.000 45.88248 200 GLU B C 1
ATOM 4731 O O . GLU B 1 200 ? 33.93200 28.74000 64.91000 1.000 48.22642 200 GLU B O 1
ATOM 4737 N N . GLN B 1 201 ? 32.00600 29.21800 63.85200 1.000 43.50760 201 GLN B N 1
ATOM 4738 C CA . GLN B 1 201 ? 31.21100 28.55700 64.88300 1.000 43.44472 201 GLN B CA 1
ATOM 4739 C C . GLN B 1 201 ? 31.29900 27.04200 64.75600 1.000 44.82779 201 GLN B C 1
ATOM 4740 O O . GLN B 1 201 ? 31.31400 26.32600 65.76400 1.000 46.58802 201 GLN B O 1
ATOM 4746 N N . LEU B 1 202 ? 31.36100 26.54000 63.52100 1.000 39.52622 202 LEU B N 1
ATOM 4747 C CA . LEU B 1 202 ? 31.47200 25.10300 63.29900 1.000 37.61434 202 LEU B CA 1
ATOM 4748 C C . LEU B 1 202 ? 32.75000 24.53500 63.90300 1.000 35.06643 202 LEU B C 1
ATOM 4749 O O . LEU B 1 202 ? 32.75400 23.39600 64.38500 1.000 37.88061 202 LEU B O 1
ATOM 4754 N N . ALA B 1 203 ? 33.84000 25.30600 63.88900 1.000 38.93755 203 ALA B N 1
ATOM 4755 C CA . ALA B 1 203 ? 35.11200 24.81200 64.40300 1.000 42.33176 203 ALA B CA 1
ATOM 4756 C C . ALA B 1 203 ? 35.06200 24.51600 65.89700 1.000 40.36703 203 ALA B C 1
ATOM 4757 O O . ALA B 1 203 ? 35.87200 23.72200 66.38600 1.000 41.25033 203 ALA B O 1
ATOM 4759 N N . LYS B 1 204 ? 34.13500 25.13300 66.63100 1.000 42.34778 204 LYS B N 1
ATOM 4760 C CA . LYS B 1 204 ? 33.99500 24.87500 68.05800 1.000 40.75486 204 LYS B CA 1
ATOM 4761 C C . LYS B 1 204 ? 33.18300 23.62300 68.35800 1.000 44.09780 204 LYS B C 1
ATOM 4762 O O . LYS B 1 204 ? 33.21500 23.14300 69.49700 1.000 46.30913 204 LYS B O 1
ATOM 4768 N N . ASP B 1 205 ? 32.45700 23.09000 67.37500 1.000 41.23873 205 ASP B N 1
ATOM 4769 C CA . ASP B 1 205 ? 31.64900 21.89500 67.57200 1.000 33.87562 205 ASP B CA 1
ATOM 4770 C C . ASP B 1 205 ? 32.51900 20.67100 67.32700 1.000 39.94908 205 ASP B C 1
ATOM 4771 O O . ASP B 1 205 ? 32.92900 20.43800 66.17900 1.000 43.52484 205 ASP B O 1
ATOM 4776 N N . PRO B 1 206 ? 32.82700 19.86800 68.35000 1.000 45.53873 206 PRO B N 1
ATOM 4777 C CA . PRO B 1 206 ? 33.68100 18.69100 68.12400 1.000 41.58170 206 PRO B CA 1
ATOM 4778 C C . PRO B 1 206 ? 33.03800 17.63100 67.24800 1.000 40.69591 206 PRO B C 1
ATOM 4779 O O . PRO B 1 206 ? 33.76000 16.79200 66.69500 1.000 47.23554 206 PRO B O 1
ATOM 4783 N N . GLU B 1 207 ? 31.71200 17.63700 67.10200 1.000 42.51678 207 GLU B N 1
ATOM 4784 C CA . GLU B 1 207 ? 31.05700 16.70100 66.19700 1.000 41.81318 207 GLU B CA 1
ATOM 4785 C C . GLU B 1 207 ? 31.11900 17.15100 64.74400 1.000 35.96005 207 GLU B C 1
ATOM 4786 O O . GLU B 1 207 ? 30.88900 16.33300 63.84700 1.000 33.95474 207 GLU B O 1
ATOM 4792 N N . ALA B 1 208 ? 31.42500 18.42700 64.49300 1.000 27.66189 208 ALA B N 1
ATOM 4793 C CA . ALA B 1 208 ? 31.46800 18.96000 63.13900 1.000 36.94567 208 ALA B CA 1
ATOM 4794 C C . ALA B 1 208 ? 32.85700 19.38100 62.68100 1.000 33.46296 208 ALA B C 1
ATOM 4795 O O . ALA B 1 208 ? 33.06700 19.53300 61.47400 1.000 32.78199 208 ALA B O 1
ATOM 4797 N N . SER B 1 209 ? 33.80600 19.56300 63.60400 1.000 31.21311 209 SER B N 1
ATOM 4798 C CA . SER B 1 209 ? 35.14200 20.02800 63.24400 1.000 33.42475 209 SER B CA 1
ATOM 4799 C C . SER B 1 209 ? 35.87200 19.08700 62.29400 1.000 26.20825 209 SER B C 1
ATOM 4800 O O . SER B 1 209 ? 36.88300 19.49200 61.70900 1.000 30.16667 209 SER B O 1
ATOM 4803 N N . TRP B 1 210 ? 35.39200 17.85100 62.12600 1.000 30.06456 210 TRP B N 1
ATOM 4804 C CA . TRP B 1 210 ? 36.03200 16.92100 61.20100 1.000 31.20033 210 TRP B CA 1
ATOM 4805 C C . TRP B 1 210 ? 36.06800 17.47000 59.78100 1.000 31.29795 210 TRP B C 1
ATOM 4806 O O . TRP B 1 210 ? 37.00400 17.17900 59.02800 1.000 28.19958 210 TRP B O 1
ATOM 4817 N N . VAL B 1 211 ? 35.06200 18.26100 59.39400 1.000 29.93336 211 VAL B N 1
ATOM 4818 C CA . VAL B 1 211 ? 34.94500 18.70000 58.00800 1.000 24.59763 211 VAL B CA 1
ATOM 4819 C C . VAL B 1 211 ? 36.07200 19.64700 57.61600 1.000 19.42092 211 VAL B C 1
ATOM 4820 O O . VAL B 1 211 ? 36.30100 19.87200 56.42200 1.000 21.91888 211 VAL B O 1
ATOM 4824 N N . LEU B 1 212 ? 36.79800 20.19300 58.58800 1.000 27.81858 212 LEU B N 1
ATOM 4825 C CA . LEU B 1 212 ? 37.89500 21.11000 58.31500 1.000 27.97834 212 LEU B CA 1
ATOM 4826 C C . LEU B 1 212 ? 39.23800 20.40800 58.13900 1.000 22.69929 212 LEU B C 1
ATOM 4827 O O . LEU B 1 212 ? 40.25000 21.08800 57.93800 1.000 25.46924 212 LEU B O 1
ATOM 4832 N N . GLN B 1 213 ? 39.27400 19.07700 58.19500 1.000 25.71706 213 GLN B N 1
ATOM 4833 C CA . GLN B 1 213 ? 40.53800 18.35800 58.08900 1.000 21.10955 213 GLN B CA 1
ATOM 4834 C C . GLN B 1 213 ? 41.14700 18.54500 56.70200 1.000 24.82947 213 GLN B C 1
ATOM 4835 O O . GLN B 1 213 ? 40.46700 18.38800 55.68200 1.000 20.83864 213 GLN B O 1
ATOM 4841 N N . GLY B 1 214 ? 42.42600 18.91700 56.66800 1.000 25.92871 214 GLY B N 1
ATOM 4842 C CA . GLY B 1 214 ? 43.15200 19.07200 55.42100 1.000 17.62976 214 GLY B CA 1
ATOM 4843 C C . GLY B 1 214 ? 42.66000 20.19200 54.52500 1.000 23.09446 214 GLY B C 1
ATOM 4844 O O . GLY B 1 214 ? 43.06400 20.27800 53.36100 1.000 23.83088 214 GLY B O 1
ATOM 4845 N N . THR B 1 215 ? 41.79800 21.06600 55.05100 1.000 22.58587 215 THR B N 1
ATOM 4846 C CA . THR B 1 215 ? 41.20200 22.11000 54.22400 1.000 22.95942 215 THR B CA 1
ATOM 4847 C C . THR B 1 215 ? 42.15100 23.26400 53.92900 1.000 28.20906 215 THR B C 1
ATOM 4848 O O . THR B 1 215 ? 41.91400 24.00500 52.96900 1.000 24.82059 215 THR B O 1
ATOM 4852 N N . ARG B 1 216 ? 43.21200 23.44300 54.72100 1.000 25.24632 216 ARG B N 1
ATOM 4853 C CA . ARG B 1 216 ? 44.16000 24.51200 54.42100 1.000 30.77917 216 ARG B CA 1
ATOM 4854 C C . ARG B 1 216 ? 44.98100 24.19800 53.17700 1.000 29.28729 216 ARG B C 1
ATOM 4855 O O . ARG B 1 216 ? 45.32300 25.10800 52.41400 1.000 33.14721 216 ARG B O 1
ATOM 4863 N N . GLU B 1 217 ? 45.29700 22.92200 52.95300 1.000 30.61344 217 GLU B N 1
ATOM 4864 C CA . GLU B 1 217 ? 46.07700 22.54300 51.77900 1.000 25.43846 217 GLU B CA 1
ATOM 4865 C C . GLU B 1 217 ? 45.25300 22.67000 50.50200 1.000 27.81644 217 GLU B C 1
ATOM 4866 O O . GLU B 1 217 ? 45.70400 23.26900 49.51900 1.000 29.40932 217 GLU B O 1
ATOM 4872 N N . LYS B 1 218 ? 44.04700 22.10600 50.49200 1.000 23.68595 218 LYS B N 1
ATOM 4873 C CA . LYS B 1 218 ? 43.19900 22.16800 49.30900 1.000 28.35481 218 LYS B CA 1
ATOM 4874 C C . LYS B 1 218 ? 41.74800 21.96700 49.71700 1.000 28.49385 218 LYS B C 1
ATOM 4875 O O . LYS B 1 218 ? 41.45000 21.42800 50.78700 1.000 18.18299 218 LYS B O 1
ATOM 4881 N N . ASP B 1 219 ? 40.84900 22.40100 48.83800 1.000 23.95494 219 ASP B N 1
ATOM 4882 C CA . ASP B 1 219 ? 39.42300 22.24500 49.08100 1.000 26.02105 219 ASP B CA 1
ATOM 4883 C C . ASP B 1 219 ? 39.02700 20.77500 49.00700 1.000 25.36747 219 ASP B C 1
ATOM 4884 O O . ASP B 1 219 ? 39.56800 20.00800 48.20600 1.000 22.26489 219 ASP B O 1
ATOM 4889 N N . ARG B 1 220 ? 38.07600 20.38700 49.85100 1.000 24.62980 220 ARG B N 1
ATOM 4890 C CA . ARG B 1 220 ? 37.61900 19.01000 49.95500 1.000 26.50801 220 ARG B CA 1
ATOM 4891 C C . ARG B 1 220 ? 36.13000 18.93400 49.64200 1.000 29.17950 220 ARG B C 1
ATOM 4892 O O . ARG B 1 220 ? 35.36800 19.85700 49.94300 1.000 28.73328 220 ARG B O 1
ATOM 4900 N N . VAL B 1 221 ? 35.72100 17.82000 49.03700 1.000 24.90304 221 VAL B N 1
ATOM 4901 C CA . VAL B 1 221 ? 34.34100 17.60900 48.61600 1.000 28.06252 221 VAL B CA 1
ATOM 4902 C C . VAL B 1 221 ? 33.85700 16.28200 49.18100 1.000 24.00402 221 VAL B C 1
ATOM 4903 O O . VAL B 1 221 ? 34.52000 15.25200 49.01500 1.000 23.31380 221 VAL B O 1
ATOM 4907 N N . TYR B 1 222 ? 32.70400 16.30800 49.84600 1.000 22.81833 222 TYR B N 1
ATOM 4908 C CA . TYR B 1 222 ? 32.05800 15.11100 50.37100 1.000 19.17110 222 TYR B CA 1
ATOM 4909 C C . TYR B 1 222 ? 30.63300 15.06300 49.84500 1.000 26.62165 222 TYR B C 1
ATOM 4910 O O . TYR B 1 222 ? 29.92400 16.07400 49.88000 1.000 25.26408 222 TYR B O 1
ATOM 4919 N N . VAL B 1 223 ? 30.21700 13.89800 49.35200 1.000 21.88068 223 VAL B N 1
ATOM 4920 C CA . VAL B 1 223 ? 28.87700 13.71000 48.80900 1.000 27.04804 223 VAL B CA 1
ATOM 4921 C C . VAL B 1 223 ? 28.28200 12.44300 49.40600 1.000 29.19119 223 VAL B C 1
ATOM 4922 O O . VAL B 1 223 ? 28.90300 11.37500 49.35600 1.000 31.46550 223 VAL B O 1
ATOM 4926 N N . TRP B 1 224 ? 27.08300 12.56200 49.96900 1.000 23.38161 224 TRP B N 1
ATOM 4927 C CA . TRP B 1 224 ? 26.35500 11.43600 50.53300 1.000 28.84016 224 TRP B CA 1
ATOM 4928 C C . TRP B 1 224 ? 25.16600 11.09200 49.64500 1.000 33.55245 224 TRP B C 1
ATOM 4929 O O . TRP B 1 224 ? 24.46900 11.98400 49.15000 1.000 28.24179 224 TRP B O 1
ATOM 4940 N N . PHE B 1 225 ? 24.93700 9.79400 49.45500 1.000 34.60207 225 PHE B N 1
ATOM 4941 C CA . PHE B 1 225 ? 23.81500 9.28600 48.67800 1.000 32.97814 225 PHE B CA 1
ATOM 4942 C C . PHE B 1 225 ? 23.01800 8.31200 49.53400 1.000 36.11628 225 PHE B C 1
ATOM 4943 O O . PHE B 1 225 ? 23.57500 7.63000 50.39700 1.000 36.22240 225 PHE B O 1
ATOM 4951 N N . GLY B 1 226 ? 21.71800 8.24100 49.29100 1.000 34.15346 226 GLY B N 1
ATOM 4952 C CA . GLY B 1 226 ? 20.88600 7.22400 49.91100 1.000 38.64547 226 GLY B CA 1
ATOM 4953 C C . GLY B 1 226 ? 19.52000 7.64100 50.42200 1.000 44.05615 226 GLY B C 1
ATOM 4954 O O . GLY B 1 226 ? 19.32300 8.74800 50.92500 1.000 37.60281 226 GLY B O 1
ATOM 4955 N N . ASP B 1 227 ? 18.55800 6.72500 50.29800 1.000 41.41577 227 ASP B N 1
ATOM 4956 C CA . ASP B 1 227 ? 17.19900 6.89500 50.81300 1.000 43.32880 227 ASP B CA 1
ATOM 4957 C C . ASP B 1 227 ? 16.55700 8.18600 50.30000 1.000 39.74704 227 ASP B C 1
ATOM 4958 O O . ASP B 1 227 ? 15.97300 8.96600 51.05500 1.000 38.79483 227 ASP B O 1
ATOM 4963 N N . GLY B 1 228 ? 16.67000 8.40200 48.99000 1.000 40.39191 228 GLY B N 1
ATOM 4964 C CA . GLY B 1 228 ? 16.01300 9.51300 48.33200 1.000 39.70217 228 GLY B CA 1
ATOM 4965 C C . GLY B 1 228 ? 16.64800 10.86900 48.53200 1.000 48.24802 228 GLY B C 1
ATOM 4966 O O . GLY B 1 228 ? 16.04000 11.87800 48.15400 1.000 42.00291 228 GLY B O 1
ATOM 4967 N N . ILE B 1 229 ? 17.84900 10.93200 49.10600 1.000 44.37762 229 ILE B N 1
ATOM 4968 C CA . ILE B 1 229 ? 18.50600 12.19300 49.42600 1.000 40.09775 229 ILE B CA 1
ATOM 4969 C C . ILE B 1 229 ? 19.90300 12.19600 48.82100 1.000 39.39576 229 ILE B C 1
ATOM 4970 O O . ILE B 1 229 ? 20.56400 11.15800 48.72600 1.000 39.03851 229 ILE B O 1
ATOM 4975 N N . ASN B 1 230 ? 20.34800 13.38000 48.40200 1.000 37.06237 230 ASN B N 1
ATOM 4976 C CA . ASN B 1 230 ? 21.71500 13.59800 47.94500 1.000 36.07341 230 ASN B CA 1
ATOM 4977 C C . ASN B 1 230 ? 22.22900 14.87900 48.58400 1.000 39.00352 230 ASN B C 1
ATOM 4978 O O . ASN B 1 230 ? 21.63300 15.94500 48.40400 1.000 36.69536 230 ASN B O 1
ATOM 4983 N N . LEU B 1 231 ? 23.32700 14.77300 49.33100 1.000 33.50270 231 LEU B N 1
ATOM 4984 C CA . LEU B 1 231 ? 23.90700 15.90500 50.04100 1.000 30.17173 231 LEU B CA 1
ATOM 4985 C C . LEU B 1 231 ? 25.37500 16.03700 49.66900 1.000 34.12952 231 LEU B C 1
ATOM 4986 O O . LEU B 1 231 ? 26.12500 15.05900 49.73700 1.000 28.18404 231 LEU B O 1
ATOM 4991 N N . ALA B 1 232 ? 25.78100 17.24500 49.28600 1.000 24.57285 232 ALA B N 1
ATOM 4992 C CA . ALA B 1 232 ? 27.16300 17.54300 48.94100 1.000 30.46370 232 ALA B CA 1
ATOM 4993 C C . ALA B 1 232 ? 27.67300 18.68200 49.81100 1.000 29.74829 232 ALA B C 1
ATOM 4994 O O . ALA B 1 232 ? 26.96600 19.67000 50.02600 1.000 27.30605 232 ALA B O 1
ATOM 4996 N N . ILE B 1 233 ? 28.89900 18.54000 50.31100 1.000 21.14876 233 ILE B N 1
ATOM 4997 C CA . ILE B 1 233 ? 29.55000 19.56400 51.12200 1.000 22.41083 233 ILE B CA 1
ATOM 4998 C C . ILE B 1 233 ? 30.91300 19.86500 50.51100 1.000 26.76734 233 ILE B C 1
ATOM 4999 O O . ILE B 1 233 ? 31.68600 18.94400 50.22300 1.000 25.14821 233 ILE B O 1
ATOM 5004 N N . MET B 1 234 ? 31.20500 21.15100 50.31400 1.000 23.99885 234 MET B N 1
ATOM 5005 C CA . MET B 1 234 ? 32.41200 21.59900 49.62700 1.000 25.39476 234 MET B CA 1
ATOM 5006 C C . MET B 1 234 ? 33.05400 22.72100 50.43000 1.000 23.93610 234 MET B C 1
ATOM 5007 O O . MET B 1 234 ? 32.42600 23.76000 50.65400 1.000 27.06102 234 MET B O 1
ATOM 5012 N N . THR B 1 235 ? 34.30100 22.52000 50.85100 1.000 23.85754 235 THR B N 1
ATOM 5013 C CA . THR B 1 235 ? 35.02100 23.52700 51.62100 1.000 25.45287 235 THR B CA 1
ATOM 5014 C C . THR B 1 235 ? 35.68900 24.53000 50.68800 1.000 28.16072 235 THR B C 1
ATOM 5015 O O . THR B 1 235 ? 36.00900 24.22100 49.53700 1.000 27.31852 235 THR B O 1
ATOM 5019 N N . MET B 1 236 ? 35.89300 25.74500 51.19700 1.000 26.30741 236 MET B N 1
ATOM 5020 C CA . MET B 1 236 ? 36.42600 26.84500 50.40500 1.000 29.78612 236 MET B CA 1
ATOM 5021 C C . MET B 1 236 ? 37.37100 27.68300 51.25300 1.000 24.93523 236 MET B C 1
ATOM 5022 O O . MET B 1 236 ? 37.28100 27.70200 52.48400 1.000 22.43372 236 MET B O 1
ATOM 5027 N N . LYS B 1 237 ? 38.27500 28.38400 50.56900 1.000 22.45555 237 LYS B N 1
ATOM 5028 C CA . LYS B 1 237 ? 39.14500 29.39600 51.17100 1.000 24.46379 237 LYS B CA 1
ATOM 5029 C C . LYS B 1 237 ? 39.87500 28.85400 52.39900 1.000 21.80690 237 LYS B C 1
ATOM 5030 O O . LYS B 1 237 ? 39.77100 29.38700 53.50600 1.000 23.88250 237 LYS B O 1
ATOM 5036 N N . ARG B 1 238 ? 40.61400 27.76600 52.18100 1.000 26.50226 238 ARG B N 1
ATOM 5037 C CA . ARG B 1 238 ? 41.48200 27.18400 53.20500 1.000 24.92798 238 ARG B CA 1
ATOM 5038 C C . ARG B 1 238 ? 40.69200 26.80200 54.45600 1.000 25.64044 238 ARG B C 1
ATOM 5039 O O . ARG B 1 238 ? 41.17700 26.92400 55.58200 1.000 25.36916 238 ARG B O 1
ATOM 5047 N N . GLY B 1 239 ? 39.46200 26.33300 54.25800 1.000 31.10181 239 GLY B N 1
ATOM 5048 C CA . GLY B 1 239 ? 38.62800 25.89700 55.35600 1.000 21.77528 239 GLY B CA 1
ATOM 5049 C C . GLY B 1 239 ? 37.91500 26.99500 56.10900 1.000 23.02364 239 GLY B C 1
ATOM 5050 O O . GLY B 1 239 ? 37.25400 26.70400 57.11300 1.000 30.39840 239 GLY B O 1
ATOM 5051 N N . GLN B 1 240 ? 38.03000 28.24800 55.66800 1.000 24.02624 240 GLN B N 1
ATOM 5052 C CA . GLN B 1 240 ? 37.32500 29.34000 56.32600 1.000 26.98593 240 GLN B CA 1
ATOM 5053 C C . GLN B 1 240 ? 35.85400 29.39800 55.94200 1.000 25.64710 240 GLN B C 1
ATOM 5054 O O . GLN B 1 240 ? 35.06900 30.03700 56.64900 1.000 28.74486 240 GLN B O 1
ATOM 5060 N N . GLU B 1 241 ? 35.46800 28.75400 54.84400 1.000 25.08801 241 GLU B N 1
ATOM 5061 C CA . GLU B 1 241 ? 34.08700 28.75000 54.38900 1.000 32.02447 241 GLU B CA 1
ATOM 5062 C C . GLU B 1 241 ? 33.75400 27.38700 53.80300 1.000 31.10219 241 GLU B C 1
ATOM 5063 O O . GLU B 1 241 ? 34.64000 26.59600 53.47000 1.000 24.39665 241 GLU B O 1
ATOM 5069 N N . LEU B 1 242 ? 32.45700 27.12300 53.67700 1.000 24.12752 242 LEU B N 1
ATOM 5070 C CA . LEU B 1 242 ? 31.99800 25.94300 52.96300 1.000 29.91412 242 LEU B CA 1
ATOM 5071 C C . LEU B 1 242 ? 30.60000 26.20400 52.42800 1.000 27.89918 242 LEU B C 1
ATOM 5072 O O . LEU B 1 242 ? 29.85400 27.02600 52.96600 1.000 28.19232 242 LEU B O 1
ATOM 5077 N N . ALA B 1 243 ? 30.26000 25.49900 51.35600 1.000 22.85242 243 ALA B N 1
ATOM 5078 C CA . ALA B 1 243 ? 28.92400 25.51900 50.78900 1.000 27.57067 243 ALA B CA 1
ATOM 5079 C C . ALA B 1 243 ? 28.38900 24.09700 50.73600 1.000 29.98387 243 ALA B C 1
ATOM 5080 O O . ALA B 1 243 ? 29.15600 23.13300 50.64900 1.000 27.02289 243 ALA B O 1
ATOM 5082 N N . TRP B 1 244 ? 27.06700 23.96500 50.79500 1.000 28.27055 244 TRP B N 1
ATOM 5083 C CA . TRP B 1 244 ? 26.46800 22.64600 50.69700 1.000 27.19521 244 TRP B CA 1
ATOM 5084 C C . TRP B 1 244 ? 25.15100 22.73100 49.94100 1.000 29.89696 244 TRP B C 1
ATOM 5085 O O . TRP B 1 244 ? 24.49600 23.77700 49.90900 1.000 26.40720 244 TRP B O 1
ATOM 5096 N N . ALA B 1 245 ? 24.78300 21.61300 49.32000 1.000 28.63541 245 ALA B N 1
ATOM 5097 C CA . ALA B 1 245 ? 23.54500 21.49300 48.56700 1.000 26.28698 245 ALA B CA 1
ATOM 5098 C C . ALA B 1 245 ? 22.88900 20.16800 48.91600 1.000 34.36620 245 ALA B C 1
ATOM 5099 O O . ALA B 1 245 ? 23.56300 19.13600 48.99500 1.000 34.22463 245 ALA B O 1
ATOM 5101 N N . LEU B 1 246 ? 21.57500 20.20000 49.13000 1.000 32.72462 246 LEU B N 1
ATOM 5102 C CA . LEU B 1 246 ? 20.81100 19.01800 49.52500 1.000 35.17801 246 LEU B CA 1
ATOM 5103 C C . LEU B 1 246 ? 19.65300 18.84600 48.54500 1.000 34.77681 246 LEU B C 1
ATOM 5104 O O . LEU B 1 246 ? 18.65000 19.56100 48.62800 1.000 31.29172 246 LEU B O 1
ATOM 5109 N N . MET B 1 247 ? 19.79500 17.90100 47.61800 1.000 34.57598 247 MET B N 1
ATOM 5110 C CA . MET B 1 247 ? 18.69800 17.53600 46.73300 1.000 38.11553 247 MET B CA 1
ATOM 5111 C C . MET B 1 247 ? 17.81300 16.50000 47.41500 1.000 47.08223 247 MET B C 1
ATOM 5112 O O . MET B 1 247 ? 18.30500 15.49100 47.93000 1.000 36.69095 247 MET B O 1
ATOM 5117 N N . HIS B 1 248 ? 16.50600 16.75300 47.41800 1.000 34.71411 248 HIS B N 1
ATOM 5118 C CA . HIS B 1 248 ? 15.54600 15.86600 48.05500 1.000 37.34355 248 HIS B CA 1
ATOM 5119 C C . HIS B 1 248 ? 14.26500 15.85900 47.23200 1.000 48.54323 248 HIS B C 1
ATOM 5120 O O . HIS B 1 248 ? 14.13100 16.58600 46.24200 1.000 52.57728 248 HIS B O 1
ATOM 5127 N N . THR B 1 249 ? 13.31700 15.02000 47.64400 1.000 52.81240 249 THR B N 1
ATOM 5128 C CA . THR B 1 249 ? 12.01300 14.97200 46.99600 1.000 59.25680 249 THR B CA 1
ATOM 5129 C C . THR B 1 249 ? 11.00800 15.78800 47.79900 1.000 63.31611 249 THR B C 1
ATOM 5130 O O . THR B 1 249 ? 10.65700 16.91000 47.41600 1.000 65.91922 249 THR B O 1
ATOM 5134 N N . ASP B 1 250 ? 10.55700 15.23300 48.91900 1.000 61.32879 250 ASP B N 1
ATOM 5135 C CA . ASP B 1 250 ? 9.57200 15.88400 49.77400 1.000 60.76825 250 ASP B CA 1
ATOM 5136 C C . ASP B 1 250 ? 9.45400 15.16200 51.11300 1.000 61.38918 250 ASP B C 1
ATOM 5137 O O . ASP B 1 250 ? 10.38800 15.16000 51.91600 1.000 64.30269 250 ASP B O 1
ATOM 5142 N N . HIS B 1 255 ? 1.38500 22.43500 55.83500 1.000 64.71379 255 HIS B N 1
ATOM 5143 C CA . HIS B 1 255 ? 2.58400 22.87700 55.13500 1.000 74.75643 255 HIS B CA 1
ATOM 5144 C C . HIS B 1 255 ? 2.61500 24.40000 55.03200 1.000 73.41748 255 HIS B C 1
ATOM 5145 O O . HIS B 1 255 ? 1.69400 25.01200 54.49100 1.000 69.43281 255 HIS B O 1
ATOM 5152 N N . GLU B 1 256 ? 3.67800 25.00800 55.55700 1.000 71.70271 256 GLU B N 1
ATOM 5153 C CA . GLU B 1 256 ? 3.83700 26.45700 55.52300 1.000 69.63941 256 GLU B CA 1
ATOM 5154 C C . GLU B 1 256 ? 4.30800 26.97300 54.16700 1.000 70.73793 256 GLU B C 1
ATOM 5155 O O . GLU B 1 256 ? 4.61200 28.16500 54.04800 1.000 66.09465 256 GLU B O 1
ATOM 5161 N N . SER B 1 257 ? 4.38000 26.11300 53.15400 1.000 71.23638 257 SER B N 1
ATOM 5162 C CA . SER B 1 257 ? 4.70400 26.56000 51.81000 1.000 72.33165 257 SER B CA 1
ATOM 5163 C C . SER B 1 257 ? 3.57100 27.41600 51.25100 1.000 73.92815 257 SER B C 1
ATOM 5164 O O . SER B 1 257 ? 2.42100 27.33900 51.69300 1.000 71.23228 257 SER B O 1
ATOM 5167 N N . TRP B 1 258 ? 3.90600 28.24100 50.26400 1.000 69.89929 258 TRP B N 1
ATOM 5168 C CA . TRP B 1 258 ? 2.93200 29.15400 49.67700 1.000 67.72410 258 TRP B CA 1
ATOM 5169 C C . TRP B 1 258 ? 3.42800 29.57900 48.29800 1.000 64.04257 258 TRP B C 1
ATOM 5170 O O . TRP B 1 258 ? 4.35600 28.98200 47.74100 1.000 66.14730 258 TRP B O 1
ATOM 5181 N N . ALA B 1 259 ? 2.79700 30.61900 47.74300 1.000 59.13965 259 ALA B N 1
ATOM 5182 C CA . ALA B 1 259 ? 3.13100 31.06400 46.39300 1.000 57.83115 259 ALA B CA 1
ATOM 5183 C C . ALA B 1 259 ? 4.55800 31.58800 46.30500 1.000 54.96773 259 ALA B C 1
ATOM 5184 O O . ALA B 1 259 ? 5.22100 31.40900 45.27700 1.000 56.89708 259 ALA B O 1
ATOM 5186 N N . GLY B 1 260 ? 5.04500 32.23400 47.35900 1.000 46.08366 260 GLY B N 1
ATOM 5187 C CA . GLY B 1 260 ? 6.41300 32.70700 47.40200 1.000 41.02459 260 GLY B CA 1
ATOM 5188 C C . GLY B 1 260 ? 7.38100 31.59600 47.75500 1.000 43.09281 260 GLY B C 1
ATOM 5189 O O . GLY B 1 260 ? 7.06100 30.40600 47.69800 1.000 49.29286 260 GLY B O 1
ATOM 5190 N N . GLY B 1 261 ? 8.59400 32.00100 48.12900 1.000 41.85748 261 GLY B N 1
ATOM 5191 C CA . GLY B 1 261 ? 9.63100 31.06800 48.50100 1.000 36.88384 261 GLY B CA 1
ATOM 5192 C C . GLY B 1 261 ? 9.70100 30.84500 50.00000 1.000 37.31478 261 GLY B C 1
ATOM 5193 O O . GLY B 1 261 ? 9.22100 31.65200 50.79400 1.000 37.98933 261 GLY B O 1
ATOM 5194 N N . ARG B 1 262 ? 10.31000 29.72500 50.38000 1.000 42.90004 262 ARG B N 1
ATOM 5195 C CA . ARG B 1 262 ? 10.47800 29.38600 51.78600 1.000 35.02215 262 ARG B CA 1
ATOM 5196 C C . ARG B 1 262 ? 11.65900 28.43700 51.93000 1.000 34.42283 262 ARG B C 1
ATOM 5197 O O . ARG B 1 262 ? 11.84500 27.54200 51.10300 1.000 36.50686 262 ARG B O 1
ATOM 5205 N N . ALA B 1 263 ? 12.44500 28.63800 52.98600 1.000 34.23150 263 ALA B N 1
ATOM 5206 C CA . ALA B 1 263 ? 13.57500 27.76600 53.27900 1.000 32.80240 263 ALA B CA 1
ATOM 5207 C C . ALA B 1 263 ? 13.78200 27.71800 54.78400 1.000 30.55496 263 ALA B C 1
ATOM 5208 O O . ALA B 1 263 ? 13.80800 28.76200 55.44200 1.000 34.39173 263 ALA B O 1
ATOM 5210 N N . SER B 1 264 ? 13.93100 26.51000 55.32100 1.000 29.28324 264 SER B N 1
ATOM 5211 C CA . SER B 1 264 ? 14.11200 26.31800 56.75300 1.000 39.67658 264 SER B CA 1
ATOM 5212 C C . SER B 1 264 ? 15.18900 25.27100 56.98400 1.000 33.87855 264 SER B C 1
ATOM 5213 O O . SER B 1 264 ? 15.18100 24.21900 56.33900 1.000 35.13723 264 SER B O 1
ATOM 5216 N N . ILE B 1 265 ? 16.11600 25.56500 57.89900 1.000 40.85604 265 ILE B N 1
ATOM 5217 C CA . ILE B 1 265 ? 17.14800 24.59300 58.23800 1.000 40.45732 265 ILE B CA 1
ATOM 5218 C C . ILE B 1 265 ? 16.55800 23.42700 59.02100 1.000 45.62843 265 ILE B C 1
ATOM 5219 O O . ILE B 1 265 ? 17.11700 22.32400 59.00300 1.000 40.96824 265 ILE B O 1
ATOM 5224 N N . ASP B 1 266 ? 15.42300 23.64100 59.69200 1.000 46.27820 266 ASP B N 1
ATOM 5225 C CA . ASP B 1 266 ? 14.75000 22.54600 60.38100 1.000 45.97466 266 ASP B CA 1
ATOM 5226 C C . ASP B 1 266 ? 14.26400 21.49500 59.39200 1.000 45.24205 266 ASP B C 1
ATOM 5227 O O . ASP B 1 266 ? 14.31700 20.29300 59.67700 1.000 46.19564 266 ASP B O 1
ATOM 5232 N N . ASP B 1 267 ? 13.78900 21.92800 58.22200 1.000 45.36974 267 ASP B N 1
ATOM 5233 C CA . ASP B 1 267 ? 13.35800 20.97600 57.20300 1.000 37.67073 267 ASP B CA 1
ATOM 5234 C C . ASP B 1 267 ? 14.54600 20.22900 56.61100 1.000 42.70170 267 ASP B C 1
ATOM 5235 O O . ASP B 1 267 ? 14.44300 19.03700 56.29900 1.000 43.15249 267 ASP B O 1
ATOM 5240 N N . ALA B 1 268 ? 15.68000 20.91400 56.44200 1.000 40.34959 268 ALA B N 1
ATOM 5241 C CA . ALA B 1 268 ? 16.87300 20.24900 55.92800 1.000 42.75990 268 ALA B CA 1
ATOM 5242 C C . ALA B 1 268 ? 17.39100 19.21000 56.91500 1.000 32.39341 268 ALA B C 1
ATOM 5243 O O . ALA B 1 268 ? 17.78700 18.10900 56.51400 1.000 37.29058 268 ALA B O 1
ATOM 5245 N N . LEU B 1 269 ? 17.39400 19.54000 58.20900 1.000 35.54296 269 LEU B N 1
ATOM 5246 C CA . LEU B 1 269 ? 17.86100 18.59100 59.21500 1.000 34.63109 269 LEU B CA 1
ATOM 5247 C C . LEU B 1 269 ? 16.89500 17.42300 59.36700 1.000 41.08407 269 LEU B C 1
ATOM 5248 O O . LEU B 1 269 ? 17.32300 16.26800 59.48000 1.000 37.50928 269 LEU B O 1
ATOM 5253 N N . ALA B 1 270 ? 15.58800 17.70300 59.37600 1.000 39.08317 270 ALA B N 1
ATOM 5254 C CA . ALA B 1 270 ? 14.60200 16.62800 59.43100 1.000 41.84241 270 ALA B CA 1
ATOM 5255 C C . ALA B 1 270 ? 14.68900 15.73300 58.20400 1.000 40.91250 270 ALA B C 1
ATOM 5256 O O . ALA B 1 270 ? 14.33900 14.54900 58.27000 1.000 44.20848 270 ALA B O 1
ATOM 5258 N N . THR B 1 271 ? 15.15300 16.28000 57.08000 1.000 33.22778 271 THR B N 1
ATOM 5259 C CA . THR B 1 271 ? 15.34200 15.47900 55.87700 1.000 33.94132 271 THR B CA 1
ATOM 5260 C C . THR B 1 271 ? 16.43800 14.43400 56.06600 1.000 42.92941 271 THR B C 1
ATOM 5261 O O . THR B 1 271 ? 16.40400 13.37600 55.42600 1.000 39.25250 271 THR B O 1
ATOM 5265 N N . LEU B 1 272 ? 17.40400 14.70100 56.94300 1.000 38.00017 272 LEU B N 1
ATOM 5266 C CA . LEU B 1 272 ? 18.49200 13.77100 57.21500 1.000 44.90302 272 LEU B CA 1
ATOM 5267 C C . LEU B 1 272 ? 18.25100 12.91800 58.45400 1.000 41.93374 272 LEU B C 1
ATOM 5268 O O . LEU B 1 272 ? 19.08800 12.07100 58.77700 1.000 41.56397 272 LEU B O 1
ATOM 5273 N N . SER B 1 273 ? 17.13100 13.12100 59.14700 1.000 44.42260 273 SER B N 1
ATOM 5274 C CA . SER B 1 273 ? 16.87200 12.37400 60.37600 1.000 46.69674 273 SER B CA 1
ATOM 5275 C C . SER B 1 273 ? 16.82100 10.85900 60.19000 1.000 45.52224 273 SER B C 1
ATOM 5276 O O . SER B 1 273 ? 17.37100 10.14800 61.05000 1.000 49.48426 273 SER B O 1
ATOM 5279 N N . PRO B 1 274 ? 16.19400 10.29700 59.14700 1.000 39.45177 274 PRO B N 1
ATOM 5280 C CA . PRO B 1 274 ? 16.16600 8.82900 59.02700 1.000 44.00345 274 PRO B CA 1
ATOM 5281 C C . PRO B 1 274 ? 17.50500 8.20500 58.66000 1.000 49.38664 274 PRO B C 1
ATOM 5282 O O . PRO B 1 274 ? 17.61700 6.97300 58.69800 1.000 45.13015 274 PRO B O 1
ATOM 5286 N N . TRP B 1 275 ? 18.50900 8.99600 58.31000 1.000 37.83215 275 TRP B N 1
ATOM 5287 C CA . TRP B 1 275 ? 19.80400 8.43100 57.94800 1.000 40.21314 275 TRP B CA 1
ATOM 5288 C C . TRP B 1 275 ? 20.50400 7.88400 59.18700 1.000 33.50685 275 TRP B C 1
ATOM 5289 O O . TRP B 1 275 ? 20.63900 8.60100 60.18400 1.000 34.02282 275 TRP B O 1
ATOM 5300 N N . PRO B 1 276 ? 20.95500 6.62600 59.17000 1.000 39.70695 276 PRO B N 1
ATOM 5301 C CA . PRO B 1 276 ? 21.72700 6.12300 60.31900 1.000 37.65154 276 PRO B CA 1
ATOM 5302 C C . PRO B 1 276 ? 23.04200 6.85500 60.51300 1.000 31.19976 276 PRO B C 1
ATOM 5303 O O . PRO B 1 276 ? 23.44100 7.11500 61.65500 1.000 35.92397 276 PRO B O 1
ATOM 5307 N N . GLY B 1 277 ? 23.72600 7.20300 59.42400 1.000 31.43097 277 GLY B N 1
ATOM 5308 C CA . GLY B 1 277 ? 24.98600 7.91600 59.51200 1.000 36.50808 277 GLY B CA 1
ATOM 5309 C C . GLY B 1 277 ? 24.82800 9.41700 59.38900 1.000 34.46722 277 GLY B C 1
ATOM 5310 O O . GLY B 1 277 ? 25.70100 10.10100 58.84500 1.000 31.53628 277 GLY B O 1
ATOM 5311 N N . ARG B 1 278 ? 23.71500 9.94200 59.90300 1.000 35.43061 278 ARG B N 1
ATOM 5312 C CA . ARG B 1 278 ? 23.40900 11.36300 59.79200 1.000 39.30578 278 ARG B CA 1
ATOM 5313 C C . ARG B 1 278 ? 24.29700 12.23900 60.66400 1.000 35.72638 278 ARG B C 1
ATOM 5314 O O . ARG B 1 278 ? 24.29100 13.45900 60.48000 1.000 37.14534 278 ARG B O 1
ATOM 5322 N N . LEU B 1 279 ? 25.05300 11.65300 61.59500 1.000 36.12897 279 LEU B N 1
ATOM 5323 C CA . LEU B 1 279 ? 25.72000 12.44600 62.62500 1.000 35.42217 279 LEU B CA 1
ATOM 5324 C C . LEU B 1 279 ? 26.70700 13.44100 62.02400 1.000 34.18662 279 LEU B C 1
ATOM 5325 O O . LEU B 1 279 ? 26.64500 14.64100 62.31300 1.000 30.53939 279 LEU B O 1
ATOM 5330 N N . ARG B 1 280 ? 27.63600 12.96000 61.18900 1.000 35.32978 280 ARG B N 1
ATOM 5331 C CA . ARG B 1 280 ? 28.66200 13.85700 60.65700 1.000 36.07291 280 ARG B CA 1
ATOM 5332 C C . ARG B 1 280 ? 28.08900 14.92800 59.73500 1.000 27.00367 280 ARG B C 1
ATOM 5333 O O . ARG B 1 280 ? 28.39700 16.11500 59.94300 1.000 33.99514 280 ARG B O 1
ATOM 5341 N N . PRO B 1 281 ? 27.27900 14.60900 58.71700 1.000 22.00755 281 PRO B N 1
ATOM 5342 C CA . PRO B 1 281 ? 26.79300 15.69200 57.84400 1.000 30.18061 281 PRO B CA 1
ATOM 5343 C C . PRO B 1 281 ? 25.82000 16.63500 58.53200 1.000 34.51389 281 PRO B C 1
ATOM 5344 O O . PRO B 1 281 ? 25.88100 17.84800 58.29500 1.000 32.89555 281 PRO B O 1
ATOM 5348 N N . SER B 1 282 ? 24.92300 16.12200 59.38000 1.000 32.48044 282 SER B N 1
ATOM 5349 C CA . SER B 1 282 ? 23.97500 17.00400 60.05400 1.000 32.62766 282 SER B CA 1
ATOM 5350 C C . SER B 1 282 ? 24.66900 17.91400 61.05800 1.000 33.71816 282 SER B C 1
ATOM 5351 O O . SER B 1 282 ? 24.23700 19.05500 61.25500 1.000 30.15674 282 SER B O 1
ATOM 5354 N N . SER B 1 283 ? 25.73500 17.43300 61.70100 1.000 28.97426 283 SER B N 1
ATOM 5355 C CA . SER B 1 283 ? 26.48800 18.28400 62.61300 1.000 33.90941 283 SER B CA 1
ATOM 5356 C C . SER B 1 283 ? 27.11200 19.47100 61.89500 1.000 31.36888 283 SER B C 1
ATOM 5357 O O . SER B 1 283 ? 27.38600 20.49400 62.53000 1.000 32.13029 283 SER B O 1
ATOM 5360 N N . VAL B 1 284 ? 27.33100 19.35700 60.58700 1.000 34.46690 284 VAL B N 1
ATOM 5361 C CA . VAL B 1 284 ? 27.91200 20.45300 59.81800 1.000 30.37660 284 VAL B CA 1
ATOM 5362 C C . VAL B 1 284 ? 26.84700 21.47600 59.44800 1.000 31.83840 284 VAL B C 1
ATOM 5363 O O . VAL B 1 284 ? 26.94900 22.66000 59.79200 1.000 27.40554 284 VAL B O 1
ATOM 5367 N N . ILE B 1 285 ? 25.80000 21.03300 58.74600 1.000 33.34643 285 ILE B N 1
ATOM 5368 C CA . ILE B 1 285 ? 24.81800 21.96100 58.19700 1.000 32.56686 285 ILE B CA 1
ATOM 5369 C C . ILE B 1 285 ? 23.89700 22.55600 59.24900 1.000 32.84119 285 ILE B C 1
ATOM 5370 O O . ILE B 1 285 ? 23.19100 23.52700 58.95500 1.000 35.09788 285 ILE B O 1
ATOM 5375 N N . ARG B 1 286 ? 23.87900 22.01100 60.46700 1.000 33.77563 286 ARG B N 1
ATOM 5376 C CA . ARG B 1 286 ? 23.03600 22.59300 61.50500 1.000 40.49221 286 ARG B CA 1
ATOM 5377 C C . ARG B 1 286 ? 23.54100 23.94900 61.97800 1.000 35.04386 286 ARG B C 1
ATOM 5378 O O . ARG B 1 286 ? 22.81800 24.64000 62.70300 1.000 34.96714 286 ARG B O 1
ATOM 5386 N N . HIS B 1 287 ? 24.75100 24.34500 61.58800 1.000 34.39778 287 HIS B N 1
ATOM 5387 C CA . HIS B 1 287 ? 25.28800 25.66100 61.90200 1.000 32.22261 287 HIS B CA 1
ATOM 5388 C C . HIS B 1 287 ? 24.95000 26.70400 60.84600 1.000 30.22194 287 HIS B C 1
ATOM 5389 O O . HIS B 1 287 ? 25.38700 27.85300 60.96800 1.000 34.94937 287 HIS B O 1
ATOM 5396 N N . THR B 1 288 ? 24.18900 26.33600 59.82000 1.000 30.44809 288 THR B N 1
ATOM 5397 C CA . THR B 1 288 ? 23.86000 27.27300 58.75500 1.000 31.17867 288 THR B CA 1
ATOM 5398 C C . THR B 1 288 ? 22.93400 28.36600 59.27500 1.000 30.95997 288 THR B C 1
ATOM 5399 O O . THR B 1 288 ? 21.95200 28.08700 59.97000 1.000 33.15665 288 THR B O 1
ATOM 5403 N N . LEU B 1 289 ? 23.25400 29.61600 58.94000 1.000 30.37934 289 LEU B N 1
ATOM 5404 C CA . LEU B 1 289 ? 22.38600 30.72600 59.29200 1.000 29.94097 289 LEU B CA 1
ATOM 5405 C C . LEU B 1 289 ? 21.19800 30.79100 58.33400 1.000 36.93438 289 LEU B C 1
ATOM 5406 O O . LEU B 1 289 ? 21.33200 30.48500 57.14500 1.000 25.76950 289 LEU B O 1
ATOM 5411 N N . PRO B 1 290 ? 20.02300 31.18200 58.83300 1.000 32.16007 290 PRO B N 1
ATOM 5412 C CA . PRO B 1 290 ? 18.82400 31.16600 57.97700 1.000 25.26992 290 PRO B CA 1
ATOM 5413 C C . PRO B 1 290 ? 18.89900 32.12800 56.80500 1.000 31.75918 290 PRO B C 1
ATOM 5414 O O . PRO B 1 290 ? 18.34800 31.83100 55.73800 1.000 34.30837 290 PRO B O 1
ATOM 5418 N N . GLU B 1 291 ? 19.57100 33.26900 56.96200 1.000 32.23912 291 GLU B N 1
ATOM 5419 C CA . GLU B 1 291 ? 19.64500 34.23400 55.87300 1.000 36.38759 291 GLU B CA 1
ATOM 5420 C C . GLU B 1 291 ? 20.57300 33.79000 54.75000 1.000 35.17668 291 GLU B C 1
ATOM 5421 O O . GLU B 1 291 ? 20.60800 34.44700 53.70400 1.000 31.72723 291 GLU B O 1
ATOM 5427 N N . LYS B 1 292 ? 21.31400 32.69600 54.93100 1.000 36.53887 292 LYS B N 1
ATOM 5428 C CA . LYS B 1 292 ? 22.22800 32.18900 53.91500 1.000 38.36038 292 LYS B CA 1
ATOM 5429 C C . LYS B 1 292 ? 21.76700 30.85500 53.33800 1.000 37.07446 292 LYS B C 1
ATOM 5430 O O . LYS B 1 292 ? 22.58100 30.10600 52.78700 1.000 36.87835 292 LYS B O 1
ATOM 5436 N N . LEU B 1 293 ? 20.47600 30.54800 53.44800 1.000 33.55970 293 LEU B N 1
ATOM 5437 C CA . LEU B 1 293 ? 19.90600 29.29300 52.98200 1.000 33.38330 293 LEU B CA 1
ATOM 5438 C C . LEU B 1 293 ? 18.79500 29.57100 51.97900 1.000 30.60698 293 LEU B C 1
ATOM 5439 O O . LEU B 1 293 ? 17.97000 30.46600 52.18800 1.000 37.78528 293 LEU B O 1
ATOM 5444 N N . VAL B 1 294 ? 18.77600 28.80500 50.88700 1.000 27.83311 294 VAL B N 1
ATOM 5445 C CA . VAL B 1 294 ? 17.71500 28.88200 49.89200 1.000 36.88077 294 VAL B CA 1
ATOM 5446 C C . VAL B 1 294 ? 17.21800 27.47400 49.59300 1.000 40.59248 294 VAL B C 1
ATOM 5447 O O . VAL B 1 294 ? 17.88500 26.47800 49.87800 1.000 36.03299 294 VAL B O 1
ATOM 5451 N N . ASP B 1 295 ? 16.02100 27.40600 49.01100 1.000 41.00791 295 ASP B N 1
ATOM 5452 C CA . ASP B 1 295 ? 15.40100 26.13900 48.62600 1.000 42.48136 295 ASP B CA 1
ATOM 5453 C C . ASP B 1 295 ? 14.66100 26.36100 47.31600 1.000 46.80922 295 ASP B C 1
ATOM 5454 O O . ASP B 1 295 ? 13.58900 26.97300 47.30400 1.000 55.36390 295 ASP B O 1
ATOM 5459 N N . HIS B 1 296 ? 15.22600 25.86800 46.22000 1.000 37.86287 296 HIS B N 1
ATOM 5460 C CA . HIS B 1 296 ? 14.66400 26.05700 44.89200 1.000 50.68233 296 HIS B CA 1
ATOM 5461 C C . HIS B 1 296 ? 14.11200 24.74200 44.36400 1.000 44.40004 296 HIS B C 1
ATOM 5462 O O . HIS B 1 296 ? 14.69600 23.67700 44.58800 1.000 39.18453 296 HIS B O 1
ATOM 5469 N N . ALA B 1 297 ? 12.98500 24.82200 43.66500 1.000 49.24875 297 ALA B N 1
ATOM 5470 C CA . ALA B 1 297 ? 12.42100 23.65200 43.01100 1.000 46.26974 297 ALA B CA 1
ATOM 5471 C C . ALA B 1 297 ? 13.20200 23.33600 41.74300 1.000 42.91224 297 ALA B C 1
ATOM 5472 O O . ALA B 1 297 ? 13.56600 24.23600 40.98000 1.000 52.73254 297 ALA B O 1
ATOM 5474 N N . LEU B 1 298 ? 13.46800 22.05200 41.52600 1.000 48.41581 298 LEU B N 1
ATOM 5475 C CA . LEU B 1 298 ? 14.16400 21.60200 40.33000 1.000 48.47077 298 LEU B CA 1
ATOM 5476 C C . LEU B 1 298 ? 13.16200 21.36100 39.20900 1.000 56.64540 298 LEU B C 1
ATOM 5477 O O . LEU B 1 298 ? 12.09700 20.77700 39.42600 1.000 57.77659 298 LEU B O 1
ATOM 5482 N N . ILE B 1 299 ? 13.51300 21.81400 38.00800 1.000 54.09846 299 ILE B N 1
ATOM 5483 C CA . ILE B 1 299 ? 12.60600 21.82900 36.86700 1.000 57.06814 299 ILE B CA 1
ATOM 5484 C C . ILE B 1 299 ? 13.22100 21.02100 35.73500 1.000 62.13394 299 ILE B C 1
ATOM 5485 O O . ILE B 1 299 ? 14.38600 21.23100 35.37500 1.000 55.32163 299 ILE B O 1
ATOM 5490 N N . TYR B 1 300 ? 12.43600 20.10300 35.17500 1.000 65.43943 300 TYR B N 1
ATOM 5491 C CA . TYR B 1 300 ? 12.84800 19.31300 34.02500 1.000 54.76205 300 TYR B CA 1
ATOM 5492 C C . TYR B 1 300 ? 11.71400 19.27300 33.01500 1.000 57.90273 300 TYR B C 1
ATOM 5493 O O . TYR B 1 300 ? 10.53800 19.24400 33.38800 1.000 61.62057 300 TYR B O 1
ATOM 5502 N N . ARG B 1 301 ? 12.07500 19.27800 31.73200 1.000 58.41222 301 ARG B N 1
ATOM 5503 C CA . ARG B 1 301 ? 11.11800 19.15900 30.64900 1.000 53.89957 301 ARG B CA 1
ATOM 5504 C C . ARG B 1 301 ? 11.69700 18.23300 29.58900 1.000 55.12289 301 ARG B C 1
ATOM 5505 O O . ARG B 1 301 ? 12.90900 18.27500 29.32400 1.000 45.17304 301 ARG B O 1
ATOM 5513 N N . PRO B 1 302 ? 10.87000 17.38900 28.98000 1.000 59.34082 302 PRO B N 1
ATOM 5514 C CA . PRO B 1 302 ? 11.35000 16.51700 27.90300 1.000 48.84759 302 PRO B CA 1
ATOM 5515 C C . PRO B 1 302 ? 11.88000 17.33600 26.74100 1.000 51.32298 302 PRO B C 1
ATOM 5516 O O . PRO B 1 302 ? 11.55600 18.52700 26.61400 1.000 46.15124 302 PRO B O 1
ATOM 5520 N N . PRO B 1 303 ? 12.70600 16.74100 25.88000 1.000 49.23633 303 PRO B N 1
ATOM 5521 C CA . PRO B 1 303 ? 13.23800 17.48900 24.73500 1.000 38.03802 303 PRO B CA 1
ATOM 5522 C C . PRO B 1 303 ? 12.12400 18.01500 23.84200 1.000 47.85479 303 PRO B C 1
ATOM 5523 O O . PRO B 1 303 ? 11.06900 17.39500 23.69300 1.000 48.65833 303 PRO B O 1
ATOM 5527 N N . LEU B 1 304 ? 12.37000 19.18000 23.25100 1.000 44.57183 304 LEU B N 1
ATOM 5528 C CA . LEU B 1 304 ? 11.39200 19.81500 22.38400 1.000 48.71386 304 LEU B CA 1
ATOM 5529 C C . LEU B 1 304 ? 11.47700 19.25000 20.97000 1.000 48.46147 304 LEU B C 1
ATOM 5530 O O . LEU B 1 304 ? 12.44900 18.59300 20.58900 1.000 51.21539 304 LEU B O 1
ATOM 5535 N N . ASP B 1 305 ? 10.43200 19.51600 20.18400 1.000 49.14014 305 ASP B N 1
ATOM 5536 C CA . ASP B 1 305 ? 10.45400 19.13600 18.77700 1.000 46.44664 305 ASP B CA 1
ATOM 5537 C C . ASP B 1 305 ? 11.32000 20.07900 17.95400 1.000 45.54277 305 ASP B C 1
ATOM 5538 O O . ASP B 1 305 ? 11.87900 19.66700 16.93100 1.000 43.96879 305 ASP B O 1
ATOM 5543 N N . THR B 1 306 ? 11.44600 21.33200 18.38200 1.000 41.19403 306 THR B N 1
ATOM 5544 C CA . THR B 1 306 ? 12.26500 22.30600 17.67600 1.000 39.22693 306 THR B CA 1
ATOM 5545 C C . THR B 1 306 ? 12.59600 23.44800 18.62500 1.000 40.30703 306 THR B C 1
ATOM 5546 O O . THR B 1 306 ? 11.88400 23.69800 19.60100 1.000 39.98210 306 THR B O 1
ATOM 5550 N N . TRP B 1 307 ? 13.69900 24.13300 18.32800 1.000 36.90511 307 TRP B N 1
ATOM 5551 C CA . TRP B 1 307 ? 14.09000 25.32900 19.05900 1.000 39.27136 307 TRP B CA 1
ATOM 5552 C C . TRP B 1 307 ? 13.82100 26.60700 18.28000 1.000 40.13565 307 TRP B C 1
ATOM 5553 O O . TRP B 1 307 ? 13.90200 27.69600 18.85800 1.000 34.58959 307 TRP B O 1
ATOM 5564 N N . VAL B 1 308 ? 13.50700 26.49800 16.99200 1.000 39.74258 308 VAL B N 1
ATOM 5565 C CA . VAL B 1 308 ? 13.35300 27.64100 16.10100 1.000 38.20506 308 VAL B CA 1
ATOM 5566 C C . VAL B 1 308 ? 11.87100 27.85800 15.83200 1.000 39.43610 308 VAL B C 1
ATOM 5567 O O . VAL B 1 308 ? 11.10600 26.89600 15.69600 1.000 39.64862 308 VAL B O 1
ATOM 5571 N N . SER B 1 309 ? 11.46900 29.12400 15.75800 1.000 39.40848 309 SER B N 1
ATOM 5572 C CA . SER B 1 309 ? 10.07400 29.48100 15.55100 1.000 43.96782 309 SER B CA 1
ATOM 5573 C C . SER B 1 309 ? 9.62900 29.10800 14.13500 1.000 42.16267 309 SER B C 1
ATOM 5574 O O . SER B 1 309 ? 10.41800 28.65700 13.29900 1.000 50.67584 309 SER B O 1
ATOM 5577 N N . ALA B 1 310 ? 8.33600 29.30900 13.86400 1.000 46.94521 310 ALA B N 1
ATOM 5578 C CA . ALA B 1 310 ? 7.80000 28.99400 12.54300 1.000 47.84693 310 ALA B CA 1
ATOM 5579 C C . ALA B 1 310 ? 8.42200 29.87900 11.47000 1.000 46.79894 310 ALA B C 1
ATOM 5580 O O . ALA B 1 310 ? 8.80100 29.39400 10.39700 1.000 52.77904 310 ALA B O 1
ATOM 5582 N N . GLY B 1 311 ? 8.54100 31.18000 11.74200 1.000 40.97164 311 GLY B N 1
ATOM 5583 C CA . GLY B 1 311 ? 9.15900 32.08500 10.78900 1.000 37.95221 311 GLY B CA 1
ATOM 5584 C C . GLY B 1 311 ? 10.64300 31.85800 10.59700 1.000 38.23965 311 GLY B C 1
ATOM 5585 O O . GLY B 1 311 ? 11.19000 32.25200 9.56200 1.000 46.23336 311 GLY B O 1
ATOM 5586 N N . GLY B 1 312 ? 11.30700 31.24400 11.57200 1.000 51.27966 312 GLY B N 1
ATOM 5587 C CA . GLY B 1 312 ? 12.70500 30.89200 11.43200 1.000 42.98419 312 GLY B CA 1
ATOM 5588 C C . GLY B 1 312 ? 13.69800 31.93700 11.88200 1.000 43.64804 312 GLY B C 1
ATOM 5589 O O . GLY B 1 312 ? 14.87900 31.83400 11.53100 1.000 43.49545 312 GLY B O 1
ATOM 5590 N N . ARG B 1 313 ? 13.27100 32.93900 12.65100 1.000 40.05355 313 ARG B N 1
ATOM 5591 C CA . ARG B 1 313 ? 14.17400 33.98300 13.11400 1.000 37.22959 313 ARG B CA 1
ATOM 5592 C C . ARG B 1 313 ? 14.22200 34.12200 14.62900 1.000 35.24040 313 ARG B C 1
ATOM 5593 O O . ARG B 1 313 ? 14.92300 35.00800 15.13000 1.000 36.44242 313 ARG B O 1
ATOM 5601 N N . VAL B 1 314 ? 13.50900 33.28100 15.37400 1.000 36.70142 314 VAL B N 1
ATOM 5602 C CA . VAL B 1 314 ? 13.59700 33.23900 16.82900 1.000 40.43856 314 VAL B CA 1
ATOM 5603 C C . VAL B 1 314 ? 14.02600 31.83500 17.23200 1.000 34.48025 314 VAL B C 1
ATOM 5604 O O . VAL B 1 314 ? 13.45100 30.84800 16.75800 1.000 35.77116 314 VAL B O 1
ATOM 5608 N N . MET B 1 315 ? 15.03400 31.74500 18.09900 1.000 32.81927 315 MET B N 1
ATOM 5609 C CA . MET B 1 315 ? 15.61200 30.46000 18.47200 1.000 31.98776 315 MET B CA 1
ATOM 5610 C C . MET B 1 315 ? 15.92100 30.43000 19.96200 1.000 31.25463 315 MET B C 1
ATOM 5611 O O . MET B 1 315 ? 16.48300 31.38400 20.50800 1.000 27.25356 315 MET B O 1
ATOM 5616 N N . LEU B 1 316 ? 15.55800 29.32500 20.60900 1.000 35.55074 316 LEU B N 1
ATOM 5617 C CA . LEU B 1 316 ? 15.87400 29.10100 22.01200 1.000 37.96731 316 LEU B CA 1
ATOM 5618 C C . LEU B 1 316 ? 17.23000 28.42000 22.14200 1.000 36.06793 316 LEU B C 1
ATOM 5619 O O . LEU B 1 316 ? 17.59300 27.57300 21.32100 1.000 33.90631 316 LEU B O 1
ATOM 5624 N N . ILE B 1 317 ? 17.97700 28.79600 23.18100 1.000 32.47041 317 ILE B N 1
ATOM 5625 C CA . ILE B 1 317 ? 19.21700 28.12300 23.55100 1.000 38.03663 317 ILE B CA 1
ATOM 5626 C C . ILE B 1 317 ? 19.26400 27.99600 25.06900 1.000 37.84072 317 ILE B C 1
ATOM 5627 O O . ILE B 1 317 ? 18.42400 28.53900 25.79000 1.000 34.18486 317 ILE B O 1
ATOM 5632 N N . GLY B 1 318 ? 20.26300 27.25500 25.55100 1.000 33.29068 318 GLY B N 1
ATOM 5633 C CA . GLY B 1 318 ? 20.46900 27.10000 26.97900 1.000 36.03901 318 GLY B CA 1
ATOM 5634 C C . GLY B 1 318 ? 19.33800 26.34800 27.66300 1.000 28.82827 318 GLY B C 1
ATOM 5635 O O . GLY B 1 318 ? 18.70000 25.46000 27.09000 1.000 36.72565 318 GLY B O 1
ATOM 5636 N N . ASP B 1 319 ? 19.09000 26.72000 28.92300 1.000 25.91025 319 ASP B N 1
ATOM 5637 C CA . ASP B 1 319 ? 18.02800 26.09200 29.70200 1.000 29.45798 319 ASP B CA 1
ATOM 5638 C C . ASP B 1 319 ? 16.64900 26.31700 29.09700 1.000 40.11508 319 ASP B C 1
ATOM 5639 O O . ASP B 1 319 ? 15.72800 25.54100 29.37700 1.000 33.55151 319 ASP B O 1
ATOM 5644 N N . ALA B 1 320 ? 16.48100 27.36700 28.29000 1.000 29.43692 320 ALA B N 1
ATOM 5645 C CA . ALA B 1 320 ? 15.20500 27.58000 27.61800 1.000 36.16574 320 ALA B CA 1
ATOM 5646 C C . ALA B 1 320 ? 14.88900 26.45000 26.64500 1.000 35.41188 320 ALA B C 1
ATOM 5647 O O . ALA B 1 320 ? 13.71800 26.09600 26.46600 1.000 40.70048 320 ALA B O 1
ATOM 5649 N N . ALA B 1 321 ? 15.91300 25.86400 26.02400 1.000 33.82702 321 ALA B N 1
ATOM 5650 C CA . ALA B 1 321 ? 15.72700 24.79900 25.04500 1.000 31.76620 321 ALA B CA 1
ATOM 5651 C C . ALA B 1 321 ? 15.86300 23.40100 25.62300 1.000 36.17427 321 ALA B C 1
ATOM 5652 O O . ALA B 1 321 ? 15.19300 22.48100 25.14100 1.000 40.03430 321 ALA B O 1
ATOM 5654 N N . HIS B 1 322 ? 16.71000 23.21200 26.63100 1.000 37.66829 322 HIS B N 1
ATOM 5655 C CA . HIS B 1 322 ? 17.04200 21.87600 27.12400 1.000 38.78637 322 HIS B CA 1
ATOM 5656 C C . HIS B 1 322 ? 17.49900 21.95300 28.57000 1.000 35.66953 322 HIS B C 1
ATOM 5657 O O . HIS B 1 322 ? 18.69900 21.94500 28.86500 1.000 36.31633 322 HIS B O 1
ATOM 5664 N N . PRO B 1 323 ? 16.56000 22.01400 29.51000 1.000 35.85451 323 PRO B N 1
ATOM 5665 C CA . PRO B 1 323 ? 16.93700 21.98300 30.92800 1.000 36.68406 323 PRO B CA 1
ATOM 5666 C C . PRO B 1 323 ? 17.33100 20.58000 31.36300 1.000 41.67797 323 PRO B C 1
ATOM 5667 O O . PRO B 1 323 ? 16.70400 19.59200 30.97600 1.000 42.16337 323 PRO B O 1
ATOM 5671 N N . TYR B 1 324 ? 18.38300 20.50000 32.17200 1.000 38.82777 324 TYR B N 1
ATOM 5672 C CA . TYR B 1 324 ? 18.91900 19.23300 32.64800 1.000 41.90184 324 TYR B CA 1
ATOM 5673 C C . TYR B 1 324 ? 18.51600 18.98400 34.09500 1.000 42.17781 324 TYR B C 1
ATOM 5674 O O . TYR B 1 324 ? 18.11800 19.89600 34.82300 1.000 51.92360 324 TYR B O 1
ATOM 5683 N N . PHE B 1 325 ? 18.63100 17.72600 34.50600 1.000 53.66766 325 PHE B N 1
ATOM 5684 C CA . PHE B 1 325 ? 18.68500 17.42000 35.92900 1.000 47.11854 325 PHE B CA 1
ATOM 5685 C C . PHE B 1 325 ? 20.09200 17.70700 36.44100 1.000 48.87186 325 PHE B C 1
ATOM 5686 O O . PHE B 1 325 ? 21.06800 17.25000 35.83800 1.000 46.92029 325 PHE B O 1
ATOM 5694 N N . PRO B 1 326 ? 20.23900 18.46000 37.53100 1.000 53.13715 326 PRO B N 1
ATOM 5695 C CA . PRO B 1 326 ? 21.57700 18.91000 37.94100 1.000 44.23811 326 PRO B CA 1
ATOM 5696 C C . PRO B 1 326 ? 22.45100 17.79500 38.49300 1.000 49.60162 326 PRO B C 1
ATOM 5697 O O . PRO B 1 326 ? 22.79300 17.80000 39.68000 1.000 58.54714 326 PRO B O 1
ATOM 5701 N N . VAL B 1 327 ? 22.82900 16.84000 37.64400 1.000 45.90621 327 VAL B N 1
ATOM 5702 C CA . VAL B 1 327 ? 23.66100 15.72000 38.07200 1.000 49.14631 327 VAL B CA 1
ATOM 5703 C C . VAL B 1 327 ? 24.72400 15.43200 37.02100 1.000 44.87443 327 VAL B C 1
ATOM 5704 O O . VAL B 1 327 ? 25.55100 14.53000 37.19300 1.000 53.82569 327 VAL B O 1
ATOM 5708 N N . VAL B 1 328 ? 24.71400 16.19200 35.92900 1.000 43.26798 328 VAL B N 1
ATOM 5709 C CA . VAL B 1 328 ? 25.66600 15.98300 34.84600 1.000 45.73142 328 VAL B CA 1
ATOM 5710 C C . VAL B 1 328 ? 26.71700 17.08300 34.75600 1.000 39.55638 328 VAL B C 1
ATOM 5711 O O . VAL B 1 328 ? 27.77100 16.85400 34.14200 1.000 46.46611 328 VAL B O 1
ATOM 5715 N N . GLY B 1 329 ? 26.47400 18.25500 35.33400 1.000 47.15693 329 GLY B N 1
ATOM 5716 C CA . GLY B 1 329 ? 27.47000 19.31600 35.32500 1.000 44.05488 329 GLY B CA 1
ATOM 5717 C C . GLY B 1 329 ? 27.84100 19.81300 33.94400 1.000 38.27509 329 GLY B C 1
ATOM 5718 O O . GLY B 1 329 ? 29.01300 20.12000 33.69100 1.000 37.93142 329 GLY B O 1
ATOM 5719 N N . GLN B 1 330 ? 26.86600 19.89900 33.03900 1.000 36.27218 330 GLN B N 1
ATOM 5720 C CA . GLN B 1 330 ? 27.13200 20.36700 31.68700 1.000 37.29706 330 GLN B CA 1
ATOM 5721 C C . GLN B 1 330 ? 26.11700 21.37700 31.17400 1.000 31.59161 330 GLN B C 1
ATOM 5722 O O . GLN B 1 330 ? 26.27300 21.85300 30.04500 1.000 36.55976 330 GLN B O 1
ATOM 5728 N N . GLY B 1 331 ? 25.09300 21.72300 31.95700 1.000 31.26956 331 GLY B N 1
ATOM 5729 C CA . GLY B 1 331 ? 24.08200 22.65300 31.47400 1.000 34.78559 331 GLY B CA 1
ATOM 5730 C C . GLY B 1 331 ? 24.66500 23.99500 31.07600 1.000 35.09020 331 GLY B C 1
ATOM 5731 O O . GLY B 1 331 ? 24.36900 24.52100 30.00000 1.000 35.67520 331 GLY B O 1
ATOM 5732 N N . GLY B 1 332 ? 25.50800 24.56500 31.93900 1.000 28.80355 332 GLY B N 1
ATOM 5733 C CA . GLY B 1 332 ? 26.15800 25.82000 31.59800 1.000 31.97358 332 GLY B CA 1
ATOM 5734 C C . GLY B 1 332 ? 27.13600 25.67600 30.44700 1.000 36.92255 332 GLY B C 1
ATOM 5735 O O . GLY B 1 332 ? 27.26600 26.57900 29.61600 1.000 37.00694 332 GLY B O 1
ATOM 5736 N N . SER B 1 333 ? 27.83400 24.53800 30.37900 1.000 32.08677 333 SER B N 1
ATOM 5737 C CA . SER B 1 333 ? 28.78200 24.31400 29.29100 1.000 34.23252 333 SER B CA 1
ATOM 5738 C C . SER B 1 333 ? 28.06300 24.13100 27.96000 1.000 33.80991 333 SER B C 1
ATOM 5739 O O . SER B 1 333 ? 28.55200 24.58200 26.91700 1.000 35.39957 333 SER B O 1
ATOM 5742 N N . GLN B 1 334 ? 26.90600 23.46400 27.97300 1.000 31.28291 334 GLN B N 1
ATOM 5743 C CA . GLN B 1 334 ? 26.14000 23.30100 26.74200 1.000 34.38026 334 GLN B CA 1
ATOM 5744 C C . GLN B 1 334 ? 25.47800 24.60600 26.31900 1.000 37.16082 334 GLN B C 1
ATOM 5745 O O . GLN B 1 334 ? 25.26700 24.83100 25.12200 1.000 36.27493 334 GLN B O 1
ATOM 5751 N N . ALA B 1 335 ? 25.14200 25.47000 27.28000 1.000 34.50358 335 ALA B N 1
ATOM 5752 C CA . ALA B 1 335 ? 24.62700 26.79100 26.93500 1.000 26.56741 335 ALA B CA 1
ATOM 5753 C C . ALA B 1 335 ? 25.69700 27.63000 26.24900 1.000 31.69074 335 ALA B C 1
ATOM 5754 O O . ALA B 1 335 ? 25.39800 28.39400 25.32400 1.000 34.60343 335 ALA B O 1
ATOM 5756 N N . ILE B 1 336 ? 26.94900 27.50000 26.69100 1.000 31.76037 336 ILE B N 1
ATOM 5757 C CA . ILE B 1 336 ? 28.04900 28.18000 26.01700 1.000 31.61823 336 ILE B CA 1
ATOM 5758 C C . ILE B 1 336 ? 28.23200 27.62500 24.61000 1.000 31.58327 336 ILE B C 1
ATOM 5759 O O . ILE B 1 336 ? 28.42900 28.38100 23.65100 1.000 32.40438 336 ILE B O 1
ATOM 5764 N N . GLU B 1 337 ? 28.16200 26.30000 24.46200 1.000 32.07038 337 GLU B N 1
ATOM 5765 C CA . GLU B 1 337 ? 28.28600 25.69900 23.13800 1.000 38.74203 337 GLU B CA 1
ATOM 5766 C C . GLU B 1 337 ? 27.15500 26.15000 22.22000 1.000 33.17344 337 GLU B C 1
ATOM 5767 O O . GLU B 1 337 ? 27.37300 26.37900 21.02500 1.000 33.56193 337 GLU B O 1
ATOM 5773 N N . ASP B 1 338 ? 25.94100 26.28500 22.76000 1.000 33.23240 338 ASP B N 1
ATOM 5774 C CA . ASP B 1 338 ? 24.83200 26.80700 21.96700 1.000 34.72922 338 ASP B CA 1
ATOM 5775 C C . ASP B 1 338 ? 25.14900 28.19900 21.43500 1.000 32.46635 338 ASP B C 1
ATOM 5776 O O . ASP B 1 338 ? 24.96200 28.48000 20.24600 1.000 36.69781 338 ASP B O 1
ATOM 5781 N N . GLY B 1 339 ? 25.64400 29.08200 22.30400 1.000 33.70936 339 GLY B N 1
ATOM 5782 C CA . GLY B 1 339 ? 25.90500 30.45000 21.88700 1.000 35.52228 339 GLY B CA 1
ATOM 5783 C C . GLY B 1 339 ? 27.00000 30.55900 20.84300 1.000 37.85583 339 GLY B C 1
ATOM 5784 O O . GLY B 1 339 ? 26.91700 31.38500 19.93000 1.000 35.74520 339 GLY B O 1
ATOM 5785 N N . VAL B 1 340 ? 28.04300 29.73300 20.96200 1.000 34.71680 340 VAL B N 1
ATOM 5786 C CA . VAL B 1 340 ? 29.14200 29.79300 20.00200 1.000 34.51204 340 VAL B CA 1
ATOM 5787 C C . VAL B 1 340 ? 28.69200 29.28100 18.64000 1.000 31.44524 340 VAL B C 1
ATOM 5788 O O . VAL B 1 340 ? 28.99100 29.88800 17.60400 1.000 35.42350 340 VAL B O 1
ATOM 5792 N N . VAL B 1 341 ? 27.96800 28.16100 18.61700 1.000 32.56104 341 VAL B N 1
ATOM 5793 C CA . VAL B 1 341 ? 27.54500 27.57200 17.35000 1.000 33.72202 341 VAL B CA 1
ATOM 5794 C C . VAL B 1 341 ? 26.56300 28.48900 16.63100 1.000 38.82648 341 VAL B C 1
ATOM 5795 O O . VAL B 1 341 ? 26.61200 28.63000 15.40200 1.000 40.53271 341 VAL B O 1
ATOM 5799 N N . VAL B 1 342 ? 25.66400 29.13400 17.37700 1.000 37.31023 342 VAL B N 1
ATOM 5800 C CA . VAL B 1 342 ? 24.70800 30.04900 16.76000 1.000 33.88356 342 VAL B CA 1
ATOM 5801 C C . VAL B 1 342 ? 25.43200 31.24700 16.15800 1.000 31.91574 342 VAL B C 1
ATOM 5802 O O . VAL B 1 342 ? 25.17100 31.64100 15.01500 1.000 34.44566 342 VAL B O 1
ATOM 5806 N N . ALA B 1 343 ? 26.35600 31.84200 16.91600 1.000 37.44546 343 ALA B N 1
ATOM 5807 C CA . ALA B 1 343 ? 27.08600 33.00000 16.41000 1.000 34.62901 343 ALA B CA 1
ATOM 5808 C C . ALA B 1 343 ? 27.97400 32.62500 15.22900 1.000 37.90021 343 ALA B C 1
ATOM 5809 O O . ALA B 1 343 ? 28.15300 33.42400 14.30300 1.000 39.29628 343 ALA B O 1
ATOM 5811 N N . THR B 1 344 ? 28.54000 31.41600 15.24300 1.000 34.95315 344 THR B N 1
ATOM 5812 C CA . THR B 1 344 ? 29.39900 30.99600 14.14000 1.000 37.03497 344 THR B CA 1
ATOM 5813 C C . THR B 1 344 ? 28.57900 30.66300 12.90000 1.000 40.50436 344 THR B C 1
ATOM 5814 O O . THR B 1 344 ? 28.97500 31.00000 11.77800 1.000 42.25639 344 THR B O 1
ATOM 5818 N N . ALA B 1 345 ? 27.43100 30.00400 13.08300 1.000 37.03382 345 ALA B N 1
ATOM 5819 C CA . ALA B 1 345 ? 26.56200 29.70100 11.95100 1.000 42.20849 345 ALA B CA 1
ATOM 5820 C C . ALA B 1 345 ? 26.02100 30.96700 11.30200 1.000 42.52005 345 ALA B C 1
ATOM 5821 O O . ALA B 1 345 ? 25.82800 31.00400 10.08200 1.000 45.30757 345 ALA B O 1
ATOM 5823 N N . LEU B 1 346 ? 25.76600 32.01100 12.09600 1.000 43.12236 346 LEU B N 1
ATOM 5824 C CA . LEU B 1 346 ? 25.29700 33.27200 11.52900 1.000 43.27837 346 LEU B CA 1
ATOM 5825 C C . LEU B 1 346 ? 26.36800 33.91800 10.66000 1.000 43.60965 346 LEU B C 1
ATOM 5826 O O . LEU B 1 346 ? 26.05900 34.50200 9.61500 1.000 44.17508 346 LEU B O 1
ATOM 5831 N N . GLU B 1 347 ? 27.63300 33.82700 11.07700 1.000 43.66424 347 GLU B N 1
ATOM 5832 C CA . GLU B 1 347 ? 28.71200 34.41500 10.29200 1.000 44.06707 347 GLU B CA 1
ATOM 5833 C C . GLU B 1 347 ? 28.91000 33.67100 8.97700 1.000 51.65620 347 GLU B C 1
ATOM 5834 O O . GLU B 1 347 ? 29.12500 34.29400 7.93000 1.000 52.45744 347 GLU B O 1
ATOM 5840 N N . LEU B 1 348 ? 28.83700 32.33900 9.01000 1.000 48.33878 348 LEU B N 1
ATOM 5841 C CA . LEU B 1 348 ? 29.07600 31.55300 7.80400 1.000 51.10080 348 LEU B CA 1
ATOM 5842 C C . LEU B 1 348 ? 27.90900 31.63900 6.82800 1.000 55.85107 348 LEU B C 1
ATOM 5843 O O . LEU B 1 348 ? 28.12100 31.61400 5.61000 1.000 54.71908 348 LEU B O 1
ATOM 5848 N N . ALA B 1 349 ? 26.67800 31.74500 7.33600 1.000 53.22093 349 ALA B N 1
ATOM 5849 C CA . ALA B 1 349 ? 25.51200 31.78600 6.46000 1.000 52.59726 349 ALA B CA 1
ATOM 5850 C C . ALA B 1 349 ? 25.37600 33.13100 5.75400 1.000 51.63578 349 ALA B C 1
ATOM 5851 O O . ALA B 1 349 ? 25.07800 33.17500 4.55500 1.000 57.83081 349 ALA B O 1
ATOM 5853 N N . GLY B 1 350 ? 25.58000 34.23100 6.47200 1.000 55.11785 350 GLY B N 1
ATOM 5854 C CA . GLY B 1 350 ? 25.50800 35.55500 5.88400 1.000 54.48287 350 GLY B CA 1
ATOM 5855 C C . GLY B 1 350 ? 24.19600 36.25600 6.18500 1.000 51.57153 350 GLY B C 1
ATOM 5856 O O . GLY B 1 350 ? 23.30800 35.74000 6.87100 1.000 49.87787 350 GLY B O 1
ATOM 5857 N N . LYS B 1 351 ? 24.08600 37.47000 5.63800 1.000 59.29774 351 LYS B N 1
ATOM 5858 C CA . LYS B 1 351 ? 22.90800 38.30000 5.88100 1.000 56.17016 351 LYS B CA 1
ATOM 5859 C C . LYS B 1 351 ? 21.64500 37.64900 5.33100 1.000 62.40385 351 LYS B C 1
ATOM 5860 O O . LYS B 1 351 ? 20.61000 37.60300 6.00600 1.000 60.62989 351 LYS B O 1
ATOM 5866 N N . GLU B 1 352 ? 21.71100 37.14200 4.10100 1.000 61.43702 352 GLU B N 1
ATOM 5867 C CA . GLU B 1 352 ? 20.53400 36.66700 3.38900 1.000 59.31621 352 GLU B CA 1
ATOM 5868 C C . GLU B 1 352 ? 20.20400 35.20900 3.68800 1.000 59.71972 352 GLU B C 1
ATOM 5869 O O . GLU B 1 352 ? 19.42800 34.59600 2.94600 1.000 64.05492 352 GLU B O 1
ATOM 5875 N N . ASN B 1 353 ? 20.76600 34.64300 4.75300 1.000 58.60191 353 ASN B N 1
ATOM 5876 C CA . ASN B 1 353 ? 20.47600 33.26500 5.13800 1.000 54.71382 353 ASN B CA 1
ATOM 5877 C C . ASN B 1 353 ? 20.42300 33.13600 6.65300 1.000 58.18328 353 ASN B C 1
ATOM 5878 O O . ASN B 1 353 ? 20.87400 32.13900 7.22500 1.000 59.55217 353 ASN B O 1
ATOM 5883 N N . VAL B 1 354 ? 19.87300 34.15100 7.32300 1.000 56.74713 354 VAL B N 1
ATOM 5884 C CA . VAL B 1 354 ? 19.67800 34.05800 8.77000 1.000 47.53828 354 VAL B CA 1
ATOM 5885 C C . VAL B 1 354 ? 18.74100 32.92000 9.14700 1.000 49.69332 354 VAL B C 1
ATOM 5886 O O . VAL B 1 354 ? 19.06900 32.16400 10.07800 1.000 47.11172 354 VAL B O 1
ATOM 5890 N N . PRO B 1 355 ? 17.58500 32.72600 8.49500 1.000 47.29778 355 PRO B N 1
ATOM 5891 C CA . PRO B 1 355 ? 16.77500 31.53900 8.81600 1.000 49.63892 355 PRO B CA 1
ATOM 5892 C C . PRO B 1 355 ? 17.50900 30.23400 8.57400 1.000 50.75424 355 PRO B C 1
ATOM 5893 O O . PRO B 1 355 ? 17.29100 29.26500 9.31100 1.000 52.15655 355 PRO B O 1
ATOM 5897 N N . LEU B 1 356 ? 18.37700 30.18100 7.56100 1.000 52.07424 356 LEU B N 1
ATOM 5898 C CA . LEU B 1 356 ? 19.18000 28.98500 7.33800 1.000 52.20295 356 LEU B CA 1
ATOM 5899 C C . LEU B 1 356 ? 20.19500 28.78800 8.45600 1.000 50.13050 356 LEU B C 1
ATOM 5900 O O . LEU B 1 356 ? 20.44700 27.65300 8.88000 1.000 48.35588 356 LEU B O 1
ATOM 5905 N N . ALA B 1 357 ? 20.77800 29.88200 8.95300 1.000 49.93027 357 ALA B N 1
ATOM 5906 C CA . ALA B 1 357 ? 21.78600 29.78500 10.00500 1.000 49.36190 357 ALA B CA 1
ATOM 5907 C C . ALA B 1 357 ? 21.20800 29.16400 11.26900 1.000 49.88400 357 ALA B C 1
ATOM 5908 O O . ALA B 1 357 ? 21.80500 28.25600 11.85800 1.000 46.65705 357 ALA B O 1
ATOM 5910 N N . LEU B 1 358 ? 20.04200 29.64500 11.70500 1.000 48.11207 358 LEU B N 1
ATOM 5911 C CA . LEU B 1 358 ? 19.43900 29.11600 12.92300 1.000 42.98611 358 LEU B CA 1
ATOM 5912 C C . LEU B 1 358 ? 19.02900 27.66000 12.74800 1.000 42.23093 358 LEU B C 1
ATOM 5913 O O . LEU B 1 358 ? 19.18100 26.85200 13.67100 1.000 46.23220 358 LEU B O 1
ATOM 5918 N N . ARG B 1 359 ? 18.50700 27.30500 11.57000 1.000 45.52417 359 ARG B N 1
ATOM 5919 C CA . ARG B 1 359 ? 18.15800 25.91200 11.30900 1.000 47.52723 359 ARG B CA 1
ATOM 5920 C C . ARG B 1 359 ? 19.39700 25.02900 11.24300 1.000 41.12963 359 ARG B C 1
ATOM 5921 O O . ARG B 1 359 ? 19.33700 23.85100 11.61400 1.000 46.53943 359 ARG B O 1
ATOM 5929 N N . VAL B 1 360 ? 20.52000 25.57400 10.77500 1.000 40.66535 360 VAL B N 1
ATOM 5930 C CA . VAL B 1 360 ? 21.76600 24.81400 10.75000 1.000 48.47733 360 VAL B CA 1
ATOM 5931 C C . VAL B 1 360 ? 22.32300 24.65700 12.16000 1.000 52.98639 360 VAL B C 1
ATOM 5932 O O . VAL B 1 360 ? 22.72900 23.56200 12.56700 1.000 50.70883 360 VAL B O 1
ATOM 5936 N N . ALA B 1 361 ? 22.34500 25.74900 12.93100 1.000 46.78731 361 ALA B N 1
ATOM 5937 C CA . ALA B 1 361 ? 22.88800 25.68400 14.28400 1.000 45.42611 361 ALA B CA 1
ATOM 5938 C C . ALA B 1 361 ? 22.01800 24.83400 15.20000 1.000 44.45916 361 ALA B C 1
ATOM 5939 O O . ALA B 1 361 ? 22.53700 24.16900 16.10400 1.000 40.35098 361 ALA B O 1
ATOM 5941 N N . GLU B 1 362 ? 20.70100 24.83900 14.98200 1.000 41.88004 362 GLU B N 1
ATOM 5942 C CA . GLU B 1 362 ? 19.80700 24.04700 15.82000 1.000 44.78391 362 GLU B CA 1
ATOM 5943 C C . GLU B 1 362 ? 20.09500 22.56000 15.67800 1.000 51.78363 362 GLU B C 1
ATOM 5944 O O . GLU B 1 362 ? 20.19800 21.83500 16.67400 1.000 52.52418 362 GLU B O 1
ATOM 5950 N N . LYS B 1 363 ? 20.23100 22.08500 14.44000 1.000 43.90467 363 LYS B N 1
ATOM 5951 C CA . LYS B 1 363 ? 20.38500 20.65700 14.20100 1.000 53.04799 363 LYS B CA 1
ATOM 5952 C C . LYS B 1 363 ? 21.80500 20.16400 14.45400 1.000 51.05426 363 LYS B C 1
ATOM 5953 O O . LYS B 1 363 ? 22.00700 18.95300 14.59100 1.000 46.88548 363 LYS B O 1
ATOM 5959 N N . ILE B 1 364 ? 22.78900 21.06300 14.51400 1.000 44.49474 364 ILE B N 1
ATOM 5960 C CA . ILE B 1 364 ? 24.10300 20.67300 15.01500 1.000 49.33066 364 ILE B CA 1
ATOM 5961 C C . ILE B 1 364 ? 24.05100 20.48200 16.52500 1.000 50.31401 364 ILE B C 1
ATOM 5962 O O . ILE B 1 364 ? 24.64700 19.54500 17.07100 1.000 51.86344 364 ILE B O 1
ATOM 5967 N N . ARG B 1 365 ? 23.31300 21.34900 17.21800 1.000 45.54582 365 ARG B N 1
ATOM 5968 C CA . ARG B 1 365 ? 23.28300 21.38200 18.67400 1.000 40.08475 365 ARG B CA 1
ATOM 5969 C C . ARG B 1 365 ? 22.23000 20.45700 19.27400 1.000 44.04046 365 ARG B C 1
ATOM 5970 O O . ARG B 1 365 ? 22.46700 19.86800 20.33400 1.000 40.77153 365 ARG B O 1
ATOM 5978 N N . TYR B 1 366 ? 21.07200 20.31900 18.62400 1.000 38.24354 366 TYR B N 1
ATOM 5979 C CA . TYR B 1 366 ? 19.97100 19.54500 19.20000 1.000 41.75752 366 TYR B CA 1
ATOM 5980 C C . TYR B 1 366 ? 20.35900 18.12400 19.59300 1.000 46.56248 366 TYR B C 1
ATOM 5981 O O . TYR B 1 366 ? 20.07600 17.73200 20.73600 1.000 44.12818 366 TYR B O 1
ATOM 5990 N N . PRO B 1 367 ? 20.98500 17.30900 18.73400 1.000 44.89905 367 PRO B N 1
ATOM 5991 C CA . PRO B 1 367 ? 21.25400 15.92400 19.15100 1.000 49.60197 367 PRO B CA 1
ATOM 5992 C C . PRO B 1 367 ? 22.25300 15.83000 20.29000 1.000 41.53207 367 PRO B C 1
ATOM 5993 O O . PRO B 1 367 ? 22.09100 14.98300 21.17800 1.000 41.64502 367 PRO B O 1
ATOM 5997 N N . ARG B 1 368 ? 23.28600 16.67700 20.29200 1.000 44.21173 368 ARG B N 1
ATOM 5998 C CA . ARG B 1 368 ? 24.29200 16.62100 21.34900 1.000 40.84671 368 ARG B CA 1
ATOM 5999 C C . ARG B 1 368 ? 23.70700 17.03000 22.69600 1.000 39.41930 368 ARG B C 1
ATOM 6000 O O . ARG B 1 368 ? 23.96500 16.37800 23.71400 1.000 40.45735 368 ARG B O 1
ATOM 6008 N N . ALA B 1 369 ? 22.91300 18.10200 22.72300 1.000 46.76635 369 ALA B N 1
ATOM 6009 C CA . ALA B 1 369 ? 22.30400 18.54600 23.97000 1.000 40.94352 369 ALA B CA 1
ATOM 6010 C C . ALA B 1 369 ? 21.14500 17.66200 24.40800 1.000 42.95939 369 ALA B C 1
ATOM 6011 O O . ALA B 1 369 ? 20.71200 17.76600 25.56100 1.000 45.84550 369 ALA B O 1
ATOM 6013 N N . THR B 1 370 ? 20.63600 16.79800 23.52600 1.000 44.96083 370 THR B N 1
ATOM 6014 C CA . THR B 1 370 ? 19.49700 15.95700 23.87700 1.000 40.96004 370 THR B CA 1
ATOM 6015 C C . THR B 1 370 ? 19.93300 14.69900 24.61900 1.000 40.64892 370 THR B C 1
ATOM 6016 O O . THR B 1 370 ? 19.29700 14.30600 25.60400 1.000 41.08867 370 THR B O 1
ATOM 6020 N N . VAL B 1 371 ? 21.01000 14.05400 24.16500 1.000 43.69297 371 VAL B N 1
ATOM 6021 C CA . VAL B 1 371 ? 21.48100 12.85000 24.84400 1.000 41.10966 371 VAL B CA 1
ATOM 6022 C C . VAL B 1 371 ? 21.95600 13.17700 26.25200 1.000 42.72430 371 VAL B C 1
ATOM 6023 O O . VAL B 1 371 ? 21.80500 12.36400 27.17300 1.000 40.21912 371 VAL B O 1
ATOM 6027 N N . ILE B 1 372 ? 22.52400 14.36800 26.45100 1.000 46.76223 372 ILE B N 1
ATOM 6028 C CA . ILE B 1 372 ? 22.90000 14.78800 27.79600 1.000 40.31082 372 ILE B CA 1
ATOM 6029 C C . ILE B 1 372 ? 21.65600 15.04900 28.63600 1.000 42.57956 372 ILE B C 1
ATOM 6030 O O . ILE B 1 372 ? 21.61800 14.72800 29.83000 1.000 45.04491 372 ILE B O 1
ATOM 6035 N N . GLN B 1 373 ? 20.61800 15.62500 28.02400 1.000 40.02981 373 GLN B N 1
ATOM 6036 C CA . GLN B 1 373 ? 19.36800 15.85800 28.74100 1.000 38.56142 373 GLN B CA 1
ATOM 6037 C C . GLN B 1 373 ? 18.70400 14.54200 29.12500 1.000 44.75133 373 GLN B C 1
ATOM 6038 O O . GLN B 1 373 ? 18.31700 14.34500 30.28300 1.000 44.04961 373 GLN B O 1
ATOM 6044 N N . LEU B 1 374 ? 18.55900 13.62900 28.16100 1.000 49.48017 374 LEU B N 1
ATOM 6045 C CA . LEU B 1 374 ? 18.00900 12.31300 28.46700 1.000 48.05504 374 LEU B CA 1
ATOM 6046 C C . LEU B 1 374 ? 18.91900 11.54900 29.42000 1.000 49.82781 374 LEU B C 1
ATOM 6047 O O . LEU B 1 374 ? 18.44300 10.79800 30.28000 1.000 55.98533 374 LEU B O 1
ATOM 6052 N N . GLY B 1 375 ? 20.23400 11.73200 29.28400 1.000 48.71377 375 GLY B N 1
ATOM 6053 C CA . GLY B 1 375 ? 21.16000 11.07500 30.19200 1.000 46.06870 375 GLY B CA 1
ATOM 6054 C C . GLY B 1 375 ? 21.03700 11.57600 31.61800 1.000 51.75138 375 GLY B C 1
ATOM 6055 O O . GLY B 1 375 ? 21.16900 10.80200 32.57000 1.000 57.51119 375 GLY B O 1
ATOM 6056 N N . SER B 1 376 ? 20.77900 12.87600 31.78700 1.000 51.88374 376 SER B N 1
ATOM 6057 C CA . SER B 1 376 ? 20.60900 13.42300 33.13000 1.000 50.69697 376 SER B CA 1
ATOM 6058 C C . SER B 1 376 ? 19.33900 12.90300 33.79000 1.000 47.03469 376 SER B C 1
ATOM 6059 O O . SER B 1 376 ? 19.27700 12.80500 35.02000 1.000 47.04361 376 SER B O 1
ATOM 6062 N N . SER B 1 377 ? 18.32200 12.56700 32.99500 1.000 46.09013 377 SER B N 1
ATOM 6063 C CA . SER B 1 377 ? 17.08000 12.05300 33.56200 1.000 50.06794 377 SER B CA 1
ATOM 6064 C C . SER B 1 377 ? 17.24900 10.62300 34.06100 1.000 53.51784 377 SER B C 1
ATOM 6065 O O . SER B 1 377 ? 16.69100 10.25300 35.10100 1.000 54.81838 377 SER B O 1
ATOM 6068 N N . THR B 1 378 ? 18.01500 9.80500 33.33500 1.000 50.60735 378 THR B N 1
ATOM 6069 C CA . THR B 1 378 ? 18.21600 8.42100 33.75300 1.000 63.38966 378 THR B CA 1
ATOM 6070 C C . THR B 1 378 ? 19.12200 8.33800 34.97600 1.000 60.35402 378 THR B C 1
ATOM 6071 O O . THR B 1 378 ? 18.88300 7.52500 35.87700 1.000 64.48298 378 THR B O 1
ATOM 6075 N N . LEU B 1 379 ? 20.16700 9.17000 35.02500 1.000 59.71833 379 LEU B N 1
ATOM 6076 C CA . LEU B 1 379 ? 21.06100 9.17100 36.17900 1.000 54.96253 379 LEU B CA 1
ATOM 6077 C C . LEU B 1 379 ? 20.34000 9.61100 37.44600 1.000 62.63785 379 LEU B C 1
ATOM 6078 O O . LEU B 1 379 ? 20.68800 9.16400 38.54600 1.000 59.46304 379 LEU B O 1
ATOM 6083 N N . GLN B 1 380 ? 19.33000 10.47500 37.31300 1.000 61.98604 380 GLN B N 1
ATOM 6084 C CA . GLN B 1 380 ? 18.55300 10.91000 38.46900 1.000 64.49037 380 GLN B CA 1
ATOM 6085 C C . GLN B 1 380 ? 17.90900 9.73900 39.20000 1.000 62.83320 380 GLN B C 1
ATOM 6086 O O . GLN B 1 380 ? 17.62500 9.84800 40.39800 1.000 69.48679 380 GLN B O 1
ATOM 6092 N N . GLU B 1 381 ? 17.68300 8.62100 38.50900 1.000 65.58211 381 GLU B N 1
ATOM 6093 C CA . GLU B 1 381 ? 17.10300 7.44400 39.14500 1.000 71.74871 381 GLU B CA 1
ATOM 6094 C C . GLU B 1 381 ? 18.13600 6.68100 39.96700 1.000 65.81117 381 GLU B C 1
ATOM 6095 O O . GLU B 1 381 ? 17.81500 6.15300 41.03700 1.000 68.27595 381 GLU B O 1
ATOM 6101 N N . HIS B 1 382 ? 19.37800 6.61900 39.48400 1.000 62.52534 382 HIS B N 1
ATOM 6102 C CA . HIS B 1 382 ? 20.40600 5.79600 40.11100 1.000 62.34835 382 HIS B CA 1
ATOM 6103 C C . HIS B 1 382 ? 20.96300 6.39300 41.39700 1.000 62.02625 382 HIS B C 1
ATOM 6104 O O . HIS B 1 382 ? 21.54000 5.65500 42.20200 1.000 63.12856 382 HIS B O 1
ATOM 6111 N N . LEU B 1 383 ? 20.81300 7.69900 41.61500 1.000 57.78792 383 LEU B N 1
ATOM 6112 C CA . LEU B 1 383 ? 21.54900 8.34800 42.69400 1.000 52.06388 383 LEU B CA 1
ATOM 6113 C C . LEU B 1 383 ? 20.74900 8.46800 43.98700 1.000 51.44172 383 LEU B C 1
ATOM 6114 O O . LEU B 1 383 ? 21.32300 8.35700 45.07600 1.000 48.13289 383 LEU B O 1
ATOM 6119 N N . PHE B 1 384 ? 19.43900 8.69700 43.90000 1.000 46.90929 384 PHE B N 1
ATOM 6120 C CA . PHE B 1 384 ? 18.66000 8.92100 45.11300 1.000 45.10906 384 PHE B CA 1
ATOM 6121 C C . PHE B 1 384 ? 18.28900 7.61900 45.81200 1.000 50.64164 384 PHE B C 1
ATOM 6122 O O . PHE B 1 384 ? 18.23400 7.58000 47.04700 1.000 45.28841 384 PHE B O 1
ATOM 6130 N N . TRP B 1 385 ? 18.03900 6.55300 45.05500 1.000 46.96604 385 TRP B N 1
ATOM 6131 C CA . TRP B 1 385 ? 17.80500 5.21800 45.60800 1.000 47.83330 385 TRP B CA 1
ATOM 6132 C C . TRP B 1 385 ? 18.72500 4.24900 44.88000 1.000 46.11923 385 TRP B C 1
ATOM 6133 O O . TRP B 1 385 ? 18.28600 3.49500 44.00100 1.000 57.77647 385 TRP B O 1
ATOM 6144 N N . PRO B 1 386 ? 20.01300 4.24300 45.22200 1.000 46.92473 386 PRO B N 1
ATOM 6145 C CA . PRO B 1 386 ? 20.96800 3.41900 44.47200 1.000 50.86858 386 PRO B CA 1
ATOM 6146 C C . PRO B 1 386 ? 20.75600 1.93400 44.72100 1.000 48.17780 386 PRO B C 1
ATOM 6147 O O . PRO B 1 386 ? 20.43000 1.50700 45.83100 1.000 44.55410 386 PRO B O 1
ATOM 6151 N N . ASP B 1 387 ? 20.94300 1.14700 43.66200 1.000 42.42663 387 ASP B N 1
ATOM 6152 C CA . ASP B 1 387 ? 20.97400 -0.30400 43.78200 1.000 44.97318 387 ASP B CA 1
ATOM 6153 C C . ASP B 1 387 ? 22.27000 -0.71500 44.46600 1.000 45.21954 387 ASP B C 1
ATOM 6154 O O . ASP B 1 387 ? 23.29000 -0.91900 43.80000 1.000 43.23189 387 ASP B O 1
ATOM 6159 N N . TRP B 1 388 ? 22.24000 -0.83100 45.79600 1.000 45.63722 388 TRP B N 1
ATOM 6160 C CA . TRP B 1 388 ? 23.46500 -1.05300 46.55500 1.000 47.08444 388 TRP B CA 1
ATOM 6161 C C . TRP B 1 388 ? 24.12700 -2.38400 46.22800 1.000 53.99769 388 TRP B C 1
ATOM 6162 O O . TRP B 1 388 ? 25.34200 -2.51700 46.41200 1.000 57.67048 388 TRP B O 1
ATOM 6173 N N . GLU B 1 389 ? 23.36700 -3.36900 45.74800 1.000 61.19114 389 GLU B N 1
ATOM 6174 C CA . GLU B 1 389 ? 23.97300 -4.64700 45.38900 1.000 64.68845 389 GLU B CA 1
ATOM 6175 C C . GLU B 1 389 ? 24.79300 -4.52600 44.11000 1.000 57.18085 389 GLU B C 1
ATOM 6176 O O . GLU B 1 389 ? 25.88800 -5.09300 44.01300 1.000 56.61996 389 GLU B O 1
ATOM 6182 N N . ALA B 1 390 ? 24.28200 -3.79100 43.11900 1.000 57.16219 390 ALA B N 1
ATOM 6183 C CA . ALA B 1 390 ? 25.06300 -3.53900 41.91300 1.000 56.70050 390 ALA B CA 1
ATOM 6184 C C . ALA B 1 390 ? 26.24200 -2.62000 42.20600 1.000 55.56282 390 ALA B C 1
ATOM 6185 O O . ALA B 1 390 ? 27.32400 -2.78500 41.62900 1.000 59.25407 390 ALA B O 1
ATOM 6187 N N . VAL B 1 391 ? 26.05300 -1.64700 43.10000 1.000 50.89135 391 VAL B N 1
ATOM 6188 C CA . VAL B 1 391 ? 27.14600 -0.75700 43.48100 1.000 55.18819 391 VAL B CA 1
ATOM 6189 C C . VAL B 1 391 ? 28.22400 -1.52900 44.23200 1.000 58.27128 391 VAL B C 1
ATOM 6190 O O . VAL B 1 391 ? 29.42100 -1.25000 44.08800 1.000 54.90311 391 VAL B O 1
ATOM 6194 N N . ALA B 1 392 ? 27.82000 -2.51800 45.03400 1.000 60.14393 392 ALA B N 1
ATOM 6195 C CA . ALA B 1 392 ? 28.78900 -3.29800 45.79500 1.000 61.29109 392 ALA B CA 1
ATOM 6196 C C . ALA B 1 392 ? 29.74700 -4.05500 44.88400 1.000 62.51626 392 ALA B C 1
ATOM 6197 O O . ALA B 1 392 ? 30.89500 -4.30800 45.26600 1.000 65.18018 392 ALA B O 1
ATOM 6199 N N . LYS B 1 393 ? 29.30000 -4.41800 43.68000 1.000 63.29755 393 LYS B N 1
ATOM 6200 C CA . LYS B 1 393 ? 30.16600 -5.14200 42.75600 1.000 61.79251 393 LYS B CA 1
ATOM 6201 C C . LYS B 1 393 ? 31.16800 -4.21600 42.07700 1.000 65.26593 393 LYS B C 1
ATOM 6202 O O . LYS B 1 393 ? 32.33200 -4.58900 41.89400 1.000 73.96933 393 LYS B O 1
ATOM 6208 N N . ASP B 1 394 ? 30.74200 -3.01200 41.69900 1.000 63.79471 394 ASP B N 1
ATOM 6209 C CA . ASP B 1 394 ? 31.59700 -2.07800 40.96700 1.000 65.79516 394 ASP B CA 1
ATOM 6210 C C . ASP B 1 394 ? 31.31500 -0.65900 41.43600 1.000 63.95918 394 ASP B C 1
ATOM 6211 O O . ASP B 1 394 ? 30.49000 0.05500 40.85000 1.000 61.71547 394 ASP B O 1
ATOM 6216 N N . PRO B 1 395 ? 31.99000 -0.21000 42.49800 1.000 64.95214 395 PRO B N 1
ATOM 6217 C CA . PRO B 1 395 ? 31.76600 1.16200 42.98100 1.000 61.86392 395 PRO B CA 1
ATOM 6218 C C . PRO B 1 395 ? 32.35800 2.23100 42.08000 1.000 59.99924 395 PRO B C 1
ATOM 6219 O O . PRO B 1 395 ? 31.88300 3.37300 42.11500 1.000 63.35510 395 PRO B O 1
ATOM 6223 N N . SER B 1 396 ? 33.37300 1.90400 41.27700 1.000 65.92200 396 SER B N 1
ATOM 6224 C CA . SER B 1 396 ? 34.03400 2.89700 40.43500 1.000 64.45514 396 SER B CA 1
ATOM 6225 C C . SER B 1 396 ? 33.13000 3.44600 39.33800 1.000 71.19007 396 SER B C 1
ATOM 6226 O O . SER B 1 396 ? 33.47700 4.46200 38.72700 1.000 76.12260 396 SER B O 1
ATOM 6229 N N . VAL B 1 397 ? 31.99400 2.80300 39.07100 1.000 69.12231 397 VAL B N 1
ATOM 6230 C CA . VAL B 1 397 ? 31.04000 3.32600 38.09900 1.000 69.03666 397 VAL B CA 1
ATOM 6231 C C . VAL B 1 397 ? 29.97900 4.20300 38.75800 1.000 69.02551 397 VAL B C 1
ATOM 6232 O O . VAL B 1 397 ? 29.42100 5.09200 38.09700 1.000 66.22304 397 VAL B O 1
ATOM 6236 N N . PHE B 1 398 ? 29.71200 4.00600 40.04900 1.000 64.85771 398 PHE B N 1
ATOM 6237 C CA . PHE B 1 398 ? 28.73400 4.80600 40.77700 1.000 64.57443 398 PHE B CA 1
ATOM 6238 C C . PHE B 1 398 ? 29.11100 6.28300 40.78000 1.000 64.92638 398 PHE B C 1
ATOM 6239 O O . PHE B 1 398 ? 30.12100 6.66900 41.37900 1.000 65.52014 398 PHE B O 1
ATOM 6247 N N . ALA B 1 399 ? 28.30500 7.10700 40.10900 1.000 63.07307 399 ALA B N 1
ATOM 6248 C CA . ALA B 1 399 ? 28.49600 8.55700 40.05500 1.000 65.63211 399 ALA B CA 1
ATOM 6249 C C . ALA B 1 399 ? 29.87800 8.91500 39.50300 1.000 66.49201 399 ALA B C 1
ATOM 6250 O O . ALA B 1 399 ? 30.66500 9.63200 40.12400 1.000 65.32421 399 ALA B O 1
ATOM 6252 N N . PHE B 1 400 ? 30.15500 8.40000 38.30800 1.000 75.11847 400 PHE B N 1
ATOM 6253 C CA . PHE B 1 400 ? 31.42400 8.63800 37.64300 1.000 78.81958 400 PHE B CA 1
ATOM 6254 C C . PHE B 1 400 ? 31.53100 10.09200 37.18800 1.000 83.30692 400 PHE B C 1
ATOM 6255 O O . PHE B 1 400 ? 30.52700 10.80400 37.11000 1.000 82.15534 400 PHE B O 1
ATOM 6263 N N . PRO B 1 401 ? 32.74300 10.56200 36.89300 1.000 85.23609 401 PRO B N 1
ATOM 6264 C CA . PRO B 1 401 ? 32.88200 11.85100 36.20600 1.000 82.21281 401 PRO B CA 1
ATOM 6265 C C . PRO B 1 401 ? 32.61700 11.70200 34.71500 1.000 83.40087 401 PRO B C 1
ATOM 6266 O O . PRO B 1 401 ? 33.01300 10.71400 34.09100 1.000 85.02641 401 PRO B O 1
ATOM 6270 N N . ASN B 1 402 ? 31.94400 12.71300 34.15000 1.000 83.56443 402 ASN B N 1
ATOM 6271 C CA . ASN B 1 402 ? 31.39600 12.75300 32.79300 1.000 77.40636 402 ASN B CA 1
ATOM 6272 C C . ASN B 1 402 ? 32.28700 12.10200 31.73900 1.000 73.31154 402 ASN B C 1
ATOM 6273 O O . ASN B 1 402 ? 33.52000 12.15600 31.83800 1.000 62.84307 402 ASN B O 1
ATOM 6278 N N . PRO B 1 403 ? 31.69500 11.48900 30.71100 1.000 69.05863 403 PRO B N 1
ATOM 6279 C CA . PRO B 1 403 ? 32.49200 10.82900 29.66800 1.000 63.86373 403 PRO B CA 1
ATOM 6280 C C . PRO B 1 403 ? 33.36700 11.81700 28.91200 1.000 60.74460 403 PRO B C 1
ATOM 6281 O O . PRO B 1 403 ? 33.24200 13.03700 29.03200 1.000 59.27166 403 PRO B O 1
ATOM 6285 N N . GLU B 1 404 ? 34.26600 11.26100 28.10000 1.000 57.87122 404 GLU B N 1
ATOM 6286 C CA . GLU B 1 404 ? 35.26800 12.06700 27.41400 1.000 59.80177 404 GLU B CA 1
ATOM 6287 C C . GLU B 1 404 ? 34.76900 12.66100 26.10400 1.000 60.03567 404 GLU B C 1
ATOM 6288 O O . GLU B 1 404 ? 35.28600 13.69800 25.67200 1.000 59.81204 404 GLU B O 1
ATOM 6294 N N . TRP B 1 405 ? 33.77700 12.04100 25.45800 1.000 57.33802 405 TRP B N 1
ATOM 6295 C CA . TRP B 1 405 ? 33.25600 12.59700 24.21400 1.000 54.67612 405 TRP B CA 1
ATOM 6296 C C . TRP B 1 405 ? 32.57800 13.94400 24.42800 1.000 56.39703 405 TRP B C 1
ATOM 6297 O O . TRP B 1 405 ? 32.37500 14.68500 23.46000 1.000 52.97579 405 TRP B O 1
ATOM 6308 N N . ILE B 1 406 ? 32.23100 14.27600 25.66700 1.000 59.87444 406 ILE B N 1
ATOM 6309 C CA . ILE B 1 406 ? 31.71200 15.59900 25.99900 1.000 52.25050 406 ILE B CA 1
ATOM 6310 C C . ILE B 1 406 ? 32.84000 16.57000 26.31600 1.000 54.80372 406 ILE B C 1
ATOM 6311 O O . ILE B 1 406 ? 32.86500 17.69600 25.81500 1.000 57.55887 406 ILE B O 1
ATOM 6316 N N . LEU B 1 407 ? 33.79400 16.13800 27.14400 1.000 53.90383 407 LEU B N 1
ATOM 6317 C CA . LEU B 1 407 ? 34.79500 17.05600 27.67900 1.000 52.23773 407 LEU B CA 1
ATOM 6318 C C . LEU B 1 407 ? 35.80800 17.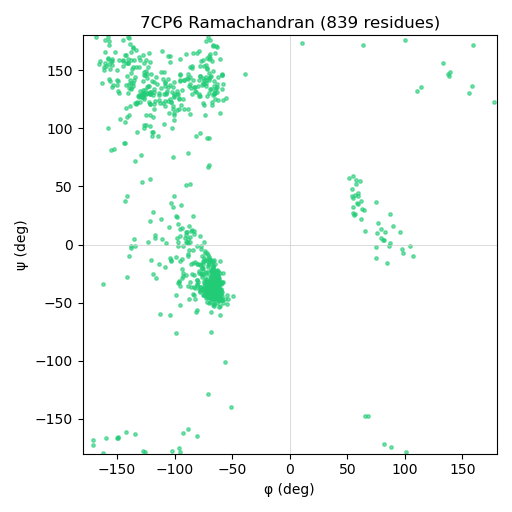47100 26.61900 1.000 49.80309 407 LEU B C 1
ATOM 6319 O O . LEU B 1 407 ? 36.18500 18.64700 26.54100 1.000 51.94418 407 LEU B O 1
ATOM 6324 N N . GLY B 1 408 ? 36.26300 16.52900 25.80100 1.000 50.23187 408 GLY B N 1
ATOM 6325 C CA . GLY B 1 408 ? 37.27700 16.79900 24.80500 1.000 54.85242 408 GLY B CA 1
ATOM 6326 C C . GLY B 1 408 ? 36.77700 17.36000 23.49200 1.000 52.64795 408 GLY B C 1
ATOM 6327 O O . GLY B 1 408 ? 37.54700 17.41200 22.52600 1.000 49.77877 408 GLY B O 1
ATOM 6328 N N . HIS B 1 409 ? 35.52200 17.79200 23.42200 1.000 54.28214 409 HIS B N 1
ATOM 6329 C CA . HIS B 1 409 ? 34.95200 18.26500 22.16900 1.000 53.24768 409 HIS B CA 1
ATOM 6330 C C . HIS B 1 409 ? 35.28200 19.73500 21.93400 1.000 54.89059 409 HIS B C 1
ATOM 6331 O O . HIS B 1 409 ? 35.47900 20.51200 22.87300 1.000 56.75901 409 HIS B O 1
ATOM 6338 N N . ASP B 1 410 ? 35.34700 20.10900 20.65700 1.000 49.49991 410 ASP B N 1
ATOM 6339 C CA . ASP B 1 410 ? 35.52400 21.49700 20.23800 1.000 57.88318 410 ASP B CA 1
ATOM 6340 C C . ASP B 1 410 ? 34.38500 21.83600 19.28600 1.000 63.49312 410 ASP B C 1
ATOM 6341 O O . ASP B 1 410 ? 34.33000 21.31400 18.16800 1.000 63.83172 410 ASP B O 1
ATOM 6346 N N . CYS B 1 411 ? 33.48000 22.71400 19.72600 1.000 61.42644 411 CYS B N 1
ATOM 6347 C CA . CYS B 1 411 ? 32.26900 22.98100 18.95900 1.000 57.14120 411 CYS B CA 1
ATOM 6348 C C . CYS B 1 411 ? 32.50400 23.95600 17.81200 1.000 53.21630 411 CYS B C 1
ATOM 6349 O O . CYS B 1 411 ? 31.82300 23.86600 16.78400 1.000 54.34670 411 CYS B O 1
ATOM 6352 N N . ARG B 1 412 ? 33.44600 24.89000 17.96100 1.000 55.05226 412 ARG B N 1
ATOM 6353 C CA . ARG B 1 412 ? 33.66100 25.88000 16.91000 1.000 55.67362 412 ARG B CA 1
ATOM 6354 C C . ARG B 1 412 ? 34.32300 25.25500 15.68600 1.000 64.24987 412 ARG B C 1
ATOM 6355 O O . ARG B 1 412 ? 33.94500 25.55700 14.54800 1.000 62.69281 412 ARG B O 1
ATOM 6363 N N . GLU B 1 413 ? 35.30900 24.37900 15.89700 1.000 64.04994 413 GLU B N 1
ATOM 6364 C CA . GLU B 1 413 ? 35.95200 23.70800 14.77100 1.000 64.18966 413 GLU B CA 1
ATOM 6365 C C . GLU B 1 413 ? 35.03300 22.66500 14.15000 1.000 61.83962 413 GLU B C 1
ATOM 6366 O O . GLU B 1 413 ? 35.00500 22.50600 12.92400 1.000 68.28015 413 GLU B O 1
ATOM 6372 N N . TYR B 1 414 ? 34.27700 21.94300 14.98000 1.000 59.98277 414 TYR B N 1
ATOM 6373 C CA . TYR B 1 414 ? 33.31900 20.97300 14.45900 1.000 56.19111 414 TYR B CA 1
ATOM 6374 C C . TYR B 1 414 ? 32.26300 21.65400 13.59800 1.000 59.83015 414 TYR B C 1
ATOM 6375 O O . TYR B 1 414 ? 31.83000 21.10200 12.58000 1.000 64.12822 414 TYR B O 1
ATOM 6384 N N . THR B 1 415 ? 31.84100 22.86000 13.98700 1.000 57.58962 415 THR B N 1
ATOM 6385 C CA . THR B 1 415 ? 30.87400 23.60400 13.18700 1.000 59.63533 415 THR B CA 1
ATOM 6386 C C . THR B 1 415 ? 31.47800 24.02300 11.85200 1.000 58.41003 415 THR B C 1
ATOM 6387 O O . THR B 1 415 ? 30.85800 23.84500 10.79600 1.000 52.90065 415 THR B O 1
ATOM 6391 N N . HIS B 1 416 ? 32.69600 24.57400 11.87800 1.000 62.78096 416 HIS B N 1
ATOM 6392 C CA . HIS B 1 416 ? 33.38100 24.94600 10.64400 1.000 58.07272 416 HIS B CA 1
ATOM 6393 C C . HIS B 1 416 ? 33.61900 23.75600 9.72500 1.000 60.30968 416 HIS B C 1
ATOM 6394 O O . HIS B 1 416 ? 33.75700 23.94300 8.51200 1.000 60.11040 416 HIS B O 1
ATOM 6401 N N . GLN B 1 417 ? 33.67200 22.54200 10.27200 1.000 60.45845 417 GLN B N 1
ATOM 6402 C CA . GLN B 1 417 ? 33.95400 21.36800 9.45600 1.000 67.62145 417 GLN B CA 1
ATOM 6403 C C . GLN B 1 417 ? 32.70400 20.86400 8.74400 1.000 63.30720 417 GLN B C 1
ATOM 6404 O O . GLN B 1 417 ? 32.73800 20.58200 7.54100 1.000 63.30603 417 GLN B O 1
ATOM 6410 N N . VAL B 1 418 ? 31.59000 20.74600 9.46800 1.000 62.41364 418 VAL B N 1
ATOM 6411 C CA . VAL B 1 418 ? 30.38200 20.13000 8.93300 1.000 61.83975 418 VAL B CA 1
ATOM 6412 C C . VAL B 1 418 ? 29.31500 21.16200 8.58000 1.000 63.40928 418 VAL B C 1
ATOM 6413 O O . VAL B 1 418 ? 28.15400 20.79500 8.37300 1.000 60.75653 418 VAL B O 1
ATOM 6417 N N . PHE B 1 419 ? 29.67900 22.44400 8.49500 1.000 64.50477 419 PHE B N 1
ATOM 6418 C CA . PHE B 1 419 ? 28.68500 23.47800 8.21400 1.000 66.15487 419 PHE B CA 1
ATOM 6419 C C . PHE B 1 419 ? 28.01600 23.24900 6.86400 1.000 66.77259 419 PHE B C 1
ATOM 6420 O O . PHE B 1 419 ? 26.78300 23.20100 6.76900 1.000 64.10326 419 PHE B O 1
ATOM 6428 N N . ASP B 1 420 ? 28.81600 23.10500 5.80400 1.000 66.20724 420 ASP B N 1
ATOM 6429 C CA . ASP B 1 420 ? 28.24900 22.94800 4.46900 1.000 62.95905 420 ASP B CA 1
ATOM 6430 C C . ASP B 1 420 ? 27.45300 21.65400 4.35300 1.000 55.51462 420 ASP B C 1
ATOM 6431 O O . ASP B 1 420 ? 26.42700 21.60900 3.66500 1.000 61.99003 420 ASP B O 1
ATOM 6436 N N . THR B 1 421 ? 27.90500 20.59300 5.02600 1.000 60.62877 421 THR B N 1
ATOM 6437 C CA . THR B 1 421 ? 27.16700 19.33400 5.00000 1.000 59.82882 421 THR B CA 1
ATOM 6438 C C . THR B 1 421 ? 25.79300 19.48600 5.64300 1.000 59.88764 421 THR B C 1
ATOM 6439 O O . THR B 1 421 ? 24.81300 18.89100 5.18100 1.000 59.06242 421 THR B O 1
ATOM 6443 N N . VAL B 1 422 ? 25.70000 20.28800 6.70600 1.000 64.80170 422 VAL B N 1
ATOM 6444 C CA . VAL B 1 422 ? 24.40900 20.51900 7.34800 1.000 64.64797 422 VAL B CA 1
ATOM 6445 C C . VAL B 1 422 ? 23.51500 21.37700 6.45900 1.000 56.80523 422 VAL B C 1
ATOM 6446 O O . VAL B 1 422 ? 22.29900 21.16400 6.39100 1.000 59.11909 422 VAL B O 1
ATOM 6450 N N . VAL B 1 423 ? 24.10100 22.35200 5.75700 1.000 52.34548 423 VAL B N 1
ATOM 6451 C CA . VAL B 1 423 ? 23.31900 23.19400 4.85200 1.000 56.01342 423 VAL B CA 1
ATOM 6452 C C . VAL B 1 423 ? 22.68500 22.34800 3.75400 1.000 63.18049 423 VAL B C 1
ATOM 6453 O O . VAL B 1 423 ? 21.49800 22.49300 3.43900 1.000 59.24105 423 VAL B O 1
ATOM 6457 N N . ARG B 1 424 ? 23.46900 21.44600 3.15700 1.000 63.05198 424 ARG B N 1
ATOM 6458 C CA . ARG B 1 424 ? 22.92200 20.55100 2.14300 1.000 64.34791 424 ARG B CA 1
ATOM 6459 C C . ARG B 1 424 ? 21.89000 19.59900 2.73500 1.000 66.45855 424 ARG B C 1
ATOM 6460 O O . ARG B 1 424 ? 20.92400 19.23400 2.05600 1.000 67.34081 424 ARG B O 1
ATOM 6468 N N . ALA B 1 425 ? 22.07300 19.19100 3.99300 1.000 65.74097 425 ALA B N 1
ATOM 6469 C CA . ALA B 1 425 ? 21.10700 18.30000 4.62700 1.000 69.81530 425 ALA B CA 1
ATOM 6470 C C . ALA B 1 425 ? 19.81100 19.03100 4.95900 1.000 68.21032 425 ALA B C 1
ATOM 6471 O O . ALA B 1 425 ? 18.72200 18.45600 4.84800 1.000 72.57464 425 ALA B O 1
ATOM 6473 N N . VAL B 1 426 ? 19.90800 20.29800 5.37200 1.000 69.66935 426 VAL B N 1
ATOM 6474 C CA . VAL B 1 426 ? 18.70800 21.07800 5.66400 1.000 70.65916 426 VAL B CA 1
ATOM 6475 C C . VAL B 1 426 ? 17.90900 21.32100 4.39000 1.000 73.33070 426 VAL B C 1
ATOM 6476 O O . VAL B 1 426 ? 16.67600 21.21400 4.38300 1.000 70.96258 426 VAL B O 1
ATOM 6480 N N . ARG B 1 427 ? 18.59200 21.64000 3.29300 1.000 73.71270 427 ARG B N 1
ATOM 6481 C CA . ARG B 1 427 ? 17.93800 21.84200 2.00700 1.000 71.12645 427 ARG B CA 1
ATOM 6482 C C . ARG B 1 427 ? 17.54200 20.53600 1.32900 1.000 74.11987 427 ARG B C 1
ATOM 6483 O O . ARG B 1 427 ? 16.96200 20.57600 0.23900 1.000 70.28459 427 ARG B O 1
ATOM 6491 N N . GLY B 1 428 ? 17.83400 19.38900 1.93900 1.000 76.47554 428 GLY B N 1
ATOM 6492 C CA . GLY B 1 428 ? 17.42900 18.10800 1.39600 1.000 75.30061 428 GLY B CA 1
ATOM 6493 C C . GLY B 1 428 ? 18.33600 17.53400 0.33300 1.000 75.18452 428 GLY B C 1
ATOM 6494 O O . GLY B 1 428 ? 17.95500 16.55500 -0.31800 1.000 81.14858 428 GLY B O 1
ATOM 6495 N N . GLU B 1 429 ? 19.52600 18.10400 0.13700 1.000 76.29591 429 GLU B N 1
ATOM 6496 C CA . GLU B 1 429 ? 20.42300 17.61500 -0.90500 1.000 78.94595 429 GLU B CA 1
ATOM 6497 C C . GLU B 1 429 ? 21.14200 16.34100 -0.47900 1.000 83.93552 429 GLU B C 1
ATOM 6498 O O . GLU B 1 429 ? 21.30600 15.41900 -1.28600 1.000 95.92480 429 GLU B O 1
ATOM 6504 N N . GLY B 1 430 ? 21.57700 16.26900 0.77700 1.000 79.93289 430 GLY B N 1
ATOM 6505 C CA . GLY B 1 430 ? 22.27800 15.09800 1.26600 1.000 81.81462 430 GLY B CA 1
ATOM 6506 C C . GLY B 1 430 ? 21.91900 14.73500 2.69100 1.000 77.39293 430 GLY B C 1
ATOM 6507 O O . GLY B 1 430 ? 20.88500 15.16700 3.20900 1.000 76.83092 430 GLY B O 1
ATOM 6508 N N . GLU B 1 431 ? 22.76600 13.94000 3.33500 1.000 78.22145 431 GLU B N 1
ATOM 6509 C CA . GLU B 1 431 ? 22.55900 13.50900 4.70900 1.000 83.67721 431 GLU B CA 1
ATOM 6510 C C . GLU B 1 431 ? 23.58600 14.15800 5.62800 1.000 75.88851 431 GLU B C 1
ATOM 6511 O O . GLU B 1 431 ? 24.58700 14.72800 5.18800 1.000 78.30257 431 GLU B O 1
ATOM 6517 N N . TYR B 1 432 ? 23.31800 14.06000 6.92800 1.000 77.90180 432 TYR B N 1
ATOM 6518 C CA . TYR B 1 432 ? 24.23300 14.53600 7.95800 1.000 70.45357 432 TYR B CA 1
ATOM 6519 C C . TYR B 1 432 ? 24.19400 13.56100 9.12200 1.000 68.65466 432 TYR B C 1
ATOM 6520 O O . TYR B 1 432 ? 23.14500 13.38300 9.74900 1.000 67.57806 432 TYR B O 1
ATOM 6529 N N . ILE B 1 433 ? 25.32700 12.93300 9.40500 1.000 70.12160 433 ILE B N 1
ATOM 6530 C CA . ILE B 1 433 ? 25.46700 12.01600 10.53300 1.000 72.01169 433 ILE B CA 1
ATOM 6531 C C . ILE B 1 433 ? 26.17100 12.76600 11.65700 1.000 67.57988 433 ILE B C 1
ATOM 6532 O O . ILE B 1 433 ? 27.31300 13.21200 11.46500 1.000 66.36472 433 ILE B O 1
ATOM 6537 N N . PRO B 1 434 ? 25.54500 12.93600 12.82200 1.000 66.46896 434 PRO B N 1
ATOM 6538 C CA . PRO B 1 434 ? 26.18500 13.69300 13.91000 1.000 67.53731 434 PRO B CA 1
ATOM 6539 C C . PRO B 1 434 ? 27.39800 12.95000 14.45200 1.000 67.74085 434 PRO B C 1
ATOM 6540 O O . PRO B 1 434 ? 27.29400 11.80400 14.89400 1.000 65.39965 434 PRO B O 1
ATOM 6544 N N . ARG B 1 435 ? 28.55500 13.61200 14.41300 1.000 63.35144 435 ARG B N 1
ATOM 6545 C CA . ARG B 1 435 ? 29.79500 13.05400 14.93300 1.000 68.31614 435 ARG B CA 1
ATOM 6546 C C . ARG B 1 435 ? 30.24300 13.70600 16.23300 1.000 64.51421 435 ARG B C 1
ATOM 6547 O O . ARG B 1 435 ? 31.29800 13.34000 16.76300 1.000 59.45207 435 ARG B O 1
ATOM 6555 N N . ASN B 1 436 ? 29.47500 14.66300 16.76100 1.000 66.89822 436 ASN B N 1
ATOM 6556 C CA . ASN B 1 436 ? 29.64700 15.14600 18.12500 1.000 57.97343 436 ASN B CA 1
ATOM 6557 C C . ASN B 1 436 ? 28.93100 14.26100 19.13700 1.000 62.39996 436 ASN B C 1
ATOM 6558 O O . ASN B 1 436 ? 28.57700 14.72700 20.22900 1.000 66.16278 436 ASN B O 1
ATOM 6563 N N . ILE B 1 437 ? 28.71400 12.99300 18.79500 1.000 66.68767 437 ILE B N 1
ATOM 6564 C CA . ILE B 1 437 ? 27.89200 12.06200 19.56300 1.000 69.22570 437 ILE B CA 1
ATOM 6565 C C . ILE B 1 437 ? 28.43700 10.65300 19.35500 1.000 68.63702 437 ILE B C 1
ATOM 6566 O O . ILE B 1 437 ? 28.85400 10.31800 18.23600 1.000 71.18567 437 ILE B O 1
ATOM 6571 N N . PRO B 1 438 ? 28.46400 9.79300 20.38800 1.000 63.25945 438 PRO B N 1
ATOM 6572 C CA . PRO B 1 438 ? 28.84800 8.39100 20.19100 1.000 66.62955 438 PRO B CA 1
ATOM 6573 C C . PRO B 1 438 ? 27.86300 7.63800 19.29800 1.000 66.50513 438 PRO B C 1
ATOM 6574 O O . PRO B 1 438 ? 26.65500 7.75500 19.50900 1.000 69.22819 438 PRO B O 1
#

Nearest PDB structures (foldseek):
  7cp6-assembly1_A  TM=1.002E+00  e=4.531E-98  Aspergillus fumigatus Z5
  7cp7-assembly1_A  TM=9.972E-01  e=4.706E-91  Aspergillus fumigatus Z5
  7cp6-assembly2_B  TM=9.932E-01  e=5.655E-91  Aspergillus fumigatus Z5
  7kpt-assembly1_A  TM=9.374E-01  e=1.009E-46  Penicillium citrinum
  6pvi-assembly1_A  TM=8.855E-01  e=1.424E-47  Penicillium fellutanum

Foldseek 3Di:
DQADAADAAQPFEEEEEALALLRLLLQLLLVNPRYQYEYEYQAPAQDFAQFAKAKAFLLQVVVVCVRGVCLCVQCVVFAFPDFWEFEAELLRHTQDIGTDVIGGGHRSSSSVSSVVSCVVNVHHYDYNWDWDDWDDDQQKTWTATPVPDTDITRFYEYAPAQPGNVLCVQVVHDQKKKKKFKDFCPVQCVDPLAVVCLPCQLVGKYKYWYAEDAKIKIKIADDSRGMIMMMMMHRQDPVFDDDLVSVLVRSVVRSNSRHVNSHSVPTDRVGMGMGGDDADAADPAQAHPSQRYGYAQSSGFNAQPQLSCRSVLSSLLSNQLSLLDSVQGSVCNSLSSQLSGVQSVVVRNLRRQVRVVLSCCGHHNPVVVSVVPVVVNRDDCLPNVDHSNVVCVVCVVVSSCVVVPNDDDDHPSADDVGND/DFQAADAAQPFEEEEEALALLRLLLQLLLRNPRYQYAYEAQAPAQDDAQFQKAKAFLLQVVVVCVRDVCLCVQCVVFFFPDFKEFEAELLRHGQDIATARDHVSIGTGHRSSSSVSSVVSCVVNVHNYDYNWDWDDWADDLQWTWTATPVPDTDITRFYEYAHAQPGNVLCVQVVDAQKKKKKFKDFCPVVCPDPLAVVCLPPLQVGKYKYWYAEDQKIKIKIADDSRRMIMMMIMGGAPPDDPDFDDDVVRVLVRSVVRNNSRHVSSHSVPTDPVGMGMGGADADAADPFQAHPSQRYGYAQSSGFNAQPQQSCRSVLSSLLSNQLSLLDSVQGDVCNSLSRQLSGVLSRVLSNCRRVVRVVLSVCGHHHPVVVSVVPVCVNSHHHDDLVRVDHNNVVCVVCVVVSSCVVVPNDDDDHPSPD

B-factor: mean 42.11, std 14.42, range [16.63, 302.18]

Secondary structure (DSSP, 8-state):
--SPPPPSP---EEEEE-SSHHHHHHHHHHHHTT-EEEEE-SSSS----TT-EEEE-HHHHHHHHTT-THHHHHHGGGS----EEEEEETTS-EEEEEE---EEEEHHHHHHHHHHHHHHTT-EEESS--EEEEEEETTEEEEEETTTEEEEESEEEE---TT-HHHHHHH-----EEEEEEEESTTGGG-TTTGGGGTTTTTS--EEEEEETTEEEEEEEETTTTEEEEEEEES--------HHHHHHHHTT-TT-HHHHHHHTT--GGGEEEEEP---PPPS-SB-SSSSEEE-GGGT----TTSS-HHHHHHHHHHHHHHHHHHH-GGGHHHHHHHHHHHHHHHHHHHHHHHHHHHHHHHS--HHHHHH--TTT---HHHHT--HHHHHHHHHHHHHHHHTTSS-----SS-TT---/-PPPP-S----EEEEE-SSHHHHHHHHHHHHTT-EEEEE-SSSS----TT-EEEE-HHHHHHHHTT-HHHHHHHGGG-----EEEEEETT--EEEEEE-SSSSSSEEEEHHHHHHHHHHHHHHTT-EEESS--EEEEEE-SS-EEEEETTTEEEEESEEEE---TT-HHHHHHH----EEEEEEEEESTTGGG-TTTGGGGTTTTTS--EEEEEETTEEEEEEEETTTTEEEEEEEE------SS----HHHHHHHTTT-TT-HHHHHHHTT--GGGEEEEEE---PPPS-SB-SSSSEEE-GGGT-PPPTTSS-HHHHHHHHHHHHHHHHHHH-GGGHHHHHHHHHHHHHHHHHHHHHHHHHHHHHHHS--HHHHHH-GGGTT----HHHHT--HHHHHHHHHHHHHHHHTTSS-----S--

Sequence (843 aa):
TALPTPRAPTGISVIVVGLGFGGLTAAIESHLRGHSVILLEKVTKVKQDAGDAIVIGPNAVRLIKSWGEQLCEEIEPHLSNATHAEMLDHHDRFIVRHELKGWFTNRGRLISILYEHARKLGIDIRLGSRVTKYWEEDGRAGVIVNDRERLAADCVICADGVHSAARAWLTGQSGWANFRAHMTTEQLAKDPEASWVLQGTREKDRVYVWFGDGINLAIMTMKRGQELAWALMHTDKFGGRASIDDALATLSPWPGRLRPSSVIRHTLPEKLVDHALIYRPPLDTWVSAGGRVMLIGDAAHPYFPVVGQGGSQAIEDGVVVATALELAGKENVPLALRVAEKIRYPRATVIQLGSSTLQEHLFWPDWEAVAKDPSVFANPEWILGHDCREYTHQVFDTVVRAVRGEGEYIPRNIPADGAYALPTPRAPTGISVIVVGLGFGGLTAAIESHLRGHSVILLEKVTKVKQDAGDAIVIGPNAVRLIKSWGEQLCEEIEPHLSNATHAEMLDHHDRFIVRHELAGRGKGWFTNRGRLISILYEHARKLGIDIRLGSRVTKYWEEDGRAGVIVNDRERLAADCVICADGVHSAARAWLTGQSGWANFRAHMTTEQLAKDPEASWVLQGTREKDRVYVWFGDGINLAIMTMKRGQELAWALMHTDHESWAGGRASIDDALATLSPWPGRLRPSSVIRHTLPEKLVDHALIYRPPLDTWVSAGGRVMLIGDAAHPYFPVVGQGGSQAIEDGVVVATALELAGKENVPLALRVAEKIRYPRATVIQLGSSTLQEHLFWPDWEAVAKDPSVFAFPNPEWILGHDCREYTHQVFDTVVRAVRGEGEYIPRNIP